Protein AF-0000000076586371 (afdb_homodimer)

Sequence (906 aa):
MACPTFKAGCEPLILGTGEAYPENTYSQQEFLQALLERYPMDEASAAFARRIFPATGITAGSSALPRDQLFKRMTRSEFVNYIRETTEDMSRRAAQQALAAWGGDLSSITHIVFGTMSAVIDAPTTDSRLINSMGLRTDIRRLSVQQMGCLTGFRCLSTAAELAAANPAARILVIVADVRSGLQNQLPHWEGNDSSAGPSRACIISCALFRDAASAVVIGAGARAGEVPLAKVLRSASAFLPGTLDYVHITDGDDATISWFNSKDLPNAVSAAAPDMVAHLLKGVKGASISHTAFAMHPGGPKILQLTAKALGLTDDAFATSWEFLQQHGNTSGSSNLALLHRELMREGSAASPRTRDIMCVGIGPGLALEGLLLRRVTPSLKQQLLHFEHGFELVARQLANVQQAWHRSRGSSSSGSSRRAGLRRSRSSSRSSSWVVARLALDTVDSNRNSSMACPTFKAGCEPLILGTGEAYPENTYSQQEFLQALLERYPMDEASAAFARRIFPATGITAGSSALPRDQLFKRMTRSEFVNYIRETTEDMSRRAAQQALAAWGGDLSSITHIVFGTMSAVIDAPTTDSRLINSMGLRTDIRRLSVQQMGCLTGFRCLSTAAELAAANPAARILVIVADVRSGLQNQLPHWEGNDSSAGPSRACIISCALFRDAASAVVIGAGARAGEVPLAKVLRSASAFLPGTLDYVHITDGDDATISWFNSKDLPNAVSAAAPDMVAHLLKGVKGASISHTAFAMHPGGPKILQLTAKALGLTDDAFATSWEFLQQHGNTSGSSNLALLHRELMREGSAASPRTRDIMCVGIGPGLALEGLLLRRVTPSLKQQLLHFEHGFELVARQLANVQQAWHRSRGSSSSGSSRRAGLRRSRSSSRSSSWVVARLALDTVDSNRNSS

Nearest PDB structures (foldseek):
  3wd8-assembly2_D  TM=8.842E-01  e=2.940E-33  Citrus x microcarpa
  8b35-assembly1_B  TM=8.667E-01  e=4.488E-33  Hordeum vulgare
  8v8m-assembly1_B  TM=8.524E-01  e=9.325E-34  Panicum virgatum
  3wd7-assembly1_B  TM=8.691E-01  e=1.503E-32  Citrus x microcarpa
  7cbf-assembly1_B  TM=8.728E-01  e=1.104E-31  Garcinia mangostana

Radius of gyration: 30.11 Å; Cα contacts (8 Å, |Δi|>4): 1996; chains: 2; bounding box: 72×105×86 Å

Structure (mmCIF, N/CA/C/O backbone):
data_AF-0000000076586371-model_v1
#
loop_
_entity.id
_entity.type
_entity.pdbx_description
1 polymer 'Chalcone/stilbene synthase N-terminal domain-containing protein'
#
loop_
_atom_site.group_PDB
_atom_site.id
_atom_site.type_symbol
_atom_site.label_atom_id
_atom_site.label_alt_id
_atom_site.label_comp_id
_atom_site.label_asym_id
_atom_site.label_entity_id
_atom_site.label_seq_id
_atom_site.pdbx_PDB_ins_code
_atom_site.Cartn_x
_atom_site.Cartn_y
_atom_site.Cartn_z
_atom_site.occupancy
_atom_site.B_iso_or_equiv
_atom_site.auth_seq_id
_atom_site.auth_comp_id
_atom_site.auth_asym_id
_atom_site.auth_atom_id
_atom_site.pdbx_PDB_model_num
ATOM 1 N N . MET A 1 1 ? 18.062 2.951 17.094 1 37.12 1 MET A N 1
ATOM 2 C CA . MET A 1 1 ? 17.359 3.129 15.828 1 37.12 1 MET A CA 1
ATOM 3 C C . MET A 1 1 ? 18.359 3.307 14.688 1 37.12 1 MET A C 1
ATOM 5 O O . MET A 1 1 ? 19.312 4.078 14.805 1 37.12 1 MET A O 1
ATOM 9 N N . ALA A 1 2 ? 18.5 2.369 13.852 1 39.66 2 ALA A N 1
ATOM 10 C CA . ALA A 1 2 ? 19.422 2.482 12.719 1 39.66 2 ALA A CA 1
ATOM 11 C C . ALA A 1 2 ? 19.031 3.652 11.82 1 39.66 2 ALA A C 1
ATOM 13 O O . ALA A 1 2 ? 17.859 3.824 11.477 1 39.66 2 ALA A O 1
ATOM 14 N N . CYS A 1 3 ? 19.828 4.855 11.82 1 41.19 3 CYS A N 1
ATOM 15 C CA . CYS A 1 3 ? 19.594 5.992 10.938 1 41.19 3 CYS A CA 1
ATOM 16 C C . CYS A 1 3 ? 20.594 5.996 9.781 1 41.19 3 CYS A C 1
ATOM 18 O O . CYS A 1 3 ? 21.766 6.34 9.969 1 41.19 3 CYS A O 1
ATOM 20 N N . PRO A 1 4 ? 20.172 5.387 8.664 1 49.88 4 PRO A N 1
ATOM 21 C CA . PRO A 1 4 ? 21.156 5.484 7.598 1 49.88 4 PRO A CA 1
ATOM 22 C C . PRO A 1 4 ? 21.484 6.926 7.215 1 49.88 4 PRO A C 1
ATOM 24 O O . PRO A 1 4 ? 20.578 7.77 7.164 1 49.88 4 PRO A O 1
ATOM 27 N N . THR A 1 5 ? 22.703 7.34 7.492 1 55.75 5 THR A N 1
ATOM 28 C CA . THR A 1 5 ? 23.188 8.594 6.93 1 55.75 5 THR A CA 1
ATOM 29 C C . THR A 1 5 ? 23.547 8.414 5.453 1 55.75 5 THR A C 1
ATOM 31 O O . THR A 1 5 ? 24.094 7.387 5.062 1 55.75 5 THR A O 1
ATOM 34 N N . PHE A 1 6 ? 22.922 9.242 4.715 1 70.12 6 PHE A N 1
ATOM 35 C CA . PHE A 1 6 ? 23.266 9.203 3.295 1 70.12 6 PHE A CA 1
ATOM 36 C C . PHE A 1 6 ? 24.703 9.648 3.062 1 70.12 6 PHE A C 1
ATOM 38 O O . PHE A 1 6 ? 25.203 10.523 3.768 1 70.12 6 PHE A O 1
ATOM 45 N N . LYS A 1 7 ? 25.422 8.953 2.123 1 65.06 7 LYS A N 1
ATOM 46 C CA . LYS A 1 7 ? 26.797 9.32 1.778 1 65.06 7 LYS A CA 1
ATOM 47 C C . LYS A 1 7 ? 26.859 10.734 1.222 1 65.06 7 LYS A C 1
ATOM 49 O O . LYS A 1 7 ? 26.016 11.141 0.424 1 65.06 7 LYS A O 1
ATOM 54 N N . ALA A 1 8 ? 27.891 11.391 1.739 1 60.41 8 ALA A N 1
ATOM 55 C CA . ALA A 1 8 ? 28.109 12.758 1.268 1 60.41 8 ALA A CA 1
ATOM 56 C C . ALA A 1 8 ? 28.125 12.812 -0.257 1 60.41 8 ALA A C 1
ATOM 58 O O . ALA A 1 8 ? 28.781 11.992 -0.907 1 60.41 8 ALA A O 1
ATOM 59 N N . GLY A 1 9 ? 27.281 13.688 -0.799 1 67.31 9 GLY A N 1
ATOM 60 C CA . GLY A 1 9 ? 27.188 13.828 -2.242 1 67.31 9 GLY A CA 1
ATOM 61 C C . GLY A 1 9 ? 26.062 13.016 -2.848 1 67.31 9 GLY A C 1
ATOM 62 O O . GLY A 1 9 ? 25.672 13.234 -4 1 67.31 9 GLY A O 1
ATOM 63 N N . CYS A 1 10 ? 25.516 12.109 -2.055 1 79.31 10 CYS A N 1
ATOM 64 C CA . CYS A 1 10 ? 24.438 11.266 -2.551 1 79.31 10 CYS A CA 1
ATOM 65 C C . CYS A 1 10 ? 23.156 11.5 -1.759 1 79.31 10 CYS A C 1
ATOM 67 O O . CYS A 1 10 ? 22.266 10.656 -1.757 1 79.31 10 CYS A O 1
ATOM 69 N N . GLU A 1 11 ? 23.172 12.703 -1.143 1 87.44 11 GLU A N 1
ATOM 70 C CA . GLU A 1 11 ? 21.984 13.008 -0.351 1 87.44 11 GLU A CA 1
ATOM 71 C C . GLU A 1 11 ? 20.766 13.227 -1.244 1 87.44 11 GLU A C 1
ATOM 73 O O . GLU A 1 11 ? 20.875 13.844 -2.305 1 87.44 11 GLU A O 1
ATOM 78 N N . PRO A 1 12 ? 19.672 12.656 -0.78 1 95.88 12 PRO A N 1
ATOM 79 C CA . PRO A 1 12 ? 18.438 12.93 -1.524 1 95.88 12 PRO A CA 1
ATOM 80 C C . PRO A 1 12 ? 18.016 14.391 -1.456 1 95.88 12 PRO A C 1
ATOM 82 O O . PRO A 1 12 ? 18.141 15.031 -0.405 1 95.88 12 PRO A O 1
ATOM 85 N N . LEU A 1 13 ? 17.609 14.906 -2.574 1 96.81 13 LEU A N 1
ATOM 86 C CA . LEU A 1 13 ? 17.234 16.312 -2.715 1 96.81 13 LEU A CA 1
ATOM 87 C C . LEU A 1 13 ? 15.75 16.438 -3.035 1 96.81 13 LEU A C 1
ATOM 89 O O . LEU A 1 13 ? 15.227 15.719 -3.891 1 96.81 13 LEU A O 1
ATOM 93 N N . ILE A 1 14 ? 15.125 17.281 -2.277 1 98.06 14 ILE A N 1
ATOM 94 C CA . ILE A 1 14 ? 13.781 17.703 -2.66 1 98.06 14 ILE A CA 1
ATOM 95 C C . ILE A 1 14 ? 13.852 18.688 -3.824 1 98.06 14 ILE A C 1
ATOM 97 O O . ILE A 1 14 ? 14.422 19.781 -3.691 1 98.06 14 ILE A O 1
ATOM 101 N N . LEU A 1 15 ? 13.188 18.328 -4.934 1 97.75 15 LEU A N 1
ATOM 102 C CA . LEU A 1 15 ? 13.391 19.078 -6.16 1 97.75 15 LEU A CA 1
ATOM 103 C C . LEU A 1 15 ? 12.125 19.844 -6.547 1 97.75 15 LEU A C 1
ATOM 105 O O . LEU A 1 15 ? 12.195 20.828 -7.289 1 97.75 15 LEU A O 1
ATOM 109 N N . GLY A 1 16 ? 11.023 19.406 -6.086 1 98.06 16 GLY A N 1
ATOM 110 C CA . GLY A 1 16 ? 9.727 20.031 -6.309 1 98.06 16 GLY A CA 1
ATOM 111 C C . GLY A 1 16 ? 8.648 19.516 -5.363 1 98.06 16 GLY A C 1
ATOM 112 O O . GLY A 1 16 ? 8.656 18.344 -4.98 1 98.06 16 GLY A O 1
ATOM 113 N N . THR A 1 17 ? 7.781 20.453 -4.988 1 98.62 17 THR A N 1
ATOM 114 C CA . THR A 1 17 ? 6.688 20.094 -4.09 1 98.62 17 THR A CA 1
ATOM 115 C C . THR A 1 17 ? 5.367 20.672 -4.586 1 98.62 17 THR A C 1
ATOM 117 O O . THR A 1 17 ? 5.359 21.594 -5.398 1 98.62 17 THR A O 1
ATOM 120 N N . GLY A 1 18 ? 4.262 20 -4.18 1 98.75 18 GLY A N 1
ATOM 121 C CA . GLY A 1 18 ? 2.928 20.469 -4.531 1 98.75 18 GLY A CA 1
ATOM 122 C C . GLY A 1 18 ? 1.856 19.984 -3.572 1 98.75 18 GLY A C 1
ATOM 123 O O . GLY A 1 18 ? 2.084 19.047 -2.797 1 98.75 18 GLY A O 1
ATOM 124 N N . GLU A 1 19 ? 0.766 20.672 -3.543 1 98.75 19 GLU A N 1
ATOM 125 C CA . GLU A 1 19 ? -0.429 20.297 -2.789 1 98.75 19 GLU A CA 1
ATOM 126 C C . GLU A 1 19 ? -1.697 20.656 -3.561 1 98.75 19 GLU A C 1
ATOM 128 O O . GLU A 1 19 ? -1.672 21.5 -4.449 1 98.75 19 GLU A O 1
ATOM 133 N N . ALA A 1 20 ? -2.75 19.953 -3.285 1 98.81 20 ALA A N 1
ATOM 134 C CA . ALA A 1 20 ? -4.047 20.188 -3.918 1 98.81 20 ALA A CA 1
ATOM 135 C C . ALA A 1 20 ? -5.191 19.875 -2.961 1 98.81 20 ALA A C 1
ATOM 137 O O . ALA A 1 20 ? -5.059 19 -2.092 1 98.81 20 ALA A O 1
ATOM 138 N N . TYR A 1 21 ? -6.273 20.578 -3.174 1 98.56 21 TYR A N 1
ATOM 139 C CA . TYR A 1 21 ? -7.484 20.438 -2.371 1 98.56 21 TYR A CA 1
ATOM 140 C C . TYR A 1 21 ? -8.719 20.344 -3.262 1 98.56 21 TYR A C 1
ATOM 142 O O . TYR A 1 21 ? -8.688 20.766 -4.418 1 98.56 21 TYR A O 1
ATOM 150 N N . PRO A 1 22 ? -9.797 19.75 -2.65 1 97.56 22 PRO A N 1
ATOM 151 C CA . PRO A 1 22 ? -11.039 19.75 -3.428 1 97.56 22 PRO A CA 1
ATOM 152 C C . PRO A 1 22 ? -11.547 21.156 -3.721 1 97.56 22 PRO A C 1
ATOM 154 O O . PRO A 1 22 ? -11.062 22.125 -3.123 1 97.56 22 PRO A O 1
ATOM 157 N N . GLU A 1 23 ? -12.516 21.188 -4.555 1 94.88 23 GLU A N 1
ATOM 158 C CA . GLU A 1 23 ? -12.93 22.453 -5.148 1 94.88 23 GLU A CA 1
ATOM 159 C C . GLU A 1 23 ? -13.734 23.297 -4.16 1 94.88 23 GLU A C 1
ATOM 161 O O . GLU A 1 23 ? -13.656 24.516 -4.164 1 94.88 23 GLU A O 1
ATOM 166 N N . ASN A 1 24 ? -14.508 22.656 -3.271 1 97 24 ASN A N 1
ATOM 167 C CA . ASN A 1 24 ? -15.359 23.406 -2.354 1 97 24 ASN A CA 1
ATOM 168 C C . ASN A 1 24 ? -14.656 23.656 -1.021 1 97 24 ASN A C 1
ATOM 170 O O . ASN A 1 24 ? -13.977 22.766 -0.494 1 97 24 ASN A O 1
ATOM 174 N N . THR A 1 25 ? -14.859 24.828 -0.57 1 97 25 THR A N 1
ATOM 175 C CA . THR A 1 25 ? -14.375 25.188 0.76 1 97 25 THR A CA 1
ATOM 176 C C . THR A 1 25 ? -15.523 25.688 1.634 1 97 25 THR A C 1
ATOM 178 O O . THR A 1 25 ? -16.344 26.5 1.187 1 97 25 THR A O 1
ATOM 181 N N . TYR A 1 26 ? -15.555 25.203 2.834 1 97.94 26 TYR A N 1
ATOM 182 C CA . TYR A 1 26 ? -16.578 25.609 3.793 1 97.94 26 TYR A CA 1
ATOM 183 C C . TYR A 1 26 ? -15.945 26.016 5.121 1 97.94 26 TYR A C 1
ATOM 185 O O . TYR A 1 26 ? -14.891 25.5 5.492 1 97.94 26 TYR A O 1
ATOM 193 N N . SER A 1 27 ? -16.609 26.922 5.801 1 98.06 27 SER A N 1
ATOM 194 C CA . SER A 1 27 ? -16.188 27.234 7.16 1 98.06 27 SER A CA 1
ATOM 195 C C . SER A 1 27 ? -16.516 26.109 8.125 1 98.06 27 SER A C 1
ATOM 197 O O . SER A 1 27 ? -17.359 25.25 7.828 1 98.06 27 SER A O 1
ATOM 199 N N . GLN A 1 28 ? -15.82 26.125 9.227 1 98.31 28 GLN A N 1
ATOM 200 C CA . GLN A 1 28 ? -16.109 25.141 10.258 1 98.31 28 GLN A CA 1
ATOM 201 C C . GLN A 1 28 ? -17.562 25.219 10.711 1 98.31 28 GLN A C 1
ATOM 203 O O . GLN A 1 28 ? -18.188 24.203 11.016 1 98.31 28 GLN A O 1
ATOM 208 N N . GLN A 1 29 ? -18.062 26.422 10.742 1 97.88 29 GLN A N 1
ATOM 209 C CA . GLN A 1 29 ? -19.453 26.625 11.141 1 97.88 29 GLN A CA 1
ATOM 210 C C . GLN A 1 29 ? -20.406 26.031 10.109 1 97.88 29 GLN A C 1
ATOM 212 O O . GLN A 1 29 ? -21.453 25.469 10.477 1 97.88 29 GLN A O 1
ATOM 217 N N . GLU A 1 30 ? -20.109 26.156 8.891 1 98.06 30 GLU A N 1
ATOM 218 C CA . GLU A 1 30 ? -20.938 25.562 7.844 1 98.06 30 GLU A CA 1
ATOM 219 C C . GLU A 1 30 ? -20.953 24.047 7.953 1 98.06 30 GLU A C 1
ATOM 221 O O . GLU A 1 30 ? -21.984 23.406 7.742 1 98.06 30 GLU A O 1
ATOM 226 N N . PHE A 1 31 ? -19.844 23.453 8.242 1 97.88 31 PHE A N 1
ATOM 227 C CA . PHE A 1 31 ? -19.781 22 8.445 1 97.88 31 PHE A CA 1
ATOM 228 C C . PHE A 1 31 ? -20.656 21.594 9.625 1 97.88 31 PHE A C 1
ATOM 230 O O . PHE A 1 31 ? -21.391 20.609 9.547 1 97.88 31 PHE A O 1
ATOM 237 N N . LEU A 1 32 ? -20.531 22.359 10.734 1 97.75 32 LEU A N 1
ATOM 238 C CA . LEU A 1 32 ? -21.344 22.062 11.906 1 97.75 32 LEU A CA 1
ATOM 239 C C . LEU A 1 32 ? -22.828 22.125 11.578 1 97.75 32 LEU A C 1
ATOM 241 O O . LEU A 1 32 ? -23.578 21.219 11.938 1 97.75 32 LEU A O 1
ATOM 245 N N . GLN A 1 33 ? -23.219 23.172 10.875 1 97.5 33 GLN A N 1
ATOM 246 C CA . GLN A 1 33 ? -24.609 23.328 10.516 1 97.5 33 GLN A CA 1
ATOM 247 C C . GLN A 1 33 ? -25.094 22.203 9.609 1 97.5 33 GLN A C 1
ATOM 249 O O . GLN A 1 33 ? -26.188 21.672 9.789 1 97.5 33 GLN A O 1
ATOM 254 N N . ALA A 1 34 ? -24.281 21.844 8.68 1 96.44 34 ALA A N 1
ATOM 255 C CA . ALA A 1 34 ? -24.641 20.75 7.777 1 96.44 34 ALA A CA 1
ATOM 256 C C . ALA A 1 34 ? -24.828 19.453 8.547 1 96.44 34 ALA A C 1
ATOM 258 O O . ALA A 1 34 ? -25.734 18.672 8.25 1 96.44 34 ALA A O 1
ATOM 259 N N . LEU A 1 35 ? -23.938 19.203 9.508 1 95.44 35 LEU A N 1
ATOM 260 C CA . LEU A 1 35 ? -24.031 17.984 10.32 1 95.44 35 LEU A CA 1
ATOM 261 C C . LEU A 1 35 ? -25.344 17.969 11.102 1 95.44 35 LEU A C 1
ATOM 263 O O . LEU A 1 35 ? -26.047 16.953 11.102 1 95.44 35 LEU A O 1
ATOM 267 N N . LEU A 1 36 ? -25.688 19.078 11.711 1 94.19 36 LEU A N 1
ATOM 268 C CA . LEU A 1 36 ? -26.875 19.172 12.539 1 94.19 36 LEU A CA 1
ATOM 269 C C . LEU A 1 36 ? -28.141 19.047 11.695 1 94.19 36 LEU A C 1
ATOM 271 O O . LEU A 1 36 ? -29.156 18.5 12.148 1 94.19 36 LEU A O 1
ATOM 275 N N . GLU A 1 37 ? -28.062 19.531 10.5 1 93.62 37 GLU A N 1
ATOM 276 C CA . GLU A 1 37 ? -29.203 19.422 9.586 1 93.62 37 GLU A CA 1
ATOM 277 C C . GLU A 1 37 ? -29.391 18 9.094 1 93.62 37 GLU A C 1
ATOM 279 O O . GLU A 1 37 ? -30.531 17.531 8.938 1 93.62 37 GLU A O 1
ATOM 284 N N . ARG A 1 38 ? -28.297 17.328 8.859 1 90.31 38 ARG A N 1
ATOM 285 C CA . ARG A 1 38 ? -28.312 15.984 8.281 1 90.31 38 ARG A CA 1
ATOM 286 C C . ARG A 1 38 ? -28.719 14.938 9.312 1 90.31 38 ARG A C 1
ATOM 288 O O . ARG A 1 38 ? -29.422 13.977 8.992 1 90.31 38 ARG A O 1
ATOM 295 N N . TYR A 1 39 ? -28.219 15.141 10.492 1 87.31 39 TYR A N 1
ATOM 296 C CA . TYR A 1 39 ? -28.453 14.164 11.547 1 87.31 39 TYR A CA 1
ATOM 297 C C . TYR A 1 39 ? -29.109 14.82 12.758 1 87.31 39 TYR A C 1
ATOM 299 O O . TYR A 1 39 ? -28.422 15.281 13.672 1 87.31 39 TYR A O 1
ATOM 307 N N . PRO A 1 40 ? -30.422 14.688 12.781 1 83.31 40 PRO A N 1
ATOM 308 C CA . PRO A 1 40 ? -31.047 15.141 14.023 1 83.31 40 PRO A CA 1
ATOM 309 C C . PRO A 1 40 ? -30.594 14.336 15.234 1 83.31 40 PRO A C 1
ATOM 311 O O . PRO A 1 40 ? -30.5 13.109 15.172 1 83.31 40 PRO A O 1
ATOM 314 N N . MET A 1 41 ? -30.094 15.047 16.188 1 84.56 41 MET A N 1
ATOM 315 C CA . MET A 1 41 ? -29.531 14.391 17.359 1 84.56 41 MET A CA 1
ATOM 316 C C . MET A 1 41 ? -30.109 14.984 18.641 1 84.56 41 MET A C 1
ATOM 318 O O . MET A 1 41 ? -30.766 16.031 18.609 1 84.56 41 MET A O 1
ATOM 322 N N . ASP A 1 42 ? -29.984 14.164 19.703 1 87.31 42 ASP A N 1
ATOM 323 C CA . ASP A 1 42 ? -30.438 14.648 21 1 87.31 42 ASP A CA 1
ATOM 324 C C . ASP A 1 42 ? -29.641 15.867 21.438 1 87.31 42 ASP A C 1
ATOM 326 O O . ASP A 1 42 ? -28.578 16.156 20.891 1 87.31 42 ASP A O 1
ATOM 330 N N . GLU A 1 43 ? -30.109 16.5 22.422 1 90.94 43 GLU A N 1
ATOM 331 C CA . GLU A 1 43 ? -29.516 17.766 22.844 1 90.94 43 GLU A CA 1
ATOM 332 C C . GLU A 1 43 ? -28.094 17.578 23.344 1 90.94 43 GLU A C 1
ATOM 334 O O . GLU A 1 43 ? -27.234 18.438 23.125 1 90.94 43 GLU A O 1
ATOM 339 N N . ALA A 1 44 ? -27.875 16.5 24.016 1 90.75 44 ALA A N 1
ATOM 340 C CA . ALA A 1 44 ? -26.531 16.25 24.531 1 90.75 44 ALA A CA 1
ATOM 341 C C . ALA A 1 44 ? -25.516 16.125 23.406 1 90.75 44 ALA A C 1
ATOM 343 O O . ALA A 1 44 ? -24.438 16.688 23.469 1 90.75 44 ALA A O 1
ATOM 344 N N . SER A 1 45 ? -25.891 15.383 22.375 1 90.88 45 SER A N 1
ATOM 345 C CA . SER A 1 45 ? -25.031 15.195 21.219 1 90.88 45 SER A CA 1
ATOM 346 C C . SER A 1 45 ? -24.859 16.5 20.438 1 90.88 45 SER A C 1
ATOM 348 O O . SER A 1 45 ? -23.766 16.812 19.984 1 90.88 45 SER A O 1
ATOM 350 N N . ALA A 1 46 ? -25.906 17.188 20.328 1 93.81 46 ALA A N 1
ATOM 351 C CA . ALA A 1 46 ? -25.844 18.469 19.625 1 93.81 46 ALA A CA 1
ATOM 352 C C . ALA A 1 46 ? -24.953 19.469 20.375 1 93.81 46 ALA A C 1
ATOM 354 O O . ALA A 1 46 ? -24.172 20.188 19.75 1 93.81 46 ALA A O 1
ATOM 355 N N . ALA A 1 47 ? -25.125 19.516 21.641 1 95.75 47 ALA A N 1
ATOM 356 C CA . ALA A 1 47 ? -24.297 20.391 22.469 1 95.75 47 ALA A CA 1
ATOM 357 C C . ALA A 1 47 ? -22.828 20 22.359 1 95.75 47 ALA A C 1
ATOM 359 O O . ALA A 1 47 ? -21.953 20.875 22.328 1 95.75 47 ALA A O 1
ATOM 360 N N . PHE A 1 48 ? -22.625 18.734 22.328 1 95.31 48 PHE A N 1
ATOM 361 C CA . PHE A 1 48 ? -21.266 18.25 22.172 1 95.31 48 PHE A CA 1
ATOM 362 C C . PHE A 1 48 ? -20.688 18.688 20.828 1 95.31 48 PHE A C 1
ATOM 364 O O . PHE A 1 48 ? -19.547 19.172 20.766 1 95.31 48 PHE A O 1
ATOM 371 N N . ALA A 1 49 ? -21.438 18.531 19.797 1 96.31 49 ALA A N 1
ATOM 372 C CA . ALA A 1 49 ? -21 18.969 18.469 1 96.31 49 ALA A CA 1
ATOM 373 C C . ALA A 1 49 ? -20.672 20.453 18.453 1 96.31 49 ALA A C 1
ATOM 375 O O . ALA A 1 49 ? -19.641 20.859 17.938 1 96.31 49 ALA A O 1
ATOM 376 N N . ARG A 1 50 ? -21.484 21.281 19.062 1 97.62 50 ARG A N 1
ATOM 377 C CA . ARG A 1 50 ? -21.312 22.734 19.094 1 97.62 50 ARG A CA 1
ATOM 378 C C . ARG A 1 50 ? -20.047 23.125 19.875 1 97.62 50 ARG A C 1
ATOM 380 O O . ARG A 1 50 ? -19.438 24.156 19.594 1 97.62 50 ARG A O 1
ATOM 387 N N . ARG A 1 51 ? -19.672 22.25 20.75 1 97.75 51 ARG A N 1
ATOM 388 C CA . ARG A 1 51 ? -18.469 22.516 21.531 1 97.75 51 ARG A CA 1
ATOM 389 C C . ARG A 1 51 ? -17.219 22.047 20.812 1 97.75 51 ARG A C 1
ATOM 391 O O . ARG A 1 51 ? -16.203 22.75 20.797 1 97.75 51 ARG A O 1
ATOM 398 N N . ILE A 1 52 ? -17.297 20.891 20.188 1 97.06 52 ILE A N 1
ATOM 399 C CA . ILE A 1 52 ? -16.094 20.234 19.672 1 97.06 52 ILE A CA 1
ATOM 400 C C . ILE A 1 52 ? -15.688 20.891 18.359 1 97.06 52 ILE A C 1
ATOM 402 O O . ILE A 1 52 ? -14.492 21 18.047 1 97.06 52 ILE A O 1
ATOM 406 N N . PHE A 1 53 ? -16.578 21.266 17.5 1 97.81 53 PHE A N 1
ATOM 407 C CA . PHE A 1 53 ? -16.25 21.828 16.203 1 97.81 53 PHE A CA 1
ATOM 408 C C . PHE A 1 53 ? -15.328 23.031 16.359 1 97.81 53 PHE A C 1
ATOM 410 O O . PHE A 1 53 ? -14.219 23.047 15.812 1 97.81 53 PHE A O 1
ATOM 417 N N . PRO A 1 54 ? -15.68 24.016 17.188 1 97.19 54 PRO A N 1
ATOM 418 C CA . PRO A 1 54 ? -14.75 25.141 17.344 1 97.19 54 PRO A CA 1
ATOM 419 C C . PRO A 1 54 ? -13.5 24.75 18.125 1 97.19 54 PRO A C 1
ATOM 421 O O . PRO A 1 54 ? -12.43 25.328 17.906 1 97.19 54 PRO A O 1
ATOM 424 N N . ALA A 1 55 ? -13.547 23.766 18.969 1 97.31 55 ALA A N 1
ATOM 425 C CA . ALA A 1 55 ? -12.43 23.375 19.828 1 97.31 55 ALA A CA 1
ATOM 426 C C . ALA A 1 55 ? -11.297 22.781 19 1 97.31 55 ALA A C 1
ATOM 428 O O . ALA A 1 55 ? -10.156 22.688 19.453 1 97.31 55 ALA A O 1
ATOM 429 N N . THR A 1 56 ? -11.586 22.359 17.781 1 97.44 56 THR A N 1
ATOM 430 C CA . THR A 1 56 ? -10.562 21.797 16.906 1 97.44 56 THR A CA 1
ATOM 431 C C . THR A 1 56 ? -9.578 22.891 16.453 1 97.44 56 THR A C 1
ATOM 433 O O . THR A 1 56 ? -8.477 22.578 16 1 97.44 56 THR A O 1
ATOM 436 N N . GLY A 1 57 ? -10.016 24.094 16.469 1 97.25 57 GLY A N 1
ATOM 437 C CA . GLY A 1 57 ? -9.203 25.188 15.961 1 97.25 57 GLY A CA 1
ATOM 438 C C . GLY A 1 57 ? -9.281 25.328 14.453 1 97.25 57 GLY A C 1
ATOM 439 O O . GLY A 1 57 ? -8.68 26.234 13.875 1 97.25 57 GLY A O 1
ATOM 440 N N . ILE A 1 58 ? -10.039 24.469 13.812 1 98.31 58 ILE A N 1
ATOM 441 C CA . ILE A 1 58 ? -10.203 24.516 12.359 1 98.31 58 ILE A CA 1
ATOM 442 C C . ILE A 1 58 ? -11.164 25.641 11.984 1 98.31 58 ILE A C 1
ATOM 444 O O . ILE A 1 58 ? -12.211 25.812 12.609 1 98.31 58 ILE A O 1
ATOM 448 N N . THR A 1 59 ? -10.773 26.453 11 1 98.06 59 THR A N 1
ATOM 449 C CA . THR A 1 59 ? -11.609 27.562 10.578 1 98.06 59 THR A CA 1
ATOM 450 C C . THR A 1 59 ? -12.305 27.25 9.25 1 98.06 59 THR A C 1
ATOM 452 O O . THR A 1 59 ? -13.383 27.766 8.977 1 98.06 59 THR A O 1
ATOM 455 N N . ALA A 1 60 ? -11.586 26.453 8.477 1 96.12 60 ALA A N 1
ATOM 456 C CA . ALA A 1 60 ? -12.141 26.078 7.176 1 96.12 60 ALA A CA 1
ATOM 457 C C . ALA A 1 60 ? -11.602 24.734 6.719 1 96.12 60 ALA A C 1
ATOM 459 O O . ALA A 1 60 ? -10.633 24.219 7.285 1 96.12 60 ALA A O 1
ATOM 460 N N . GLY A 1 61 ? -12.289 24.172 5.75 1 95.06 61 GLY A N 1
ATOM 461 C CA . GLY A 1 61 ? -11.844 22.938 5.117 1 95.06 61 GLY A CA 1
ATOM 462 C C . GLY A 1 61 ? -12.453 22.719 3.744 1 95.06 61 GLY A C 1
ATOM 463 O O . GLY A 1 61 ? -13.438 23.375 3.385 1 95.06 61 GLY A O 1
ATOM 464 N N . SER A 1 62 ? -11.781 21.797 3.064 1 95.94 62 SER A N 1
ATOM 465 C CA . SER A 1 62 ? -12.219 21.531 1.697 1 95.94 62 SER A CA 1
ATOM 466 C C . SER A 1 62 ? -12.891 20.172 1.585 1 95.94 62 SER A C 1
ATOM 468 O O . SER A 1 62 ? -12.602 19.266 2.361 1 95.94 62 SER A O 1
ATOM 470 N N . SER A 1 63 ? -13.844 20.094 0.654 1 96.12 63 SER A N 1
ATOM 471 C CA . SER A 1 63 ? -14.523 18.859 0.287 1 96.12 63 SER A CA 1
ATOM 472 C C . SER A 1 63 ? -14.906 18.859 -1.188 1 96.12 63 SER A C 1
ATOM 474 O O . SER A 1 63 ? -15.148 19.922 -1.774 1 96.12 63 SER A O 1
ATOM 476 N N . ALA A 1 64 ? -14.914 17.703 -1.753 1 96.69 64 ALA A N 1
ATOM 477 C CA . ALA A 1 64 ? -15.344 17.594 -3.146 1 96.69 64 ALA A CA 1
ATOM 478 C C . ALA A 1 64 ? -16.859 17.609 -3.258 1 96.69 64 ALA A C 1
ATOM 480 O O . ALA A 1 64 ? -17.406 17.75 -4.352 1 96.69 64 ALA A O 1
ATOM 481 N N . LEU A 1 65 ? -17.516 17.5 -2.139 1 97.62 65 LEU A N 1
ATOM 482 C CA . LEU A 1 65 ? -18.984 17.438 -2.131 1 97.62 65 LEU A CA 1
ATOM 483 C C . LEU A 1 65 ? -19.578 18.828 -1.982 1 97.62 65 LEU A C 1
ATOM 485 O O . LEU A 1 65 ? -19.078 19.656 -1.206 1 97.62 65 LEU A O 1
ATOM 489 N N . PRO A 1 66 ? -20.672 19.078 -2.738 1 97.25 66 PRO A N 1
ATOM 490 C CA . PRO A 1 66 ? -21.422 20.297 -2.436 1 97.25 66 PRO A CA 1
ATOM 491 C C . PRO A 1 66 ? -22.062 20.266 -1.049 1 97.25 66 PRO A C 1
ATOM 493 O O . PRO A 1 66 ? -22.219 19.203 -0.463 1 97.25 66 PRO A O 1
ATOM 496 N N . ARG A 1 67 ? -22.438 21.359 -0.627 1 96.25 67 ARG A N 1
ATOM 497 C CA . ARG A 1 67 ? -22.875 21.547 0.754 1 96.25 67 ARG A CA 1
ATOM 498 C C . ARG A 1 67 ? -24.016 20.594 1.096 1 96.25 67 ARG A C 1
ATOM 500 O O . ARG A 1 67 ? -24.031 20 2.178 1 96.25 67 ARG A O 1
ATOM 507 N N . ASP A 1 68 ? -24.922 20.406 0.173 1 95.75 68 ASP A N 1
ATOM 508 C CA . ASP A 1 68 ? -26.125 19.625 0.451 1 95.75 68 ASP A CA 1
ATOM 509 C C . ASP A 1 68 ? -25.812 18.125 0.458 1 95.75 68 ASP A C 1
ATOM 511 O O . ASP A 1 68 ? -26.656 17.328 0.869 1 95.75 68 ASP A O 1
ATOM 515 N N . GLN A 1 69 ? -24.594 17.781 0.057 1 96.44 69 GLN A N 1
ATOM 516 C CA . GLN A 1 69 ? -24.203 16.375 0.029 1 96.44 69 GLN A CA 1
ATOM 517 C C . GLN A 1 69 ? -23.266 16.047 1.185 1 96.44 69 GLN A C 1
ATOM 519 O O . GLN A 1 69 ? -22.922 14.875 1.396 1 96.44 69 GLN A O 1
ATOM 524 N N . LEU A 1 70 ? -22.922 17.047 1.923 1 96.56 70 LEU A N 1
ATOM 525 C CA . LEU A 1 70 ? -22.078 16.781 3.086 1 96.56 70 LEU A CA 1
ATOM 526 C C . LEU A 1 70 ? -22.766 15.844 4.062 1 96.56 70 LEU A C 1
ATOM 528 O O . LEU A 1 70 ? -23.969 15.984 4.332 1 96.56 70 LEU A O 1
ATOM 532 N N . PHE A 1 71 ? -22.047 14.805 4.523 1 94.31 71 PHE A N 1
ATOM 533 C CA . PHE A 1 71 ? -22.438 13.867 5.566 1 94.31 71 PHE A CA 1
ATOM 534 C C . PHE A 1 71 ? -23.562 12.961 5.078 1 94.31 71 PHE A C 1
ATOM 536 O O . PHE A 1 71 ? -24.094 12.156 5.844 1 94.31 71 PHE A O 1
ATOM 543 N N . LYS A 1 72 ? -24 13.086 3.807 1 95 72 LYS A N 1
ATOM 544 C CA . LYS A 1 72 ? -25.047 12.219 3.275 1 95 72 LYS A CA 1
ATOM 545 C C . LYS A 1 72 ? -24.531 10.789 3.119 1 95 72 LYS A C 1
ATOM 547 O O . LYS A 1 72 ? -23.469 10.555 2.537 1 95 72 LYS A O 1
ATOM 552 N N . ARG A 1 73 ? -25.312 9.891 3.574 1 94 73 ARG A N 1
ATOM 553 C CA . ARG A 1 73 ? -24.938 8.484 3.459 1 94 73 ARG A CA 1
ATOM 554 C C . ARG A 1 73 ? -24.828 8.07 1.997 1 94 73 ARG A C 1
ATOM 556 O O . ARG A 1 73 ? -25.672 8.43 1.175 1 94 73 ARG A O 1
ATOM 563 N N . MET A 1 74 ? -23.766 7.328 1.756 1 96.12 74 MET A N 1
ATOM 564 C CA . MET A 1 74 ? -23.531 6.762 0.428 1 96.12 74 MET A CA 1
ATOM 565 C C . MET A 1 74 ? -23.656 5.246 0.456 1 96.12 74 MET A C 1
ATOM 567 O O . MET A 1 74 ? -23.281 4.602 1.435 1 96.12 74 MET A O 1
ATOM 571 N N . THR A 1 75 ? -24.234 4.727 -0.684 1 96.62 75 THR A N 1
ATOM 572 C CA . THR A 1 75 ? -24.031 3.303 -0.903 1 96.62 75 THR A CA 1
ATOM 573 C C . THR A 1 75 ? -22.547 3.004 -1.109 1 96.62 75 THR A C 1
ATOM 575 O O . THR A 1 75 ? -21.75 3.916 -1.352 1 96.62 75 THR A O 1
ATOM 578 N N . ARG A 1 76 ? -22.188 1.784 -0.945 1 97 76 ARG A N 1
ATOM 579 C CA . ARG A 1 76 ? -20.781 1.45 -1.089 1 97 76 ARG A CA 1
ATOM 580 C C . ARG A 1 76 ? -20.297 1.726 -2.508 1 97 76 ARG A C 1
ATOM 582 O O . ARG A 1 76 ? -19.188 2.229 -2.705 1 97 76 ARG A O 1
ATOM 589 N N . SER A 1 77 ? -21.094 1.406 -3.48 1 97.06 77 SER A N 1
ATOM 590 C CA . SER A 1 77 ? -20.703 1.683 -4.859 1 97.06 77 SER A CA 1
ATOM 591 C C . SER A 1 77 ? -20.516 3.178 -5.09 1 97.06 77 SER A C 1
ATOM 593 O O . SER A 1 77 ? -19.562 3.592 -5.754 1 97.06 77 SER A O 1
ATOM 595 N N . GLU A 1 78 ? -21.406 3.994 -4.531 1 97.81 78 GLU A N 1
ATOM 596 C CA . GLU A 1 78 ? -21.266 5.445 -4.609 1 97.81 78 GLU A CA 1
ATOM 597 C C . GLU A 1 78 ? -19.984 5.914 -3.932 1 97.81 78 GLU A C 1
ATOM 599 O O . GLU A 1 78 ? -19.281 6.777 -4.453 1 97.81 78 GLU A O 1
ATOM 604 N N . PHE A 1 79 ? -19.797 5.355 -2.805 1 98.12 79 PHE A N 1
ATOM 605 C CA . PHE A 1 79 ? -18.625 5.715 -1.998 1 98.12 79 PHE A CA 1
ATOM 606 C C . PHE A 1 79 ? -17.328 5.395 -2.738 1 98.12 79 PHE A C 1
ATOM 608 O O . PHE A 1 79 ? -16.422 6.227 -2.801 1 98.12 79 PHE A O 1
ATOM 615 N N . VAL A 1 80 ? -17.234 4.207 -3.336 1 98.06 80 VAL A N 1
ATOM 616 C CA . VAL A 1 80 ? -16.047 3.773 -4.07 1 98.06 80 VAL A CA 1
ATOM 617 C C . VAL A 1 80 ? -15.789 4.723 -5.234 1 98.06 80 VAL A C 1
ATOM 619 O O . VAL A 1 80 ? -14.648 5.156 -5.449 1 98.06 80 VAL A O 1
ATOM 622 N N . ASN A 1 81 ? -16.797 5.066 -5.945 1 97.94 81 ASN A N 1
ATOM 623 C CA . ASN A 1 81 ? -16.656 5.992 -7.066 1 97.94 81 ASN A CA 1
ATOM 624 C C . ASN A 1 81 ? -16.203 7.371 -6.598 1 97.94 81 ASN A C 1
ATOM 626 O O . ASN A 1 81 ? -15.352 7.996 -7.227 1 97.94 81 ASN A O 1
ATOM 630 N N . TYR A 1 82 ? -16.828 7.844 -5.535 1 98.25 82 TYR A N 1
ATOM 631 C CA . TYR A 1 82 ? -16.484 9.148 -4.977 1 98.25 82 TYR A CA 1
ATOM 632 C C . TYR A 1 82 ? -15.016 9.203 -4.57 1 98.25 82 TYR A C 1
ATOM 634 O O . TYR A 1 82 ? -14.305 10.148 -4.926 1 98.25 82 TYR A O 1
ATOM 642 N N . ILE A 1 83 ? -14.547 8.188 -3.855 1 98.5 83 ILE A N 1
ATOM 643 C CA . ILE A 1 83 ? -13.164 8.133 -3.391 1 98.5 83 ILE A CA 1
ATOM 644 C C . ILE A 1 83 ? -12.219 8.062 -4.59 1 98.5 83 ILE A C 1
ATOM 646 O O . ILE A 1 83 ? -11.234 8.805 -4.652 1 98.5 83 ILE A O 1
ATOM 650 N N . ARG A 1 84 ? -12.484 7.227 -5.527 1 97.69 84 ARG A N 1
ATOM 651 C CA . ARG A 1 84 ? -11.648 7.035 -6.707 1 97.69 84 ARG A CA 1
ATOM 652 C C . ARG A 1 84 ? -11.461 8.344 -7.469 1 97.69 84 ARG A C 1
ATOM 654 O O . ARG A 1 84 ? -10.336 8.773 -7.711 1 97.69 84 ARG A O 1
ATOM 661 N N . GLU A 1 85 ? -12.531 8.984 -7.777 1 97.81 85 GLU A N 1
ATOM 662 C CA . GLU A 1 85 ? -12.5 10.18 -8.625 1 97.81 85 GLU A CA 1
ATOM 663 C C . GLU A 1 85 ? -11.828 11.344 -7.902 1 97.81 85 GLU A C 1
ATOM 665 O O . GLU A 1 85 ? -11 12.047 -8.484 1 97.81 85 GLU A O 1
ATOM 670 N N . THR A 1 86 ? -12.188 11.531 -6.684 1 98.56 86 THR A N 1
ATOM 671 C CA . THR A 1 86 ? -11.641 12.641 -5.906 1 98.56 86 THR A CA 1
ATOM 672 C C . THR A 1 86 ? -10.148 12.453 -5.668 1 98.56 86 THR A C 1
ATOM 674 O O . THR A 1 86 ? -9.367 13.398 -5.805 1 98.56 86 THR A O 1
ATOM 677 N N . THR A 1 87 ? -9.773 11.219 -5.328 1 98.75 87 THR A N 1
ATOM 678 C CA . THR A 1 87 ? -8.367 10.906 -5.09 1 98.75 87 THR A CA 1
ATOM 679 C C . THR A 1 87 ? -7.543 11.133 -6.352 1 98.75 87 THR A C 1
ATOM 681 O O . THR A 1 87 ? -6.48 11.758 -6.301 1 98.75 87 THR A O 1
ATOM 684 N N . GLU A 1 88 ? -8.016 10.641 -7.449 1 98.31 88 GLU A N 1
ATOM 685 C CA . GLU A 1 88 ? -7.281 10.781 -8.703 1 98.31 88 GLU A CA 1
ATOM 686 C C . GLU A 1 88 ? -7.125 12.25 -9.094 1 98.31 88 GLU A C 1
ATOM 688 O O . GLU A 1 88 ? -6.035 12.68 -9.477 1 98.31 88 GLU A O 1
ATOM 693 N N . ASP A 1 89 ? -8.164 13.008 -8.953 1 98.5 89 ASP A N 1
ATOM 694 C CA . ASP A 1 89 ? -8.141 14.422 -9.336 1 98.5 89 ASP A CA 1
ATOM 695 C C . ASP A 1 89 ? -7.148 15.203 -8.484 1 98.5 89 ASP A C 1
ATOM 697 O O . ASP A 1 89 ? -6.289 15.906 -9.016 1 98.5 89 ASP A O 1
ATOM 701 N N . MET A 1 90 ? -7.254 15.078 -7.18 1 98.75 90 MET A N 1
ATOM 702 C CA . MET A 1 90 ? -6.359 15.82 -6.289 1 98.75 90 MET A CA 1
ATOM 703 C C . MET A 1 90 ? -4.91 15.391 -6.5 1 98.75 90 MET A C 1
ATOM 705 O O . MET A 1 90 ? -4.008 16.234 -6.496 1 98.75 90 MET A O 1
ATOM 709 N N . SER A 1 91 ? -4.746 14.062 -6.711 1 98.88 91 SER A N 1
ATOM 710 C CA . SER A 1 91 ? -3.396 13.547 -6.93 1 98.88 91 SER A CA 1
ATOM 711 C C . SER A 1 91 ? -2.768 14.148 -8.18 1 98.88 91 SER A C 1
ATOM 713 O O . SER A 1 91 ? -1.605 14.562 -8.164 1 98.88 91 SER A O 1
ATOM 715 N N . ARG A 1 92 ? -3.531 14.188 -9.227 1 98.75 92 ARG A N 1
ATOM 716 C CA . ARG A 1 92 ? -3.039 14.734 -10.484 1 98.75 92 ARG A CA 1
ATOM 717 C C . ARG A 1 92 ? -2.621 16.188 -10.328 1 98.75 92 ARG A C 1
ATOM 719 O O . ARG A 1 92 ? -1.542 16.594 -10.773 1 98.75 92 ARG A O 1
ATOM 726 N N . ARG A 1 93 ? -3.393 16.984 -9.641 1 98.75 93 ARG A N 1
ATOM 727 C CA . ARG A 1 93 ? -3.123 18.406 -9.484 1 98.75 93 ARG A CA 1
ATOM 728 C C . ARG A 1 93 ? -1.914 18.641 -8.586 1 98.75 93 ARG A C 1
ATOM 730 O O . ARG A 1 93 ? -1.068 19.484 -8.875 1 98.75 93 ARG A O 1
ATOM 737 N N . ALA A 1 94 ? -1.848 17.906 -7.492 1 98.88 94 ALA A N 1
ATOM 738 C CA . ALA A 1 94 ? -0.677 18.031 -6.625 1 98.88 94 ALA A CA 1
ATOM 739 C C . ALA A 1 94 ? 0.597 17.641 -7.367 1 98.88 94 ALA A C 1
ATOM 741 O O . ALA A 1 94 ? 1.623 18.312 -7.254 1 98.88 94 ALA A O 1
ATOM 742 N N . ALA A 1 95 ? 0.515 16.531 -8.125 1 98.88 95 ALA A N 1
ATOM 743 C CA . ALA A 1 95 ? 1.655 16.062 -8.898 1 98.88 95 ALA A CA 1
ATOM 744 C C . ALA A 1 95 ? 2.08 17.094 -9.938 1 98.88 95 ALA A C 1
ATOM 746 O O . ALA A 1 95 ? 3.273 17.359 -10.109 1 98.88 95 ALA A O 1
ATOM 747 N N . GLN A 1 96 ? 1.123 17.656 -10.586 1 98.5 96 GLN A N 1
ATOM 748 C CA . GLN A 1 96 ? 1.418 18.641 -11.617 1 98.5 96 GLN A CA 1
ATOM 749 C C . GLN A 1 96 ? 2.141 19.844 -11.031 1 98.5 96 GLN A C 1
ATOM 751 O O . GLN A 1 96 ? 3.078 20.375 -11.633 1 98.5 96 GLN A O 1
ATOM 756 N N . GLN A 1 97 ? 1.715 20.281 -9.875 1 98.5 97 GLN A N 1
ATOM 757 C CA . GLN A 1 97 ? 2.381 21.406 -9.219 1 98.5 97 GLN A CA 1
ATOM 758 C C . GLN A 1 97 ? 3.824 21.047 -8.859 1 98.5 97 GLN A C 1
ATOM 760 O O . GLN A 1 97 ? 4.734 21.844 -9.086 1 98.5 97 GLN A O 1
ATOM 765 N N . ALA A 1 98 ? 4.051 19.906 -8.336 1 98.69 98 ALA A N 1
ATOM 766 C CA . ALA A 1 98 ? 5.395 19.469 -7.965 1 98.69 98 ALA A CA 1
ATOM 767 C C . ALA A 1 98 ? 6.289 19.344 -9.195 1 98.69 98 ALA A C 1
ATOM 769 O O . ALA A 1 98 ? 7.453 19.75 -9.164 1 98.69 98 ALA A O 1
ATOM 770 N N . LEU A 1 99 ? 5.738 18.75 -10.227 1 98.38 99 LEU A N 1
ATOM 771 C CA . LEU A 1 99 ? 6.484 18.547 -11.461 1 98.38 99 LEU A CA 1
ATOM 772 C C . LEU A 1 99 ? 6.832 19.891 -12.109 1 98.38 99 LEU A C 1
ATOM 774 O O . LEU A 1 99 ? 7.934 20.047 -12.641 1 98.38 99 LEU A O 1
ATOM 778 N N . ALA A 1 100 ? 5.887 20.797 -12.055 1 97.06 100 ALA A N 1
ATOM 779 C CA . ALA A 1 100 ? 6.148 22.125 -12.586 1 97.06 100 ALA A CA 1
ATOM 780 C C . ALA A 1 100 ? 7.277 22.812 -11.82 1 97.06 100 ALA A C 1
ATOM 782 O O . ALA A 1 100 ? 8.141 23.469 -12.414 1 97.06 100 ALA A O 1
ATOM 783 N N . ALA A 1 101 ? 7.234 22.688 -10.547 1 95.88 101 ALA A N 1
ATOM 784 C CA . ALA A 1 101 ? 8.281 23.266 -9.711 1 95.88 101 ALA A CA 1
ATOM 785 C C . ALA A 1 101 ? 9.633 22.625 -10 1 95.88 101 ALA A C 1
ATOM 787 O O . ALA A 1 101 ? 10.664 23.297 -9.992 1 95.88 101 ALA A O 1
ATOM 788 N N . TRP A 1 102 ? 9.625 21.328 -10.188 1 96.81 102 TRP A N 1
ATOM 789 C CA . TRP A 1 102 ? 10.836 20.594 -10.531 1 96.81 102 TRP A CA 1
ATOM 790 C C . TRP A 1 102 ? 11.391 21.047 -11.875 1 96.81 102 TRP A C 1
ATOM 792 O O . TRP A 1 102 ? 12.602 21.203 -12.039 1 96.81 102 TRP A O 1
ATOM 802 N N . GLY A 1 103 ? 10.555 21.094 -12.875 1 95.44 103 GLY A N 1
ATOM 803 C CA . GLY A 1 103 ? 10.898 21.641 -14.18 1 95.44 103 GLY A CA 1
ATOM 804 C C . GLY A 1 103 ? 11.617 20.656 -15.07 1 95.44 103 GLY A C 1
ATOM 805 O O . GLY A 1 103 ? 12.117 21.016 -16.141 1 95.44 103 GLY A O 1
ATOM 806 N N . GLY A 1 104 ? 11.773 19.438 -14.68 1 94.5 104 GLY A N 1
ATOM 807 C CA . GLY A 1 104 ? 12.453 18.438 -15.492 1 94.5 104 GLY A CA 1
ATOM 808 C C . GLY A 1 104 ? 11.539 17.781 -16.516 1 94.5 104 GLY A C 1
ATOM 809 O O . GLY A 1 104 ? 10.352 18.109 -16.594 1 94.5 104 GLY A O 1
ATOM 810 N N . ASP A 1 105 ? 12.125 16.875 -17.25 1 94.81 105 ASP A N 1
ATOM 811 C CA . ASP A 1 105 ? 11.398 16.109 -18.266 1 94.81 105 ASP A CA 1
ATOM 812 C C . ASP A 1 105 ? 10.602 14.977 -17.625 1 94.81 105 ASP A C 1
ATOM 814 O O . ASP A 1 105 ? 11.148 14.141 -16.906 1 94.81 105 ASP A O 1
ATOM 818 N N . LEU A 1 106 ? 9.438 14.992 -17.922 1 96.06 106 LEU A N 1
ATOM 819 C CA . LEU A 1 106 ? 8.523 14 -17.359 1 96.06 106 LEU A CA 1
ATOM 820 C C . LEU A 1 106 ? 9.039 12.586 -17.609 1 96.06 106 LEU A C 1
ATOM 822 O O . LEU A 1 106 ? 8.836 11.688 -16.781 1 96.06 106 LEU A O 1
ATOM 826 N N . SER A 1 107 ? 9.703 12.359 -18.703 1 95.62 107 SER A N 1
ATOM 827 C CA . SER A 1 107 ? 10.219 11.039 -19.062 1 95.62 107 SER A CA 1
ATOM 828 C C . SER A 1 107 ? 11.375 10.633 -18.156 1 95.62 107 SER A C 1
ATOM 830 O O . SER A 1 107 ? 11.789 9.469 -18.156 1 95.62 107 SER A O 1
ATOM 832 N N . SER A 1 108 ? 11.836 11.562 -17.375 1 96.19 108 SER A N 1
ATOM 833 C CA . SER A 1 108 ? 12.953 11.273 -16.469 1 96.19 108 SER A CA 1
ATOM 834 C C . SER A 1 108 ? 12.453 10.703 -15.148 1 96.19 108 SER A C 1
ATOM 836 O O . SER A 1 108 ? 13.242 10.188 -14.352 1 96.19 108 SER A O 1
ATOM 838 N N . ILE A 1 109 ? 11.156 10.758 -14.938 1 98.31 109 ILE A N 1
ATOM 839 C CA . ILE A 1 109 ? 10.617 10.18 -13.711 1 98.31 109 ILE A CA 1
ATOM 840 C C . ILE A 1 109 ? 10.719 8.656 -13.773 1 98.31 109 ILE A C 1
ATOM 842 O O . ILE A 1 109 ? 10.141 8.023 -14.664 1 98.31 109 ILE A O 1
ATOM 846 N N . THR A 1 110 ? 11.398 8.109 -12.812 1 97.81 110 THR A N 1
ATOM 847 C CA . THR A 1 110 ? 11.711 6.684 -12.859 1 97.81 110 THR A CA 1
ATOM 848 C C . THR A 1 110 ? 10.773 5.898 -11.945 1 97.81 110 THR A C 1
ATOM 850 O O . THR A 1 110 ? 10.609 4.688 -12.109 1 97.81 110 THR A O 1
ATOM 853 N N . HIS A 1 111 ? 10.289 6.586 -10.922 1 98.31 111 HIS A N 1
ATOM 854 C CA . HIS A 1 111 ? 9.43 5.949 -9.93 1 98.31 111 HIS A CA 1
ATOM 855 C C . HIS A 1 111 ? 8.211 6.812 -9.617 1 98.31 111 HIS A C 1
ATOM 857 O O . HIS A 1 111 ? 8.305 8.047 -9.625 1 98.31 111 HIS A O 1
ATOM 863 N N . ILE A 1 112 ? 7.129 6.188 -9.328 1 98.62 112 ILE A N 1
ATOM 864 C CA . ILE A 1 112 ? 5.992 6.816 -8.664 1 98.62 112 ILE A CA 1
ATOM 865 C C . ILE A 1 112 ? 5.656 6.047 -7.387 1 98.62 112 ILE A C 1
ATOM 867 O O . ILE A 1 112 ? 5.473 4.828 -7.414 1 98.62 112 ILE A O 1
ATOM 871 N N . VAL A 1 113 ? 5.688 6.688 -6.27 1 98.88 113 VAL A N 1
ATOM 872 C CA . VAL A 1 113 ? 5.254 6.156 -4.98 1 98.88 113 VAL A CA 1
ATOM 873 C C . VAL A 1 113 ? 3.971 6.855 -4.535 1 98.88 113 VAL A C 1
ATOM 875 O O . VAL A 1 113 ? 3.986 8.039 -4.199 1 98.88 113 VAL A O 1
ATOM 878 N N . PHE A 1 114 ? 2.93 6.109 -4.555 1 98.88 114 PHE A N 1
ATOM 879 C CA . PHE A 1 114 ? 1.625 6.645 -4.18 1 98.88 114 PHE A CA 1
ATOM 880 C C . PHE A 1 114 ? 1.201 6.137 -2.809 1 98.88 114 PHE A C 1
ATOM 882 O O . PHE A 1 114 ? 1.334 4.945 -2.514 1 98.88 114 PHE A O 1
ATOM 889 N N . GLY A 1 115 ? 0.687 7.062 -1.934 1 98.88 115 GLY A N 1
ATOM 890 C CA . GLY A 1 115 ? 0.197 6.703 -0.612 1 98.88 115 GLY A CA 1
ATOM 891 C C . GLY A 1 115 ? -1.215 7.191 -0.347 1 98.88 115 GLY A C 1
ATOM 892 O O . GLY A 1 115 ? -1.605 8.266 -0.816 1 98.88 115 GLY A O 1
ATOM 893 N N . THR A 1 116 ? -1.964 6.391 0.464 1 98.69 116 THR A N 1
ATOM 894 C CA . THR A 1 116 ? -3.281 6.848 0.891 1 98.69 116 THR A CA 1
ATOM 895 C C . THR A 1 116 ? -3.758 6.062 2.111 1 98.69 116 THR A C 1
ATOM 897 O O . THR A 1 116 ? -3.412 4.891 2.277 1 98.69 116 THR A O 1
ATOM 900 N N . MET A 1 117 ? -4.504 6.723 2.891 1 96.94 117 MET A N 1
ATOM 901 C CA . MET A 1 117 ? -5.203 6.059 3.988 1 96.94 117 MET A CA 1
ATOM 902 C C . MET A 1 117 ? -6.676 5.859 3.652 1 96.94 117 MET A C 1
ATOM 904 O O . MET A 1 117 ? -7.398 5.188 4.391 1 96.94 117 MET A O 1
ATOM 908 N N . SER A 1 118 ? -7.109 6.367 2.525 1 97.25 118 SER A N 1
ATOM 909 C CA . SER A 1 118 ? -8.523 6.328 2.186 1 97.25 118 SER A CA 1
ATOM 910 C C . SER A 1 118 ? -8.812 5.277 1.114 1 97.25 118 SER A C 1
ATOM 912 O O . SER A 1 118 ? -9.797 5.379 0.384 1 97.25 118 SER A O 1
ATOM 914 N N . ALA A 1 119 ? -7.918 4.305 1.056 1 96.5 119 ALA A N 1
ATOM 915 C CA . ALA A 1 119 ? -8.07 3.271 0.035 1 96.5 119 ALA A CA 1
ATOM 916 C C . ALA A 1 119 ? -9.383 2.512 0.215 1 96.5 119 ALA A C 1
ATOM 918 O O . ALA A 1 119 ? -9.797 2.242 1.344 1 96.5 119 ALA A O 1
ATOM 919 N N . VAL A 1 120 ? -10.031 2.221 -0.911 1 97.12 120 VAL A N 1
ATOM 920 C CA . VAL A 1 120 ? -11.172 1.321 -1.002 1 97.12 120 VAL A CA 1
ATOM 921 C C . VAL A 1 120 ? -10.797 0.089 -1.822 1 97.12 120 VAL A C 1
ATOM 923 O O . VAL A 1 120 ? -9.711 0.026 -2.398 1 97.12 120 VAL A O 1
ATOM 926 N N . ILE A 1 121 ? -11.641 -0.961 -1.736 1 97 121 ILE A N 1
ATOM 927 C CA . ILE A 1 121 ? -11.422 -2.109 -2.611 1 97 121 ILE A CA 1
ATOM 928 C C . ILE A 1 121 ? -11.742 -1.723 -4.055 1 97 121 ILE A C 1
ATOM 930 O O . ILE A 1 121 ? -12.906 -1.624 -4.438 1 97 121 ILE A O 1
ATOM 934 N N . ASP A 1 122 ? -10.688 -1.467 -4.719 1 96.12 122 ASP A N 1
ATOM 935 C CA . ASP A 1 122 ? -10.789 -0.957 -6.082 1 96.12 122 ASP A CA 1
ATOM 936 C C . ASP A 1 122 ? -9.477 -1.156 -6.844 1 96.12 122 ASP A C 1
ATOM 938 O O . ASP A 1 122 ? -8.406 -0.813 -6.344 1 96.12 122 ASP A O 1
ATOM 942 N N . ALA A 1 123 ? -9.508 -1.769 -7.988 1 95.5 123 ALA A N 1
ATOM 943 C CA . ALA A 1 123 ? -8.375 -1.939 -8.891 1 95.5 123 ALA A CA 1
ATOM 944 C C . ALA A 1 123 ? -8.758 -1.595 -10.328 1 95.5 123 ALA A C 1
ATOM 946 O O . ALA A 1 123 ? -9.875 -1.894 -10.766 1 95.5 123 ALA A O 1
ATOM 947 N N . PRO A 1 124 ? -7.895 -0.971 -11.133 1 96.38 124 PRO A N 1
ATOM 948 C CA . PRO A 1 124 ? -6.508 -0.625 -10.82 1 96.38 124 PRO A CA 1
ATOM 949 C C . PRO A 1 124 ? -6.398 0.504 -9.797 1 96.38 124 PRO A C 1
ATOM 951 O O . PRO A 1 124 ? -7.352 1.267 -9.609 1 96.38 124 PRO A O 1
ATOM 954 N N . THR A 1 125 ? -5.227 0.599 -9.141 1 96.5 125 THR A N 1
ATOM 955 C CA . THR A 1 125 ? -4.965 1.608 -8.125 1 96.5 125 THR A CA 1
ATOM 956 C C . THR A 1 125 ? -4.762 2.98 -8.758 1 96.5 125 THR A C 1
ATOM 958 O O . THR A 1 125 ? -4.602 3.088 -9.977 1 96.5 125 THR A O 1
ATOM 961 N N . THR A 1 126 ? -4.766 3.996 -7.91 1 97.69 126 THR A N 1
ATOM 962 C CA . THR A 1 126 ? -4.668 5.383 -8.352 1 97.69 126 THR A CA 1
ATOM 963 C C . THR A 1 126 ? -3.35 5.625 -9.086 1 97.69 126 THR A C 1
ATOM 965 O O . THR A 1 126 ? -3.314 6.34 -10.086 1 97.69 126 THR A O 1
ATOM 968 N N . ASP A 1 127 ? -2.207 5.078 -8.602 1 96.94 127 ASP A N 1
ATOM 969 C CA . ASP A 1 127 ? -0.928 5.242 -9.281 1 96.94 127 ASP A CA 1
ATOM 970 C C . ASP A 1 127 ? -1.009 4.762 -10.727 1 96.94 127 ASP A C 1
ATOM 972 O O . ASP A 1 127 ? -0.501 5.418 -11.633 1 96.94 127 ASP A O 1
ATOM 976 N N . SER A 1 128 ? -1.639 3.611 -10.914 1 96 128 SER A N 1
ATOM 977 C CA . SER A 1 128 ? -1.808 3.072 -12.266 1 96 128 SER A CA 1
ATOM 978 C C . SER A 1 128 ? -2.611 4.023 -13.141 1 96 128 SER A C 1
ATOM 980 O O . SER A 1 128 ? -2.26 4.254 -14.305 1 96 128 SER A O 1
ATOM 982 N N . ARG A 1 129 ? -3.633 4.57 -12.594 1 96.25 129 ARG A N 1
ATOM 983 C CA . ARG A 1 129 ? -4.473 5.504 -13.336 1 96.25 129 ARG A CA 1
ATOM 984 C C . ARG A 1 129 ? -3.711 6.781 -13.672 1 96.25 129 ARG A C 1
ATOM 986 O O . ARG A 1 129 ? -3.857 7.332 -14.766 1 96.25 129 ARG A O 1
ATOM 993 N N . LEU A 1 130 ? -2.924 7.227 -12.734 1 97 130 LEU A N 1
ATOM 994 C CA . LEU A 1 130 ? -2.15 8.445 -12.938 1 97 130 LEU A CA 1
ATOM 995 C C . LEU A 1 130 ? -1.083 8.242 -14.008 1 97 130 LEU A C 1
ATOM 997 O O . LEU A 1 130 ? -0.796 9.164 -14.781 1 97 130 LEU A O 1
ATOM 1001 N N . ILE A 1 131 ? -0.41 7.043 -14.023 1 95.94 131 ILE A N 1
ATOM 1002 C CA . ILE A 1 131 ? 0.593 6.746 -15.039 1 95.94 131 ILE A CA 1
ATOM 1003 C C . ILE A 1 131 ? -0.007 6.938 -16.438 1 95.94 131 ILE A C 1
ATOM 1005 O O . ILE A 1 131 ? 0.605 7.57 -17.297 1 95.94 131 ILE A O 1
ATOM 1009 N N . ASN A 1 132 ? -1.19 6.496 -16.516 1 90.19 132 ASN A N 1
ATOM 1010 C CA . ASN A 1 132 ? -1.894 6.613 -17.797 1 90.19 132 ASN A CA 1
ATOM 1011 C C . ASN A 1 132 ? -2.295 8.055 -18.078 1 90.19 132 ASN A C 1
ATOM 1013 O O . ASN A 1 132 ? -2 8.586 -19.156 1 90.19 132 ASN A O 1
ATOM 1017 N N . SER A 1 133 ? -2.902 8.75 -17.172 1 92.31 133 SER A N 1
ATOM 1018 C CA . SER A 1 133 ? -3.516 10.055 -17.406 1 92.31 133 SER A CA 1
ATOM 1019 C C . SER A 1 133 ? -2.459 11.148 -17.516 1 92.31 133 SER A C 1
ATOM 1021 O O . SER A 1 133 ? -2.67 12.156 -18.188 1 92.31 133 SER A O 1
ATOM 1023 N N . MET A 1 134 ? -1.301 10.938 -16.875 1 95.5 134 MET A N 1
ATOM 1024 C CA . MET A 1 134 ? -0.277 11.977 -16.859 1 95.5 134 MET A CA 1
ATOM 1025 C C . MET A 1 134 ? 0.773 11.719 -17.938 1 95.5 134 MET A C 1
ATOM 1027 O O . MET A 1 134 ? 1.653 12.547 -18.156 1 95.5 134 MET A O 1
ATOM 1031 N N . GLY A 1 135 ? 0.706 10.562 -18.578 1 94.38 135 GLY A N 1
ATOM 1032 C CA . GLY A 1 135 ? 1.655 10.25 -19.625 1 94.38 135 GLY A CA 1
ATOM 1033 C C . GLY A 1 135 ? 3.045 9.938 -19.109 1 94.38 135 GLY A C 1
ATOM 1034 O O . GLY A 1 135 ? 4.043 10.352 -19.703 1 94.38 135 GLY A O 1
ATOM 1035 N N . LEU A 1 136 ? 3.145 9.32 -18 1 96.31 136 LEU A N 1
ATOM 1036 C CA . LEU A 1 136 ? 4.438 8.898 -17.469 1 96.31 136 LEU A CA 1
ATOM 1037 C C . LEU A 1 136 ? 5 7.738 -18.281 1 96.31 136 LEU A C 1
ATOM 1039 O O . LEU A 1 136 ? 4.273 7.102 -19.047 1 96.31 136 LEU A O 1
ATOM 1043 N N . ARG A 1 137 ? 6.258 7.523 -18.203 1 96.44 137 ARG A N 1
ATOM 1044 C CA . ARG A 1 137 ? 6.898 6.484 -19.016 1 96.44 137 ARG A CA 1
ATOM 1045 C C . ARG A 1 137 ? 6.348 5.105 -18.656 1 96.44 137 ARG A C 1
ATOM 1047 O O . ARG A 1 137 ? 5.984 4.848 -17.516 1 96.44 137 ARG A O 1
ATOM 1054 N N . THR A 1 138 ? 6.398 4.207 -19.531 1 95.69 138 THR A N 1
ATOM 1055 C CA . THR A 1 138 ? 5.738 2.914 -19.406 1 95.69 138 THR A CA 1
ATOM 1056 C C . THR A 1 138 ? 6.594 1.949 -18.594 1 95.69 138 THR A C 1
ATOM 1058 O O . THR A 1 138 ? 6.109 0.91 -18.141 1 95.69 138 THR A O 1
ATOM 1061 N N . ASP A 1 139 ? 7.867 2.205 -18.422 1 96.94 139 ASP A N 1
ATOM 1062 C CA . ASP A 1 139 ? 8.727 1.336 -17.625 1 96.94 139 ASP A CA 1
ATOM 1063 C C . ASP A 1 139 ? 8.906 1.889 -16.219 1 96.94 139 ASP A C 1
ATOM 1065 O O . ASP A 1 139 ? 9.852 1.522 -15.516 1 96.94 139 ASP A O 1
ATOM 1069 N N . ILE A 1 140 ? 8.008 2.842 -15.82 1 97.12 140 ILE A N 1
ATOM 1070 C CA . ILE A 1 140 ? 8.078 3.455 -14.5 1 97.12 140 ILE A CA 1
ATOM 1071 C C . ILE A 1 140 ? 7.883 2.391 -13.43 1 97.12 140 ILE A C 1
ATOM 1073 O O . ILE A 1 140 ? 7.059 1.483 -13.586 1 97.12 140 ILE A O 1
ATOM 1077 N N . ARG A 1 141 ? 8.648 2.449 -12.398 1 97.06 141 ARG A N 1
ATOM 1078 C CA . ARG A 1 141 ? 8.492 1.581 -11.234 1 97.06 141 ARG A CA 1
ATOM 1079 C C . ARG A 1 141 ? 7.504 2.172 -10.242 1 97.06 141 ARG A C 1
ATOM 1081 O O . ARG A 1 141 ? 7.684 3.295 -9.773 1 97.06 141 ARG A O 1
ATOM 1088 N N . ARG A 1 142 ? 6.477 1.45 -9.93 1 96.88 142 ARG A N 1
ATOM 1089 C CA . ARG A 1 142 ? 5.41 2.035 -9.125 1 96.88 142 ARG A CA 1
ATOM 1090 C C . ARG A 1 142 ? 5.266 1.299 -7.793 1 96.88 142 ARG A C 1
ATOM 1092 O O . ARG A 1 142 ? 5.566 0.107 -7.703 1 96.88 142 ARG A O 1
ATOM 1099 N N . LEU A 1 143 ? 4.836 1.969 -6.758 1 98.19 143 LEU A N 1
ATOM 1100 C CA . LEU A 1 143 ? 4.438 1.451 -5.453 1 98.19 143 LEU A CA 1
ATOM 1101 C C . LEU A 1 143 ? 3.125 2.08 -4.996 1 98.19 143 LEU A C 1
ATOM 1103 O O . LEU A 1 143 ? 2.971 3.303 -5.039 1 98.19 143 LEU A O 1
ATOM 1107 N N . SER A 1 144 ? 2.205 1.237 -4.648 1 98.5 144 SER A N 1
ATOM 1108 C CA . SER A 1 144 ? 0.964 1.688 -4.027 1 98.5 144 SER A CA 1
ATOM 1109 C C . SER A 1 144 ? 0.948 1.37 -2.535 1 98.5 144 SER A C 1
ATOM 1111 O O . SER A 1 144 ? 0.654 0.24 -2.139 1 98.5 144 SER A O 1
ATOM 1113 N N . VAL A 1 145 ? 1.184 2.393 -1.655 1 98.75 145 VAL A N 1
ATOM 1114 C CA . VAL A 1 145 ? 1.278 2.26 -0.205 1 98.75 145 VAL A CA 1
ATOM 1115 C C . VAL A 1 145 ? -0.041 2.676 0.44 1 98.75 145 VAL A C 1
ATOM 1117 O O . VAL A 1 145 ? -0.458 3.832 0.325 1 98.75 145 VAL A O 1
ATOM 1120 N N . GLN A 1 146 ? -0.616 1.713 1.17 1 98.19 146 GLN A N 1
ATOM 1121 C CA . GLN A 1 146 ? -1.972 2.037 1.603 1 98.19 146 GLN A CA 1
ATOM 1122 C C . GLN A 1 146 ? -2.184 1.668 3.068 1 98.19 146 GLN A C 1
ATOM 1124 O O . GLN A 1 146 ? -1.533 0.758 3.586 1 98.19 146 GLN A O 1
ATOM 1129 N N . GLN A 1 147 ? -2.996 2.488 3.77 1 96.81 147 GLN A N 1
ATOM 1130 C CA . GLN A 1 147 ? -3.627 2.219 5.059 1 96.81 147 GLN A CA 1
ATOM 1131 C C . GLN A 1 147 ? -2.609 2.279 6.191 1 96.81 147 GLN A C 1
ATOM 1133 O O . GLN A 1 147 ? -2.752 1.581 7.199 1 96.81 147 GLN A O 1
ATOM 1138 N N . MET A 1 148 ? -1.573 3.053 5.977 1 96.75 148 MET A N 1
ATOM 1139 C CA . MET A 1 148 ? -0.576 3.182 7.039 1 96.75 148 MET A CA 1
ATOM 1140 C C . MET A 1 148 ? -0.896 4.363 7.945 1 96.75 148 MET A C 1
ATOM 1142 O O . MET A 1 148 ? -0.171 4.629 8.906 1 96.75 148 MET A O 1
ATOM 1146 N N . GLY A 1 149 ? -1.946 5.137 7.613 1 96.19 149 GLY A N 1
ATOM 1147 C CA . GLY A 1 149 ? -2.391 6.219 8.477 1 96.19 149 GLY A CA 1
ATOM 1148 C C . GLY A 1 149 ? -1.723 7.543 8.164 1 96.19 149 GLY A C 1
ATOM 1149 O O . GLY A 1 149 ? -1.366 7.809 7.012 1 96.19 149 GLY A O 1
ATOM 1150 N N . CYS A 1 150 ? -1.64 8.398 9.156 1 97.88 150 CYS A N 1
ATOM 1151 C CA . CYS A 1 150 ? -1.293 9.805 8.984 1 97.88 150 CYS A CA 1
ATOM 1152 C C . CYS A 1 150 ? 0.216 9.984 8.859 1 97.88 150 CYS A C 1
ATOM 1154 O O . CYS A 1 150 ? 0.704 11.109 8.734 1 97.88 150 CYS A O 1
ATOM 1156 N N . LEU A 1 151 ? 0.953 8.891 8.867 1 98.5 151 LEU A N 1
ATOM 1157 C CA . LEU A 1 151 ? 2.389 8.984 8.633 1 98.5 151 LEU A CA 1
ATOM 1158 C C . LEU A 1 151 ? 2.734 8.594 7.199 1 98.5 151 LEU A C 1
ATOM 1160 O O . LEU A 1 151 ? 3.908 8.578 6.82 1 98.5 151 LEU A O 1
ATOM 1164 N N . THR A 1 152 ? 1.773 8.266 6.406 1 98.62 152 THR A N 1
ATOM 1165 C CA . THR A 1 152 ? 1.979 7.664 5.094 1 98.62 152 THR A CA 1
ATOM 1166 C C . THR A 1 152 ? 2.879 8.547 4.23 1 98.62 152 THR A C 1
ATOM 1168 O O . THR A 1 152 ? 3.797 8.047 3.574 1 98.62 152 THR A O 1
ATOM 1171 N N . GLY A 1 153 ? 2.641 9.836 4.246 1 98.88 153 GLY A N 1
ATOM 1172 C CA . GLY A 1 153 ? 3.422 10.742 3.42 1 98.88 153 GLY A CA 1
ATOM 1173 C C . GLY A 1 153 ? 4.902 10.727 3.758 1 98.88 153 GLY A C 1
ATOM 1174 O O . GLY A 1 153 ? 5.746 10.633 2.865 1 98.88 153 GLY A O 1
ATOM 1175 N N . PHE A 1 154 ? 5.227 10.82 5.016 1 98.88 154 PHE A N 1
ATOM 1176 C CA . PHE A 1 154 ? 6.625 10.852 5.434 1 98.88 154 PHE A CA 1
ATOM 1177 C C . PHE A 1 154 ? 7.277 9.492 5.246 1 98.88 154 PHE A C 1
ATOM 1179 O O . PHE A 1 154 ? 8.469 9.406 4.934 1 98.88 154 PHE A O 1
ATOM 1186 N N . ARG A 1 155 ? 6.504 8.406 5.371 1 98.5 155 ARG A N 1
ATOM 1187 C CA . ARG A 1 155 ? 7.066 7.086 5.109 1 98.5 155 ARG A CA 1
ATOM 1188 C C . ARG A 1 155 ? 7.379 6.906 3.627 1 98.5 155 ARG A C 1
ATOM 1190 O O . ARG A 1 155 ? 8.422 6.367 3.268 1 98.5 155 ARG A O 1
ATOM 1197 N N . CYS A 1 156 ? 6.434 7.344 2.799 1 98.88 156 CYS A N 1
ATOM 1198 C CA . CYS A 1 156 ? 6.676 7.301 1.361 1 98.88 156 CYS A CA 1
ATOM 1199 C C . CYS A 1 156 ? 7.898 8.133 0.99 1 98.88 156 CYS A C 1
ATOM 1201 O O . CYS A 1 156 ? 8.734 7.699 0.191 1 98.88 156 CYS A O 1
ATOM 1203 N N . LEU A 1 157 ? 8.016 9.273 1.599 1 98.81 157 LEU A N 1
ATOM 1204 C CA . LEU A 1 157 ? 9.148 10.148 1.318 1 98.81 157 LEU A CA 1
ATOM 1205 C C . LEU A 1 157 ? 10.453 9.508 1.782 1 98.81 157 LEU A C 1
ATOM 1207 O O . LEU A 1 157 ? 11.469 9.562 1.076 1 98.81 157 LEU A O 1
ATOM 1211 N N . SER A 1 158 ? 10.438 8.922 2.951 1 97.69 158 SER A N 1
ATOM 1212 C CA . SER A 1 158 ? 11.617 8.234 3.477 1 97.69 158 SER A CA 1
ATOM 1213 C C . SER A 1 158 ? 12.055 7.105 2.555 1 97.69 158 SER A C 1
ATOM 1215 O O . SER A 1 158 ? 13.242 6.941 2.287 1 97.69 158 SER A O 1
ATOM 1217 N N . THR A 1 159 ? 11.094 6.359 2.092 1 97.75 159 THR A N 1
ATOM 1218 C CA . THR A 1 159 ? 11.391 5.273 1.165 1 97.75 159 THR A CA 1
ATOM 1219 C C . THR A 1 159 ? 11.984 5.816 -0.133 1 97.75 159 THR A C 1
ATOM 1221 O O . THR A 1 159 ? 12.992 5.301 -0.627 1 97.75 159 THR A O 1
ATOM 1224 N N . ALA A 1 160 ? 11.383 6.859 -0.637 1 98.25 160 ALA A N 1
ATOM 1225 C CA . ALA A 1 160 ? 11.875 7.484 -1.863 1 98.25 160 ALA A CA 1
ATOM 1226 C C . ALA A 1 160 ? 13.289 8.023 -1.674 1 98.25 160 ALA A C 1
ATOM 1228 O O . ALA A 1 160 ? 14.109 7.953 -2.588 1 98.25 160 ALA A O 1
ATOM 1229 N N . ALA A 1 161 ? 13.555 8.562 -0.504 1 96.81 161 ALA A N 1
ATOM 1230 C CA . ALA A 1 161 ? 14.891 9.078 -0.202 1 96.81 161 ALA A CA 1
ATOM 1231 C C . ALA A 1 161 ? 15.93 7.961 -0.249 1 96.81 161 ALA A C 1
ATOM 1233 O O . ALA A 1 161 ? 17.016 8.141 -0.812 1 96.81 161 ALA A O 1
ATOM 1234 N N . GLU A 1 162 ? 15.57 6.844 0.313 1 94.19 162 GLU A N 1
ATOM 1235 C CA . GLU A 1 162 ? 16.469 5.703 0.288 1 94.19 162 GLU A CA 1
ATOM 1236 C C . GLU A 1 162 ? 16.734 5.227 -1.142 1 94.19 162 GLU A C 1
ATOM 1238 O O . GLU A 1 162 ? 17.859 4.914 -1.506 1 94.19 162 GLU A O 1
ATOM 1243 N N . LEU A 1 163 ? 15.688 5.172 -1.928 1 94.56 163 LEU A N 1
ATOM 1244 C CA . LEU A 1 163 ? 15.797 4.734 -3.314 1 94.56 163 LEU A CA 1
ATOM 1245 C C . LEU A 1 163 ? 16.641 5.719 -4.129 1 94.56 163 LEU A C 1
ATOM 1247 O O . LEU A 1 163 ? 17.453 5.305 -4.949 1 94.56 163 LEU A O 1
ATOM 1251 N N . ALA A 1 164 ? 16.391 6.992 -3.881 1 94.19 164 ALA A N 1
ATOM 1252 C CA . ALA A 1 164 ? 17.125 8.039 -4.602 1 94.19 164 ALA A CA 1
ATOM 1253 C C . ALA A 1 164 ? 18.609 7.992 -4.273 1 94.19 164 ALA A C 1
ATOM 1255 O O . ALA A 1 164 ? 19.453 8.133 -5.164 1 94.19 164 ALA A O 1
ATOM 1256 N N . ALA A 1 165 ? 18.891 7.836 -3.043 1 89.69 165 ALA A N 1
ATOM 1257 C CA . ALA A 1 165 ? 20.281 7.809 -2.6 1 89.69 165 ALA A CA 1
ATOM 1258 C C . ALA A 1 165 ? 21.047 6.648 -3.24 1 89.69 165 ALA A C 1
ATOM 1260 O O . ALA A 1 165 ? 22.25 6.738 -3.482 1 89.69 165 ALA A O 1
ATOM 1261 N N . ALA A 1 166 ? 20.328 5.648 -3.592 1 82.25 166 ALA A N 1
ATOM 1262 C CA . ALA A 1 166 ? 20.922 4.426 -4.121 1 82.25 166 ALA A CA 1
ATOM 1263 C C . ALA A 1 166 ? 21.203 4.551 -5.617 1 82.25 166 ALA A C 1
ATOM 1265 O O . ALA A 1 166 ? 22.047 3.834 -6.16 1 82.25 166 ALA A O 1
ATOM 1266 N N . ASN A 1 167 ? 20.484 5.375 -6.23 1 87.81 167 ASN A N 1
ATOM 1267 C CA . ASN A 1 167 ? 20.547 5.5 -7.684 1 87.81 167 ASN A CA 1
ATOM 1268 C C . ASN A 1 167 ? 20.438 6.957 -8.125 1 87.81 167 ASN A C 1
ATOM 1270 O O . ASN A 1 167 ? 19.344 7.465 -8.328 1 87.81 167 ASN A O 1
ATOM 1274 N N . PRO A 1 168 ? 21.578 7.539 -8.445 1 85.75 168 PRO A N 1
ATOM 1275 C CA . PRO A 1 168 ? 21.547 8.953 -8.812 1 85.75 168 PRO A CA 1
ATOM 1276 C C . PRO A 1 168 ? 20.703 9.227 -10.055 1 85.75 168 PRO A C 1
ATOM 1278 O O . PRO A 1 168 ? 20.344 10.375 -10.312 1 85.75 168 PRO A O 1
ATOM 1281 N N . ALA A 1 169 ? 20.406 8.203 -10.805 1 89.81 169 ALA A N 1
ATOM 1282 C CA . ALA A 1 169 ? 19.578 8.391 -12 1 89.81 169 ALA A CA 1
ATOM 1283 C C . ALA A 1 169 ? 18.094 8.453 -11.633 1 89.81 169 ALA A C 1
ATOM 1285 O O . ALA A 1 169 ? 17.281 8.875 -12.445 1 89.81 169 ALA A O 1
ATOM 1286 N N . ALA A 1 170 ? 17.828 8.141 -10.461 1 94.75 170 ALA A N 1
ATOM 1287 C CA . ALA A 1 170 ? 16.422 8.062 -10.055 1 94.75 170 ALA A CA 1
ATOM 1288 C C . ALA A 1 170 ? 15.836 9.461 -9.867 1 94.75 170 ALA A C 1
ATOM 1290 O O . ALA A 1 170 ? 16.5 10.352 -9.328 1 94.75 170 ALA A O 1
ATOM 1291 N N . ARG A 1 171 ? 14.727 9.711 -10.414 1 98.06 171 ARG A N 1
ATOM 1292 C CA . ARG A 1 171 ? 13.789 10.781 -10.102 1 98.06 171 ARG A CA 1
ATOM 1293 C C . ARG A 1 171 ? 12.422 10.219 -9.727 1 98.06 171 ARG A C 1
ATOM 1295 O O . ARG A 1 171 ? 11.75 9.602 -10.547 1 98.06 171 ARG A O 1
ATOM 1302 N N . ILE A 1 172 ? 12.055 10.5 -8.516 1 98.75 172 ILE A N 1
ATOM 1303 C CA . ILE A 1 172 ? 10.914 9.797 -7.938 1 98.75 172 ILE A CA 1
ATOM 1304 C C . ILE A 1 172 ? 9.797 10.789 -7.633 1 98.75 172 ILE A C 1
ATOM 1306 O O . ILE A 1 172 ? 10.016 11.789 -6.953 1 98.75 172 ILE A O 1
ATOM 1310 N N . LEU A 1 173 ? 8.641 10.523 -8.164 1 98.94 173 LEU A N 1
ATOM 1311 C CA . LEU A 1 173 ? 7.426 11.273 -7.852 1 98.94 173 LEU A CA 1
ATOM 1312 C C . LEU A 1 173 ? 6.656 10.609 -6.711 1 98.94 173 LEU A C 1
ATOM 1314 O O . LEU A 1 173 ? 6.156 9.492 -6.859 1 98.94 173 LEU A O 1
ATOM 1318 N N . VAL A 1 174 ? 6.605 11.305 -5.559 1 98.94 174 VAL A N 1
ATOM 1319 C CA . VAL A 1 174 ? 5.844 10.836 -4.406 1 98.94 174 VAL A CA 1
ATOM 1320 C C . VAL A 1 174 ? 4.52 11.594 -4.32 1 98.94 174 VAL A C 1
ATOM 1322 O O . VAL A 1 174 ? 4.5 12.82 -4.344 1 98.94 174 VAL A O 1
ATOM 1325 N N . ILE A 1 175 ? 3.426 10.859 -4.266 1 98.94 175 ILE A N 1
ATOM 1326 C CA . ILE A 1 175 ? 2.1 11.453 -4.148 1 98.94 175 ILE A CA 1
ATOM 1327 C C . ILE A 1 175 ? 1.347 10.812 -2.986 1 98.94 175 ILE A C 1
ATOM 1329 O O . ILE A 1 175 ? 1.35 9.586 -2.836 1 98.94 175 ILE A O 1
ATOM 1333 N N . VAL A 1 176 ? 0.727 11.617 -2.146 1 98.94 176 VAL A N 1
ATOM 1334 C CA . VAL A 1 176 ? -0.172 11.133 -1.104 1 98.94 176 VAL A CA 1
ATOM 1335 C C . VAL A 1 176 ? -1.514 11.852 -1.202 1 98.94 176 VAL A C 1
ATOM 1337 O O . VAL A 1 176 ? -1.56 13.078 -1.305 1 98.94 176 VAL A O 1
ATOM 1340 N N . ALA A 1 177 ? -2.582 11.109 -1.203 1 98.94 177 ALA A N 1
ATOM 1341 C CA . ALA A 1 177 ? -3.922 11.688 -1.278 1 98.94 177 ALA A CA 1
ATOM 1342 C C . ALA A 1 177 ? -4.875 10.992 -0.314 1 98.94 177 ALA A C 1
ATOM 1344 O O . ALA A 1 177 ? -4.887 9.758 -0.227 1 98.94 177 ALA A O 1
ATOM 1345 N N . ASP A 1 178 ? -5.633 11.812 0.383 1 98.69 178 ASP A N 1
ATOM 1346 C CA . ASP A 1 178 ? -6.582 11.289 1.356 1 98.69 178 ASP A CA 1
ATOM 1347 C C . ASP A 1 178 ? -7.926 12.008 1.261 1 98.69 178 ASP A C 1
ATOM 1349 O O . ASP A 1 178 ? -7.98 13.234 1.359 1 98.69 178 ASP A O 1
ATOM 1353 N N . VAL A 1 179 ? -8.93 11.242 1.048 1 98.5 179 VAL A N 1
ATOM 1354 C CA . VAL A 1 179 ? -10.305 11.734 1.139 1 98.5 179 VAL A CA 1
ATOM 1355 C C . VAL A 1 179 ? -10.906 11.328 2.48 1 98.5 179 VAL A C 1
ATOM 1357 O O . VAL A 1 179 ? -11.812 10.492 2.533 1 98.5 179 VAL A O 1
ATOM 1360 N N . ARG A 1 180 ? -10.492 11.969 3.471 1 96.19 180 ARG A N 1
ATOM 1361 C CA . ARG A 1 180 ? -10.836 11.539 4.82 1 96.19 180 ARG A CA 1
ATOM 1362 C C . ARG A 1 180 ? -12.25 11.953 5.188 1 96.19 180 ARG A C 1
ATOM 1364 O O . ARG A 1 180 ? -12.906 11.297 6.004 1 96.19 180 ARG A O 1
ATOM 1371 N N . SER A 1 181 ? -12.711 13.016 4.602 1 94.38 181 SER A N 1
ATOM 1372 C CA . SER A 1 181 ? -14.102 13.406 4.828 1 94.38 181 SER A CA 1
ATOM 1373 C C . SER A 1 181 ? -15.062 12.328 4.348 1 94.38 181 SER A C 1
ATOM 1375 O O . SER A 1 181 ? -16.219 12.297 4.766 1 94.38 181 SER A O 1
ATOM 1377 N N . GLY A 1 182 ? -14.531 11.445 3.477 1 93.5 182 GLY A N 1
ATOM 1378 C CA . GLY A 1 182 ? -15.359 10.352 3 1 93.5 182 GLY A CA 1
ATOM 1379 C C . GLY A 1 182 ? -15.891 9.477 4.121 1 93.5 182 GLY A C 1
ATOM 1380 O O . GLY A 1 182 ? -16.969 8.875 3.988 1 93.5 182 GLY A O 1
ATOM 1381 N N . LEU A 1 183 ? -15.172 9.383 5.199 1 93.19 183 LEU A N 1
ATOM 1382 C CA . LEU A 1 183 ? -15.617 8.609 6.355 1 93.19 183 LEU A CA 1
ATOM 1383 C C . LEU A 1 183 ? -16.984 9.086 6.832 1 93.19 183 LEU A C 1
ATOM 1385 O O . LEU A 1 183 ? -17.766 8.297 7.363 1 93.19 183 LEU A O 1
ATOM 1389 N N . GLN A 1 184 ? -17.219 10.297 6.633 1 93.81 184 GLN A N 1
ATOM 1390 C CA . GLN A 1 184 ? -18.422 10.938 7.145 1 93.81 184 GLN A CA 1
ATOM 1391 C C . GLN A 1 184 ? -19.656 10.531 6.336 1 93.81 184 GLN A C 1
ATOM 1393 O O . GLN A 1 184 ? -20.797 10.766 6.754 1 93.81 184 GLN A O 1
ATOM 1398 N N . ASN A 1 185 ? -19.422 9.945 5.176 1 95.12 185 ASN A N 1
ATOM 1399 C CA . ASN A 1 185 ? -20.5 9.43 4.344 1 95.12 185 ASN A CA 1
ATOM 1400 C C . ASN A 1 185 ? -20.719 7.938 4.562 1 95.12 185 ASN A C 1
ATOM 1402 O O . ASN A 1 185 ? -21.547 7.32 3.889 1 95.12 185 ASN A O 1
ATOM 1406 N N . GLN A 1 186 ? -19.953 7.379 5.465 1 95 186 GLN A N 1
ATOM 1407 C CA . GLN A 1 186 ? -20.078 5.969 5.82 1 95 186 GLN A CA 1
ATOM 1408 C C . GLN A 1 186 ? -20.125 5.781 7.332 1 95 186 GLN A C 1
ATOM 1410 O O . GLN A 1 186 ? -19.578 4.812 7.859 1 95 186 GLN A O 1
ATOM 1415 N N . LEU A 1 187 ? -20.719 6.609 8.047 1 91.19 187 LEU A N 1
ATOM 1416 C CA . LEU A 1 187 ? -20.766 6.559 9.5 1 91.19 187 LEU A CA 1
ATOM 1417 C C . LEU A 1 187 ? -21.672 5.426 9.977 1 91.19 187 LEU A C 1
ATOM 1419 O O . LEU A 1 187 ? -22.719 5.168 9.375 1 91.19 187 LEU A O 1
ATOM 1423 N N . PRO A 1 188 ? -21.141 4.633 11.016 1 84.69 188 PRO A N 1
ATOM 1424 C CA . PRO A 1 188 ? -22.031 3.615 11.602 1 84.69 188 PRO A CA 1
ATOM 1425 C C . PRO A 1 188 ? -23.328 4.203 12.141 1 84.69 188 PRO A C 1
ATOM 1427 O O . PRO A 1 188 ? -23.359 5.367 12.547 1 84.69 188 PRO A O 1
ATOM 1430 N N . HIS A 1 189 ? -24.281 3.219 11.836 1 66.94 189 HIS A N 1
ATOM 1431 C CA . HIS A 1 189 ? -25.562 3.637 12.383 1 66.94 189 HIS A CA 1
ATOM 1432 C C . HIS A 1 189 ? -25.453 3.979 13.867 1 66.94 189 HIS A C 1
ATOM 1434 O O . HIS A 1 189 ? -24.625 3.4 14.578 1 66.94 189 HIS A O 1
ATOM 1440 N N . TRP A 1 190 ? -25.828 5.117 14.094 1 54.59 190 TRP A N 1
ATOM 1441 C CA . TRP A 1 190 ? -25.766 5.695 15.438 1 54.59 190 TRP A CA 1
ATOM 1442 C C . TRP A 1 190 ? -26.062 4.641 16.5 1 54.59 190 TRP A C 1
ATOM 1444 O O . TRP A 1 190 ? -26.906 3.766 16.297 1 54.59 190 TRP A O 1
ATOM 1454 N N . GLU A 1 191 ? -24.953 4.254 16.984 1 45.34 191 GLU A N 1
ATOM 1455 C CA . GLU A 1 191 ? -24.953 3.332 18.125 1 45.34 191 GLU A CA 1
ATOM 1456 C C . GLU A 1 191 ? -26.359 3.135 18.672 1 45.34 191 GLU A C 1
ATOM 1458 O O . GLU A 1 191 ? -27.219 4.02 18.547 1 45.34 191 GLU A O 1
ATOM 1463 N N . GLY A 1 192 ? -27.156 2.41 19.344 1 40.25 192 GLY A N 1
ATOM 1464 C CA . GLY A 1 192 ? -28.312 1.797 20 1 40.25 192 GLY A CA 1
ATOM 1465 C C . GLY A 1 192 ? -29.562 1.792 19.141 1 40.25 192 GLY A C 1
ATOM 1466 O O . GLY A 1 192 ? -29.641 2.523 18.156 1 40.25 192 GLY A O 1
ATOM 1467 N N . ASN A 1 193 ? -30.234 0.526 19.062 1 39.03 193 ASN A N 1
ATOM 1468 C CA . ASN A 1 193 ? -31.625 0.388 18.609 1 39.03 193 ASN A CA 1
ATOM 1469 C C . ASN A 1 193 ? -32.375 1.714 18.703 1 39.03 193 ASN A C 1
ATOM 1471 O O . ASN A 1 193 ? -33.562 1.775 18.406 1 39.03 193 ASN A O 1
ATOM 1475 N N . ASP A 1 194 ? -31.844 2.521 19.594 1 41.12 194 ASP A N 1
ATOM 1476 C CA . ASP A 1 194 ? -32.594 3.754 19.859 1 41.12 194 ASP A CA 1
ATOM 1477 C C . ASP A 1 194 ? -32.156 4.859 18.891 1 41.12 194 ASP A C 1
ATOM 1479 O O . ASP A 1 194 ? -31.172 5.559 19.141 1 41.12 194 ASP A O 1
ATOM 1483 N N . SER A 1 195 ? -32.406 4.672 17.641 1 49.19 195 SER A N 1
ATOM 1484 C CA . SER A 1 195 ? -32.312 5.711 16.625 1 49.19 195 SER A CA 1
ATOM 1485 C C . SER A 1 195 ? -32.312 7.102 17.25 1 49.19 195 SER A C 1
ATOM 1487 O O . SER A 1 195 ? -32.094 8.102 16.547 1 49.19 195 SER A O 1
ATOM 1489 N N . SER A 1 196 ? -32.656 7.16 18.531 1 48.38 196 SER A N 1
ATOM 1490 C CA . SER A 1 196 ? -32.812 8.469 19.156 1 48.38 196 SER A CA 1
ATOM 1491 C C . SER A 1 196 ? -31.484 9.016 19.625 1 48.38 196 SER A C 1
ATOM 1493 O O . SER A 1 196 ? -31.359 10.203 19.922 1 48.38 196 SER A O 1
ATOM 1495 N N . ALA A 1 197 ? -30.469 8.062 19.906 1 52.62 197 ALA A N 1
ATOM 1496 C CA . ALA A 1 197 ? -29.312 8.555 20.625 1 52.62 197 ALA A CA 1
ATOM 1497 C C . ALA A 1 197 ? -28.344 9.289 19.703 1 52.62 197 ALA A C 1
ATOM 1499 O O . ALA A 1 197 ? -27.531 10.094 20.156 1 52.62 197 ALA A O 1
ATOM 1500 N N . GLY A 1 198 ? -28.516 9.547 18.5 1 62.16 198 GLY A N 1
ATOM 1501 C CA . GLY A 1 198 ? -27.688 10.312 17.594 1 62.16 198 GLY A CA 1
ATOM 1502 C C . GLY A 1 198 ? -26.328 9.688 17.359 1 62.16 198 GLY A C 1
ATOM 1503 O O . GLY A 1 198 ? -26.062 8.57 17.812 1 62.16 198 GLY A O 1
ATOM 1504 N N . PRO A 1 199 ? -25.328 10.289 16.703 1 75.25 199 PRO A N 1
ATOM 1505 C CA . PRO A 1 199 ? -23.984 9.781 16.406 1 75.25 199 PRO A CA 1
ATOM 1506 C C . PRO A 1 199 ? -23.125 9.68 17.656 1 75.25 199 PRO A C 1
ATOM 1508 O O . PRO A 1 199 ? -23.312 10.422 18.625 1 75.25 199 PRO A O 1
ATOM 1511 N N . SER A 1 200 ? -22.219 8.695 17.672 1 83.88 200 SER A N 1
ATOM 1512 C CA . SER A 1 200 ? -21.25 8.586 18.766 1 83.88 200 SER A CA 1
ATOM 1513 C C . SER A 1 200 ? -20.344 9.805 18.812 1 83.88 200 SER A C 1
ATOM 1515 O O . SER A 1 200 ? -20.219 10.539 17.828 1 83.88 200 SER A O 1
ATOM 1517 N N . ARG A 1 201 ? -19.75 10.07 19.969 1 88.12 201 ARG A N 1
ATOM 1518 C CA . ARG A 1 201 ? -18.797 11.172 20.125 1 88.12 201 ARG A CA 1
ATOM 1519 C C . ARG A 1 201 ? -17.641 11.039 19.141 1 88.12 201 ARG A C 1
ATOM 1521 O O . ARG A 1 201 ? -17.172 12.039 18.594 1 88.12 201 ARG A O 1
ATOM 1528 N N . ALA A 1 202 ? -17.25 9.812 18.906 1 87.56 202 ALA A N 1
ATOM 1529 C CA . ALA A 1 202 ? -16.172 9.562 17.953 1 87.56 202 ALA A CA 1
ATOM 1530 C C . ALA A 1 202 ? -16.562 10.008 16.547 1 87.56 202 ALA A C 1
ATOM 1532 O O . ALA A 1 202 ? -15.742 10.562 15.812 1 87.56 202 ALA A O 1
ATOM 1533 N N . CYS A 1 203 ? -17.766 9.742 16.203 1 90.69 203 CYS A N 1
ATOM 1534 C CA . CYS A 1 203 ? -18.25 10.148 14.891 1 90.69 203 CYS A CA 1
ATOM 1535 C C . CYS A 1 203 ? -18.297 11.664 14.758 1 90.69 203 CYS A C 1
ATOM 1537 O O . CYS A 1 203 ? -17.891 12.211 13.727 1 90.69 203 CYS A O 1
ATOM 1539 N N . ILE A 1 204 ? -18.75 12.312 15.836 1 93 204 ILE A N 1
ATOM 1540 C CA . ILE A 1 204 ? -18.844 13.766 15.828 1 93 204 ILE A CA 1
ATOM 1541 C C . ILE A 1 204 ? -17.438 14.367 15.711 1 93 204 ILE A C 1
ATOM 1543 O O . ILE A 1 204 ? -17.219 15.305 14.945 1 93 204 ILE A O 1
ATOM 1547 N N . ILE A 1 205 ? -16.5 13.797 16.422 1 93.31 205 ILE A N 1
ATOM 1548 C CA . ILE A 1 205 ? -15.117 14.266 16.375 1 93.31 205 ILE A CA 1
ATOM 1549 C C . ILE A 1 205 ? -14.57 14.086 14.961 1 93.31 205 ILE A C 1
ATOM 1551 O O . ILE A 1 205 ? -13.898 14.969 14.422 1 93.31 205 ILE A O 1
ATOM 1555 N N . SER A 1 206 ? -14.812 12.922 14.383 1 92.31 206 SER A N 1
ATOM 1556 C CA . SER A 1 206 ? -14.391 12.656 13.016 1 92.31 206 SER A CA 1
ATOM 1557 C C . SER A 1 206 ? -14.938 13.711 12.055 1 92.31 206 SER A C 1
ATOM 1559 O O . SER A 1 206 ? -14.211 14.188 11.18 1 92.31 206 SER A O 1
ATOM 1561 N N . CYS A 1 207 ? -16.172 14.047 12.227 1 95.12 207 CYS A N 1
ATOM 1562 C CA . CYS A 1 207 ? -16.828 15.031 11.367 1 95.12 207 CYS A CA 1
ATOM 1563 C C . CYS A 1 207 ? -16.219 16.406 11.547 1 95.12 207 CYS A C 1
ATOM 1565 O O . CYS A 1 207 ? -16.141 17.203 10.602 1 95.12 207 CYS A O 1
ATOM 1567 N N . ALA A 1 208 ? -15.789 16.688 12.75 1 96.81 208 ALA A N 1
ATOM 1568 C CA . ALA A 1 208 ? -15.227 18 13.07 1 96.81 208 ALA A CA 1
ATOM 1569 C C . ALA A 1 208 ? -13.789 18.125 12.555 1 96.81 208 ALA A C 1
ATOM 1571 O O . ALA A 1 208 ? -13.336 19.219 12.211 1 96.81 208 ALA A O 1
ATOM 1572 N N . LEU A 1 209 ? -13.07 17 12.391 1 97.06 209 LEU A N 1
ATOM 1573 C CA . LEU A 1 209 ? -11.617 17.031 12.266 1 97.06 209 LEU A CA 1
ATOM 1574 C C . LEU A 1 209 ? -11.195 16.781 10.82 1 97.06 209 LEU A C 1
ATOM 1576 O O . LEU A 1 209 ? -10.305 17.469 10.305 1 97.06 209 LEU A O 1
ATOM 1580 N N . PHE A 1 210 ? -11.789 15.797 10.133 1 97.25 210 PHE A N 1
ATOM 1581 C CA . PHE A 1 210 ? -11.211 15.211 8.93 1 97.25 210 PHE A CA 1
ATOM 1582 C C . PHE A 1 210 ? -11.648 15.992 7.691 1 97.25 210 PHE A C 1
ATOM 1584 O O . PHE A 1 210 ? -12.797 16.406 7.594 1 97.25 210 PHE A O 1
ATOM 1591 N N . ARG A 1 211 ? -10.672 16.203 6.848 1 98.19 211 ARG A N 1
ATOM 1592 C CA . ARG A 1 211 ? -10.852 16.875 5.562 1 98.19 211 ARG A CA 1
ATOM 1593 C C . ARG A 1 211 ? -10.039 16.203 4.469 1 98.19 211 ARG A C 1
ATOM 1595 O O . ARG A 1 211 ? -9.477 15.117 4.68 1 98.19 211 ARG A O 1
ATOM 1602 N N . ASP A 1 212 ? -10.016 16.797 3.244 1 98.31 212 ASP A N 1
ATOM 1603 C CA . ASP A 1 212 ? -9.43 16.141 2.082 1 98.31 212 ASP A CA 1
ATOM 1604 C C . ASP A 1 212 ? -8.266 16.953 1.521 1 98.31 212 ASP A C 1
ATOM 1606 O O . ASP A 1 212 ? -8.305 18.188 1.538 1 98.31 212 ASP A O 1
ATOM 1610 N N . ALA A 1 213 ? -7.227 16.219 1.062 1 98.81 213 ALA A N 1
ATOM 1611 C CA . ALA A 1 213 ? -6.117 16.875 0.374 1 98.81 213 ALA A CA 1
ATOM 1612 C C . ALA A 1 213 ? -5.254 15.852 -0.367 1 98.81 213 ALA A C 1
ATOM 1614 O O . ALA A 1 213 ? -5.418 14.648 -0.192 1 98.81 213 ALA A O 1
ATOM 1615 N N . ALA A 1 214 ? -4.445 16.344 -1.248 1 98.88 214 ALA A N 1
ATOM 1616 C CA . ALA A 1 214 ? -3.312 15.609 -1.818 1 98.88 214 ALA A CA 1
ATOM 1617 C C . ALA A 1 214 ? -2.041 16.453 -1.771 1 98.88 214 ALA A C 1
ATOM 1619 O O . ALA A 1 214 ? -2.104 17.688 -1.719 1 98.88 214 ALA A O 1
ATOM 1620 N N . SER A 1 215 ? -0.936 15.844 -1.712 1 98.94 215 SER A N 1
ATOM 1621 C CA . SER A 1 215 ? 0.374 16.484 -1.754 1 98.94 215 SER A CA 1
ATOM 1622 C C . SER A 1 215 ? 1.388 15.633 -2.504 1 98.94 215 SER A C 1
ATOM 1624 O O . SER A 1 215 ? 1.182 14.43 -2.678 1 98.94 215 SER A O 1
ATOM 1626 N N . ALA A 1 216 ? 2.438 16.25 -3.037 1 98.94 216 ALA A N 1
ATOM 1627 C CA . ALA A 1 216 ? 3.395 15.531 -3.875 1 98.94 216 ALA A CA 1
ATOM 1628 C C . ALA A 1 216 ? 4.793 16.125 -3.736 1 98.94 216 ALA A C 1
ATOM 1630 O O . ALA A 1 216 ? 4.949 17.297 -3.369 1 98.94 216 ALA A O 1
ATOM 1631 N N . VAL A 1 217 ? 5.805 15.328 -4.02 1 98.94 217 VAL A N 1
ATOM 1632 C CA . VAL A 1 217 ? 7.211 15.711 -4.012 1 98.94 217 VAL A CA 1
ATOM 1633 C C . VAL A 1 217 ? 7.945 15.008 -5.148 1 98.94 217 VAL A C 1
ATOM 1635 O O . VAL A 1 217 ? 7.688 13.836 -5.43 1 98.94 217 VAL A O 1
ATOM 1638 N N . VAL A 1 218 ? 8.758 15.719 -5.875 1 98.81 218 VAL A N 1
ATOM 1639 C CA . VAL A 1 218 ? 9.781 15.109 -6.715 1 98.81 218 VAL A CA 1
ATOM 1640 C C . VAL A 1 218 ? 11.109 15.078 -5.965 1 98.81 218 VAL A C 1
ATOM 1642 O O . VAL A 1 218 ? 11.586 16.109 -5.496 1 98.81 218 VAL A O 1
ATOM 1645 N N . ILE A 1 219 ? 11.688 13.914 -5.844 1 98.5 219 ILE A N 1
ATOM 1646 C CA . ILE A 1 219 ? 12.914 13.75 -5.078 1 98.5 219 ILE A CA 1
ATOM 1647 C C . ILE A 1 219 ? 13.945 12.984 -5.91 1 98.5 219 ILE A C 1
ATOM 1649 O O . ILE A 1 219 ? 13.578 12.141 -6.73 1 98.5 219 ILE A O 1
ATOM 1653 N N . GLY A 1 220 ? 15.141 13.219 -5.797 1 96.62 220 GLY A N 1
ATOM 1654 C CA . GLY A 1 220 ? 16.281 12.578 -6.43 1 96.62 220 GLY A CA 1
ATOM 1655 C C . GLY A 1 220 ? 17.594 12.891 -5.75 1 96.62 220 GLY A C 1
ATOM 1656 O O . GLY A 1 220 ? 17.625 13.539 -4.703 1 96.62 220 GLY A O 1
ATOM 1657 N N . ALA A 1 221 ? 18.641 12.305 -6.227 1 93.44 221 ALA A N 1
ATOM 1658 C CA . ALA A 1 221 ? 19.984 12.617 -5.754 1 93.44 221 ALA A CA 1
ATOM 1659 C C . ALA A 1 221 ? 20.859 13.164 -6.883 1 93.44 221 ALA A C 1
ATOM 1661 O O . ALA A 1 221 ? 20.578 12.914 -8.062 1 93.44 221 ALA A O 1
ATOM 1662 N N . GLY A 1 222 ? 21.875 13.898 -6.527 1 88.5 222 GLY A N 1
ATOM 1663 C CA . GLY A 1 222 ? 22.734 14.469 -7.555 1 88.5 222 GLY A CA 1
ATOM 1664 C C . GLY A 1 222 ? 22 15.398 -8.5 1 88.5 222 GLY A C 1
ATOM 1665 O O . GLY A 1 222 ? 21.625 14.992 -9.602 1 88.5 222 GLY A O 1
ATOM 1666 N N . ALA A 1 223 ? 21.891 16.594 -8.125 1 88.44 223 ALA A N 1
ATOM 1667 C CA . ALA A 1 223 ? 21.141 17.562 -8.906 1 88.44 223 ALA A CA 1
ATOM 1668 C C . ALA A 1 223 ? 21.688 17.672 -10.328 1 88.44 223 ALA A C 1
ATOM 1670 O O . ALA A 1 223 ? 22.891 17.734 -10.531 1 88.44 223 ALA A O 1
ATOM 1671 N N . ARG A 1 224 ? 20.766 17.562 -11.211 1 89.5 224 ARG A N 1
ATOM 1672 C CA . ARG A 1 224 ? 21.109 17.734 -12.617 1 89.5 224 ARG A CA 1
ATOM 1673 C C . ARG A 1 224 ? 21.062 19.219 -13.016 1 89.5 224 ARG A C 1
ATOM 1675 O O . ARG A 1 224 ? 20.594 20.047 -12.25 1 89.5 224 ARG A O 1
ATOM 1682 N N . ALA A 1 225 ? 21.578 19.391 -14.234 1 87.12 225 ALA A N 1
ATOM 1683 C CA . ALA A 1 225 ? 21.516 20.766 -14.758 1 87.12 225 ALA A CA 1
ATOM 1684 C C . ALA A 1 225 ? 20.078 21.25 -14.844 1 87.12 225 ALA A C 1
ATOM 1686 O O . ALA A 1 225 ? 19.203 20.547 -15.344 1 87.12 225 ALA A O 1
ATOM 1687 N N . GLY A 1 226 ? 19.844 22.391 -14.266 1 88.06 226 GLY A N 1
ATOM 1688 C CA . GLY A 1 226 ? 18.516 22.969 -14.336 1 88.06 226 GLY A CA 1
ATOM 1689 C C . GLY A 1 226 ? 17.672 22.688 -13.109 1 88.06 226 GLY A C 1
ATOM 1690 O O . GLY A 1 226 ? 16.656 23.344 -12.883 1 88.06 226 GLY A O 1
ATOM 1691 N N . GLU A 1 227 ? 18.125 21.719 -12.367 1 91.56 227 GLU A N 1
ATOM 1692 C CA . GLU A 1 227 ? 17.391 21.422 -11.133 1 91.56 227 GLU A CA 1
ATOM 1693 C C . GLU A 1 227 ? 17.859 22.312 -9.984 1 91.56 227 GLU A C 1
ATOM 1695 O O . GLU A 1 227 ? 19.062 22.547 -9.828 1 91.56 227 GLU A O 1
ATOM 1700 N N . VAL A 1 228 ? 16.922 22.828 -9.227 1 91.56 228 VAL A N 1
ATOM 1701 C CA . VAL A 1 228 ? 17.203 23.688 -8.078 1 91.56 228 VAL A CA 1
ATOM 1702 C C . VAL A 1 228 ? 16.688 23.016 -6.801 1 91.56 228 VAL A C 1
ATOM 1704 O O . VAL A 1 228 ? 15.516 23.156 -6.449 1 91.56 228 VAL A O 1
ATOM 1707 N N . PRO A 1 229 ? 17.562 22.406 -6.133 1 94.44 229 PRO A N 1
ATOM 1708 C CA . PRO A 1 229 ? 17.125 21.734 -4.91 1 94.44 229 PRO A CA 1
ATOM 1709 C C . PRO A 1 229 ? 16.562 22.688 -3.869 1 94.44 229 PRO A C 1
ATOM 1711 O O . PRO A 1 229 ? 17.078 23.797 -3.695 1 94.44 229 PRO A O 1
ATOM 1714 N N . LEU A 1 230 ? 15.492 22.25 -3.232 1 94.44 230 LEU A N 1
ATOM 1715 C CA . LEU A 1 230 ? 14.859 23.031 -2.176 1 94.44 230 LEU A CA 1
ATOM 1716 C C . LEU A 1 230 ? 15.43 22.672 -0.81 1 94.44 230 LEU A C 1
ATOM 1718 O O . LEU A 1 230 ? 15.617 23.531 0.047 1 94.44 230 LEU A O 1
ATOM 1722 N N . ALA A 1 231 ? 15.703 21.422 -0.621 1 95.56 231 ALA A N 1
ATOM 1723 C CA . ALA A 1 231 ? 16.219 20.875 0.634 1 95.56 231 ALA A CA 1
ATOM 1724 C C . ALA A 1 231 ? 16.906 19.531 0.41 1 95.56 231 ALA A C 1
ATOM 1726 O O . ALA A 1 231 ? 16.688 18.891 -0.619 1 95.56 231 ALA A O 1
ATOM 1727 N N . LYS A 1 232 ? 17.766 19.219 1.237 1 95.19 232 LYS A N 1
ATOM 1728 C CA . LYS A 1 232 ? 18.344 17.875 1.249 1 95.19 232 LYS A CA 1
ATOM 1729 C C . LYS A 1 232 ? 17.828 17.062 2.445 1 95.19 232 LYS A C 1
ATOM 1731 O O . LYS A 1 232 ? 17.656 17.625 3.535 1 95.19 232 LYS A O 1
ATOM 1736 N N . VAL A 1 233 ? 17.531 15.852 2.256 1 96.31 233 VAL A N 1
ATOM 1737 C CA . VAL A 1 233 ? 17.172 14.945 3.344 1 96.31 233 VAL A CA 1
ATOM 1738 C C . VAL A 1 233 ? 18.438 14.477 4.062 1 96.31 233 VAL A C 1
ATOM 1740 O O . VAL A 1 233 ? 19.312 13.867 3.451 1 96.31 233 VAL A O 1
ATOM 1743 N N . LEU A 1 234 ? 18.484 14.734 5.328 1 94.31 234 LEU A N 1
ATOM 1744 C CA . LEU A 1 234 ? 19.688 14.398 6.086 1 94.31 234 LEU A CA 1
ATOM 1745 C C . LEU A 1 234 ? 19.547 13.031 6.742 1 94.31 234 LEU A C 1
ATOM 1747 O O . LEU A 1 234 ? 20.484 12.227 6.719 1 94.31 234 LEU A O 1
ATOM 1751 N N . ARG A 1 235 ? 18.375 12.828 7.332 1 94.62 235 ARG A N 1
ATOM 1752 C CA . ARG A 1 235 ? 18.125 11.602 8.078 1 94.62 235 ARG A CA 1
ATOM 1753 C C . ARG A 1 235 ? 16.641 11.25 8.078 1 94.62 235 ARG A C 1
ATOM 1755 O O . ARG A 1 235 ? 15.797 12.125 7.883 1 94.62 235 ARG A O 1
ATOM 1762 N N . SER A 1 236 ? 16.375 10.008 8.219 1 95.5 236 SER A N 1
ATOM 1763 C CA . SER A 1 236 ? 15.031 9.508 8.477 1 95.5 236 SER A CA 1
ATOM 1764 C C . SER A 1 236 ? 15.039 8.43 9.562 1 95.5 236 SER A C 1
ATOM 1766 O O . SER A 1 236 ? 16.062 7.793 9.805 1 95.5 236 SER A O 1
ATOM 1768 N N . ALA A 1 237 ? 13.883 8.297 10.242 1 96.12 237 ALA A N 1
ATOM 1769 C CA . ALA A 1 237 ? 13.758 7.312 11.312 1 96.12 237 ALA A CA 1
ATOM 1770 C C . ALA A 1 237 ? 12.312 6.836 11.453 1 96.12 237 ALA A C 1
ATOM 1772 O O . ALA A 1 237 ? 11.375 7.59 11.172 1 96.12 237 ALA A O 1
ATOM 1773 N N . SER A 1 238 ? 12.195 5.578 11.828 1 97.31 238 SER A N 1
ATOM 1774 C CA . SER A 1 238 ? 10.906 4.98 12.156 1 97.31 238 SER A CA 1
ATOM 1775 C C . SER A 1 238 ? 10.875 4.508 13.609 1 97.31 238 SER A C 1
ATOM 1777 O O . SER A 1 238 ? 11.906 4.109 14.164 1 97.31 238 SER A O 1
ATOM 1779 N N . ALA A 1 239 ? 9.695 4.625 14.211 1 97.06 239 ALA A N 1
ATOM 1780 C CA . ALA A 1 239 ? 9.508 4.125 15.57 1 97.06 239 ALA A CA 1
ATOM 1781 C C . ALA A 1 239 ? 8.117 3.516 15.742 1 97.06 239 ALA A C 1
ATOM 1783 O O . ALA A 1 239 ? 7.109 4.16 15.445 1 97.06 239 ALA A O 1
ATOM 1784 N N . PHE A 1 240 ? 8.148 2.316 16.125 1 95.12 240 PHE A N 1
ATOM 1785 C CA . PHE A 1 240 ? 6.922 1.63 16.516 1 95.12 240 PHE A CA 1
ATOM 1786 C C . PHE A 1 240 ? 6.766 1.629 18.031 1 95.12 240 PHE A C 1
ATOM 1788 O O . PHE A 1 240 ? 7.73 1.384 18.766 1 95.12 240 PHE A O 1
ATOM 1795 N N . LEU A 1 241 ? 5.539 1.994 18.516 1 95 241 LEU A N 1
ATOM 1796 C CA . LEU A 1 241 ? 5.27 2.033 19.953 1 95 241 LEU A CA 1
ATOM 1797 C C . LEU A 1 241 ? 4.574 0.757 20.406 1 95 241 LEU A C 1
ATOM 1799 O O . LEU A 1 241 ? 3.361 0.612 20.234 1 95 241 LEU A O 1
ATOM 1803 N N . PRO A 1 242 ? 5.309 -0.134 21.047 1 89.94 242 PRO A N 1
ATOM 1804 C CA . PRO A 1 242 ? 4.707 -1.397 21.484 1 89.94 242 PRO A CA 1
ATOM 1805 C C . PRO A 1 242 ? 3.523 -1.192 22.422 1 89.94 242 PRO A C 1
ATOM 1807 O O . PRO A 1 242 ? 3.492 -0.219 23.188 1 89.94 242 PRO A O 1
ATOM 1810 N N . GLY A 1 243 ? 2.551 -2.084 22.344 1 88.94 243 GLY A N 1
ATOM 1811 C CA . GLY A 1 243 ? 1.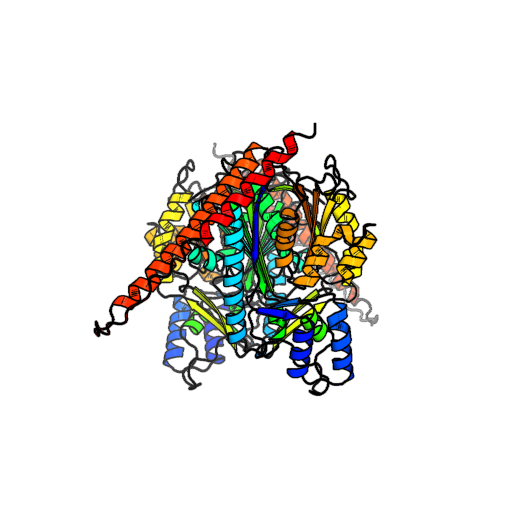424 -2.062 23.266 1 88.94 243 GLY A CA 1
ATOM 1812 C C . GLY A 1 243 ? 0.341 -1.082 22.859 1 88.94 243 GLY A C 1
ATOM 1813 O O . GLY A 1 243 ? -0.586 -0.817 23.625 1 88.94 243 GLY A O 1
ATOM 1814 N N . THR A 1 244 ? 0.444 -0.495 21.688 1 92.94 244 THR A N 1
ATOM 1815 C CA . THR A 1 244 ? -0.5 0.542 21.281 1 92.94 244 THR A CA 1
ATOM 1816 C C . THR A 1 244 ? -1.279 0.115 20.047 1 92.94 244 THR A C 1
ATOM 1818 O O . THR A 1 244 ? -1.797 0.958 19.312 1 92.94 244 THR A O 1
ATOM 1821 N N . LEU A 1 245 ? -1.394 -1.158 19.766 1 90.81 245 LEU A N 1
ATOM 1822 C CA . LEU A 1 245 ? -2.039 -1.656 18.562 1 90.81 245 LEU A CA 1
ATOM 1823 C C . LEU A 1 245 ? -3.5 -1.222 18.5 1 90.81 245 LEU A C 1
ATOM 1825 O O . LEU A 1 245 ? -4.047 -1.014 17.422 1 90.81 245 LEU A O 1
ATOM 1829 N N . ASP A 1 246 ? -4.074 -0.961 19.672 1 90.44 246 ASP A N 1
ATOM 1830 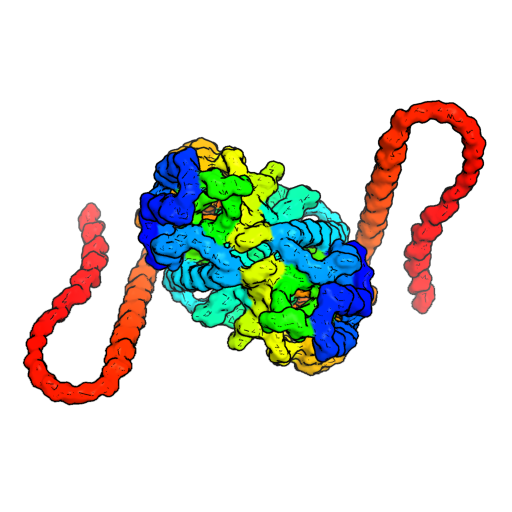C CA . ASP A 1 246 ? -5.508 -0.688 19.734 1 90.44 246 ASP A CA 1
ATOM 1831 C C . ASP A 1 246 ? -5.777 0.81 19.859 1 90.44 246 ASP A C 1
ATOM 1833 O O . ASP A 1 246 ? -6.918 1.227 20.062 1 90.44 246 ASP A O 1
ATOM 1837 N N . TYR A 1 247 ? -4.801 1.622 19.656 1 93.88 247 TYR A N 1
ATOM 1838 C CA . TYR A 1 247 ? -4.973 3.053 19.875 1 93.88 247 TYR A CA 1
ATOM 1839 C C . TYR A 1 247 ? -5.699 3.701 18.703 1 93.88 247 TYR A C 1
ATOM 1841 O O . TYR A 1 247 ? -6.367 4.727 18.875 1 93.88 247 TYR A O 1
ATOM 1849 N N . VAL A 1 248 ? -5.484 3.195 17.594 1 92.69 248 VAL A N 1
ATOM 1850 C CA . VAL A 1 248 ? -6.152 3.693 16.391 1 92.69 248 VAL A CA 1
ATOM 1851 C C . VAL A 1 248 ? -6.715 2.521 15.586 1 92.69 248 VAL A C 1
ATOM 1853 O O . VAL A 1 248 ? -5.973 1.61 15.203 1 92.69 248 VAL A O 1
ATOM 1856 N N . HIS A 1 249 ? -8.016 2.617 15.305 1 93.12 249 HIS A N 1
ATOM 1857 C CA . HIS A 1 249 ? -8.656 1.548 14.547 1 93.12 249 HIS A CA 1
ATOM 1858 C C . HIS A 1 249 ? -9.578 2.111 13.477 1 93.12 249 HIS A C 1
ATOM 1860 O O . HIS A 1 249 ? -10.266 3.107 13.703 1 93.12 249 HIS A O 1
ATOM 1866 N N . ILE A 1 250 ? -9.516 1.562 12.375 1 95 250 ILE A N 1
ATOM 1867 C CA . ILE A 1 250 ? -10.484 1.742 11.297 1 95 250 ILE A CA 1
ATOM 1868 C C . ILE A 1 250 ? -10.977 0.381 10.812 1 95 250 ILE A C 1
ATOM 1870 O O . ILE A 1 250 ? -10.188 -0.553 10.656 1 95 250 ILE A O 1
ATOM 1874 N N . THR A 1 251 ? -12.266 0.22 10.625 1 95.06 251 THR A N 1
ATOM 1875 C CA . THR A 1 251 ? -12.766 -1.074 10.172 1 95.06 251 THR A CA 1
ATOM 1876 C C . THR A 1 251 ? -14.031 -0.904 9.344 1 95.06 251 THR A C 1
ATOM 1878 O O . THR A 1 251 ? -14.883 -0.067 9.656 1 95.06 251 THR A O 1
ATOM 1881 N N . ASP A 1 252 ? -13.984 -1.642 8.281 1 96.44 252 ASP A N 1
ATOM 1882 C CA . ASP A 1 252 ? -15.195 -1.757 7.469 1 96.44 252 ASP A CA 1
ATOM 1883 C C . ASP A 1 252 ? -16.281 -2.541 8.203 1 96.44 252 ASP A C 1
ATOM 1885 O O . ASP A 1 252 ? -15.977 -3.496 8.93 1 96.44 252 ASP A O 1
ATOM 1889 N N . GLY A 1 253 ? -17.469 -2.049 8.117 1 94.19 253 GLY A N 1
ATOM 1890 C CA . GLY A 1 253 ? -18.578 -2.699 8.797 1 94.19 253 GLY A CA 1
ATOM 1891 C C . GLY A 1 253 ? -19.719 -3.043 7.867 1 94.19 253 GLY A C 1
ATOM 1892 O O . GLY A 1 253 ? -19.578 -2.965 6.645 1 94.19 253 GLY A O 1
ATOM 1893 N N . ASP A 1 254 ? -20.766 -3.586 8.508 1 94.25 254 ASP A N 1
ATOM 1894 C CA . ASP A 1 254 ? -21.953 -3.965 7.746 1 94.25 254 ASP A CA 1
ATOM 1895 C C . ASP A 1 254 ? -22.734 -2.732 7.281 1 94.25 254 ASP A C 1
ATOM 1897 O O . ASP A 1 254 ? -22.547 -1.64 7.824 1 94.25 254 ASP A O 1
ATOM 1901 N N . ASP A 1 255 ? -23.516 -2.805 6.238 1 91.12 255 ASP A N 1
ATOM 1902 C CA . ASP A 1 255 ? -24.406 -1.774 5.723 1 91.12 255 ASP A CA 1
ATOM 1903 C C . ASP A 1 255 ? -23.625 -0.537 5.285 1 91.12 255 ASP A C 1
ATOM 1905 O O . ASP A 1 255 ? -24.016 0.591 5.594 1 91.12 255 ASP A O 1
ATOM 1909 N N . ALA A 1 256 ? -22.5 -0.765 4.75 1 92.81 256 ALA A N 1
ATOM 1910 C CA . ALA A 1 256 ? -21.656 0.276 4.148 1 92.81 256 ALA A CA 1
ATOM 1911 C C . ALA A 1 256 ? -21.188 1.275 5.203 1 92.81 256 ALA A C 1
ATOM 1913 O O . ALA A 1 256 ? -21.25 2.488 4.984 1 92.81 256 ALA A O 1
ATOM 1914 N N . THR A 1 257 ? -20.844 0.801 6.355 1 94.19 257 THR A N 1
ATOM 1915 C CA . THR A 1 257 ? -20.328 1.662 7.41 1 94.19 257 THR A CA 1
ATOM 1916 C C . THR A 1 257 ? -18.828 1.479 7.562 1 94.19 257 THR A C 1
ATOM 1918 O O . THR A 1 257 ? -18.281 0.406 7.266 1 94.19 257 THR A O 1
ATOM 1921 N N . ILE A 1 258 ? -18.141 2.496 7.91 1 95.38 258 ILE A N 1
ATOM 1922 C CA . ILE A 1 258 ? -16.75 2.459 8.32 1 95.38 258 ILE A CA 1
ATOM 1923 C C . ILE A 1 258 ? -16.594 3.102 9.695 1 95.38 258 ILE A C 1
ATOM 1925 O O . ILE A 1 258 ? -16.984 4.25 9.898 1 95.38 258 ILE A O 1
ATOM 1929 N N . SER A 1 259 ? -16.031 2.352 10.594 1 92.5 259 SER A N 1
ATOM 1930 C CA . SER A 1 259 ? -15.82 2.857 11.945 1 92.5 259 SER A CA 1
ATOM 1931 C C . SER A 1 259 ? -14.375 3.314 12.148 1 92.5 259 SER A C 1
ATOM 1933 O O . SER A 1 259 ? -13.445 2.686 11.641 1 92.5 259 SER A O 1
ATOM 1935 N N . TRP A 1 260 ? -14.258 4.387 12.781 1 91.44 260 TRP A N 1
ATOM 1936 C CA . TRP A 1 260 ? -12.969 4.941 13.18 1 91.44 260 TRP A CA 1
ATOM 1937 C C . TRP A 1 260 ? -12.938 5.207 14.68 1 91.44 260 TRP A C 1
ATOM 1939 O O . TRP A 1 260 ? -13.93 5.645 15.266 1 91.44 260 TRP A O 1
ATOM 1949 N N . PHE A 1 261 ? -11.781 4.879 15.281 1 88.31 261 PHE A N 1
ATOM 1950 C CA . PHE A 1 261 ? -11.602 5.105 16.703 1 88.31 261 PHE A CA 1
ATOM 1951 C C . PHE A 1 261 ? -10.164 5.523 17.016 1 88.31 261 PHE A C 1
ATOM 1953 O O . PHE A 1 261 ? -9.219 4.988 16.422 1 88.31 261 PHE A O 1
ATOM 1960 N N . ASN A 1 262 ? -10.062 6.531 17.906 1 91.38 262 ASN A N 1
ATOM 1961 C CA . ASN A 1 262 ? -8.797 6.926 18.5 1 91.38 262 ASN A CA 1
ATOM 1962 C C . ASN A 1 262 ? -8.844 6.824 20.016 1 91.38 262 ASN A C 1
ATOM 1964 O O . ASN A 1 262 ? -9.781 7.305 20.656 1 91.38 262 ASN A O 1
ATOM 1968 N N . SER A 1 263 ? -7.809 6.23 20.5 1 93.31 263 SER A N 1
ATOM 1969 C CA . SER A 1 263 ? -7.676 6.234 21.953 1 93.31 263 SER A CA 1
ATOM 1970 C C . SER A 1 263 ? -7.473 7.648 22.484 1 93.31 263 SER A C 1
ATOM 1972 O O . SER A 1 263 ? -6.758 8.445 21.875 1 93.31 263 SER A O 1
ATOM 1974 N N . LYS A 1 264 ? -8.078 7.926 23.672 1 91.38 264 LYS A N 1
ATOM 1975 C CA . LYS A 1 264 ? -7.895 9.211 24.328 1 91.38 264 LYS A CA 1
ATOM 1976 C C . LYS A 1 264 ? -6.441 9.398 24.766 1 91.38 264 LYS A C 1
ATOM 1978 O O . LYS A 1 264 ? -6.008 10.531 25.016 1 91.38 264 LYS A O 1
ATOM 1983 N N . ASP A 1 265 ? -5.734 8.273 24.766 1 95.12 265 ASP A N 1
ATOM 1984 C CA . ASP A 1 265 ? -4.355 8.312 25.234 1 95.12 265 ASP A CA 1
ATOM 1985 C C . ASP A 1 265 ? -3.381 8.531 24.078 1 95.12 265 ASP A C 1
ATOM 1987 O O . ASP A 1 265 ? -2.174 8.648 24.297 1 95.12 265 ASP A O 1
ATOM 1991 N N . LEU A 1 266 ? -3.914 8.594 22.938 1 95.75 266 LEU A N 1
ATOM 1992 C CA . LEU A 1 266 ? -3.082 8.695 21.75 1 95.75 266 LEU A CA 1
ATOM 1993 C C . LEU A 1 266 ? -2.193 9.938 21.812 1 95.75 266 LEU A C 1
ATOM 1995 O O . LEU A 1 266 ? -0.979 9.844 21.609 1 95.75 266 LEU A O 1
ATOM 1999 N N . PRO A 1 267 ? -2.682 11.133 22.188 1 96.12 267 PRO A N 1
ATOM 2000 C CA . PRO A 1 267 ? -1.813 12.312 22.234 1 96.12 267 PRO A CA 1
ATOM 2001 C C . PRO A 1 267 ? -0.695 12.18 23.266 1 96.12 267 PRO A C 1
ATOM 2003 O O . PRO A 1 267 ? 0.436 12.602 23.016 1 96.12 267 PRO A O 1
ATOM 2006 N N . ASN A 1 268 ? -1.005 11.547 24.344 1 97.12 268 ASN A N 1
ATOM 2007 C CA . ASN A 1 268 ? 0.005 11.344 25.375 1 97.12 268 ASN A CA 1
ATOM 2008 C C . ASN A 1 268 ? 1.101 10.391 24.922 1 97.12 268 ASN A C 1
ATOM 2010 O O . ASN A 1 268 ? 2.281 10.617 25.172 1 97.12 268 ASN A O 1
ATOM 2014 N N . ALA A 1 269 ? 0.676 9.375 24.25 1 97.31 269 ALA A N 1
ATOM 2015 C CA . ALA A 1 269 ? 1.646 8.406 23.734 1 97.31 269 ALA A CA 1
ATOM 2016 C C . ALA A 1 269 ? 2.574 9.055 22.719 1 97.31 269 ALA A C 1
ATOM 2018 O O . ALA A 1 269 ? 3.789 8.836 22.75 1 97.31 269 ALA A O 1
ATOM 2019 N N . VAL A 1 270 ? 2.045 9.836 21.859 1 97.44 270 VAL A N 1
ATOM 2020 C CA . VAL A 1 270 ? 2.812 10.508 20.812 1 97.44 270 VAL A CA 1
ATOM 2021 C C . VAL A 1 270 ? 3.779 11.508 21.453 1 97.44 270 VAL A C 1
ATOM 2023 O O . VAL A 1 270 ? 4.957 11.555 21.094 1 97.44 270 VAL A O 1
ATOM 2026 N N . SER A 1 271 ? 3.285 12.336 22.406 1 97.69 271 SER A N 1
ATOM 2027 C CA . SER A 1 271 ? 4.113 13.359 23.031 1 97.69 271 SER A CA 1
ATOM 2028 C C . SER A 1 271 ? 5.25 12.734 23.844 1 97.69 271 SER A C 1
ATOM 2030 O O . SER A 1 271 ? 6.328 13.312 23.953 1 97.69 271 SER A O 1
ATOM 2032 N N . ALA A 1 272 ? 5.004 11.562 24.328 1 97.44 272 ALA A N 1
ATOM 2033 C CA . ALA A 1 272 ? 6.027 10.859 25.094 1 97.44 272 ALA A CA 1
ATOM 2034 C C . ALA A 1 272 ? 7.117 10.312 24.188 1 97.44 272 ALA A C 1
ATOM 2036 O O . ALA A 1 272 ? 8.289 10.25 24.562 1 97.44 272 ALA A O 1
ATOM 2037 N N . ALA A 1 273 ? 6.77 9.938 22.984 1 97.69 273 ALA A N 1
ATOM 2038 C CA . ALA A 1 273 ? 7.691 9.258 22.078 1 97.69 273 ALA A CA 1
ATOM 2039 C C . ALA A 1 273 ? 8.438 10.266 21.203 1 97.69 273 ALA A C 1
ATOM 2041 O O . ALA A 1 273 ? 9.578 10.016 20.797 1 97.69 273 ALA A O 1
ATOM 2042 N N . ALA A 1 274 ? 7.91 11.406 20.922 1 97.81 274 ALA A N 1
ATOM 2043 C CA . ALA A 1 274 ? 8.398 12.359 19.938 1 97.81 274 ALA A CA 1
ATOM 2044 C C . ALA A 1 274 ? 9.781 12.891 20.312 1 97.81 274 ALA A C 1
ATOM 2046 O O . ALA A 1 274 ? 10.664 12.992 19.469 1 97.81 274 ALA A O 1
ATOM 2047 N N . PRO A 1 275 ? 10.07 13.227 21.625 1 97.75 275 PRO A N 1
ATOM 2048 C CA . PRO A 1 275 ? 11.383 13.773 21.984 1 97.75 275 PRO A CA 1
ATOM 2049 C C . PRO A 1 275 ? 12.523 12.82 21.641 1 97.75 275 PRO A C 1
ATOM 2051 O O . PRO A 1 275 ? 13.57 13.25 21.156 1 97.75 275 PRO A O 1
ATOM 2054 N N . ASP A 1 276 ? 12.305 11.531 21.859 1 96.94 276 ASP A N 1
ATOM 2055 C CA . ASP A 1 276 ? 13.352 10.555 21.547 1 96.94 276 ASP A CA 1
ATOM 2056 C C . ASP A 1 276 ? 13.633 10.508 20.047 1 96.94 276 ASP A C 1
ATOM 2058 O O . ASP A 1 276 ? 14.789 10.414 19.641 1 96.94 276 ASP A O 1
ATOM 2062 N N . MET A 1 277 ? 12.625 10.523 19.281 1 96.44 277 MET A N 1
ATOM 2063 C CA . MET A 1 277 ? 12.789 10.508 17.828 1 96.44 277 MET A CA 1
ATOM 2064 C C . MET A 1 277 ? 13.523 11.758 17.359 1 96.44 277 MET A C 1
ATOM 2066 O O . MET A 1 277 ? 14.453 11.68 16.547 1 96.44 277 MET A O 1
ATOM 2070 N N . VAL A 1 278 ? 13.094 12.898 17.859 1 97.25 278 VAL A N 1
ATOM 2071 C CA . VAL A 1 278 ? 13.688 14.172 17.453 1 97.25 278 VAL A CA 1
ATOM 2072 C C . VAL A 1 278 ? 15.164 14.195 17.859 1 97.25 278 VAL A C 1
ATOM 2074 O O . VAL A 1 278 ? 16.031 14.562 17.047 1 97.25 278 VAL A O 1
ATOM 2077 N N . ALA A 1 279 ? 15.438 13.766 19.047 1 96.69 279 ALA A N 1
ATOM 2078 C CA . ALA A 1 279 ? 16.828 13.711 19.516 1 96.69 279 ALA A CA 1
ATOM 2079 C C . ALA A 1 279 ? 17.672 12.797 18.641 1 96.69 279 ALA A C 1
ATOM 2081 O O . ALA A 1 279 ? 18.812 13.125 18.312 1 96.69 279 ALA A O 1
ATOM 2082 N N . HIS A 1 280 ? 17.062 11.719 18.281 1 95.69 280 HIS A N 1
ATOM 2083 C CA . HIS A 1 280 ? 17.766 10.75 17.453 1 95.69 280 HIS A CA 1
ATOM 2084 C C . HIS A 1 280 ? 18.094 11.344 16.078 1 95.69 280 HIS A C 1
ATOM 2086 O O . HIS A 1 280 ? 19.188 11.141 15.555 1 95.69 280 HIS A O 1
ATOM 2092 N N . LEU A 1 281 ? 17.203 12.047 15.5 1 96 281 LEU A N 1
ATOM 2093 C CA . LEU A 1 281 ? 17.359 12.609 14.156 1 96 281 LEU A CA 1
ATOM 2094 C C . LEU A 1 281 ? 18.359 13.758 14.164 1 96 281 LEU A C 1
ATOM 2096 O O . LEU A 1 281 ? 19.031 14 13.164 1 96 281 LEU A O 1
ATOM 2100 N N . LEU A 1 282 ? 18.516 14.406 15.297 1 94.5 282 LEU A N 1
ATOM 2101 C CA . LEU A 1 282 ? 19.438 15.539 15.391 1 94.5 282 LEU A CA 1
ATOM 2102 C C . LEU A 1 282 ? 20.844 15.07 15.742 1 94.5 282 LEU A C 1
ATOM 2104 O O . LEU A 1 282 ? 21.828 15.75 15.438 1 94.5 282 LEU A O 1
ATOM 2108 N N . LYS A 1 283 ? 20.875 13.945 16.344 1 92.56 283 LYS A N 1
ATOM 2109 C CA . LYS A 1 283 ? 22.156 13.461 16.859 1 92.56 283 LYS A CA 1
ATOM 2110 C C . LYS A 1 283 ? 23.156 13.258 15.734 1 92.56 283 LYS A C 1
ATOM 2112 O O . LYS A 1 283 ? 22.875 12.609 14.734 1 92.56 283 LYS A O 1
ATOM 2117 N N . GLY A 1 284 ? 24.297 13.875 15.852 1 84.81 284 GLY A N 1
ATOM 2118 C CA . GLY A 1 284 ? 25.406 13.68 14.938 1 84.81 284 GLY A CA 1
ATOM 2119 C C . GLY A 1 284 ? 25.312 14.531 13.688 1 84.81 284 GLY A C 1
ATOM 2120 O O . GLY A 1 284 ? 26.172 14.438 12.797 1 84.81 284 GLY A O 1
ATOM 2121 N N . VAL A 1 285 ? 24.312 15.273 13.578 1 89.44 285 VAL A N 1
ATOM 2122 C CA . VAL A 1 285 ? 24.172 16.156 12.422 1 89.44 285 VAL A CA 1
ATOM 2123 C C . VAL A 1 285 ? 24.812 17.516 12.734 1 89.44 285 VAL A C 1
ATOM 2125 O O . VAL A 1 285 ? 24.375 18.203 13.656 1 89.44 285 VAL A O 1
ATOM 2128 N N . LYS A 1 286 ? 25.75 17.812 11.992 1 87.44 286 LYS A N 1
ATOM 2129 C CA . LYS A 1 286 ? 26.516 19.031 12.227 1 87.44 286 LYS A CA 1
ATOM 2130 C C . LYS A 1 286 ? 25.609 20.266 12.133 1 87.44 286 LYS A C 1
ATOM 2132 O O . LYS A 1 286 ? 24.891 20.438 11.141 1 87.44 286 LYS A O 1
ATOM 2137 N N . GLY A 1 287 ? 25.578 21.078 13.211 1 86.44 287 GLY A N 1
ATOM 2138 C CA . GLY A 1 287 ? 24.875 22.344 13.227 1 86.44 287 GLY A CA 1
ATOM 2139 C C . GLY A 1 287 ? 23.391 22.203 13.477 1 86.44 287 GLY A C 1
ATOM 2140 O O . GLY A 1 287 ? 22.656 23.188 13.469 1 86.44 287 GLY A O 1
ATOM 2141 N N . ALA A 1 288 ? 23.078 21.016 13.68 1 86.75 288 ALA A N 1
ATOM 2142 C CA . ALA A 1 288 ? 21.641 20.812 13.922 1 86.75 288 ALA A CA 1
ATOM 2143 C C . ALA A 1 288 ? 21.297 21.062 15.383 1 86.75 288 ALA A C 1
ATOM 2145 O O . ALA A 1 288 ? 22.062 20.703 16.281 1 86.75 288 ALA A O 1
ATOM 2146 N N . SER A 1 289 ? 20.234 21.844 15.562 1 90.25 289 SER A N 1
ATOM 2147 C CA . SER A 1 289 ? 19.688 22.125 16.875 1 90.25 289 SER A CA 1
ATOM 2148 C C . SER A 1 289 ? 18.172 22.281 16.828 1 90.25 289 SER A C 1
ATOM 2150 O O . SER A 1 289 ? 17.609 22.75 15.828 1 90.25 289 SER A O 1
ATOM 2152 N N . ILE A 1 290 ? 17.609 21.859 17.875 1 91.75 290 ILE A N 1
ATOM 2153 C CA . ILE A 1 290 ? 16.156 21.922 17.953 1 91.75 290 ILE A CA 1
ATOM 2154 C C . ILE A 1 290 ? 15.711 23.391 17.859 1 91.75 290 ILE A C 1
ATOM 2156 O O . ILE A 1 290 ? 14.641 23.672 17.312 1 91.75 290 ILE A O 1
ATOM 2160 N N . SER A 1 291 ? 16.562 24.328 18.312 1 86.06 291 SER A N 1
ATOM 2161 C CA . SER A 1 291 ? 16.234 25.75 18.359 1 86.06 291 SER A CA 1
ATOM 2162 C C . SER A 1 291 ? 16.234 26.375 16.969 1 86.06 291 SER A C 1
ATOM 2164 O O . SER A 1 291 ? 15.641 27.422 16.75 1 86.06 291 SER A O 1
ATOM 2166 N N . HIS A 1 292 ? 16.844 25.734 16 1 84.81 292 HIS A N 1
ATOM 2167 C CA . HIS A 1 292 ? 16.938 26.234 14.633 1 84.81 292 HIS A CA 1
ATOM 2168 C C . HIS A 1 292 ? 16.156 25.328 13.672 1 84.81 292 HIS A C 1
ATOM 2170 O O . HIS A 1 292 ? 16.516 25.234 12.5 1 84.81 292 HIS A O 1
ATOM 2176 N N . THR A 1 293 ? 15.242 24.688 14.25 1 92.12 293 THR A N 1
ATOM 2177 C CA . THR A 1 293 ? 14.508 23.719 13.43 1 92.12 293 THR A CA 1
ATOM 2178 C C . THR A 1 293 ? 13.031 24.094 13.352 1 92.12 293 THR A C 1
ATOM 2180 O O . THR A 1 293 ? 12.398 24.344 14.383 1 92.12 293 THR A O 1
ATOM 2183 N N . ALA A 1 294 ? 12.562 24.25 12.125 1 93.56 294 ALA A N 1
ATOM 2184 C CA . ALA A 1 294 ? 11.117 24.328 11.922 1 93.56 294 ALA A CA 1
ATOM 2185 C C . ALA A 1 294 ? 10.492 22.938 11.938 1 93.56 294 ALA A C 1
ATOM 2187 O O . ALA A 1 294 ? 11.07 21.984 11.422 1 93.56 294 ALA A O 1
ATOM 2188 N N . PHE A 1 295 ? 9.281 22.859 12.508 1 96.44 295 PHE A N 1
ATOM 2189 C CA . PHE A 1 295 ? 8.648 21.547 12.641 1 96.44 295 PHE A CA 1
ATOM 2190 C C . PHE A 1 295 ? 7.461 21.422 11.695 1 96.44 295 PHE A C 1
ATOM 2192 O O . PHE A 1 295 ? 6.59 22.297 11.664 1 96.44 295 PHE A O 1
ATOM 2199 N N . ALA A 1 296 ? 7.492 20.406 10.906 1 97.69 296 ALA A N 1
ATOM 2200 C CA . ALA A 1 296 ? 6.336 19.906 10.172 1 97.69 296 ALA A CA 1
ATOM 2201 C C . ALA A 1 296 ? 5.742 18.688 10.859 1 97.69 296 ALA A C 1
ATOM 2203 O O . ALA A 1 296 ? 5.965 17.547 10.43 1 97.69 296 ALA A O 1
ATOM 2204 N N . MET A 1 297 ? 4.969 18.922 11.859 1 98.31 297 MET A N 1
ATOM 2205 C CA . MET A 1 297 ? 4.297 17.906 12.656 1 98.31 297 MET A CA 1
ATOM 2206 C C . MET A 1 297 ? 2.912 17.594 12.094 1 98.31 297 MET A C 1
ATOM 2208 O O . MET A 1 297 ? 2.166 18.516 11.742 1 98.31 297 MET A O 1
ATOM 2212 N N . HIS A 1 298 ? 2.613 16.297 11.969 1 98.44 298 HIS A N 1
ATOM 2213 C CA . HIS A 1 298 ? 1.274 15.93 11.516 1 98.44 298 HIS A CA 1
ATOM 2214 C C . HIS A 1 298 ? 0.205 16.656 12.328 1 98.44 298 HIS A C 1
ATOM 2216 O O . HIS A 1 298 ? 0.173 16.547 13.555 1 98.44 298 HIS A O 1
ATOM 2222 N N . PRO A 1 299 ? -0.672 17.297 11.672 1 98.19 299 PRO A N 1
ATOM 2223 C CA . PRO A 1 299 ? -1.719 18.062 12.359 1 98.19 299 PRO A CA 1
ATOM 2224 C C . PRO A 1 299 ? -2.949 17.219 12.68 1 98.19 299 PRO A C 1
ATOM 2226 O O . PRO A 1 299 ? -4.043 17.5 12.188 1 98.19 299 PRO A O 1
ATOM 2229 N N . GLY A 1 300 ? -2.768 16.281 13.586 1 97.06 300 GLY A N 1
ATOM 2230 C CA . GLY A 1 300 ? -3.832 15.352 13.938 1 97.06 300 GLY A CA 1
ATOM 2231 C C . GLY A 1 300 ? -4.93 15.992 14.766 1 97.06 300 GLY A C 1
ATOM 2232 O O . GLY A 1 300 ? -6.008 15.422 14.93 1 97.06 300 GLY A O 1
ATOM 2233 N N . GLY A 1 301 ? -4.773 17.094 15.352 1 96.94 301 GLY A N 1
ATOM 2234 C CA . GLY A 1 301 ? -5.621 17.859 16.25 1 96.94 301 GLY A CA 1
ATOM 2235 C C . GLY A 1 301 ? -4.836 18.75 17.188 1 96.94 301 GLY A C 1
ATOM 2236 O O . GLY A 1 301 ? -3.613 18.625 17.297 1 96.94 301 GLY A O 1
ATOM 2237 N N . PRO A 1 302 ? -5.523 19.641 17.828 1 96.94 302 PRO A N 1
ATOM 2238 C CA . PRO A 1 302 ? -4.82 20.609 18.672 1 96.94 302 PRO A CA 1
ATOM 2239 C C . PRO A 1 302 ? -4.02 19.938 19.781 1 96.94 302 PRO A C 1
ATOM 2241 O O . PRO A 1 302 ? -2.898 20.344 20.078 1 96.94 302 PRO A O 1
ATOM 2244 N N . LYS A 1 303 ? -4.559 18.891 20.359 1 96.31 303 LYS A N 1
ATOM 2245 C CA . LYS A 1 303 ? -3.885 18.25 21.484 1 96.31 303 LYS A CA 1
ATOM 2246 C C . LYS A 1 303 ? -2.574 17.609 21.031 1 96.31 303 LYS A C 1
ATOM 2248 O O . LYS A 1 303 ? -1.59 17.609 21.781 1 96.31 303 LYS A O 1
ATOM 2253 N N . ILE A 1 304 ? -2.574 17.016 19.844 1 97.06 304 ILE A N 1
ATOM 2254 C CA . ILE A 1 304 ? -1.361 16.422 19.297 1 97.06 304 ILE A CA 1
ATOM 2255 C C . ILE A 1 304 ? -0.269 17.484 19.188 1 97.06 304 ILE A C 1
ATOM 2257 O O . ILE A 1 304 ? 0.869 17.25 19.609 1 97.06 304 ILE A O 1
ATOM 2261 N N . LEU A 1 305 ? -0.598 18.641 18.656 1 98.12 305 LEU A N 1
ATOM 2262 C CA . LEU A 1 305 ? 0.371 19.703 18.422 1 98.12 305 LEU A CA 1
ATOM 2263 C C . LEU A 1 305 ? 0.822 20.312 19.75 1 98.12 305 LEU A C 1
ATOM 2265 O O . LEU A 1 305 ? 2.021 20.469 19.984 1 98.12 305 LEU A O 1
ATOM 2269 N N . GLN A 1 306 ? -0.082 20.578 20.672 1 97.25 306 GLN A N 1
ATOM 2270 C CA . GLN A 1 306 ? 0.211 21.234 21.938 1 97.25 306 GLN A CA 1
ATOM 2271 C C . GLN A 1 306 ? 1.084 20.359 22.828 1 97.25 306 GLN A C 1
ATOM 2273 O O . GLN A 1 306 ? 2.117 20.812 23.328 1 97.25 306 GLN A O 1
ATOM 2278 N N . LEU A 1 307 ? 0.656 19.125 23 1 97.56 307 LEU A N 1
ATOM 2279 C CA . LEU A 1 307 ? 1.36 18.234 23.906 1 97.56 307 LEU A CA 1
ATOM 2280 C C . LEU A 1 307 ? 2.738 17.875 23.359 1 97.56 307 LEU A C 1
ATOM 2282 O O . LEU A 1 307 ? 3.697 17.734 24.125 1 97.56 307 LEU A O 1
ATOM 2286 N N . THR A 1 308 ? 2.844 17.672 22.078 1 97.88 308 THR A N 1
ATOM 2287 C CA . THR A 1 308 ? 4.137 17.344 21.484 1 97.88 308 THR A CA 1
ATOM 2288 C C . THR A 1 308 ? 5.102 18.531 21.609 1 97.88 308 THR A C 1
ATOM 2290 O O . THR A 1 308 ? 6.266 18.344 21.969 1 97.88 308 THR A O 1
ATOM 2293 N N . ALA A 1 309 ? 4.629 19.75 21.312 1 97.19 309 ALA A N 1
ATOM 2294 C CA . ALA A 1 309 ? 5.465 20.938 21.469 1 97.19 309 ALA A CA 1
ATOM 2295 C C . ALA A 1 309 ? 5.941 21.078 22.906 1 97.19 309 ALA A C 1
ATOM 2297 O O . ALA A 1 309 ? 7.129 21.328 23.156 1 97.19 309 ALA A O 1
ATOM 2298 N N . LYS A 1 310 ? 5.023 20.922 23.797 1 97.31 310 LYS A N 1
ATOM 2299 C CA . LYS A 1 310 ? 5.355 21.016 25.203 1 97.31 310 LYS A CA 1
ATOM 2300 C C . LYS A 1 310 ? 6.406 19.984 25.609 1 97.31 310 LYS A C 1
ATOM 2302 O O . LYS A 1 310 ? 7.363 20.312 26.312 1 97.31 310 LYS A O 1
ATOM 2307 N N . ALA A 1 311 ? 6.219 18.781 25.156 1 98 311 ALA A N 1
ATOM 2308 C CA . ALA A 1 311 ? 7.145 17.703 25.5 1 98 311 ALA A CA 1
ATOM 2309 C C . ALA A 1 311 ? 8.539 17.984 24.938 1 98 311 ALA A C 1
ATOM 2311 O O . ALA A 1 311 ? 9.539 17.531 25.5 1 98 311 ALA A O 1
ATOM 2312 N N . LE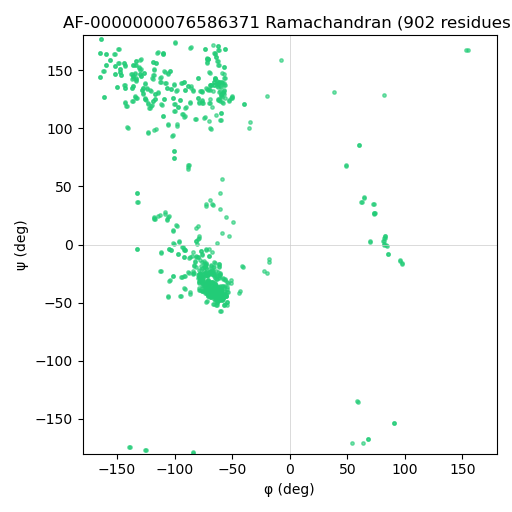U A 1 312 ? 8.586 18.734 23.891 1 97.5 312 LEU A N 1
ATOM 2313 C CA . LEU A 1 312 ? 9.852 19.047 23.25 1 97.5 312 LEU A CA 1
ATOM 2314 C C . LEU A 1 312 ? 10.438 20.344 23.812 1 97.5 312 LEU A C 1
ATOM 2316 O O . LEU A 1 312 ? 11.523 20.766 23.406 1 97.5 312 LEU A O 1
ATOM 2320 N N . GLY A 1 313 ? 9.719 21 24.672 1 96.44 313 GLY A N 1
ATOM 2321 C CA . GLY A 1 313 ? 10.148 22.266 25.219 1 96.44 313 GLY A CA 1
ATOM 2322 C C . GLY A 1 313 ? 10.047 23.406 24.234 1 96.44 313 GLY A C 1
ATOM 2323 O O . GLY A 1 313 ? 10.844 24.359 24.281 1 96.44 313 GLY A O 1
ATOM 2324 N N . LEU A 1 314 ? 9.172 23.234 23.344 1 95.31 314 LEU A N 1
ATOM 2325 C CA . LEU A 1 314 ? 9.008 24.25 22.297 1 95.31 314 LEU A CA 1
ATOM 2326 C C . LEU A 1 314 ? 7.688 25 22.469 1 95.31 314 LEU A C 1
ATOM 2328 O O . LEU A 1 314 ? 6.84 24.594 23.266 1 95.31 314 LEU A O 1
ATOM 2332 N N . THR A 1 315 ? 7.617 26.125 21.766 1 90.81 315 THR A N 1
ATOM 2333 C CA . THR A 1 315 ? 6.375 26.891 21.719 1 90.81 315 THR A CA 1
ATOM 2334 C C . THR A 1 315 ? 5.613 26.594 20.422 1 90.81 315 THR A C 1
ATOM 2336 O O . THR A 1 315 ? 6.129 25.922 19.531 1 90.81 315 THR A O 1
ATOM 2339 N N . ASP A 1 316 ? 4.469 27.109 20.344 1 88.5 316 ASP A N 1
ATOM 2340 C CA . ASP A 1 316 ? 3.611 26.938 19.172 1 88.5 316 ASP A CA 1
ATOM 2341 C C . ASP A 1 316 ? 4.25 27.531 17.922 1 88.5 316 ASP A C 1
ATOM 2343 O O . ASP A 1 316 ? 3.979 27.094 16.812 1 88.5 316 ASP A O 1
ATOM 2347 N N . ASP A 1 317 ? 5.105 28.422 18.109 1 88.88 317 ASP A N 1
ATOM 2348 C CA . ASP A 1 317 ? 5.762 29.078 16.984 1 88.88 317 ASP A CA 1
ATOM 2349 C C . ASP A 1 317 ? 6.613 28.094 16.188 1 88.88 317 ASP A C 1
ATOM 2351 O O . ASP A 1 317 ? 6.734 28.203 14.969 1 88.88 317 ASP A O 1
ATOM 2355 N N . ALA A 1 318 ? 7.152 27.172 16.938 1 90.94 318 ALA A N 1
ATOM 2356 C CA . ALA A 1 318 ? 7.961 26.156 16.281 1 90.94 318 ALA A CA 1
ATOM 2357 C C . ALA A 1 318 ? 7.098 25.25 15.398 1 90.94 318 ALA A C 1
ATOM 2359 O O . ALA A 1 318 ? 7.598 24.656 14.445 1 90.94 318 ALA A O 1
ATOM 2360 N N . PHE A 1 319 ? 5.812 25.219 15.711 1 95.69 319 PHE A N 1
ATOM 2361 C CA . PHE A 1 319 ? 4.859 24.406 14.977 1 95.69 319 PHE A CA 1
ATOM 2362 C C . PHE A 1 319 ? 3.938 25.266 14.133 1 95.69 319 PHE A C 1
ATOM 2364 O O . PHE A 1 319 ? 2.807 24.875 13.836 1 95.69 319 PHE A O 1
ATOM 2371 N N . ALA A 1 320 ? 4.379 26.422 13.734 1 94.75 320 ALA A N 1
ATOM 2372 C CA . ALA A 1 320 ? 3.52 27.406 13.07 1 94.75 320 ALA A CA 1
ATOM 2373 C C . ALA A 1 320 ? 2.918 26.844 11.789 1 94.75 320 ALA A C 1
ATOM 2375 O O . ALA A 1 320 ? 1.723 27 11.539 1 94.75 320 ALA A O 1
ATOM 2376 N N . THR A 1 321 ? 3.717 26.156 11.008 1 96.12 321 THR A N 1
ATOM 2377 C CA . THR A 1 321 ? 3.244 25.594 9.75 1 96.12 321 THR A CA 1
ATOM 2378 C C . THR A 1 321 ? 2.152 24.562 9.992 1 96.12 321 THR A C 1
ATOM 2380 O O . THR A 1 321 ? 1.151 24.516 9.273 1 96.12 321 THR A O 1
ATOM 2383 N N . SER A 1 322 ? 2.307 23.75 10.984 1 98.19 322 SER A N 1
ATOM 2384 C CA . SER A 1 322 ? 1.33 22.719 11.328 1 98.19 322 SER A CA 1
ATOM 2385 C C . SER A 1 322 ? 0.031 23.344 11.836 1 98.19 322 SER A C 1
ATOM 2387 O O . SER A 1 322 ? -1.059 22.891 11.469 1 98.19 322 SER A O 1
ATOM 2389 N N . TRP A 1 323 ? 0.164 24.328 12.68 1 97.88 323 TRP A N 1
ATOM 2390 C CA . TRP A 1 323 ? -1.017 25.016 13.203 1 97.88 323 TRP A CA 1
ATOM 2391 C C . TRP A 1 323 ? -1.796 25.688 12.078 1 97.88 323 TRP A C 1
ATOM 2393 O O . TRP A 1 323 ? -3.021 25.562 12.008 1 97.88 323 TRP A O 1
ATOM 2403 N N . GLU A 1 324 ? -1.075 26.375 11.258 1 97.56 324 GLU A N 1
ATOM 2404 C CA . GLU A 1 324 ? -1.718 27.047 10.133 1 97.56 324 GLU A CA 1
ATOM 2405 C C . GLU A 1 324 ? -2.439 26.062 9.227 1 97.56 324 GLU A C 1
ATOM 2407 O O . GLU A 1 324 ? -3.561 26.312 8.781 1 97.56 324 GLU A O 1
ATOM 2412 N N . PHE A 1 325 ? -1.808 24.969 8.969 1 98.38 325 PHE A N 1
ATOM 2413 C CA . PHE A 1 325 ? -2.416 23.953 8.125 1 98.38 325 PHE A CA 1
ATOM 2414 C C . PHE A 1 325 ? -3.688 23.406 8.766 1 98.38 325 PHE A C 1
ATOM 2416 O O . PHE A 1 325 ? -4.727 23.312 8.109 1 98.38 325 PHE A O 1
ATOM 2423 N N . LEU A 1 326 ? -3.607 23.062 10.047 1 98.56 326 LEU A N 1
ATOM 2424 C CA . LEU A 1 326 ? -4.773 22.547 10.75 1 98.56 326 LEU A CA 1
ATOM 2425 C C . LEU A 1 326 ? -5.938 23.531 10.68 1 98.56 326 LEU A C 1
ATOM 2427 O O . LEU A 1 326 ? -7.07 23.141 10.391 1 98.56 326 LEU A O 1
ATOM 2431 N N . GLN A 1 327 ? -5.641 24.75 10.883 1 98.31 327 GLN A N 1
ATOM 2432 C CA . GLN A 1 327 ? -6.66 25.797 10.898 1 98.31 327 GLN A CA 1
ATOM 2433 C C . GLN A 1 327 ? -7.332 25.938 9.531 1 98.31 327 GLN A C 1
ATOM 2435 O O . GLN A 1 327 ? -8.555 26.078 9.445 1 98.31 327 GLN A O 1
ATOM 2440 N N . GLN A 1 328 ? -6.555 25.766 8.516 1 97.75 328 GLN A N 1
ATOM 2441 C CA . GLN A 1 328 ? -7.047 26.094 7.18 1 97.75 328 GLN A CA 1
ATOM 2442 C C . GLN A 1 328 ? -7.617 24.844 6.492 1 97.75 328 GLN A C 1
ATOM 2444 O O . GLN A 1 328 ? -8.516 24.953 5.652 1 97.75 328 GLN A O 1
ATOM 2449 N N . HIS A 1 329 ? -7.09 23.609 6.867 1 98.06 329 HIS A N 1
ATOM 2450 C CA . HIS A 1 329 ? -7.402 22.453 6.039 1 98.06 329 HIS A CA 1
ATOM 2451 C C . HIS A 1 329 ? -7.84 21.266 6.891 1 98.06 329 HIS A C 1
ATOM 2453 O O . HIS A 1 329 ? -8.234 20.234 6.359 1 98.06 329 HIS A O 1
ATOM 2459 N N . GLY A 1 330 ? -7.789 21.422 8.227 1 98 330 GLY A N 1
ATOM 2460 C CA . GLY A 1 330 ? -8.148 20.312 9.086 1 98 330 GLY A CA 1
ATOM 2461 C C . GLY A 1 330 ? -7.152 19.172 9.016 1 98 330 GLY A C 1
ATOM 2462 O O . GLY A 1 330 ? -6.012 19.344 8.586 1 98 330 GLY A O 1
ATOM 2463 N N . ASN A 1 331 ? -7.566 18.031 9.578 1 97.94 331 ASN A N 1
ATOM 2464 C CA . ASN A 1 331 ? -6.773 16.797 9.508 1 97.94 331 ASN A CA 1
ATOM 2465 C C . ASN A 1 331 ? -6.984 16.078 8.18 1 97.94 331 ASN A C 1
ATOM 2467 O O . ASN A 1 331 ? -8.039 15.469 7.961 1 97.94 331 ASN A O 1
ATOM 2471 N N . THR A 1 332 ? -5.992 16.125 7.371 1 98.44 332 THR A N 1
ATOM 2472 C CA . THR A 1 332 ? -6.082 15.477 6.07 1 98.44 332 THR A CA 1
ATOM 2473 C C . THR A 1 332 ? -5.234 14.203 6.043 1 98.44 332 THR A C 1
ATOM 2475 O O . THR A 1 332 ? -4.773 13.789 4.98 1 98.44 332 THR A O 1
ATOM 2478 N N . SER A 1 333 ? -4.957 13.688 7.191 1 97.81 333 SER A N 1
ATOM 2479 C CA . SER A 1 333 ? -4.234 12.438 7.379 1 97.81 333 SER A CA 1
ATOM 2480 C C . SER A 1 333 ? -2.85 12.492 6.742 1 97.81 333 SER A C 1
ATOM 2482 O O . SER A 1 333 ? -2.092 13.438 6.977 1 97.81 333 SER A O 1
ATOM 2484 N N . GLY A 1 334 ? -2.434 11.508 6.039 1 98.44 334 GLY A N 1
ATOM 2485 C CA . GLY A 1 334 ? -1.087 11.414 5.5 1 98.44 334 GLY A CA 1
ATOM 2486 C C . GLY A 1 334 ? -0.785 12.469 4.457 1 98.44 334 GLY A C 1
ATOM 2487 O O . GLY A 1 334 ? 0.376 12.82 4.234 1 98.44 334 GLY A O 1
ATOM 2488 N N . SER A 1 335 ? -1.791 12.953 3.77 1 98.62 335 SER A N 1
ATOM 2489 C CA . SER A 1 335 ? -1.585 13.953 2.723 1 98.62 335 SER A CA 1
ATOM 2490 C C . SER A 1 335 ? -1.082 15.266 3.305 1 98.62 335 SER A C 1
ATOM 2492 O O . SER A 1 335 ? -0.505 16.094 2.588 1 98.62 335 SER A O 1
ATOM 2494 N N . SER A 1 336 ? -1.279 15.461 4.578 1 98.75 336 SER A N 1
ATOM 2495 C CA . SER A 1 336 ? -0.773 16.672 5.223 1 98.75 336 SER A CA 1
ATOM 2496 C C . SER A 1 336 ? 0.752 16.688 5.254 1 98.75 336 SER A C 1
ATOM 2498 O O . SER A 1 336 ? 1.367 17.75 5.336 1 98.75 336 SER A O 1
ATOM 2500 N N . ASN A 1 337 ? 1.376 15.5 5.219 1 98.88 337 ASN A N 1
ATOM 2501 C CA . ASN A 1 337 ? 2.814 15.375 5.426 1 98.88 337 ASN A CA 1
ATOM 2502 C C . ASN A 1 337 ? 3.6 16.156 4.379 1 98.88 337 ASN A C 1
ATOM 2504 O O . ASN A 1 337 ? 4.285 17.125 4.711 1 98.88 337 ASN A O 1
ATOM 2508 N N . LEU A 1 338 ? 3.373 15.844 3.158 1 98.94 338 LEU A N 1
ATOM 2509 C CA . LEU A 1 338 ? 4.129 16.516 2.102 1 98.94 338 LEU A CA 1
ATOM 2510 C C . LEU A 1 338 ? 3.617 17.938 1.882 1 98.94 338 LEU A C 1
ATOM 2512 O O . LEU A 1 338 ? 4.359 18.797 1.408 1 98.94 338 LEU A O 1
ATOM 2516 N N . ALA A 1 339 ? 2.342 18.172 2.23 1 98.81 339 ALA A N 1
ATOM 2517 C CA . ALA A 1 339 ? 1.811 19.531 2.158 1 98.81 339 ALA A CA 1
ATOM 2518 C C . ALA A 1 339 ? 2.514 20.438 3.154 1 98.81 339 ALA A C 1
ATOM 2520 O O . ALA A 1 339 ? 2.824 21.594 2.836 1 98.81 339 ALA A O 1
ATOM 2521 N N . LEU A 1 340 ? 2.717 19.953 4.359 1 98.56 340 LEU A N 1
ATOM 2522 C CA . LEU A 1 340 ? 3.443 20.719 5.367 1 98.56 340 LEU A CA 1
ATOM 2523 C C . LEU A 1 340 ? 4.852 21.062 4.883 1 98.56 340 LEU A C 1
ATOM 2525 O O . LEU A 1 340 ? 5.332 22.172 5.078 1 98.56 340 LEU A O 1
ATOM 2529 N N . LEU A 1 341 ? 5.457 20.031 4.297 1 98 341 LEU A N 1
ATOM 2530 C CA . LEU A 1 341 ? 6.789 20.266 3.75 1 98 341 LEU A CA 1
ATOM 2531 C C . LEU A 1 341 ? 6.758 21.328 2.666 1 98 341 LEU A C 1
ATOM 2533 O O . LEU A 1 341 ? 7.605 22.234 2.643 1 98 341 LEU A O 1
ATOM 2537 N N . HIS A 1 342 ? 5.793 21.234 1.777 1 97.75 342 HIS A N 1
ATOM 2538 C CA . HIS A 1 342 ? 5.598 22.219 0.73 1 97.75 342 HIS A CA 1
ATOM 2539 C C . HIS A 1 342 ? 5.465 23.625 1.319 1 97.75 342 HIS A C 1
ATOM 2541 O O . HIS A 1 342 ? 6.168 24.547 0.898 1 97.75 342 HIS A O 1
ATOM 2547 N N . ARG A 1 343 ? 4.668 23.797 2.266 1 96 343 ARG A N 1
ATOM 2548 C CA . ARG A 1 343 ? 4.383 25.094 2.865 1 96 343 ARG A CA 1
ATOM 2549 C C . ARG A 1 343 ? 5.605 25.641 3.588 1 96 343 ARG A C 1
ATOM 2551 O O . ARG A 1 343 ? 5.898 26.844 3.504 1 96 343 ARG A O 1
ATOM 2558 N N . GLU A 1 344 ? 6.211 24.734 4.293 1 94.31 344 GLU A N 1
ATOM 2559 C CA . GLU A 1 344 ? 7.402 25.172 5.016 1 94.31 344 GLU A CA 1
ATOM 2560 C C . GLU A 1 344 ? 8.5 25.625 4.059 1 94.31 344 GLU A C 1
ATOM 2562 O O . GLU A 1 344 ? 9.188 26.609 4.316 1 94.31 344 GLU A O 1
ATOM 2567 N N . LEU A 1 345 ? 8.672 24.922 2.971 1 93.19 345 LEU A N 1
ATOM 2568 C CA . LEU A 1 345 ? 9.727 25.234 2.008 1 93.19 345 LEU A CA 1
ATOM 2569 C C . LEU A 1 345 ? 9.391 26.484 1.22 1 93.19 345 LEU A C 1
ATOM 2571 O O . LEU A 1 345 ? 10.297 27.203 0.762 1 93.19 345 LEU A O 1
ATOM 2575 N N . MET A 1 346 ? 8.117 26.781 1.087 1 89.56 346 MET A N 1
ATOM 2576 C CA . MET A 1 346 ? 7.691 27.922 0.295 1 89.56 346 MET A CA 1
ATOM 2577 C C . MET A 1 346 ? 7.551 29.172 1.171 1 89.56 346 MET A C 1
ATOM 2579 O O . MET A 1 346 ? 7.324 30.266 0.664 1 89.56 346 MET A O 1
ATOM 2583 N N . ARG A 1 347 ? 7.617 28.938 2.385 1 83.31 347 ARG A N 1
ATOM 2584 C CA . ARG A 1 347 ? 7.422 30.062 3.295 1 83.31 347 ARG A CA 1
ATOM 2585 C C . ARG A 1 347 ? 8.469 31.141 3.057 1 83.31 347 ARG A C 1
ATOM 2587 O O . ARG A 1 347 ? 9.648 30.844 2.893 1 83.31 347 ARG A O 1
ATOM 2594 N N . GLU A 1 348 ? 7.953 32.375 2.904 1 62.78 348 GLU A N 1
ATOM 2595 C CA . GLU A 1 348 ? 8.781 33.531 2.652 1 62.78 348 GLU A CA 1
ATOM 2596 C C . GLU A 1 348 ? 9.836 33.719 3.744 1 62.78 348 GLU A C 1
ATOM 2598 O O . GLU A 1 348 ? 9.562 33.469 4.922 1 62.78 348 GLU A O 1
ATOM 2603 N N . GLY A 1 349 ? 10.953 34 3.479 1 55.22 349 GLY A N 1
ATOM 2604 C CA . GLY A 1 349 ? 12.016 34.281 4.426 1 55.22 349 GLY A CA 1
ATOM 2605 C C . GLY A 1 349 ? 12.719 33.031 4.926 1 55.22 349 GLY A C 1
ATOM 2606 O O . GLY A 1 349 ? 13.633 33.125 5.75 1 55.22 349 GLY A O 1
ATOM 2607 N N . SER A 1 350 ? 12.148 31.891 4.555 1 52.5 350 SER A N 1
ATOM 2608 C CA . SER A 1 350 ? 12.664 30.609 5.027 1 52.5 350 SER A CA 1
ATOM 2609 C C . SER A 1 350 ? 14.062 30.344 4.484 1 52.5 350 SER A C 1
ATOM 2611 O O . SER A 1 350 ? 14.883 29.719 5.16 1 52.5 350 SER A O 1
ATOM 2613 N N . ALA A 1 351 ? 14.266 30.625 3.166 1 48.91 351 ALA A N 1
ATOM 2614 C CA . ALA A 1 351 ? 15.57 30.297 2.602 1 48.91 351 ALA A CA 1
ATOM 2615 C C . ALA A 1 351 ? 16.703 30.859 3.461 1 48.91 351 ALA A C 1
ATOM 2617 O O . ALA A 1 351 ? 17.812 30.328 3.455 1 48.91 351 ALA A O 1
ATOM 2618 N N . ALA A 1 352 ? 16.328 32.031 4.043 1 46.47 352 ALA A N 1
ATOM 2619 C CA . ALA A 1 352 ? 17.469 32.844 4.488 1 46.47 352 ALA A CA 1
ATOM 2620 C C . ALA A 1 352 ? 17.516 32.906 6.012 1 46.47 352 ALA A C 1
ATOM 2622 O O . ALA A 1 352 ? 18.469 33.469 6.582 1 46.47 352 ALA A O 1
ATOM 2623 N N . SER A 1 353 ? 16.469 32.375 6.684 1 55.47 353 SER A N 1
ATOM 2624 C CA . SER A 1 353 ? 16.672 32.656 8.109 1 55.47 353 SER A CA 1
ATOM 2625 C C . SER A 1 353 ? 17.438 31.516 8.781 1 55.47 353 SER A C 1
ATOM 2627 O O . SER A 1 353 ? 17.016 30.359 8.719 1 55.47 353 SER A O 1
ATOM 2629 N N . PRO A 1 354 ? 18.656 31.875 9.133 1 55.34 354 PRO A N 1
ATOM 2630 C CA . PRO A 1 354 ? 19.453 30.906 9.875 1 55.34 354 PRO A CA 1
ATOM 2631 C C . PRO A 1 354 ? 18.641 30.156 10.93 1 55.34 354 PRO A C 1
ATOM 2633 O O . PRO A 1 354 ? 19 29.031 11.312 1 55.34 354 PRO A O 1
ATOM 2636 N N . ARG A 1 355 ? 17.484 30.734 11.305 1 58.88 355 ARG A N 1
ATOM 2637 C CA . ARG A 1 355 ? 16.734 30.172 12.422 1 58.88 355 ARG A CA 1
ATOM 2638 C C . ARG A 1 355 ? 15.875 28.984 11.969 1 58.88 355 ARG A C 1
ATOM 2640 O O . ARG A 1 355 ? 15.445 28.172 12.789 1 58.88 355 ARG A O 1
ATOM 2647 N N . THR A 1 356 ? 15.703 28.844 10.688 1 71.31 356 THR A N 1
ATOM 2648 C CA . THR A 1 356 ? 14.875 27.75 10.203 1 71.31 356 THR A CA 1
ATOM 2649 C C . THR A 1 356 ? 15.578 27 9.07 1 71.31 356 THR A C 1
ATOM 2651 O O . THR A 1 356 ? 14.945 26.641 8.078 1 71.31 356 THR A O 1
ATOM 2654 N N . ARG A 1 357 ? 16.797 26.797 9.344 1 82.75 357 ARG A N 1
ATOM 2655 C CA . ARG A 1 357 ? 17.625 26.109 8.359 1 82.75 357 ARG A CA 1
ATOM 2656 C C . ARG A 1 357 ? 17.188 24.656 8.188 1 82.75 357 ARG A C 1
ATOM 2658 O O . ARG A 1 357 ? 17.094 24.156 7.062 1 82.75 357 ARG A O 1
ATOM 2665 N N . ASP A 1 358 ? 16.859 24.047 9.344 1 93.19 358 ASP A N 1
ATOM 2666 C CA . ASP A 1 358 ? 16.469 22.641 9.312 1 93.19 358 ASP A CA 1
ATOM 2667 C C . ASP A 1 358 ? 14.961 22.484 9.453 1 93.19 358 ASP A C 1
ATOM 2669 O O . ASP A 1 358 ? 14.289 23.344 10.016 1 93.19 358 ASP A O 1
ATOM 2673 N N . ILE A 1 359 ? 14.445 21.484 8.867 1 96.19 359 ILE A N 1
ATOM 2674 C CA . ILE A 1 359 ? 13.031 21.125 8.969 1 96.19 359 ILE A CA 1
ATOM 2675 C C . ILE A 1 359 ? 12.891 19.734 9.547 1 96.19 359 ILE A C 1
ATOM 2677 O O . ILE A 1 359 ? 13.453 18.766 9.008 1 96.19 359 ILE A O 1
ATOM 2681 N N . MET A 1 360 ? 12.219 19.625 10.695 1 97.5 360 MET A N 1
ATOM 2682 C CA . MET A 1 360 ? 11.906 18.359 11.328 1 97.5 360 MET A CA 1
ATOM 2683 C C . MET A 1 360 ? 10.492 17.906 10.977 1 97.5 360 MET A C 1
ATOM 2685 O O . MET A 1 360 ? 9.523 18.594 11.289 1 97.5 360 MET A O 1
ATOM 2689 N N . CYS A 1 361 ? 10.406 16.75 10.32 1 98.44 361 CYS A N 1
ATOM 2690 C CA . CYS A 1 361 ? 9.125 16.156 9.953 1 98.44 361 CYS A CA 1
ATOM 2691 C C . CYS A 1 361 ? 8.766 15.008 10.883 1 98.44 361 CYS A C 1
ATOM 2693 O O . CYS A 1 361 ? 9.594 14.141 11.148 1 98.44 361 CYS A O 1
ATOM 2695 N N . VAL A 1 362 ? 7.504 14.992 11.359 1 98.62 362 VAL A N 1
ATOM 2696 C CA . VAL A 1 362 ? 7.066 13.891 12.219 1 98.62 362 VAL A CA 1
ATOM 2697 C C . VAL A 1 362 ? 5.625 13.523 11.883 1 98.62 362 VAL A C 1
ATOM 2699 O O . VAL A 1 362 ? 4.73 14.367 11.93 1 98.62 362 VAL A O 1
ATOM 2702 N N . GLY A 1 363 ? 5.406 12.297 11.461 1 98.44 363 GLY A N 1
ATOM 2703 C CA . GLY A 1 363 ? 4.086 11.734 11.227 1 98.44 363 GLY A CA 1
ATOM 2704 C C . GLY A 1 363 ? 3.707 10.664 12.234 1 98.44 363 GLY A C 1
ATOM 2705 O O . GLY A 1 363 ? 4.562 10.164 12.969 1 98.44 363 GLY A O 1
ATOM 2706 N N . ILE A 1 364 ? 2.352 10.367 12.258 1 97.75 364 ILE A N 1
ATOM 2707 C CA . ILE A 1 364 ? 1.809 9.406 13.211 1 97.75 364 ILE A CA 1
ATOM 2708 C C . ILE A 1 364 ? 0.861 8.453 12.492 1 97.75 364 ILE A C 1
ATOM 2710 O O . ILE A 1 364 ? 0.118 8.859 11.602 1 97.75 364 ILE A O 1
ATOM 2714 N N . GLY A 1 365 ? 0.909 7.156 12.891 1 94.88 365 GLY A N 1
ATOM 2715 C CA . GLY A 1 365 ? -0.001 6.211 12.266 1 94.88 365 GLY A CA 1
ATOM 2716 C C . GLY A 1 365 ? -0.42 5.082 13.195 1 94.88 365 GLY A C 1
ATOM 2717 O O . GLY A 1 365 ? 0.133 4.93 14.281 1 94.88 365 GLY A O 1
ATOM 2718 N N . PRO A 1 366 ? -1.498 4.297 12.727 1 93.81 366 PRO A N 1
ATOM 2719 C CA . PRO A 1 366 ? -1.969 3.156 13.516 1 93.81 366 PRO A CA 1
ATOM 2720 C C . PRO A 1 366 ? -0.862 2.145 13.805 1 93.81 366 PRO A C 1
ATOM 2722 O O . PRO A 1 366 ? 0.135 2.09 13.086 1 93.81 366 PRO A O 1
ATOM 2725 N N . GLY A 1 367 ? -1.379 1.152 14.891 1 91.06 367 GLY A N 1
ATOM 2726 C CA . GLY A 1 367 ? -0.127 0.593 15.375 1 91.06 367 GLY A CA 1
ATOM 2727 C C . GLY A 1 367 ? 0.911 1.649 15.703 1 91.06 367 GLY A C 1
ATOM 2728 O O . GLY A 1 367 ? 1.938 1.747 15.031 1 91.06 367 GLY A O 1
ATOM 2729 N N . LEU A 1 368 ? 0.462 2.338 16.812 1 94.81 368 LEU A N 1
ATOM 2730 C CA . LEU A 1 368 ? 1.053 3.672 16.875 1 94.81 368 LEU A CA 1
ATOM 2731 C C . LEU A 1 368 ? 2.523 3.633 16.469 1 94.81 368 LEU A C 1
ATOM 2733 O O . LEU A 1 368 ? 3.297 2.84 17.016 1 94.81 368 LEU A O 1
ATOM 2737 N N . ALA A 1 369 ? 2.736 4.367 15.492 1 97 369 ALA A N 1
ATOM 2738 C CA . ALA A 1 369 ? 4.078 4.508 14.93 1 97 369 ALA A CA 1
ATOM 2739 C C . ALA A 1 369 ? 4.375 5.961 14.578 1 97 369 ALA A C 1
ATOM 2741 O O . ALA A 1 369 ? 3.463 6.738 14.289 1 97 369 ALA A O 1
ATOM 2742 N N . LEU A 1 370 ? 5.617 6.305 14.727 1 98.25 370 LEU A N 1
ATOM 2743 C CA . LEU A 1 370 ? 6.094 7.609 14.289 1 98.25 370 LEU A CA 1
ATOM 2744 C C . LEU A 1 370 ? 7.051 7.477 13.109 1 98.25 370 LEU A C 1
ATOM 2746 O O . LEU A 1 370 ? 7.828 6.52 13.047 1 98.25 370 LEU A O 1
ATOM 2750 N N . GLU A 1 371 ? 6.949 8.32 12.18 1 98.44 371 GLU A N 1
ATOM 2751 C CA . GLU A 1 371 ? 7.91 8.5 11.102 1 98.44 371 GLU A CA 1
ATOM 2752 C C . GLU A 1 371 ? 8.539 9.891 11.133 1 98.44 371 GLU A C 1
ATOM 2754 O O . GLU A 1 371 ? 7.828 10.891 11.234 1 98.44 371 GLU A O 1
ATOM 2759 N N . GLY A 1 372 ? 9.875 9.938 11.086 1 98.06 372 GLY A N 1
ATOM 2760 C CA . GLY A 1 372 ? 10.57 11.211 11.172 1 98.06 372 GLY A CA 1
ATOM 2761 C C . GLY A 1 372 ? 11.586 11.406 10.055 1 98.06 372 GLY A C 1
ATOM 2762 O O . GLY A 1 372 ? 12.18 10.445 9.57 1 98.06 372 GLY A O 1
ATOM 2763 N N . LEU A 1 373 ? 11.711 12.633 9.625 1 97.75 373 LEU A N 1
ATOM 2764 C CA . LEU A 1 373 ? 12.773 13.062 8.719 1 97.75 373 LEU A CA 1
ATOM 2765 C C . LEU A 1 373 ? 13.359 14.391 9.164 1 97.75 373 LEU A C 1
ATOM 2767 O O . LEU A 1 373 ? 12.641 15.258 9.672 1 97.75 373 LEU A O 1
ATOM 2771 N N . LEU A 1 374 ? 14.648 14.547 9.008 1 96.75 374 LEU A N 1
ATOM 2772 C CA . LEU A 1 374 ? 15.336 15.828 9.156 1 96.75 374 LEU A CA 1
ATOM 2773 C C . LEU A 1 374 ? 15.859 16.312 7.809 1 96.75 374 LEU A C 1
ATOM 2775 O O . LEU A 1 374 ? 16.609 15.602 7.137 1 96.75 374 LEU A O 1
ATOM 2779 N N . LEU A 1 375 ? 15.398 17.484 7.418 1 96.25 375 LEU A N 1
ATOM 2780 C CA . LEU A 1 375 ? 15.836 18.094 6.168 1 96.25 375 LEU A CA 1
ATOM 2781 C C . LEU A 1 375 ? 16.578 19.406 6.434 1 96.25 375 LEU A C 1
ATOM 2783 O O . LEU A 1 375 ? 16.422 20.016 7.492 1 96.25 375 LEU A O 1
ATOM 2787 N N . ARG A 1 376 ? 17.453 19.797 5.461 1 94.12 376 ARG A N 1
ATOM 2788 C CA . ARG A 1 376 ? 18.141 21.078 5.484 1 94.12 376 ARG A CA 1
ATOM 2789 C C . ARG A 1 376 ? 17.906 21.859 4.191 1 94.12 376 ARG A C 1
ATOM 2791 O O . ARG A 1 376 ? 18.125 21.328 3.098 1 94.12 376 ARG A O 1
ATOM 2798 N N . ARG A 1 377 ? 17.453 23.047 4.379 1 92.75 377 ARG A N 1
ATOM 2799 C CA . ARG A 1 377 ? 17.219 23.906 3.221 1 92.75 377 ARG A CA 1
ATOM 2800 C C . ARG A 1 377 ? 18.516 24.125 2.439 1 92.75 377 ARG A C 1
ATOM 2802 O O . ARG A 1 377 ? 19.578 24.25 3.031 1 92.75 377 ARG A O 1
ATOM 2809 N N . VAL A 1 378 ? 18.25 24.078 1.141 1 88.69 378 VAL A N 1
ATOM 2810 C CA . VAL A 1 378 ? 19.375 24.406 0.27 1 88.69 378 VAL A CA 1
ATOM 2811 C C . VAL A 1 378 ? 19.266 25.844 -0.219 1 88.69 378 VAL A C 1
ATOM 2813 O O . VAL A 1 378 ? 18.203 26.266 -0.703 1 88.69 378 VAL A O 1
ATOM 2816 N N . THR A 1 379 ? 20.156 26.656 0.157 1 72.12 379 THR A N 1
ATOM 2817 C CA . THR A 1 379 ? 20.172 28.031 -0.326 1 72.12 379 THR A CA 1
ATOM 2818 C C . THR A 1 379 ? 20.656 28.094 -1.775 1 72.12 379 THR A C 1
ATOM 2820 O O . THR A 1 379 ? 21.75 27.641 -2.092 1 72.12 379 THR A O 1
ATOM 2823 N N . PRO A 1 380 ? 19.625 28.406 -2.592 1 62.66 380 PRO A N 1
ATOM 2824 C CA . PRO A 1 380 ? 20.078 28.438 -3.984 1 62.66 380 PRO A CA 1
ATOM 2825 C C . PRO A 1 380 ? 21.219 29.422 -4.207 1 62.66 380 PRO A C 1
ATOM 2827 O O . PRO A 1 380 ? 21.297 30.453 -3.537 1 62.66 380 PRO A O 1
ATOM 2830 N N . SER A 1 381 ? 22.188 28.906 -4.867 1 57.31 381 SER A N 1
ATOM 2831 C CA . SER A 1 381 ? 23.219 29.859 -5.297 1 57.31 381 SER A CA 1
ATOM 2832 C C . SER A 1 381 ? 22.609 30.969 -6.148 1 57.31 381 SER A C 1
ATOM 2834 O O . SER A 1 381 ? 21.5 30.844 -6.652 1 57.31 381 SER A O 1
ATOM 2836 N N . LEU A 1 382 ? 23.219 32.188 -6.164 1 50.5 382 LEU A N 1
ATOM 2837 C CA . LEU A 1 382 ? 22.766 33.312 -6.969 1 50.5 382 LEU A CA 1
ATOM 2838 C C . LEU A 1 382 ? 22.391 32.875 -8.375 1 50.5 382 LEU A C 1
ATOM 2840 O O . LEU A 1 382 ? 21.406 33.344 -8.945 1 50.5 382 LEU A O 1
ATOM 2844 N N . LYS A 1 383 ? 23.109 32.062 -8.852 1 46.41 383 LYS A N 1
ATOM 2845 C CA . LYS A 1 383 ? 22.875 31.562 -10.203 1 46.41 383 LYS A CA 1
ATOM 2846 C C . LYS A 1 383 ? 21.594 30.734 -10.258 1 46.41 383 LYS A C 1
ATOM 2848 O O . LYS A 1 383 ? 20.812 30.844 -11.211 1 46.41 383 LYS A O 1
ATOM 2853 N N . GLN A 1 384 ? 21.359 30 -9.312 1 53.78 384 GLN A N 1
ATOM 2854 C CA . GLN A 1 384 ? 20.172 29.156 -9.258 1 53.78 384 GLN A CA 1
ATOM 2855 C C . GLN A 1 384 ? 18.906 30.016 -9.07 1 53.78 384 GLN A C 1
ATOM 2857 O O . GLN A 1 384 ? 17.844 29.688 -9.609 1 53.78 384 GLN A O 1
ATOM 2862 N N . GLN A 1 385 ? 19.125 31.078 -8.344 1 51.72 385 GLN A N 1
ATOM 2863 C CA . GLN A 1 385 ? 18.031 32 -8.117 1 51.72 385 GLN A CA 1
ATOM 2864 C C . GLN A 1 385 ? 17.609 32.688 -9.422 1 51.72 385 GLN A C 1
ATOM 2866 O O . GLN A 1 385 ? 16.406 32.875 -9.664 1 51.72 385 GLN A O 1
ATOM 2871 N N . LEU A 1 386 ? 18.562 32.906 -10.172 1 51.25 386 LEU A N 1
ATOM 2872 C CA . LEU A 1 386 ? 18.312 33.562 -11.453 1 51.25 386 LEU A CA 1
ATOM 2873 C C . LEU A 1 386 ? 17.609 32.625 -12.414 1 51.25 386 LEU A C 1
ATOM 2875 O O . LEU A 1 386 ? 16.719 33.031 -13.172 1 51.25 386 LEU A O 1
ATOM 2879 N N . LEU A 1 387 ? 17.922 31.453 -12.281 1 49.62 387 LEU A N 1
ATOM 2880 C CA . LEU A 1 387 ? 17.312 30.453 -13.141 1 49.62 387 LEU A CA 1
ATOM 2881 C C . LEU A 1 387 ? 15.844 30.234 -12.758 1 49.62 387 LEU A C 1
ATOM 2883 O O . LEU A 1 387 ? 14.992 30.031 -13.633 1 49.62 387 LEU A O 1
ATOM 2887 N N . HIS A 1 388 ? 15.594 30.172 -11.516 1 51.44 388 HIS A N 1
ATOM 2888 C CA . HIS A 1 388 ? 14.234 30 -11.023 1 51.44 388 HIS A CA 1
ATOM 2889 C C . HIS A 1 388 ? 13.344 31.156 -11.477 1 51.44 388 HIS A C 1
ATOM 2891 O O . HIS A 1 388 ? 12.172 30.953 -11.805 1 51.44 388 HIS A O 1
ATOM 2897 N N . PHE A 1 389 ? 13.945 32.312 -11.453 1 47.78 389 PHE A N 1
ATOM 2898 C CA . PHE A 1 389 ? 13.227 33.5 -11.922 1 47.78 389 PHE A CA 1
ATOM 2899 C C . PHE A 1 389 ? 12.922 33.406 -13.406 1 47.78 389 PHE A C 1
ATOM 2901 O O . PHE A 1 389 ? 11.82 33.75 -13.852 1 47.78 389 PHE A O 1
ATOM 2908 N N . GLU A 1 390 ? 13.781 32.875 -14.039 1 48.47 390 GLU A N 1
ATOM 2909 C CA . GLU A 1 390 ? 13.602 32.75 -15.484 1 48.47 390 GLU A CA 1
ATOM 2910 C C . GLU A 1 390 ? 12.609 31.641 -15.828 1 48.47 390 GLU A C 1
ATOM 2912 O O . GLU A 1 390 ? 11.758 31.812 -16.703 1 48.47 390 GLU A O 1
ATOM 2917 N N . HIS A 1 391 ? 12.711 30.578 -15.102 1 49 391 HIS A N 1
ATOM 2918 C CA . HIS A 1 391 ? 11.828 29.438 -15.344 1 49 391 HIS A CA 1
ATOM 2919 C C . HIS A 1 391 ? 10.414 29.734 -14.852 1 49 391 HIS A C 1
ATOM 2921 O O . HIS A 1 391 ? 9.438 29.328 -15.484 1 49 391 HIS A O 1
ATOM 2927 N N . GLY A 1 392 ? 10.312 30.328 -13.734 1 45.56 392 GLY A N 1
ATOM 2928 C CA . GLY A 1 392 ? 9.023 30.812 -13.273 1 45.56 392 GLY A CA 1
ATOM 2929 C C . GLY A 1 392 ? 8.336 31.734 -14.273 1 45.56 392 GLY A C 1
ATOM 2930 O O . GLY A 1 392 ? 7.133 31.609 -14.5 1 45.56 392 GLY A O 1
ATOM 2931 N N . PHE A 1 393 ? 9.133 32.531 -14.93 1 46.22 393 PHE A N 1
ATOM 2932 C CA . PHE A 1 393 ? 8.602 33.406 -15.977 1 46.22 393 PHE A CA 1
ATOM 2933 C C . PHE A 1 393 ? 8.188 32.594 -17.188 1 46.22 393 PHE A C 1
ATOM 2935 O O . PHE A 1 393 ? 7.152 32.875 -17.797 1 46.22 393 PHE A O 1
ATOM 2942 N N . GLU A 1 394 ? 8.93 31.609 -17.469 1 48.38 394 GLU A N 1
ATOM 2943 C CA . GLU A 1 394 ? 8.602 30.797 -18.641 1 48.38 394 GLU A CA 1
ATOM 2944 C C . GLU A 1 394 ? 7.387 29.906 -18.375 1 48.38 394 GLU A C 1
ATOM 2946 O O . GLU A 1 394 ? 6.555 29.719 -19.266 1 48.38 394 GLU A O 1
ATOM 2951 N N . LEU A 1 395 ? 7.207 29.406 -17.25 1 42.97 395 LEU A N 1
ATOM 2952 C CA . LEU A 1 395 ? 6.051 28.594 -16.859 1 42.97 395 LEU A CA 1
ATOM 2953 C C . LEU A 1 395 ? 4.789 29.453 -16.797 1 42.97 395 LEU A C 1
ATOM 2955 O O . LEU A 1 395 ? 3.73 29.031 -17.266 1 42.97 395 LEU A O 1
ATOM 2959 N N . VAL A 1 396 ? 4.852 30.641 -16.203 1 44.53 396 VAL A N 1
ATOM 2960 C CA . VAL A 1 396 ? 3.758 31.609 -16.234 1 44.53 396 VAL A CA 1
ATOM 2961 C C . VAL A 1 396 ? 3.447 31.969 -17.688 1 44.53 396 VAL A C 1
ATOM 2963 O O . VAL A 1 396 ? 2.281 32.031 -18.078 1 44.53 396 VAL A O 1
ATOM 2966 N N . ALA A 1 397 ? 4.48 32.062 -18.453 1 44.78 397 ALA A N 1
ATOM 2967 C CA . ALA A 1 397 ? 4.289 32.375 -19.875 1 44.78 397 ALA A CA 1
ATOM 2968 C C . ALA A 1 397 ? 3.662 31.203 -20.609 1 44.78 397 ALA A C 1
ATOM 2970 O O . ALA A 1 397 ? 2.752 31.391 -21.422 1 44.78 397 ALA A O 1
ATOM 2971 N N . ARG A 1 398 ? 4.059 30 -20.297 1 48.06 398 ARG A N 1
ATOM 2972 C CA . ARG A 1 398 ? 3.523 28.812 -20.953 1 48.0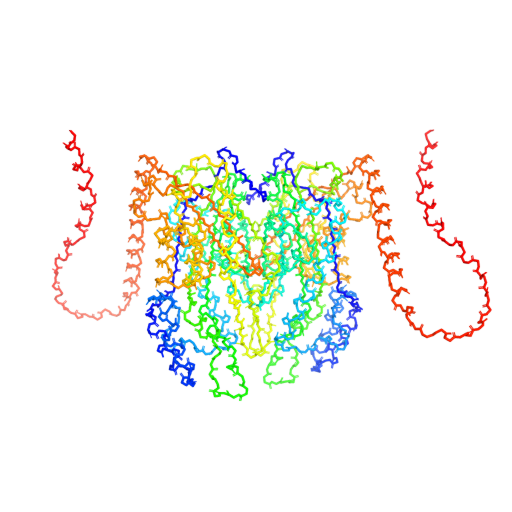6 398 ARG A CA 1
ATOM 2973 C C . ARG A 1 398 ? 2.102 28.531 -20.484 1 48.06 398 ARG A C 1
ATOM 2975 O O . ARG A 1 398 ? 1.242 28.156 -21.281 1 48.06 398 ARG A O 1
ATOM 2982 N N . GLN A 1 399 ? 1.786 28.688 -19.25 1 43.06 399 GLN A N 1
ATOM 2983 C CA . GLN A 1 399 ? 0.428 28.578 -18.719 1 43.06 399 GLN A CA 1
ATOM 2984 C C . GLN A 1 399 ? -0.47 29.672 -19.312 1 43.06 399 GLN A C 1
ATOM 2986 O O . GLN A 1 399 ? -1.618 29.406 -19.672 1 43.06 399 GLN A O 1
ATOM 2991 N N . LEU A 1 400 ? 0.05 30.766 -19.438 1 46.91 400 LEU A N 1
ATOM 2992 C CA . LEU A 1 400 ? -0.659 31.859 -20.094 1 46.91 400 LEU A CA 1
ATOM 2993 C C . LEU A 1 400 ? -0.897 31.547 -21.562 1 46.91 400 LEU A C 1
ATOM 2995 O O . LEU A 1 400 ? -1.979 31.812 -22.094 1 46.91 400 LEU A O 1
ATOM 2999 N N . ALA A 1 401 ? 0.059 30.891 -22.141 1 48.47 401 ALA A N 1
ATOM 3000 C CA . ALA A 1 401 ? -0.089 30.5 -23.531 1 48.47 401 ALA A CA 1
ATOM 3001 C C . ALA A 1 401 ? -1.114 29.375 -23.688 1 48.47 401 ALA A C 1
ATOM 3003 O O . ALA A 1 401 ? -1.921 29.391 -24.609 1 48.47 401 ALA A O 1
ATOM 3004 N N . ASN A 1 402 ? -1.146 28.422 -22.828 1 46.06 402 ASN A N 1
ATOM 3005 C CA . ASN A 1 402 ? -2.127 27.344 -22.844 1 46.06 402 ASN A CA 1
ATOM 3006 C C . ASN A 1 402 ? -3.535 27.859 -22.562 1 46.06 402 ASN A C 1
ATOM 3008 O O . ASN A 1 402 ? -4.5 27.422 -23.188 1 46.06 402 ASN A O 1
ATOM 3012 N N . VAL A 1 403 ? -3.705 28.812 -21.688 1 46.25 403 VAL A N 1
ATOM 3013 C CA . VAL A 1 403 ? -4.977 29.484 -21.422 1 46.25 403 VAL A CA 1
ATOM 3014 C C . VAL A 1 403 ? -5.398 30.281 -22.656 1 46.25 403 VAL A C 1
ATOM 3016 O O . VAL A 1 403 ? -6.566 30.266 -23.062 1 46.25 403 VAL A O 1
ATOM 3019 N N . GLN A 1 404 ? -4.457 30.906 -23.312 1 46.38 404 GLN A N 1
ATOM 3020 C CA . GLN A 1 404 ? -4.75 31.656 -24.531 1 46.38 404 GLN A CA 1
ATOM 3021 C C . GLN A 1 404 ? -5.141 30.719 -25.656 1 46.38 404 GLN A C 1
ATOM 3023 O O . GLN A 1 404 ? -6.082 31 -26.406 1 46.38 404 GLN A O 1
ATOM 3028 N N . GLN A 1 405 ? -4.531 29.609 -25.75 1 49.12 405 GLN A N 1
ATOM 3029 C CA . GLN A 1 405 ? -4.867 28.625 -26.766 1 49.12 405 GLN A CA 1
ATOM 3030 C C . GLN A 1 405 ? -6.215 27.969 -26.484 1 49.12 405 GLN A C 1
ATOM 3032 O O . GLN A 1 405 ? -7.008 27.734 -27.391 1 49.12 405 GLN A O 1
ATOM 3037 N N . ALA A 1 406 ? -6.461 27.734 -25.297 1 46.69 406 ALA A N 1
ATOM 3038 C CA . ALA A 1 406 ? -7.762 27.219 -24.891 1 46.69 406 ALA A CA 1
ATOM 3039 C C . ALA A 1 406 ? -8.867 28.25 -25.141 1 46.69 406 ALA A C 1
ATOM 3041 O O . ALA A 1 406 ? -9.961 27.891 -25.578 1 46.69 406 ALA A O 1
ATOM 3042 N N . TRP A 1 407 ? -8.609 29.5 -24.844 1 44.25 407 TRP A N 1
ATOM 3043 C CA . TRP A 1 407 ? -9.508 30.609 -25.125 1 44.25 407 TRP A CA 1
ATOM 3044 C C . TRP A 1 407 ? -9.766 30.734 -26.625 1 44.25 407 TRP A C 1
ATOM 3046 O O . TRP A 1 407 ? -10.906 30.922 -27.047 1 44.25 407 TRP A O 1
ATOM 3056 N N . HIS A 1 408 ? -8.859 30.484 -27.438 1 48.62 408 HIS A N 1
ATOM 3057 C CA . HIS A 1 408 ? -9.023 30.562 -28.891 1 48.62 408 HIS A CA 1
ATOM 3058 C C . HIS A 1 408 ? -9.797 29.359 -29.422 1 48.62 408 HIS A C 1
ATOM 3060 O O . HIS A 1 408 ? -10.594 29.5 -30.359 1 48.62 408 HIS A O 1
ATOM 3066 N N . ARG A 1 409 ? -9.57 28.188 -28.812 1 48.28 409 ARG A N 1
ATOM 3067 C CA . ARG A 1 409 ? -10.266 26.984 -29.266 1 48.28 409 ARG A CA 1
ATOM 3068 C C . ARG A 1 409 ? -11.742 27.031 -28.875 1 48.28 409 ARG A C 1
ATOM 3070 O O . ARG A 1 409 ? -12.594 26.516 -29.609 1 48.28 409 ARG A O 1
ATOM 3077 N N . SER A 1 410 ? -12.078 27.547 -27.734 1 39.78 410 SER A N 1
ATOM 3078 C CA . SER A 1 410 ? -13.469 27.688 -27.297 1 39.78 410 SER A CA 1
ATOM 3079 C C . SER A 1 410 ? -14.219 28.703 -28.156 1 39.78 410 SER A C 1
ATOM 3081 O O . SER A 1 410 ? -15.438 28.625 -28.297 1 39.78 410 SER A O 1
ATOM 3083 N N . ARG A 1 411 ? -13.555 29.734 -28.656 1 45.88 411 ARG A N 1
ATOM 3084 C CA . ARG A 1 411 ? -14.234 30.688 -29.516 1 45.88 411 ARG A CA 1
ATOM 3085 C C . ARG A 1 411 ? -14.445 30.109 -30.922 1 45.88 411 ARG A C 1
ATOM 3087 O O . ARG A 1 411 ? -15.25 30.641 -31.688 1 45.88 411 ARG A O 1
ATOM 3094 N N . GLY A 1 412 ? -13.594 29.031 -31.219 1 42.84 412 GLY A N 1
ATOM 3095 C CA . GLY A 1 412 ? -13.727 28.594 -32.594 1 42.84 412 GLY A CA 1
ATOM 3096 C C . GLY A 1 412 ? -14.961 27.734 -32.844 1 42.84 412 GLY A C 1
ATOM 3097 O O . GLY A 1 412 ? -15.32 27.453 -33.969 1 42.84 412 GLY A O 1
ATOM 3098 N N . SER A 1 413 ? -15.312 27.047 -31.766 1 39.81 413 SER A N 1
ATOM 3099 C CA . SER A 1 413 ? -16.359 26.094 -32.156 1 39.81 413 SER A CA 1
ATOM 3100 C C . SER A 1 413 ? -17.703 26.781 -32.312 1 39.81 413 SER A C 1
ATOM 3102 O O . SER A 1 413 ? -18.703 26.125 -32.656 1 39.81 413 SER A O 1
ATOM 3104 N N . SER A 1 414 ? -17.812 28 -31.719 1 35.91 414 SER A N 1
ATOM 3105 C CA . SER A 1 414 ? -19.203 28.469 -31.766 1 35.91 414 SER A CA 1
ATOM 3106 C C . SER A 1 414 ? -19.562 28.984 -33.156 1 35.91 414 SER A C 1
ATOM 3108 O O . SER A 1 414 ? -20.656 29.531 -33.344 1 35.91 414 SER A O 1
ATOM 3110 N N . SER A 1 415 ? -18.562 29.031 -34.031 1 33.66 415 SER A N 1
ATOM 3111 C CA . SER A 1 415 ? -18.922 29.906 -35.156 1 33.66 415 SER A CA 1
ATOM 3112 C C . SER A 1 415 ? -19.953 29.234 -36.062 1 33.66 415 SER A C 1
ATOM 3114 O O . SER A 1 415 ? -20.25 29.75 -37.156 1 33.66 415 SER A O 1
ATOM 3116 N N . SER A 1 416 ? -20.297 28.016 -35.781 1 30.84 416 SER A N 1
ATOM 3117 C CA . SER A 1 416 ? -21.031 27.641 -36.969 1 30.84 416 SER A CA 1
ATOM 3118 C C . SER A 1 416 ? -22.391 28.328 -37.031 1 30.84 416 SER A C 1
ATOM 3120 O O . SER A 1 416 ? -23.234 27.953 -37.844 1 30.84 416 SER A O 1
ATOM 3122 N N . GLY A 1 417 ? -22.703 29.094 -35.906 1 27.3 417 GLY A N 1
ATOM 3123 C CA . GLY A 1 417 ? -24.094 29.5 -36.094 1 27.3 417 GLY A CA 1
ATOM 3124 C C . GLY A 1 417 ? -24.312 30.422 -37.25 1 27.3 417 GLY A C 1
ATOM 3125 O O . GLY A 1 417 ? -23.359 30.969 -37.812 1 27.3 417 GLY A O 1
ATOM 3126 N N . SER A 1 418 ? -25.703 30.594 -37.719 1 27.66 418 SER A N 1
ATOM 3127 C CA . SER A 1 418 ? -26.438 31.281 -38.781 1 27.66 418 SER A CA 1
ATOM 3128 C C . SER A 1 418 ? -26.156 32.781 -38.781 1 27.66 418 SER A C 1
ATOM 3130 O O . SER A 1 418 ? -25.922 33.375 -37.719 1 27.66 418 SER A O 1
ATOM 3132 N N . SER A 1 419 ? -25.734 33.344 -39.906 1 24.12 419 SER A N 1
ATOM 3133 C CA . SER A 1 419 ? -25.297 34.625 -40.406 1 24.12 419 SER A CA 1
ATOM 3134 C C . SER A 1 419 ? -26.344 35.719 -40.156 1 24.12 419 SER A C 1
ATOM 3136 O O . SER A 1 419 ? -26.5 36.656 -40.938 1 24.12 419 SER A O 1
ATOM 3138 N N . ARG A 1 420 ? -27.266 35.5 -39.094 1 22.58 420 ARG A N 1
ATOM 3139 C CA . ARG A 1 420 ? -28.172 36.656 -39.219 1 22.58 420 ARG A CA 1
ATOM 3140 C C . ARG A 1 420 ? -27.406 37.969 -39.125 1 22.58 420 ARG A C 1
ATOM 3142 O O . ARG A 1 420 ? -26.375 38.062 -38.469 1 22.58 420 ARG A O 1
ATOM 3149 N N . ARG A 1 421 ? -27.719 39.031 -39.969 1 21.25 421 ARG A N 1
ATOM 3150 C CA . ARG A 1 421 ? -27.219 40.25 -40.562 1 21.25 421 ARG A CA 1
ATOM 3151 C C . ARG A 1 421 ? -27 41.312 -39.5 1 21.25 421 ARG A C 1
ATOM 3153 O O . ARG A 1 421 ? -26.609 42.438 -39.812 1 21.25 421 ARG A O 1
ATOM 3160 N N . ALA A 1 422 ? -27.406 41.094 -38.156 1 22.48 422 ALA A N 1
ATOM 3161 C CA . ALA A 1 422 ? -27.719 42.438 -37.625 1 22.48 422 ALA A CA 1
ATOM 3162 C C . ALA A 1 422 ? -26.469 43.312 -37.531 1 22.48 422 ALA A C 1
ATOM 3164 O O . ALA A 1 422 ? -25.359 42.781 -37.375 1 22.48 422 ALA A O 1
ATOM 3165 N N . GLY A 1 423 ? -26.438 44.562 -38 1 20.75 423 GLY A N 1
ATOM 3166 C CA . GLY A 1 423 ? -25.625 45.719 -38.312 1 20.75 423 GLY A CA 1
ATOM 3167 C C . GLY A 1 423 ? -24.875 46.25 -37.094 1 20.75 423 GLY A C 1
ATOM 3168 O O . GLY A 1 423 ? -24.281 47.344 -37.156 1 20.75 423 GLY A O 1
ATOM 3169 N N . LEU A 1 424 ? -24.859 45.5 -35.906 1 20.44 424 LEU A N 1
ATOM 3170 C CA . LEU A 1 424 ? -24.594 46.438 -34.812 1 20.44 424 LEU A CA 1
ATOM 3171 C C . LEU A 1 424 ? -23.203 47.031 -34.969 1 20.44 424 LEU A C 1
ATOM 3173 O O . LEU A 1 424 ? -22.281 46.406 -35.5 1 20.44 424 LEU A O 1
ATOM 3177 N N . ARG A 1 425 ? -23.125 48.312 -34.625 1 19.47 425 ARG A N 1
ATOM 3178 C CA . ARG A 1 425 ? -22.219 49.438 -34.594 1 19.47 425 ARG A CA 1
ATOM 3179 C C . ARG A 1 425 ? -20.969 49.125 -33.75 1 19.47 425 ARG A C 1
ATOM 3181 O O . ARG A 1 425 ? -21.031 48.312 -32.844 1 19.47 425 ARG A O 1
ATOM 3188 N N . ARG A 1 426 ? -19.781 49.562 -34.25 1 20.92 426 ARG A N 1
ATOM 3189 C CA . ARG A 1 426 ? -18.328 49.438 -34.156 1 20.92 426 ARG A CA 1
ATOM 3190 C C . ARG A 1 426 ? -17.812 49.969 -32.812 1 20.92 426 ARG A C 1
ATOM 3192 O O . ARG A 1 426 ? -16.656 50.344 -32.719 1 20.92 426 ARG A O 1
ATOM 3199 N N . SER A 1 427 ? -18.516 49.875 -31.594 1 18.78 427 SER A N 1
ATOM 3200 C CA . SER A 1 427 ? -17.781 50.781 -30.688 1 18.78 427 SER A CA 1
ATOM 3201 C C . SER A 1 427 ? -16.422 50.219 -30.328 1 18.78 427 SER A C 1
ATOM 3203 O O . SER A 1 427 ? -16.312 49.031 -29.969 1 18.78 427 SER A O 1
ATOM 3205 N N . ARG A 1 428 ? -15.281 50.75 -30.875 1 21.89 428 ARG A N 1
ATOM 3206 C CA . ARG A 1 428 ? -13.828 50.562 -30.859 1 21.89 428 ARG A CA 1
ATOM 3207 C C . ARG A 1 428 ? -13.266 50.75 -29.469 1 21.89 428 ARG A C 1
ATOM 3209 O O . ARG A 1 428 ? -12.75 51.812 -29.141 1 21.89 428 ARG A O 1
ATOM 3216 N N . SER A 1 429 ? -14.031 50.438 -28.328 1 19.11 429 SER A N 1
ATOM 3217 C CA . SER A 1 429 ? -13.344 50.969 -27.156 1 19.11 429 SER A CA 1
ATOM 3218 C C . SER A 1 429 ? -12 50.281 -26.938 1 19.11 429 SER A C 1
ATOM 3220 O O . SER A 1 429 ? -11.805 49.156 -27.359 1 19.11 429 SER A O 1
ATOM 3222 N N . SER A 1 430 ? -10.922 51.062 -26.484 1 22.34 430 SER A N 1
ATOM 3223 C CA . SER A 1 430 ? -9.484 51.188 -26.25 1 22.34 430 SER A CA 1
ATOM 3224 C C . SER A 1 430 ? -9 50.25 -25.156 1 22.34 430 SER A C 1
ATOM 3226 O O . SER A 1 430 ? -7.906 50.438 -24.625 1 22.34 430 SER A O 1
ATOM 3228 N N . SER A 1 431 ? -9.492 49.031 -24.938 1 21.91 431 SER A N 1
ATOM 3229 C CA . SER A 1 431 ? -9.117 48.406 -23.672 1 21.91 431 SER A CA 1
ATOM 3230 C C . SER A 1 431 ? -7.656 47.969 -23.688 1 21.91 431 SER A C 1
ATOM 3232 O O . SER A 1 431 ? -7.32 46.906 -23.156 1 21.91 431 SER A O 1
ATOM 3234 N N . ARG A 1 432 ? -6.695 48.719 -24.359 1 25.27 432 ARG A N 1
ATOM 3235 C CA . ARG A 1 432 ? -5.32 48.25 -24.484 1 25.27 432 ARG A CA 1
ATOM 3236 C C . ARG A 1 432 ? -4.648 48.125 -23.125 1 25.27 432 ARG A C 1
ATOM 3238 O O . ARG A 1 432 ? -3.547 47.594 -23.016 1 25.27 432 ARG A O 1
ATOM 3245 N N . SER A 1 433 ? -5 48.906 -22.109 1 23.58 433 SER A N 1
ATOM 3246 C CA . SER A 1 433 ? -3.898 49.406 -21.281 1 23.58 433 SER A CA 1
ATOM 3247 C C . SER A 1 433 ? -3.42 48.312 -20.312 1 23.58 433 SER A C 1
ATOM 3249 O O . SER A 1 433 ? -2.332 48.438 -19.75 1 23.58 433 SER A O 1
ATOM 3251 N N . SER A 1 434 ? -4.211 47.406 -19.781 1 25.19 434 SER A N 1
ATOM 3252 C CA . SER A 1 434 ? -3.879 47.031 -18.406 1 25.19 434 SER A CA 1
ATOM 3253 C C . SER A 1 434 ? -2.797 45.969 -18.375 1 25.19 434 SER A C 1
ATOM 3255 O O . SER A 1 434 ? -2.389 45.531 -17.297 1 25.19 434 SER A O 1
ATOM 3257 N N . SER A 1 435 ? -2.402 45.438 -19.469 1 28.11 435 SER A N 1
ATOM 3258 C CA . SER A 1 435 ? -1.629 44.219 -19.25 1 28.11 435 SER A CA 1
ATOM 3259 C C . SER A 1 435 ? -0.206 44.531 -18.797 1 28.11 435 SER A C 1
ATOM 3261 O O . SER A 1 435 ? 0.556 43.625 -18.438 1 28.11 435 SER A O 1
ATOM 3263 N N . TRP A 1 436 ? 0.31 45.781 -19.172 1 26.64 436 TRP A N 1
ATOM 3264 C CA . TRP A 1 436 ? 1.745 46.031 -19.047 1 26.64 436 TRP A CA 1
ATOM 3265 C C . TRP A 1 436 ? 2.152 46.188 -17.594 1 26.64 436 TRP A C 1
ATOM 3267 O O . TRP A 1 436 ? 3.34 46.312 -17.281 1 26.64 436 TRP A O 1
ATOM 3277 N N . VAL A 1 437 ? 1.239 46.5 -16.656 1 28.94 437 VAL A N 1
ATOM 3278 C CA . VAL A 1 437 ? 1.679 47 -15.359 1 28.94 437 VAL A CA 1
ATOM 3279 C C . VAL A 1 437 ? 2.293 45.844 -14.555 1 28.94 437 VAL A C 1
ATOM 3281 O O . VAL A 1 437 ? 3.143 46.062 -13.688 1 28.94 437 VAL A O 1
ATOM 3284 N N . VAL A 1 438 ? 1.959 44.625 -14.836 1 27.47 438 VAL A N 1
ATOM 3285 C CA . VAL A 1 438 ? 2.363 43.656 -13.828 1 27.47 438 VAL A CA 1
ATOM 3286 C C . VAL A 1 438 ? 3.848 43.344 -13.992 1 27.47 438 VAL A C 1
ATOM 3288 O O . VAL A 1 438 ? 4.523 43 -13.016 1 27.47 438 VAL A O 1
ATOM 3291 N N . ALA A 1 439 ? 4.461 43.5 -15.18 1 28.81 439 ALA A N 1
ATOM 3292 C CA . ALA A 1 439 ? 5.84 43.062 -15.336 1 28.81 439 ALA A CA 1
ATOM 3293 C C . ALA A 1 439 ? 6.82 44.062 -14.719 1 28.81 439 ALA A C 1
ATOM 3295 O O . ALA A 1 439 ? 7.934 43.688 -14.344 1 28.81 439 ALA A O 1
ATOM 3296 N N . ARG A 1 440 ? 6.484 45.344 -14.664 1 30.05 440 ARG A N 1
ATOM 3297 C CA . ARG A 1 440 ? 7.469 46.344 -14.266 1 30.05 440 ARG A CA 1
ATOM 3298 C C . ARG A 1 440 ? 7.77 46.25 -12.773 1 30.05 440 ARG A C 1
ATOM 3300 O O . ARG A 1 440 ? 8.844 46.656 -12.328 1 30.05 440 ARG A O 1
ATOM 3307 N N . LEU A 1 441 ? 6.891 45.875 -11.984 1 29.36 441 LEU A N 1
ATOM 3308 C CA . LEU A 1 441 ? 7.145 46 -10.555 1 29.36 441 LEU A CA 1
ATOM 3309 C C . LEU A 1 441 ? 8.242 45.031 -10.102 1 29.36 441 LEU A C 1
ATOM 3311 O O . LEU A 1 441 ? 8.953 45.312 -9.133 1 29.36 441 LEU A O 1
ATOM 3315 N N . ALA A 1 442 ? 8.469 43.969 -10.789 1 29.44 442 ALA A N 1
ATOM 3316 C CA . ALA A 1 442 ? 9.438 43.031 -10.219 1 29.44 442 ALA A CA 1
ATOM 3317 C C . ALA A 1 442 ? 10.867 43.5 -10.477 1 29.44 442 ALA A C 1
ATOM 3319 O O . ALA A 1 442 ? 11.773 43.188 -9.711 1 29.44 442 ALA A O 1
ATOM 3320 N N . LEU A 1 443 ? 11.133 44.281 -11.547 1 30.97 443 LEU A N 1
ATOM 3321 C CA . LEU A 1 443 ? 12.516 44.625 -11.852 1 30.97 443 LEU A CA 1
ATOM 3322 C C . LEU A 1 443 ? 13.016 45.719 -10.914 1 30.97 443 LEU A C 1
ATOM 3324 O O . LEU A 1 443 ? 14.219 45.875 -10.734 1 30.97 443 LEU A O 1
ATOM 3328 N N . ASP A 1 444 ? 12.195 46.625 -10.438 1 31.33 444 ASP A N 1
ATOM 3329 C CA . ASP A 1 444 ? 12.711 47.812 -9.75 1 31.33 444 ASP A CA 1
ATOM 3330 C C . ASP A 1 444 ? 13.305 47.438 -8.398 1 31.33 444 ASP A C 1
ATOM 3332 O O . ASP A 1 444 ? 14.016 48.25 -7.785 1 31.33 444 ASP A O 1
ATOM 3336 N N . THR A 1 445 ? 12.961 46.375 -7.773 1 31.05 445 THR A N 1
ATOM 3337 C CA . THR A 1 445 ? 13.406 46.25 -6.391 1 31.05 445 THR A CA 1
ATOM 3338 C C . THR A 1 445 ? 14.875 45.844 -6.332 1 31.05 445 THR A C 1
ATOM 3340 O O . THR A 1 445 ? 15.5 45.906 -5.27 1 31.05 445 THR A O 1
ATOM 3343 N N . VAL A 1 446 ? 15.531 45.406 -7.379 1 32.47 446 VAL A N 1
ATOM 3344 C CA . VAL A 1 446 ? 16.906 44.938 -7.18 1 32.47 446 VAL A CA 1
ATOM 3345 C C . VAL A 1 446 ? 17.844 46.156 -7.148 1 32.47 446 VAL A C 1
ATOM 3347 O O . VAL A 1 446 ? 19 46.031 -6.738 1 32.47 446 VAL A O 1
ATOM 3350 N N . ASP A 1 447 ? 17.438 47.312 -7.656 1 29.8 447 ASP A N 1
ATOM 3351 C CA . ASP A 1 447 ? 18.469 48.344 -7.859 1 29.8 447 ASP A CA 1
ATOM 3352 C C . ASP A 1 447 ? 18.859 49 -6.539 1 29.8 447 ASP A C 1
ATOM 3354 O O . ASP A 1 447 ? 19.812 49.781 -6.484 1 29.8 447 ASP A O 1
ATOM 3358 N N . SER A 1 448 ? 18.031 49.125 -5.578 1 30.11 448 SER A N 1
ATOM 3359 C CA . SER A 1 448 ? 18.328 50.156 -4.582 1 30.11 448 SER A CA 1
ATOM 3360 C C . SER A 1 448 ? 19.484 49.719 -3.678 1 30.11 448 SER A C 1
ATOM 3362 O O . SER A 1 448 ? 19.953 50.531 -2.857 1 30.11 448 SER A O 1
ATOM 3364 N N . ASN A 1 449 ? 19.797 48.5 -3.469 1 27.42 449 ASN A N 1
ATOM 3365 C CA . ASN A 1 449 ? 20.688 48.312 -2.328 1 27.42 449 ASN A CA 1
ATOM 3366 C C . ASN A 1 449 ? 22.141 48.656 -2.691 1 27.42 449 ASN A C 1
ATOM 3368 O O . ASN A 1 449 ? 23.062 48.25 -2.008 1 27.42 449 ASN A O 1
ATOM 3372 N N . ARG A 1 450 ? 22.391 49.219 -3.932 1 29.12 450 ARG A N 1
ATOM 3373 C CA . ARG A 1 450 ? 23.797 49.438 -4.211 1 29.12 450 ARG A CA 1
ATOM 3374 C C . ARG A 1 450 ? 24.344 50.625 -3.406 1 29.12 450 ARG A C 1
ATOM 3376 O O . ARG A 1 450 ? 25.547 50.812 -3.314 1 29.12 450 ARG A O 1
ATOM 3383 N N . ASN A 1 451 ? 23.516 51.562 -3.229 1 25.33 451 ASN A N 1
ATOM 3384 C CA . ASN A 1 451 ? 24.188 52.844 -2.951 1 25.33 451 ASN A CA 1
ATOM 3385 C C . ASN A 1 451 ? 24.781 52.844 -1.549 1 25.33 451 ASN A C 1
ATOM 3387 O O . ASN A 1 451 ? 25.375 53.844 -1.136 1 25.33 451 ASN A O 1
ATOM 3391 N N . SER A 1 452 ? 24.188 52.188 -0.511 1 26.36 452 SER A N 1
ATOM 3392 C CA . SER A 1 452 ? 24.609 52.719 0.781 1 26.36 452 SER A CA 1
ATOM 3393 C C . SER A 1 452 ? 25.984 52.156 1.173 1 26.36 452 SER A C 1
ATOM 3395 O O . SER A 1 452 ? 26.453 52.406 2.287 1 26.36 452 SER A O 1
ATOM 3397 N N . SER A 1 453 ? 26.828 51.531 0.234 1 22.61 453 SER A N 1
ATOM 3398 C CA . SER A 1 453 ? 28.203 51.562 0.732 1 22.61 453 SER A CA 1
ATOM 3399 C C . SER A 1 453 ? 28.859 52.906 0.433 1 22.61 453 SER A C 1
ATOM 3401 O O . SER A 1 453 ? 28.734 53.438 -0.668 1 22.61 453 SER A O 1
ATOM 3403 N N . MET B 1 1 ? 13.742 0.849 -21.203 1 36.22 1 MET B N 1
ATOM 3404 C CA . MET B 1 1 ? 13.445 0.55 -19.797 1 36.22 1 MET B CA 1
ATOM 3405 C C . MET B 1 1 ? 14.695 0.662 -18.938 1 36.22 1 MET B C 1
ATOM 3407 O O . MET B 1 1 ? 15.758 0.143 -19.312 1 36.22 1 MET B O 1
ATOM 3411 N N . ALA B 1 2 ? 14.812 1.634 -18.156 1 39.28 2 ALA B N 1
ATOM 3412 C CA . ALA B 1 2 ? 15.977 1.783 -17.281 1 39.28 2 ALA B CA 1
ATOM 3413 C C . ALA B 1 2 ? 16.109 0.593 -16.344 1 39.28 2 ALA B C 1
ATOM 3415 O O . ALA B 1 2 ? 15.133 0.167 -15.727 1 39.28 2 ALA B O 1
ATOM 3416 N N . CYS B 1 3 ? 17.141 -0.375 -16.562 1 41.03 3 CYS B N 1
ATOM 3417 C CA . CYS B 1 3 ? 17.406 -1.495 -15.672 1 41.03 3 CYS B CA 1
ATOM 3418 C C . CYS B 1 3 ? 18.609 -1.206 -14.789 1 41.03 3 CYS B C 1
ATOM 3420 O O . CYS B 1 3 ? 19.75 -1.238 -15.25 1 41.03 3 CYS B O 1
ATOM 3422 N N . PRO B 1 4 ? 18.328 -0.685 -13.586 1 50.19 4 PRO B N 1
ATOM 3423 C CA . PRO B 1 4 ? 19.531 -0.485 -12.781 1 50.19 4 PRO B CA 1
ATOM 3424 C C . PRO B 1 4 ? 20.297 -1.784 -12.523 1 50.19 4 PRO B C 1
ATOM 3426 O O . PRO B 1 4 ? 19.672 -2.83 -12.305 1 50.19 4 PRO B O 1
ATOM 3429 N N . THR B 1 5 ? 21.469 -1.858 -13.094 1 56.44 5 THR B N 1
ATOM 3430 C CA . THR B 1 5 ? 22.391 -2.922 -12.703 1 56.44 5 THR B CA 1
ATOM 3431 C C . THR B 1 5 ? 23.031 -2.617 -11.352 1 56.44 5 THR B C 1
ATOM 3433 O O . THR B 1 5 ? 23.375 -1.468 -11.062 1 56.44 5 THR B O 1
ATOM 3436 N N . PHE B 1 6 ? 22.828 -3.561 -10.516 1 70.75 6 PHE B N 1
ATOM 3437 C CA . PHE B 1 6 ? 23.469 -3.396 -9.211 1 70.75 6 PHE B CA 1
ATOM 3438 C C . PHE B 1 6 ? 24.984 -3.447 -9.336 1 70.75 6 PHE B C 1
ATOM 3440 O O . PHE B 1 6 ? 25.516 -4.184 -10.164 1 70.75 6 PHE B O 1
ATOM 3447 N N . LYS B 1 7 ? 25.703 -2.557 -8.578 1 65.19 7 LYS B N 1
ATOM 3448 C CA . LYS B 1 7 ? 27.156 -2.535 -8.57 1 65.19 7 LYS B CA 1
ATOM 3449 C C . LYS B 1 7 ? 27.734 -3.867 -8.094 1 65.19 7 LYS B C 1
ATOM 3451 O O . LYS B 1 7 ? 27.219 -4.457 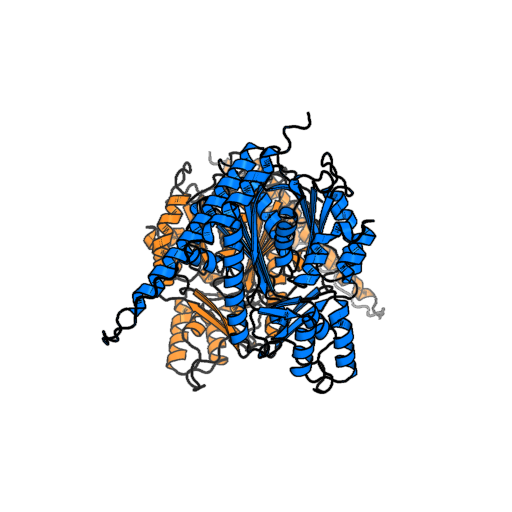-7.137 1 65.19 7 LYS B O 1
ATOM 3456 N N . ALA B 1 8 ? 28.719 -4.246 -8.844 1 60.75 8 ALA B N 1
ATOM 3457 C CA . ALA B 1 8 ? 29.391 -5.492 -8.477 1 60.75 8 ALA B CA 1
ATOM 3458 C C . ALA B 1 8 ? 29.781 -5.5 -7 1 60.75 8 ALA B C 1
ATOM 3460 O O . ALA B 1 8 ? 30.312 -4.516 -6.492 1 60.75 8 ALA B O 1
ATOM 3461 N N . GLY B 1 9 ? 29.359 -6.539 -6.301 1 67.56 9 GLY B N 1
ATOM 3462 C CA . GLY B 1 9 ? 29.641 -6.656 -4.875 1 67.56 9 GLY B CA 1
ATOM 3463 C C . GLY B 1 9 ? 28.5 -6.148 -4.004 1 67.56 9 GLY B C 1
ATOM 3464 O O . GLY B 1 9 ? 28.469 -6.418 -2.801 1 67.56 9 GLY B O 1
ATOM 3465 N N . CYS B 1 10 ? 27.578 -5.434 -4.625 1 79.56 10 CYS B N 1
ATOM 3466 C CA . CYS B 1 10 ? 26.469 -4.891 -3.867 1 79.56 10 CYS B CA 1
ATOM 3467 C C . CYS B 1 10 ? 25.141 -5.477 -4.352 1 79.56 10 CYS B C 1
ATOM 3469 O O . CYS B 1 10 ? 24.078 -4.891 -4.129 1 79.56 10 CYS B O 1
ATOM 3471 N N . GLU B 1 11 ? 25.344 -6.652 -4.992 1 87.56 11 GLU B N 1
ATOM 3472 C CA . GLU B 1 11 ? 24.125 -7.289 -5.496 1 87.56 11 GLU B CA 1
ATOM 3473 C C . GLU B 1 11 ? 23.25 -7.781 -4.352 1 87.56 11 GLU B C 1
ATOM 3475 O O . GLU B 1 11 ? 23.75 -8.32 -3.363 1 87.56 11 GLU B O 1
ATOM 3480 N N . PRO B 1 12 ? 21.953 -7.531 -4.516 1 95.94 12 PRO B N 1
ATOM 3481 C CA . PRO B 1 12 ? 21.047 -8.086 -3.512 1 95.94 12 PRO B CA 1
ATOM 3482 C C . PRO B 1 12 ? 21.016 -9.617 -3.525 1 95.94 12 PRO B C 1
ATOM 3484 O O . PRO B 1 12 ? 21.062 -10.227 -4.598 1 95.94 12 PRO B O 1
ATOM 3487 N N . LEU B 1 13 ? 21.031 -10.18 -2.369 1 96.81 13 LEU B N 1
ATOM 3488 C CA . LEU B 1 13 ? 21.078 -11.625 -2.188 1 96.81 13 LEU B CA 1
ATOM 3489 C C . LEU B 1 13 ? 19.781 -12.133 -1.533 1 96.81 13 LEU B C 1
ATOM 3491 O O . LEU B 1 13 ? 19.312 -11.547 -0.56 1 96.81 13 LEU B O 1
ATOM 3495 N N . ILE B 1 14 ? 19.25 -13.148 -2.148 1 98.12 14 ILE B N 1
ATOM 3496 C CA . ILE B 1 14 ? 18.188 -13.891 -1.477 1 98.12 14 ILE B CA 1
ATOM 3497 C C . ILE B 1 14 ? 18.797 -14.781 -0.394 1 98.12 14 ILE B C 1
ATOM 3499 O O . ILE B 1 14 ? 19.578 -15.688 -0.692 1 98.12 14 ILE B O 1
ATOM 3503 N N . LEU B 1 15 ? 18.328 -14.562 0.859 1 97.75 15 LEU B N 1
ATOM 3504 C CA . LEU B 1 15 ? 19.016 -15.203 1.979 1 97.75 15 LEU B CA 1
ATOM 3505 C C . LEU B 1 15 ? 18.125 -16.266 2.625 1 97.75 15 LEU B C 1
ATOM 3507 O O . LEU B 1 15 ? 18.609 -17.156 3.303 1 97.75 15 LEU B O 1
ATOM 3511 N N . GLY B 1 16 ? 16.859 -16.141 2.449 1 98.06 16 GLY B N 1
ATOM 3512 C CA . GLY B 1 16 ? 15.867 -17.078 2.945 1 98.06 16 GLY B CA 1
ATOM 3513 C C . GLY B 1 16 ? 14.508 -16.891 2.299 1 98.06 16 GLY B C 1
ATOM 3514 O O . GLY B 1 16 ? 14.109 -15.773 1.966 1 98.06 16 GLY B O 1
ATOM 3515 N N . THR B 1 17 ? 13.844 -18.031 2.107 1 98.62 17 THR B N 1
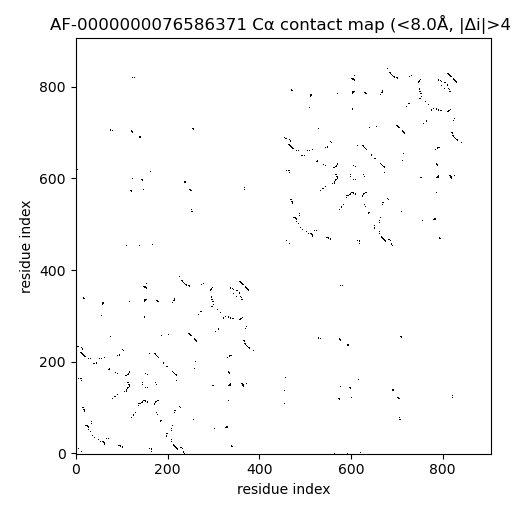ATOM 3516 C CA . THR B 1 17 ? 12.516 -18 1.502 1 98.62 17 THR B CA 1
ATOM 3517 C C . THR B 1 17 ? 11.547 -18.891 2.273 1 98.62 17 THR B C 1
ATOM 3519 O O . THR B 1 17 ? 11.977 -19.75 3.039 1 98.62 17 THR B O 1
ATOM 3522 N N . GLY B 1 18 ? 10.242 -18.531 2.16 1 98.75 18 GLY B N 1
ATOM 3523 C CA . GLY B 1 18 ? 9.203 -19.328 2.799 1 98.75 18 GLY B CA 1
ATOM 3524 C C . GLY B 1 18 ? 7.844 -19.172 2.135 1 98.75 18 GLY B C 1
ATOM 3525 O O . GLY B 1 18 ? 7.633 -18.234 1.356 1 98.75 18 GLY B O 1
ATOM 3526 N N . GLU B 1 19 ? 6.996 -20.109 2.342 1 98.75 19 GLU B N 1
ATOM 3527 C CA . GLU B 1 19 ? 5.605 -20.094 1.9 1 98.75 19 GLU B CA 1
ATOM 3528 C C . GLU B 1 19 ? 4.691 -20.75 2.936 1 98.75 19 GLU B C 1
ATOM 3530 O O . GLU B 1 19 ? 5.145 -21.531 3.77 1 98.75 19 GLU B O 1
ATOM 3535 N N . ALA B 1 20 ? 3.451 -20.359 2.938 1 98.81 20 ALA B N 1
ATOM 3536 C CA . ALA B 1 20 ? 2.449 -20.906 3.846 1 98.81 20 ALA B CA 1
ATOM 3537 C C . ALA B 1 20 ? 1.07 -20.938 3.193 1 98.81 20 ALA B C 1
ATOM 3539 O O . ALA B 1 20 ? 0.763 -20.094 2.348 1 98.81 20 ALA B O 1
ATOM 3540 N N . TYR B 1 21 ? 0.297 -21.891 3.631 1 98.56 21 TYR B N 1
ATOM 3541 C CA . TYR B 1 21 ? -1.062 -22.094 3.143 1 98.56 21 TYR B CA 1
ATOM 3542 C C . TYR B 1 21 ? -2.031 -22.312 4.301 1 98.56 21 TYR B C 1
ATOM 3544 O O . TYR B 1 21 ? -1.621 -22.672 5.406 1 98.56 21 TYR B O 1
ATOM 3552 N N . PRO B 1 22 ? -3.344 -22.031 3.988 1 97.56 22 PRO B N 1
ATOM 3553 C CA . PRO B 1 22 ? -4.32 -22.328 5.039 1 97.56 22 PRO B CA 1
ATOM 3554 C C . PRO B 1 22 ? -4.359 -23.812 5.395 1 97.56 22 PRO B C 1
ATOM 3556 O O . PRO B 1 22 ? -3.801 -24.641 4.672 1 97.56 22 PRO B O 1
ATOM 3559 N N . GLU B 1 23 ? -5.062 -24.062 6.43 1 94.81 23 GLU B N 1
ATOM 3560 C CA . GLU B 1 23 ? -4.977 -25.375 7.062 1 94.81 23 GLU B CA 1
ATOM 3561 C C . GLU B 1 23 ? -5.746 -26.422 6.262 1 94.81 23 GLU B C 1
ATOM 3563 O O . GLU B 1 23 ? -5.348 -27.578 6.211 1 94.81 23 GLU B O 1
ATOM 3568 N N . ASN B 1 24 ? -6.848 -26.031 5.594 1 97 24 ASN B N 1
ATOM 3569 C CA . ASN B 1 24 ? -7.66 -27.016 4.879 1 97 24 ASN B CA 1
ATOM 3570 C C . ASN B 1 24 ? -7.25 -27.109 3.412 1 97 24 ASN B C 1
ATOM 3572 O O . ASN B 1 24 ? -6.98 -26.094 2.766 1 97 24 ASN B O 1
ATOM 3576 N N . THR B 1 25 ? -7.227 -28.328 2.984 1 97 25 THR B N 1
ATOM 3577 C CA . THR B 1 25 ? -6.992 -28.578 1.567 1 97 25 THR B CA 1
ATOM 3578 C C . THR B 1 25 ? -8.133 -29.406 0.971 1 97 25 THR B C 1
ATOM 3580 O O . THR B 1 25 ? -8.578 -30.375 1.572 1 97 25 THR B O 1
ATOM 3583 N N . TYR B 1 26 ? -8.586 -28.969 -0.164 1 97.94 26 TYR B N 1
ATOM 3584 C CA . TYR B 1 26 ? -9.664 -29.656 -0.867 1 97.94 26 TYR B CA 1
ATOM 3585 C C . TYR B 1 26 ? -9.281 -29.922 -2.318 1 97.94 26 TYR B C 1
ATOM 3587 O O . TYR B 1 26 ? -8.508 -29.172 -2.912 1 97.94 26 TYR B O 1
ATOM 3595 N N . SER B 1 27 ? -9.836 -30.984 -2.857 1 98.06 27 SER B N 1
ATOM 3596 C CA . SER B 1 27 ? -9.672 -31.234 -4.289 1 98.06 27 SER B CA 1
ATOM 3597 C C . SER B 1 27 ? -10.492 -30.25 -5.113 1 98.06 27 SER B C 1
ATOM 3599 O O . SER B 1 27 ? -11.438 -29.641 -4.602 1 98.06 27 SER B O 1
ATOM 3601 N N . GLN B 1 28 ? -10.102 -30.141 -6.34 1 98.31 28 GLN B N 1
ATOM 3602 C CA . GLN B 1 28 ? -10.875 -29.297 -7.25 1 98.31 28 GLN B CA 1
ATOM 3603 C C . GLN B 1 28 ? -12.32 -29.781 -7.355 1 98.31 28 GLN B C 1
ATOM 3605 O O . GLN B 1 28 ? -13.242 -28.969 -7.473 1 98.31 28 GLN B O 1
ATOM 3610 N N . GLN B 1 29 ? -12.477 -31.062 -7.301 1 97.88 29 GLN B N 1
ATOM 3611 C CA . GLN B 1 29 ? -13.82 -31.641 -7.363 1 97.88 29 GLN B CA 1
ATOM 3612 C C . GLN B 1 29 ? -14.633 -31.281 -6.125 1 97.88 29 GLN B C 1
ATOM 3614 O O . GLN B 1 29 ? -15.836 -31.016 -6.219 1 97.88 29 GLN B O 1
ATOM 3619 N N . GLU B 1 30 ? -14.031 -31.281 -5.008 1 98.06 30 GLU B N 1
ATOM 3620 C CA . GLU B 1 30 ? -14.719 -30.891 -3.779 1 98.06 30 GLU B CA 1
ATOM 3621 C C . GLU B 1 30 ? -15.156 -29.422 -3.836 1 98.06 30 GLU B C 1
ATOM 3623 O O . GLU B 1 30 ? -16.25 -29.078 -3.371 1 98.06 30 GLU B O 1
ATOM 3628 N N . PHE B 1 31 ? -14.336 -28.578 -4.355 1 97.88 31 PHE B N 1
ATOM 3629 C CA . PHE B 1 31 ? -14.703 -27.172 -4.523 1 97.88 31 PHE B CA 1
ATOM 3630 C C . PHE B 1 31 ? -15.906 -27.031 -5.457 1 97.88 31 PHE B C 1
ATOM 3632 O O . PHE B 1 31 ? -16.828 -26.281 -5.176 1 97.88 31 PHE B O 1
ATOM 3639 N N . LEU B 1 32 ? -15.852 -27.781 -6.594 1 97.75 32 LEU B N 1
ATOM 3640 C CA . LEU B 1 32 ? -16.969 -27.75 -7.539 1 97.75 32 LEU B CA 1
ATOM 3641 C C . LEU B 1 32 ? -18.266 -28.188 -6.867 1 97.75 32 LEU B C 1
ATOM 3643 O O . LEU B 1 32 ? -19.297 -27.516 -7.008 1 97.75 32 LEU B O 1
ATOM 3647 N N . GLN B 1 33 ? -18.172 -29.266 -6.121 1 97.44 33 GLN B N 1
ATOM 3648 C CA . GLN B 1 33 ? -19.375 -29.781 -5.449 1 97.44 33 GLN B CA 1
ATOM 3649 C C . GLN B 1 33 ? -19.891 -28.781 -4.426 1 97.44 33 GLN B C 1
ATOM 3651 O O . GLN B 1 33 ? -21.109 -28.562 -4.324 1 97.44 33 GLN B O 1
ATOM 3656 N N . ALA B 1 34 ? -19.016 -28.203 -3.688 1 96.44 34 ALA B N 1
ATOM 3657 C CA . ALA B 1 34 ? -19.422 -27.203 -2.697 1 96.44 34 ALA B CA 1
ATOM 3658 C C . ALA B 1 34 ? -20.125 -26.031 -3.361 1 96.44 34 ALA B C 1
ATOM 3660 O O . ALA B 1 34 ? -21.109 -25.5 -2.834 1 96.44 34 ALA B O 1
ATOM 3661 N N . LEU B 1 35 ? -19.594 -25.578 -4.5 1 95.38 35 LEU B N 1
ATOM 3662 C CA . LEU B 1 35 ? -20.188 -24.469 -5.223 1 95.38 35 LEU B CA 1
ATOM 3663 C C . LEU B 1 35 ? -21.594 -24.812 -5.676 1 95.38 35 LEU B C 1
ATOM 3665 O O . LEU B 1 35 ? -22.531 -24.016 -5.477 1 95.38 35 LEU B O 1
ATOM 3669 N N . LEU B 1 36 ? -21.766 -26 -6.234 1 94.12 36 LEU B N 1
ATOM 3670 C CA . LEU B 1 36 ? -23.047 -26.422 -6.766 1 94.12 36 LEU B CA 1
ATOM 3671 C C . LEU B 1 36 ? -24.062 -26.609 -5.645 1 94.12 36 LEU B C 1
ATOM 3673 O O . LEU B 1 36 ? -25.266 -26.359 -5.832 1 94.12 36 LEU B O 1
ATOM 3677 N N . GLU B 1 37 ? -23.594 -27.016 -4.508 1 93.56 37 GLU B N 1
ATOM 3678 C CA . GLU B 1 37 ? -24.469 -27.188 -3.348 1 93.56 37 GLU B CA 1
ATOM 3679 C C . GLU B 1 37 ? -24.906 -25.844 -2.779 1 93.56 37 GLU B C 1
ATOM 3681 O O . GLU B 1 37 ? -26.047 -25.688 -2.348 1 93.56 37 GLU B O 1
ATOM 3686 N N . ARG B 1 38 ? -24 -24.906 -2.775 1 90.38 38 ARG B N 1
ATOM 3687 C CA . ARG B 1 38 ? -24.234 -23.594 -2.16 1 90.38 38 ARG B CA 1
ATOM 3688 C C . ARG B 1 38 ? -25.141 -22.734 -3.035 1 90.38 38 ARG B C 1
ATOM 3690 O O . ARG B 1 38 ? -25.969 -21.969 -2.525 1 90.38 38 ARG B O 1
ATOM 3697 N N . TYR B 1 39 ? -24.891 -22.828 -4.305 1 87.38 39 TYR B N 1
ATOM 3698 C CA . TYR B 1 39 ? -25.609 -21.984 -5.242 1 87.38 39 TYR B CA 1
ATOM 3699 C C . TYR B 1 39 ? -26.344 -22.812 -6.293 1 87.38 39 TYR B C 1
ATOM 3701 O O . TYR B 1 39 ? -25.781 -23.109 -7.352 1 87.38 39 TYR B O 1
ATOM 3709 N N . PRO B 1 40 ? -27.609 -23.047 -6.012 1 83.06 40 PRO B N 1
ATOM 3710 C CA . PRO B 1 40 ? -28.359 -23.688 -7.09 1 83.06 40 PRO B CA 1
ATOM 3711 C C . PRO B 1 40 ? -28.422 -22.828 -8.352 1 83.06 40 PRO B C 1
ATOM 3713 O O . PRO B 1 40 ? -28.625 -21.609 -8.273 1 83.06 40 PRO B O 1
ATOM 3716 N N . MET B 1 41 ? -28 -23.422 -9.422 1 84.5 41 MET B N 1
ATOM 3717 C CA . MET B 1 41 ? -27.922 -22.672 -10.672 1 84.5 41 MET B CA 1
ATOM 3718 C C . MET B 1 41 ? -28.609 -23.438 -11.805 1 84.5 41 MET B C 1
ATOM 3720 O O . MET B 1 41 ? -28.953 -24.609 -11.641 1 84.5 41 MET B O 1
ATOM 3724 N N . ASP B 1 42 ? -28.969 -22.641 -12.82 1 87.19 42 ASP B N 1
ATOM 3725 C CA . ASP B 1 42 ? -29.562 -23.266 -13.992 1 87.19 42 ASP B CA 1
ATOM 3726 C C . ASP B 1 42 ? -28.594 -24.25 -14.648 1 87.19 42 ASP B C 1
ATOM 3728 O O . ASP B 1 42 ? -27.406 -24.234 -14.359 1 87.19 42 ASP B O 1
ATOM 3732 N N . GLU B 1 43 ? -29.094 -25.016 -15.508 1 90.75 43 GLU B N 1
ATOM 3733 C CA . GLU B 1 43 ? -28.312 -26.094 -16.109 1 90.75 43 GLU B CA 1
ATOM 3734 C C . GLU B 1 43 ? -27.141 -25.562 -16.922 1 90.75 43 GLU B C 1
ATOM 3736 O O . GLU B 1 43 ? -26.062 -26.156 -16.938 1 90.75 43 GLU B O 1
ATOM 3741 N N . ALA B 1 44 ? -27.375 -24.5 -17.594 1 90.56 44 ALA B N 1
ATOM 3742 C CA . ALA B 1 44 ? -26.297 -23.922 -18.406 1 90.56 44 ALA B CA 1
ATOM 3743 C C . ALA B 1 44 ? -25.125 -23.5 -17.531 1 90.56 44 ALA B C 1
ATOM 3745 O O . ALA B 1 44 ? -23.969 -23.75 -17.875 1 90.56 44 ALA B O 1
ATOM 3746 N N . SER B 1 45 ? -25.438 -22.844 -16.422 1 90.75 45 SER B N 1
ATOM 3747 C CA . SER B 1 45 ? -24.406 -22.406 -15.492 1 90.75 45 SER B CA 1
ATOM 3748 C C . SER B 1 45 ? -23.719 -23.578 -14.812 1 90.75 45 SER B C 1
ATOM 3750 O O . SER B 1 45 ? -22.5 -23.594 -14.641 1 90.75 45 SER B O 1
ATOM 3752 N N . ALA B 1 46 ? -24.484 -24.516 -14.484 1 93.69 46 ALA B N 1
ATOM 3753 C CA . ALA B 1 46 ? -23.922 -25.719 -13.859 1 93.69 46 ALA B CA 1
ATOM 3754 C C . ALA B 1 46 ? -23 -26.453 -14.82 1 93.69 46 ALA B C 1
ATOM 3756 O O . ALA B 1 46 ? -21.922 -26.922 -14.422 1 93.69 46 ALA B O 1
ATOM 3757 N N . ALA B 1 47 ? -23.453 -26.594 -16.016 1 95.62 47 ALA B N 1
ATOM 3758 C CA . ALA B 1 47 ? -22.641 -27.25 -17.047 1 95.62 47 ALA B CA 1
ATOM 3759 C C . ALA B 1 47 ? -21.344 -26.484 -17.281 1 95.62 47 ALA B C 1
ATOM 3761 O O . ALA B 1 47 ? -20.281 -27.094 -17.484 1 95.62 47 ALA B O 1
ATOM 3762 N N . PHE B 1 48 ? -21.484 -25.203 -17.25 1 95.31 48 PHE B N 1
ATOM 3763 C CA . PHE B 1 48 ? -20.297 -24.359 -17.391 1 95.31 48 PHE B CA 1
ATOM 3764 C C . PHE B 1 48 ? -19.328 -24.594 -16.25 1 95.31 48 PHE B C 1
ATOM 3766 O O . PHE B 1 48 ? -18.125 -24.766 -16.469 1 95.31 48 PHE B O 1
ATOM 3773 N N . ALA B 1 49 ? -19.828 -24.625 -15.055 1 96.25 49 ALA B N 1
ATOM 3774 C CA . ALA B 1 49 ? -18.984 -24.875 -13.883 1 96.25 49 ALA B CA 1
ATOM 3775 C C . ALA B 1 49 ? -18.297 -26.234 -13.992 1 96.25 49 ALA B C 1
ATOM 3777 O O . ALA B 1 49 ? -17.094 -26.344 -13.75 1 96.25 49 ALA B O 1
ATOM 3778 N N . ARG B 1 50 ? -18.969 -27.266 -14.43 1 97.62 50 ARG B N 1
ATOM 3779 C CA . ARG B 1 50 ? -18.438 -28.609 -14.547 1 97.62 50 ARG B CA 1
ATOM 3780 C C . ARG B 1 50 ? -17.344 -28.672 -15.602 1 97.62 50 ARG B C 1
ATOM 3782 O O . ARG B 1 50 ? -16.438 -29.5 -15.508 1 97.62 50 ARG B O 1
ATOM 3789 N N . ARG B 1 51 ? -17.406 -27.766 -16.516 1 97.69 51 ARG B N 1
ATOM 3790 C CA . ARG B 1 51 ? -16.406 -27.734 -17.578 1 97.69 51 ARG B CA 1
ATOM 3791 C C . ARG B 1 51 ? -15.188 -26.938 -17.141 1 97.69 51 ARG B C 1
ATOM 3793 O O . ARG B 1 51 ? -14.047 -27.344 -17.391 1 97.69 51 ARG B O 1
ATOM 3800 N N . ILE B 1 52 ? -15.414 -25.812 -16.484 1 97 52 ILE B N 1
ATOM 3801 C CA . ILE B 1 52 ? -14.336 -24.859 -16.25 1 97 52 ILE B CA 1
ATOM 3802 C C . ILE B 1 52 ? -13.477 -25.344 -15.078 1 97 52 ILE B C 1
ATOM 3804 O O . ILE B 1 52 ? -12.266 -25.125 -15.07 1 97 52 ILE B O 1
ATOM 3808 N N . PHE B 1 53 ? -14.023 -25.922 -14.062 1 97.81 53 PHE B N 1
ATOM 3809 C CA . PHE B 1 53 ? -13.258 -26.328 -12.891 1 97.81 53 PHE B CA 1
ATOM 3810 C C . PHE B 1 53 ? -12.117 -27.266 -13.289 1 97.81 53 PHE B C 1
ATOM 3812 O O . PHE B 1 53 ? -10.945 -26.969 -13.023 1 97.81 53 PHE B O 1
ATOM 3819 N N . PRO B 1 54 ? -12.391 -28.328 -14.047 1 97.19 54 PRO B N 1
ATOM 3820 C CA . PRO B 1 54 ? -11.258 -29.156 -14.453 1 97.19 54 PRO B CA 1
ATOM 3821 C C . PRO B 1 54 ? -10.367 -28.484 -15.492 1 97.19 54 PRO B C 1
ATOM 3823 O O . PRO B 1 54 ? -9.164 -28.75 -15.547 1 97.19 54 PRO B O 1
ATOM 3826 N N . ALA B 1 55 ? -10.875 -27.578 -16.281 1 97.25 55 ALA B N 1
ATOM 3827 C CA . ALA B 1 55 ? -10.125 -26.938 -17.359 1 97.25 55 ALA B CA 1
ATOM 3828 C C . ALA B 1 55 ? -9.031 -26.031 -16.797 1 97.25 55 ALA B C 1
ATOM 3830 O O . ALA B 1 55 ? -8.102 -25.656 -17.516 1 97.25 55 ALA B O 1
ATOM 3831 N N . THR B 1 56 ? -9.133 -25.656 -15.523 1 97.38 56 THR B N 1
ATOM 3832 C CA . THR B 1 56 ? -8.109 -24.828 -14.906 1 97.38 56 THR B CA 1
ATOM 3833 C C . THR B 1 56 ? -6.805 -25.594 -14.734 1 97.38 56 THR B C 1
ATOM 3835 O O . THR B 1 56 ? -5.746 -25 -14.539 1 97.38 56 THR B O 1
ATOM 3838 N N . GLY B 1 57 ? -6.883 -26.875 -14.695 1 97.25 57 GLY B N 1
ATOM 3839 C CA . GLY B 1 57 ? -5.719 -27.703 -14.422 1 97.25 57 GLY B CA 1
ATOM 3840 C C . GLY B 1 57 ? -5.402 -27.812 -12.938 1 97.25 57 GLY B C 1
ATOM 3841 O O . GLY B 1 57 ? -4.461 -28.516 -12.555 1 97.25 57 GLY B O 1
ATOM 3842 N N . ILE B 1 58 ? -6.191 -27.188 -12.109 1 98.25 58 ILE B N 1
ATOM 3843 C CA . ILE B 1 58 ? -5.996 -27.219 -10.664 1 98.25 58 ILE B CA 1
ATOM 3844 C C . ILE B 1 58 ? -6.508 -28.547 -10.109 1 98.25 58 ILE B C 1
ATOM 3846 O O . ILE B 1 58 ? -7.59 -29 -10.484 1 98.25 58 ILE B O 1
ATOM 3850 N N . THR B 1 59 ? -5.703 -29.188 -9.281 1 98.06 59 THR B N 1
ATOM 3851 C CA . THR B 1 59 ? -6.105 -30.469 -8.711 1 98.06 59 THR B CA 1
ATOM 3852 C C . THR B 1 59 ? -6.516 -30.297 -7.246 1 98.06 59 THR B C 1
ATOM 3854 O O . THR B 1 59 ? -7.328 -31.062 -6.734 1 98.06 59 THR B O 1
ATOM 3857 N N . ALA B 1 60 ? -5.871 -29.328 -6.621 1 96.12 60 ALA B N 1
ATOM 3858 C CA . ALA B 1 60 ? -6.184 -29.062 -5.219 1 96.12 60 ALA B CA 1
ATOM 3859 C C . ALA B 1 60 ? -5.922 -27.609 -4.859 1 96.12 60 ALA B C 1
ATOM 3861 O O . ALA B 1 60 ? -5.281 -26.875 -5.621 1 96.12 60 ALA B O 1
ATOM 3862 N N . GLY B 1 61 ? -6.48 -27.219 -3.742 1 95.06 61 GLY B N 1
ATOM 3863 C CA . GLY B 1 61 ? -6.234 -25.891 -3.193 1 95.06 61 GLY B CA 1
ATOM 3864 C C . GLY B 1 61 ? -6.539 -25.797 -1.71 1 95.06 61 GLY B C 1
ATOM 3865 O O . GLY B 1 61 ? -7.203 -26.672 -1.149 1 95.06 61 GLY B O 1
ATOM 3866 N N . SER B 1 62 ? -5.988 -24.703 -1.173 1 95.94 62 SER B N 1
ATOM 3867 C CA . SER B 1 62 ? -6.145 -24.516 0.267 1 95.94 62 SER B CA 1
ATOM 3868 C C . SER B 1 62 ? -7.109 -23.375 0.579 1 95.94 62 SER B C 1
ATOM 3870 O O . SER B 1 62 ? -7.25 -22.438 -0.213 1 95.94 62 SER B O 1
ATOM 3872 N N . SER B 1 63 ? -7.793 -23.531 1.701 1 96.12 63 SER B N 1
ATOM 3873 C CA . SER B 1 63 ? -8.672 -22.516 2.258 1 96.12 63 SER B CA 1
ATOM 3874 C C . SER B 1 63 ? -8.688 -22.562 3.781 1 96.12 63 SER B C 1
ATOM 3876 O O . SER B 1 63 ? -8.492 -23.625 4.375 1 96.12 63 SER B O 1
ATOM 3878 N N . ALA B 1 64 ? -8.867 -21.422 4.359 1 96.62 64 ALA B N 1
ATOM 3879 C CA . ALA B 1 64 ? -8.969 -21.375 5.816 1 96.62 64 ALA B CA 1
ATOM 3880 C C . ALA B 1 64 ? -10.359 -21.781 6.285 1 96.62 64 ALA B C 1
ATOM 3882 O O . ALA B 1 64 ? -10.578 -22.031 7.473 1 96.62 64 ALA B O 1
ATOM 3883 N N . LEU B 1 65 ? -11.273 -21.891 5.359 1 97.62 65 LEU B N 1
ATOM 3884 C CA . LEU B 1 65 ? -12.648 -22.219 5.699 1 97.62 65 LEU B CA 1
ATOM 3885 C C . LEU B 1 65 ? -12.883 -23.719 5.648 1 97.62 65 LEU B C 1
ATOM 3887 O O . LEU B 1 65 ? -12.391 -24.406 4.75 1 97.62 65 LEU B O 1
ATOM 3891 N N . PRO B 1 66 ? -13.656 -24.219 6.629 1 97.25 66 PRO B N 1
ATOM 3892 C CA . PRO B 1 66 ? -14.117 -25.594 6.473 1 97.25 66 PRO B CA 1
ATOM 3893 C C . PRO B 1 66 ? -15.047 -25.781 5.281 1 97.25 66 PRO B C 1
ATOM 3895 O O . PRO B 1 66 ? -15.617 -24.797 4.785 1 97.25 66 PRO B O 1
ATOM 3898 N N . ARG B 1 67 ? -15.227 -26.938 4.922 1 96.25 67 ARG B N 1
ATOM 3899 C CA . ARG B 1 67 ? -15.914 -27.281 3.678 1 96.25 67 ARG B CA 1
ATOM 3900 C C . ARG B 1 67 ? -17.312 -26.672 3.648 1 96.25 67 ARG B C 1
ATOM 3902 O O . ARG B 1 67 ? -17.75 -26.141 2.621 1 96.25 67 ARG B O 1
ATOM 3909 N N . ASP B 1 68 ? -17.984 -26.703 4.766 1 95.75 68 ASP B N 1
ATOM 3910 C CA . ASP B 1 68 ? -19.375 -26.266 4.809 1 95.75 68 ASP B CA 1
ATOM 3911 C C . ASP B 1 68 ? -19.484 -24.75 4.773 1 95.75 68 ASP B C 1
ATOM 3913 O O . ASP B 1 68 ? -20.578 -24.203 4.602 1 95.75 68 ASP B O 1
ATOM 3917 N N . GLN B 1 69 ? -18.328 -24.078 4.891 1 96.44 69 GLN B N 1
ATOM 3918 C CA . GLN B 1 69 ? -18.328 -22.625 4.871 1 96.44 69 GLN B CA 1
ATOM 3919 C C . GLN B 1 69 ? -17.812 -22.094 3.535 1 96.44 69 GLN B C 1
ATOM 3921 O O . GLN B 1 69 ? -17.859 -20.875 3.285 1 96.44 69 GLN B O 1
ATOM 3926 N N . LEU B 1 70 ? -17.406 -22.984 2.703 1 96.56 70 LEU B N 1
ATOM 3927 C CA . LEU B 1 70 ? -16.953 -22.562 1.382 1 96.56 70 LEU B CA 1
ATOM 3928 C C . LEU B 1 70 ? -18.078 -21.875 0.622 1 96.56 70 LEU B C 1
ATOM 3930 O O . LEU B 1 70 ? -19.219 -22.328 0.638 1 96.56 70 LEU B O 1
ATOM 3934 N N . PHE B 1 71 ? -17.781 -20.688 0.034 1 94.31 71 PHE B N 1
ATOM 3935 C CA . PHE B 1 71 ? -18.641 -19.922 -0.855 1 94.31 71 PHE B CA 1
ATOM 3936 C C . PHE B 1 71 ? -19.828 -19.328 -0.09 1 94.31 71 PHE B C 1
ATOM 3938 O O . PHE B 1 71 ? -20.719 -18.719 -0.685 1 94.31 71 PHE B O 1
ATOM 3945 N N . LYS B 1 72 ? -19.891 -19.516 1.234 1 95 72 LYS B N 1
ATOM 3946 C CA . LYS B 1 72 ? -20.984 -18.938 2.023 1 95 72 LYS B CA 1
ATOM 3947 C C . LYS B 1 72 ? -20.844 -17.422 2.1 1 95 72 LYS B C 1
ATOM 3949 O O . LYS B 1 72 ? -19.781 -16.906 2.42 1 95 72 LYS B O 1
ATOM 3954 N N . ARG B 1 73 ? -21.922 -16.781 1.872 1 93.94 73 ARG B N 1
ATOM 3955 C CA . ARG B 1 73 ? -21.922 -15.328 1.942 1 93.94 73 ARG B CA 1
ATOM 3956 C C . ARG B 1 73 ? -21.578 -14.852 3.35 1 93.94 73 ARG B C 1
ATOM 3958 O O . ARG B 1 73 ? -22.078 -15.391 4.336 1 93.94 73 ARG B O 1
ATOM 3965 N N . MET B 1 74 ? -20.703 -13.844 3.361 1 96.06 74 MET B N 1
ATOM 3966 C CA . MET B 1 74 ? -20.328 -13.203 4.617 1 96.06 74 MET B CA 1
ATOM 3967 C C . MET B 1 74 ? -20.859 -11.766 4.668 1 96.06 74 MET B C 1
ATOM 3969 O O . MET B 1 74 ? -20.891 -11.078 3.646 1 96.06 74 MET B O 1
ATOM 3973 N N . THR B 1 75 ? -21.266 -11.375 5.93 1 96.69 75 THR B N 1
ATOM 3974 C CA . THR B 1 75 ? -21.391 -9.938 6.137 1 96.69 75 THR B CA 1
ATOM 3975 C C . THR B 1 75 ? -20.031 -9.258 5.996 1 96.69 75 THR B C 1
ATOM 3977 O O . THR B 1 75 ? -18.984 -9.922 6.016 1 96.69 75 THR B O 1
ATOM 3980 N N . ARG B 1 76 ? -20.047 -8 5.793 1 97.06 76 ARG B N 1
ATOM 3981 C CA . ARG B 1 76 ? -18.781 -7.301 5.609 1 97.06 76 ARG B CA 1
ATOM 3982 C C . ARG B 1 76 ? -17.922 -7.395 6.867 1 97.06 76 ARG B C 1
ATOM 3984 O O . ARG B 1 76 ? -16.703 -7.582 6.781 1 97.06 76 ARG B O 1
ATOM 3991 N N . SER B 1 77 ? -18.531 -7.266 8 1 97.12 77 SER B N 1
ATOM 3992 C CA . SER B 1 77 ? -17.766 -7.387 9.242 1 97.12 77 SER B CA 1
ATOM 3993 C C . SER B 1 77 ? -17.141 -8.766 9.375 1 97.12 77 SER B C 1
ATOM 3995 O O . SER B 1 77 ? -15.984 -8.898 9.789 1 97.12 77 SER B O 1
ATOM 3997 N N . GLU B 1 78 ? -17.891 -9.812 9.023 1 97.88 78 GLU B N 1
ATOM 3998 C CA . GLU B 1 78 ? -17.359 -11.172 9.031 1 97.88 78 GLU B CA 1
ATOM 3999 C C . GLU B 1 78 ? -16.203 -11.312 8.055 1 97.88 78 GLU B C 1
ATOM 4001 O O . GLU B 1 78 ? -15.195 -11.938 8.375 1 97.88 78 GLU B O 1
ATOM 4006 N N . PHE B 1 79 ? -16.422 -10.75 6.926 1 98.12 79 PHE B N 1
ATOM 4007 C CA . PHE B 1 79 ? -15.438 -10.82 5.859 1 98.12 79 PHE B CA 1
ATOM 4008 C C . PHE B 1 79 ? -14.133 -10.148 6.285 1 98.12 79 PHE B C 1
ATOM 4010 O O . PHE B 1 79 ? -13.055 -10.711 6.105 1 98.12 79 PHE B O 1
ATOM 4017 N N . VAL B 1 80 ? -14.203 -8.961 6.879 1 98.06 80 VAL B N 1
ATOM 4018 C CA . VAL B 1 80 ? -13.039 -8.211 7.324 1 98.06 80 VAL B CA 1
ATOM 4019 C C . VAL B 1 80 ? -12.273 -9.023 8.367 1 98.06 80 VAL B C 1
ATOM 4021 O O . VAL B 1 80 ? -11.047 -9.133 8.297 1 98.06 80 VAL B O 1
ATOM 4024 N N . ASN B 1 81 ? -12.969 -9.594 9.281 1 97.88 81 ASN B N 1
ATOM 4025 C CA . ASN B 1 81 ? -12.328 -10.414 10.312 1 97.88 81 ASN B CA 1
ATOM 4026 C C . ASN B 1 81 ? -11.656 -11.641 9.711 1 97.88 81 ASN B C 1
ATOM 4028 O O . ASN B 1 81 ? -10.547 -12 10.102 1 97.88 81 ASN B O 1
ATOM 4032 N N . TYR B 1 82 ? -12.359 -12.297 8.812 1 98.25 82 TYR B N 1
ATOM 4033 C CA . TYR B 1 82 ? -11.836 -13.484 8.148 1 98.25 82 TYR B CA 1
ATOM 4034 C C . TYR B 1 82 ? -10.539 -13.164 7.41 1 98.25 82 TYR B C 1
ATOM 4036 O O . TYR B 1 82 ? -9.547 -13.875 7.559 1 98.25 82 TYR B O 1
ATOM 4044 N N . ILE B 1 83 ? -10.523 -12.078 6.625 1 98.5 83 ILE B N 1
ATOM 4045 C CA . ILE B 1 83 ? -9.352 -11.68 5.855 1 98.5 83 ILE B CA 1
ATOM 4046 C C . ILE B 1 83 ? -8.211 -11.328 6.801 1 98.5 83 ILE B C 1
ATOM 4048 O O . ILE B 1 83 ? -7.078 -11.781 6.605 1 98.5 83 ILE B O 1
ATOM 4052 N N . ARG B 1 84 ? -8.453 -10.562 7.801 1 97.69 84 ARG B N 1
ATOM 4053 C CA . ARG B 1 84 ? -7.441 -10.125 8.758 1 97.69 84 ARG B CA 1
ATOM 4054 C C . ARG B 1 84 ? -6.75 -11.312 9.414 1 97.69 84 ARG B C 1
ATOM 4056 O O . ARG B 1 84 ? -5.523 -11.422 9.375 1 97.69 84 ARG B O 1
ATOM 4063 N N . GLU B 1 85 ? -7.52 -12.203 9.945 1 97.75 85 GLU B N 1
ATOM 4064 C CA . GLU B 1 85 ? -6.984 -13.312 10.719 1 97.75 85 GLU B CA 1
ATOM 4065 C C . GLU B 1 85 ? -6.219 -14.289 9.828 1 97.75 85 GLU B C 1
ATOM 4067 O O . GLU B 1 85 ? -5.121 -14.727 10.172 1 97.75 85 GLU B O 1
ATOM 4072 N N . THR B 1 86 ? -6.789 -14.602 8.719 1 98.56 86 THR B N 1
ATOM 4073 C CA . THR B 1 86 ? -6.172 -15.555 7.805 1 98.56 86 THR B CA 1
ATOM 4074 C C . THR B 1 86 ? -4.879 -14.992 7.227 1 98.56 86 THR B C 1
ATOM 4076 O O . THR B 1 86 ? -3.869 -15.695 7.148 1 98.56 86 THR B O 1
ATOM 4079 N N . THR B 1 87 ? -4.918 -13.711 6.848 1 98.75 87 THR B N 1
ATOM 4080 C CA . THR B 1 87 ? -3.74 -13.047 6.297 1 98.75 87 THR B CA 1
ATOM 4081 C C . THR B 1 87 ? -2.613 -13.016 7.324 1 98.75 87 THR B C 1
ATOM 4083 O O . THR B 1 87 ? -1.466 -13.336 7.004 1 98.75 87 THR B O 1
ATOM 4086 N N . GLU B 1 88 ? -2.928 -12.625 8.516 1 98.31 88 GLU B N 1
ATOM 4087 C CA . GLU B 1 88 ? -1.911 -12.531 9.562 1 98.31 88 GLU B CA 1
ATOM 4088 C C . GLU B 1 88 ? -1.29 -13.898 9.852 1 98.31 88 GLU B C 1
ATOM 4090 O O . GLU B 1 88 ? -0.068 -14.016 9.953 1 98.31 88 GLU B O 1
ATOM 4095 N N . ASP B 1 89 ? -2.096 -14.906 9.938 1 98.5 89 ASP B N 1
ATOM 4096 C CA . ASP B 1 89 ? -1.619 -16.25 10.258 1 98.5 89 ASP B CA 1
ATOM 4097 C C . ASP B 1 89 ? -0.681 -16.766 9.172 1 98.5 89 ASP B C 1
ATOM 4099 O O . ASP B 1 89 ? 0.432 -17.219 9.469 1 98.5 89 ASP B O 1
ATOM 4103 N N . MET B 1 90 ? -1.122 -16.719 7.938 1 98.75 90 MET B N 1
ATOM 4104 C CA . MET B 1 90 ? -0.303 -17.219 6.84 1 98.75 90 MET B CA 1
ATOM 4105 C C . MET B 1 90 ? 0.992 -16.422 6.715 1 98.75 90 MET B C 1
ATOM 4107 O O . MET B 1 90 ? 2.057 -17 6.469 1 98.75 90 MET B O 1
ATOM 4111 N N . SER B 1 91 ? 0.855 -15.086 6.926 1 98.88 91 SER B N 1
ATOM 4112 C CA . SER B 1 91 ? 2.033 -14.234 6.836 1 98.88 91 SER B CA 1
ATOM 4113 C C . SER B 1 91 ? 3.074 -14.609 7.883 1 98.88 91 SER B C 1
ATOM 4115 O O . SER B 1 91 ? 4.266 -14.703 7.578 1 98.88 91 SER B O 1
ATOM 4117 N N . ARG B 1 92 ? 2.613 -14.82 9.078 1 98.75 92 ARG B N 1
ATOM 4118 C CA . ARG B 1 92 ? 3.512 -15.18 10.164 1 98.75 92 ARG B CA 1
ATOM 4119 C C . ARG B 1 92 ? 4.246 -16.484 9.867 1 98.75 92 ARG B C 1
ATOM 4121 O O . ARG B 1 92 ? 5.465 -16.562 10.039 1 98.75 92 ARG B O 1
ATOM 4128 N N . ARG B 1 93 ? 3.562 -17.469 9.359 1 98.75 93 ARG B N 1
ATOM 4129 C CA . ARG B 1 93 ? 4.152 -18.781 9.102 1 98.75 93 ARG B CA 1
ATOM 4130 C C . ARG B 1 93 ? 5.133 -18.719 7.934 1 98.75 93 ARG B C 1
ATOM 4132 O O . ARG B 1 93 ? 6.215 -19.297 7.992 1 98.75 93 ARG B O 1
ATOM 4139 N N . ALA B 1 94 ? 4.75 -18.016 6.879 1 98.88 94 ALA B N 1
ATOM 4140 C CA . ALA B 1 94 ? 5.672 -17.859 5.758 1 98.88 94 ALA B CA 1
ATOM 4141 C C . ALA B 1 94 ? 6.938 -17.125 6.195 1 98.88 94 ALA B C 1
ATOM 4143 O O . ALA B 1 94 ? 8.047 -17.516 5.82 1 98.88 94 ALA B O 1
ATOM 4144 N N . ALA B 1 95 ? 6.762 -16.062 6.98 1 98.88 95 ALA B N 1
ATOM 4145 C CA . ALA B 1 95 ? 7.887 -15.273 7.484 1 98.88 95 ALA B CA 1
ATOM 4146 C C . ALA B 1 95 ? 8.797 -16.125 8.359 1 98.88 95 ALA B C 1
ATOM 4148 O O . ALA B 1 95 ? 10.023 -16.062 8.234 1 98.88 95 ALA B O 1
ATOM 4149 N N . GLN B 1 96 ? 8.188 -16.906 9.195 1 98.5 96 GLN B N 1
ATOM 4150 C CA . GLN B 1 96 ? 8.969 -17.75 10.094 1 98.5 96 GLN B CA 1
ATOM 4151 C C . GLN B 1 96 ? 9.82 -18.734 9.312 1 98.5 96 GLN B C 1
ATOM 4153 O O . GLN B 1 96 ? 10.977 -18.984 9.664 1 98.5 96 GLN B O 1
ATOM 4158 N N . GLN B 1 97 ? 9.266 -19.297 8.281 1 98.5 97 GLN B N 1
ATOM 4159 C CA . GLN B 1 97 ? 10.031 -20.234 7.449 1 98.5 97 GLN B CA 1
ATOM 4160 C C . GLN B 1 97 ? 11.203 -19.531 6.777 1 98.5 97 GLN B C 1
ATOM 4162 O O . GLN B 1 97 ? 12.32 -20.047 6.758 1 98.5 97 GLN B O 1
ATOM 4167 N N . ALA B 1 98 ? 11 -18.375 6.254 1 98.69 98 ALA B N 1
ATOM 4168 C CA . ALA B 1 98 ? 12.062 -17.609 5.594 1 98.69 98 ALA B CA 1
ATOM 4169 C C . ALA B 1 98 ? 13.148 -17.219 6.586 1 98.69 98 ALA B C 1
ATOM 4171 O O . ALA B 1 98 ? 14.344 -17.297 6.273 1 98.69 98 ALA B O 1
ATOM 4172 N N . LEU B 1 99 ? 12.719 -16.766 7.734 1 98.38 99 LEU B N 1
ATOM 4173 C CA . LEU B 1 99 ? 13.648 -16.328 8.766 1 98.38 99 LEU B CA 1
ATOM 4174 C C . LEU B 1 99 ? 14.484 -17.516 9.273 1 98.38 99 LEU B C 1
ATOM 4176 O O . LEU B 1 99 ? 15.68 -17.359 9.531 1 98.38 99 LEU B O 1
ATOM 4180 N N . ALA B 1 100 ? 13.82 -18.641 9.414 1 97 100 ALA B N 1
ATOM 4181 C CA . ALA B 1 100 ? 14.539 -19.844 9.828 1 97 100 ALA B CA 1
ATOM 4182 C C . ALA B 1 100 ? 15.594 -20.234 8.797 1 97 100 ALA B C 1
ATOM 4184 O O . ALA B 1 100 ? 16.703 -20.609 9.156 1 97 100 ALA B O 1
ATOM 4185 N N . ALA B 1 101 ? 15.219 -20.156 7.566 1 95.81 101 ALA B N 1
ATOM 4186 C CA . ALA B 1 101 ? 16.156 -20.469 6.492 1 95.81 101 ALA B CA 1
ATOM 4187 C C . ALA B 1 101 ? 17.312 -19.484 6.477 1 95.81 101 ALA B C 1
ATOM 4189 O O . ALA B 1 101 ? 18.453 -19.859 6.211 1 95.81 101 ALA B O 1
ATOM 4190 N N . TRP B 1 102 ? 17.016 -18.234 6.703 1 96.81 102 TRP B N 1
ATOM 4191 C CA . TRP B 1 102 ? 18.031 -17.188 6.773 1 96.81 102 TRP B CA 1
ATOM 4192 C C . TRP B 1 102 ? 18.984 -17.438 7.941 1 96.81 102 TRP B C 1
ATOM 4194 O O . TRP B 1 102 ? 20.203 -17.266 7.809 1 96.81 102 TRP B O 1
ATOM 4204 N N . GLY B 1 103 ? 18.453 -17.688 9.109 1 95.5 103 GLY B N 1
ATOM 4205 C CA . GLY B 1 103 ? 19.219 -18.094 10.273 1 95.5 103 GLY B CA 1
ATOM 4206 C C . GLY B 1 103 ? 19.859 -16.906 11 1 95.5 103 GLY B C 1
ATOM 4207 O O . GLY B 1 103 ? 20.672 -17.094 11.906 1 95.5 103 GLY B O 1
ATOM 4208 N N . GLY B 1 104 ? 19.594 -15.711 10.625 1 94.5 104 GLY B N 1
ATOM 4209 C CA . GLY B 1 104 ? 20.156 -14.547 11.289 1 94.5 104 GLY B CA 1
ATOM 4210 C C . GLY B 1 104 ? 19.359 -14.125 12.516 1 94.5 104 GLY B C 1
ATOM 4211 O O . GLY B 1 104 ? 18.344 -14.734 12.852 1 94.5 104 GLY B O 1
ATOM 4212 N N . ASP B 1 105 ? 19.844 -13.055 13.117 1 94.81 105 ASP B N 1
ATOM 4213 C CA . ASP B 1 105 ? 19.203 -12.477 14.289 1 94.81 105 ASP B CA 1
ATOM 4214 C C . ASP B 1 105 ? 18.016 -11.617 13.891 1 94.81 105 ASP B C 1
ATOM 4216 O O . ASP B 1 105 ? 18.141 -10.68 13.094 1 94.81 105 ASP B O 1
ATOM 4220 N N . LEU B 1 106 ? 17 -11.93 14.461 1 96.12 106 LEU B N 1
ATOM 4221 C CA . LEU B 1 106 ? 15.75 -11.227 14.156 1 96.12 106 LEU B CA 1
ATOM 4222 C C . LEU B 1 106 ? 15.922 -9.719 14.328 1 96.12 106 LEU B C 1
ATOM 4224 O O . LEU B 1 106 ? 15.312 -8.938 13.594 1 96.12 106 LEU B O 1
ATOM 4228 N N . SER B 1 107 ? 16.734 -9.289 15.234 1 95.62 107 SER B N 1
ATOM 4229 C CA . SER B 1 107 ? 16.969 -7.879 15.516 1 95.62 107 SER B CA 1
ATOM 4230 C C . SER B 1 107 ? 17.734 -7.207 14.375 1 95.62 107 SER B C 1
ATOM 4232 O O . SER B 1 107 ? 17.812 -5.98 14.312 1 95.62 107 SER B O 1
ATOM 4234 N N . SER B 1 108 ? 18.219 -8.008 13.469 1 96.25 108 SER B N 1
ATOM 4235 C CA . SER B 1 108 ? 18.969 -7.469 12.344 1 96.25 108 SER B CA 1
ATOM 4236 C C . SER B 1 108 ? 18.047 -7.082 11.195 1 96.25 108 SER B C 1
ATOM 4238 O O . SER B 1 108 ? 18.469 -6.406 10.25 1 96.25 108 SER B O 1
ATOM 4240 N N . ILE B 1 109 ? 16.812 -7.488 11.289 1 98.31 109 ILE B N 1
ATOM 4241 C CA . ILE B 1 109 ? 15.859 -7.105 10.25 1 98.31 109 ILE B CA 1
ATOM 4242 C C . ILE B 1 109 ? 15.57 -5.609 10.336 1 98.31 109 ILE B C 1
ATOM 4244 O O . ILE B 1 109 ? 15.078 -5.121 11.352 1 98.31 109 ILE B O 1
ATOM 4248 N N . THR B 1 110 ? 15.836 -4.922 9.258 1 97.88 110 THR B N 1
ATOM 4249 C CA . THR B 1 110 ? 15.766 -3.465 9.273 1 97.88 110 THR B CA 1
ATOM 4250 C C . THR B 1 110 ? 14.469 -2.98 8.633 1 97.88 110 THR B C 1
ATOM 4252 O O . THR B 1 110 ? 14.039 -1.849 8.867 1 97.88 110 THR B O 1
ATOM 4255 N N . HIS B 1 111 ? 13.961 -3.811 7.719 1 98.31 111 HIS B N 1
ATOM 4256 C CA . HIS B 1 111 ? 12.758 -3.451 6.977 1 98.31 111 HIS B CA 1
ATOM 4257 C C . HIS B 1 111 ? 11.773 -4.613 6.93 1 98.31 111 HIS B C 1
ATOM 4259 O O . HIS B 1 111 ? 12.18 -5.777 6.879 1 98.31 111 HIS B O 1
ATOM 4265 N N . ILE B 1 112 ? 10.523 -4.309 6.93 1 98.62 112 ILE B N 1
ATOM 4266 C CA . ILE B 1 112 ? 9.469 -5.23 6.527 1 98.62 112 ILE B CA 1
ATOM 4267 C C . ILE B 1 112 ? 8.648 -4.617 5.391 1 98.62 112 ILE B C 1
ATOM 4269 O O . ILE B 1 112 ? 8.172 -3.486 5.504 1 98.62 112 ILE B O 1
ATOM 4273 N N . VAL B 1 113 ? 8.578 -5.262 4.281 1 98.88 113 VAL B N 1
ATOM 4274 C CA . VAL B 1 113 ? 7.738 -4.902 3.146 1 98.88 113 VAL B CA 1
ATOM 4275 C C . VAL B 1 113 ? 6.613 -5.926 2.992 1 98.88 113 VAL B C 1
ATOM 4277 O O . VAL B 1 113 ? 6.859 -7.074 2.621 1 98.88 113 VAL B O 1
ATOM 4280 N N . PHE B 1 114 ? 5.445 -5.477 3.279 1 98.88 114 PHE B N 1
ATOM 4281 C CA . PHE B 1 114 ? 4.277 -6.348 3.207 1 98.88 114 PHE B CA 1
ATOM 4282 C C . PHE B 1 114 ? 3.428 -6.012 1.988 1 98.88 114 PHE B C 1
ATOM 4284 O O . PHE B 1 114 ? 3.176 -4.84 1.704 1 98.88 114 PHE B O 1
ATOM 4291 N N . GLY B 1 115 ? 2.98 -7.07 1.231 1 98.88 115 GLY B N 1
ATOM 4292 C CA . GLY B 1 115 ? 2.115 -6.895 0.076 1 98.88 115 GLY B CA 1
ATOM 4293 C C . GLY B 1 115 ? 0.859 -7.742 0.135 1 98.88 115 GLY B C 1
ATOM 4294 O O . GLY B 1 115 ? 0.884 -8.859 0.648 1 98.88 115 GLY B O 1
ATOM 4295 N N . THR B 1 116 ? -0.238 -7.188 -0.456 1 98.69 116 THR B N 1
ATOM 4296 C CA . THR B 1 116 ? -1.45 -7.988 -0.577 1 98.69 116 THR B CA 1
ATOM 4297 C C . THR B 1 116 ? -2.387 -7.398 -1.627 1 98.69 116 THR B C 1
ATOM 4299 O O . THR B 1 116 ? -2.412 -6.18 -1.831 1 98.69 116 THR B O 1
ATOM 4302 N N . MET B 1 117 ? -3.092 -8.258 -2.229 1 97 117 MET B N 1
ATOM 4303 C CA . MET B 1 117 ? -4.176 -7.84 -3.109 1 97 117 MET B CA 1
ATOM 4304 C C . MET B 1 117 ? -5.531 -8.016 -2.43 1 97 117 MET B C 1
ATOM 4306 O O . MET B 1 117 ? -6.555 -7.57 -2.949 1 97 117 MET B O 1
ATOM 4310 N N . SER B 1 118 ? -5.539 -8.586 -1.254 1 97.31 118 SER B N 1
ATOM 4311 C CA . SER B 1 118 ? -6.797 -8.906 -0.587 1 97.31 118 SER B CA 1
ATOM 4312 C C . SER B 1 118 ? -7.082 -7.934 0.553 1 97.31 118 SER B C 1
ATOM 4314 O O . SER B 1 118 ? -7.805 -8.266 1.492 1 97.31 118 SER B O 1
ATOM 4316 N N . ALA B 1 119 ? -6.488 -6.762 0.429 1 96.5 119 ALA B N 1
ATOM 4317 C CA . ALA B 1 119 ? -6.66 -5.77 1.487 1 96.5 119 ALA B CA 1
ATOM 4318 C C . ALA B 1 119 ? -8.125 -5.383 1.643 1 96.5 119 ALA B C 1
ATOM 4320 O O . ALA B 1 119 ? -8.859 -5.273 0.653 1 96.5 119 ALA B O 1
ATOM 4321 N N . VAL B 1 120 ? -8.539 -5.223 2.9 1 97.12 120 VAL B N 1
ATOM 4322 C CA . VAL B 1 120 ? -9.828 -4.652 3.283 1 97.12 120 VAL B CA 1
ATOM 4323 C C . VAL B 1 120 ? -9.617 -3.342 4.035 1 97.12 120 VAL B C 1
ATOM 4325 O O . VAL B 1 120 ? -8.477 -2.977 4.344 1 97.12 120 VAL B O 1
ATOM 4328 N N . ILE B 1 121 ? -10.695 -2.557 4.176 1 97.06 121 ILE B N 1
ATOM 4329 C CA . ILE B 1 121 ? -10.594 -1.368 5.02 1 97.06 121 ILE B CA 1
ATOM 4330 C C . ILE B 1 121 ? -10.445 -1.781 6.48 1 97.06 121 ILE B C 1
ATOM 4332 O O . ILE B 1 121 ? -11.43 -2.172 7.121 1 97.06 121 ILE B O 1
ATOM 4336 N N . ASP B 1 122 ? -9.234 -1.73 6.871 1 96.19 122 ASP B N 1
ATOM 4337 C CA . ASP B 1 122 ? -8.883 -2.207 8.203 1 96.19 122 ASP B CA 1
ATOM 4338 C C . ASP B 1 122 ? -7.531 -1.65 8.648 1 96.19 122 ASP B C 1
ATOM 4340 O O . ASP B 1 122 ? -6.551 -1.715 7.898 1 96.19 122 ASP B O 1
ATOM 4344 N N . ALA B 1 123 ? -7.445 -1.041 9.781 1 95.44 123 ALA B N 1
ATOM 4345 C CA . ALA B 1 123 ? -6.215 -0.553 10.398 1 95.44 123 ALA B CA 1
ATOM 4346 C C . ALA B 1 123 ? -6.152 -0.941 11.875 1 95.44 123 ALA B C 1
ATOM 4348 O O . ALA B 1 123 ? -7.168 -0.926 12.57 1 95.44 123 ALA B O 1
ATOM 4349 N N . PRO B 1 124 ? -4.988 -1.286 12.43 1 96.38 124 PRO B N 1
ATOM 4350 C CA . PRO B 1 124 ? -3.676 -1.265 11.781 1 96.38 124 PRO B CA 1
ATOM 4351 C C . PRO B 1 124 ? -3.52 -2.357 10.727 1 96.38 124 PRO B C 1
ATOM 4353 O O . PRO B 1 124 ? -4.254 -3.35 10.75 1 96.38 124 PRO B O 1
ATOM 4356 N N . THR B 1 125 ? -2.555 -2.158 9.812 1 96.5 125 THR B N 1
ATOM 4357 C CA . THR B 1 125 ? -2.281 -3.098 8.727 1 96.5 125 THR B CA 1
ATOM 4358 C C . THR B 1 125 ? -1.581 -4.344 9.258 1 96.5 125 THR B C 1
ATOM 4360 O O . THR B 1 125 ? -1.117 -4.367 10.398 1 96.5 125 THR B O 1
ATOM 4363 N N . THR B 1 126 ? -1.51 -5.352 8.406 1 97.69 126 THR B N 1
ATOM 4364 C CA . THR B 1 126 ? -0.95 -6.648 8.766 1 97.69 126 THR B CA 1
ATOM 4365 C C . THR B 1 126 ? 0.517 -6.512 9.164 1 97.69 126 THR B C 1
ATOM 4367 O O . THR B 1 126 ? 0.973 -7.164 10.109 1 97.69 126 THR B O 1
ATOM 4370 N N . ASP B 1 127 ? 1.332 -5.699 8.445 1 96.88 127 ASP B N 1
ATOM 4371 C CA . ASP B 1 127 ? 2.732 -5.504 8.805 1 96.88 127 ASP B CA 1
ATOM 4372 C C . ASP B 1 127 ? 2.867 -5.016 10.242 1 96.88 127 ASP B C 1
ATOM 4374 O O . ASP B 1 127 ? 3.729 -5.488 10.984 1 96.88 127 ASP B O 1
ATOM 4378 N N . SER B 1 128 ? 2.018 -4.066 10.617 1 96 128 SER B N 1
ATOM 4379 C CA . SER B 1 128 ? 2.033 -3.551 11.977 1 96 128 SER B CA 1
ATOM 4380 C C . SER B 1 128 ? 1.734 -4.652 12.992 1 96 128 SER B C 1
ATOM 4382 O O . SER B 1 128 ? 2.395 -4.746 14.023 1 96 128 SER B O 1
ATOM 4384 N N . ARG B 1 129 ? 0.795 -5.465 12.68 1 96.19 129 ARG B N 1
ATOM 4385 C CA . ARG B 1 129 ? 0.425 -6.562 13.57 1 96.19 129 ARG B CA 1
ATOM 4386 C C . ARG B 1 129 ? 1.552 -7.586 13.672 1 96.19 129 ARG B C 1
ATOM 4388 O O . ARG B 1 129 ? 1.812 -8.117 14.75 1 96.19 129 ARG B O 1
ATOM 4395 N N . LEU B 1 130 ? 2.18 -7.836 12.57 1 97 130 LEU B N 1
ATOM 4396 C CA . LEU B 1 130 ? 3.27 -8.805 12.539 1 97 130 LEU B CA 1
ATOM 4397 C C . LEU B 1 130 ? 4.465 -8.305 13.344 1 97 130 LEU B C 1
ATOM 4399 O O . LEU B 1 130 ? 5.152 -9.086 14 1 97 130 LEU B O 1
ATOM 4403 N N . ILE B 1 131 ? 4.797 -6.957 13.242 1 95.88 131 ILE B N 1
ATOM 4404 C CA . ILE B 1 131 ? 5.898 -6.379 14.008 1 95.88 131 ILE B CA 1
ATOM 4405 C C . ILE B 1 131 ? 5.711 -6.684 15.492 1 95.88 131 ILE B C 1
ATOM 4407 O O . ILE B 1 131 ? 6.648 -7.109 16.172 1 95.88 131 ILE B O 1
ATOM 4411 N N . ASN B 1 132 ? 4.492 -6.562 15.859 1 90.38 132 ASN B N 1
ATOM 4412 C CA . ASN B 1 132 ? 4.164 -6.824 17.266 1 90.38 132 ASN B CA 1
ATOM 4413 C C . ASN B 1 132 ? 4.234 -8.312 17.594 1 90.38 132 ASN B C 1
ATOM 4415 O O . ASN B 1 132 ? 4.898 -8.711 18.547 1 90.38 132 ASN B O 1
ATOM 4419 N N . SER B 1 133 ? 3.641 -9.164 16.828 1 92.31 133 SER B N 1
ATOM 4420 C CA . SER B 1 133 ? 3.465 -10.578 17.156 1 92.31 133 SER B CA 1
ATOM 4421 C C . SER B 1 133 ? 4.766 -11.352 16.984 1 92.31 133 SER B C 1
ATOM 4423 O O . SER B 1 133 ? 4.992 -12.359 17.656 1 92.31 133 SER B O 1
ATOM 4425 N N . MET B 1 134 ? 5.637 -10.867 16.078 1 95.44 134 MET B N 1
ATOM 4426 C CA . MET B 1 134 ? 6.867 -11.602 15.805 1 95.44 134 MET B CA 1
ATOM 4427 C C . MET B 1 134 ? 8.031 -11.039 16.609 1 95.44 134 MET B C 1
ATOM 4429 O O . MET B 1 134 ? 9.125 -11.609 16.609 1 95.44 134 MET B O 1
ATOM 4433 N N . GLY B 1 135 ? 7.82 -9.922 17.281 1 94.25 135 GLY B N 1
ATOM 4434 C CA . GLY B 1 135 ? 8.875 -9.328 18.094 1 94.25 135 GLY B CA 1
ATOM 4435 C C . GLY B 1 135 ? 9.969 -8.688 17.281 1 94.25 135 GLY B C 1
ATOM 4436 O O . GLY B 1 135 ? 11.148 -8.797 17.609 1 94.25 135 GLY B O 1
ATOM 4437 N N . LEU B 1 136 ? 9.641 -8.109 16.188 1 96.31 136 LEU B N 1
ATOM 4438 C CA . LEU B 1 136 ? 10.617 -7.375 15.391 1 96.31 136 LEU B CA 1
ATOM 4439 C C . LEU B 1 136 ? 11.031 -6.082 16.078 1 96.31 136 LEU B C 1
ATOM 4441 O O . LEU B 1 136 ? 10.359 -5.637 17.016 1 96.31 136 LEU B O 1
ATOM 4445 N N . ARG B 1 137 ? 12.133 -5.535 15.719 1 96.44 137 ARG B N 1
ATOM 4446 C CA . ARG B 1 137 ? 12.648 -4.34 16.375 1 96.44 137 ARG B CA 1
ATOM 4447 C C . ARG B 1 137 ? 11.68 -3.166 16.219 1 96.44 137 ARG B C 1
ATOM 4449 O O . ARG B 1 137 ? 11.008 -3.051 15.188 1 96.44 137 ARG B O 1
ATOM 4456 N N . THR B 1 138 ? 11.703 -2.271 17.078 1 95.69 138 THR B N 1
ATOM 4457 C CA . THR B 1 138 ? 10.719 -1.2 17.156 1 95.69 138 THR B CA 1
ATOM 4458 C C . THR B 1 138 ? 11.086 -0.068 16.188 1 95.69 138 THR B C 1
ATOM 4460 O O . THR B 1 138 ? 10.25 0.796 15.906 1 95.69 138 THR B O 1
ATOM 4463 N N . ASP B 1 139 ? 12.305 0.015 15.727 1 96.94 139 ASP B N 1
ATOM 4464 C CA . ASP B 1 139 ? 12.703 1.052 14.781 1 96.94 139 ASP B CA 1
ATOM 4465 C C . ASP B 1 139 ? 12.68 0.523 13.344 1 96.94 139 ASP B C 1
ATOM 4467 O O . ASP B 1 139 ? 13.312 1.103 12.453 1 96.94 139 ASP B O 1
ATOM 4471 N N . ILE B 1 140 ? 12 -0.641 13.148 1 97.12 140 ILE B N 1
ATOM 4472 C CA . ILE B 1 140 ? 11.922 -1.256 11.828 1 97.12 140 ILE B CA 1
ATOM 4473 C C . ILE B 1 140 ? 11.203 -0.312 10.859 1 97.12 140 ILE B C 1
ATOM 4475 O O . ILE B 1 140 ? 10.234 0.354 11.234 1 97.12 140 ILE B O 1
ATOM 4479 N N . ARG B 1 141 ? 11.695 -0.209 9.68 1 97.19 141 ARG B N 1
ATOM 4480 C CA . ARG B 1 141 ? 11.055 0.55 8.609 1 97.19 141 ARG B CA 1
ATOM 4481 C C . ARG B 1 141 ? 10.039 -0.309 7.859 1 97.19 141 ARG B C 1
ATOM 4483 O O . ARG B 1 141 ? 10.391 -1.365 7.328 1 97.19 141 ARG B O 1
ATOM 4490 N N . ARG B 1 142 ? 8.82 0.11 7.82 1 96.81 142 ARG B N 1
ATOM 4491 C CA . ARG B 1 142 ? 7.785 -0.758 7.266 1 96.81 142 ARG B CA 1
ATOM 4492 C C . ARG B 1 142 ? 7.145 -0.127 6.035 1 96.81 142 ARG B C 1
ATOM 4494 O O . ARG B 1 142 ? 7.094 1.099 5.914 1 96.81 142 ARG B O 1
ATOM 4501 N N . LEU B 1 143 ? 6.668 -0.914 5.105 1 98.19 143 LEU B N 1
ATOM 4502 C CA . LEU B 1 143 ? 5.855 -0.56 3.947 1 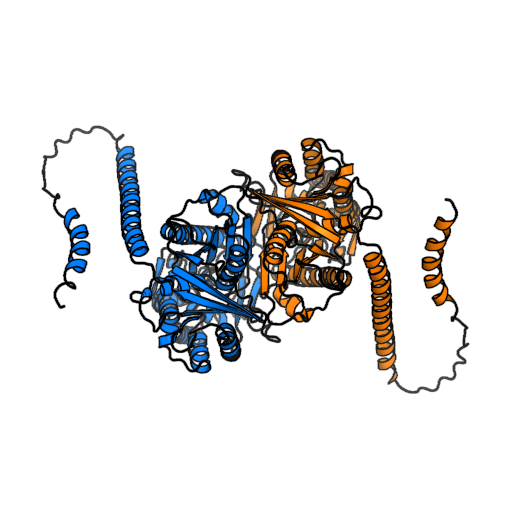98.19 143 LEU B CA 1
ATOM 4503 C C . LEU B 1 143 ? 4.684 -1.524 3.791 1 98.19 143 LEU B C 1
ATOM 4505 O O . LEU B 1 143 ? 4.871 -2.744 3.832 1 98.19 143 LEU B O 1
ATOM 4509 N N . SER B 1 144 ? 3.521 -0.971 3.697 1 98.5 144 SER B N 1
ATOM 4510 C CA . SER B 1 144 ? 2.332 -1.749 3.367 1 98.5 144 SER B CA 1
ATOM 4511 C C . SER B 1 144 ? 1.884 -1.488 1.934 1 98.5 144 SER B C 1
ATOM 4513 O O . SER B 1 144 ? 1.236 -0.477 1.653 1 98.5 144 SER B O 1
ATOM 4515 N N . VAL B 1 145 ? 2.154 -2.441 0.987 1 98.75 145 VAL B N 1
ATOM 4516 C CA . VAL B 1 145 ? 1.869 -2.33 -0.439 1 98.75 145 VAL B CA 1
ATOM 4517 C C . VAL B 1 145 ? 0.592 -3.1 -0.771 1 98.75 145 VAL B C 1
ATOM 4519 O O . VAL B 1 145 ? 0.534 -4.32 -0.605 1 98.75 145 VAL B O 1
ATOM 4522 N N . GLN B 1 146 ? -0.372 -2.342 -1.313 1 98.19 146 GLN B N 1
ATOM 4523 C CA . GLN B 1 146 ? -1.656 -3.023 -1.422 1 98.19 146 GLN B CA 1
ATOM 4524 C C . GLN B 1 146 ? -2.299 -2.771 -2.783 1 98.19 146 GLN B C 1
ATOM 4526 O O . GLN B 1 146 ? -2.049 -1.742 -3.412 1 98.19 146 GLN B O 1
ATOM 4531 N N . GLN B 1 147 ? -3.01 -3.803 -3.299 1 96.88 147 GLN B N 1
ATOM 4532 C CA . GLN B 1 147 ? -3.977 -3.752 -4.391 1 96.88 147 GLN B CA 1
ATOM 4533 C C . GLN B 1 147 ? -3.275 -3.58 -5.734 1 96.88 147 GLN B C 1
ATOM 4535 O O . GLN B 1 147 ? -3.836 -2.992 -6.664 1 96.88 147 GLN B O 1
ATOM 4540 N N . MET B 1 148 ? -2.049 -4.039 -5.797 1 96.81 148 MET B N 1
ATOM 4541 C CA . MET B 1 148 ? -1.331 -3.936 -7.062 1 96.81 148 MET B CA 1
ATOM 4542 C C . MET B 1 148 ? -1.535 -5.188 -7.91 1 96.81 148 MET B C 1
ATOM 4544 O O . MET B 1 148 ? -1.021 -5.281 -9.023 1 96.81 148 MET B O 1
ATOM 4548 N N . GLY B 1 149 ? -2.232 -6.203 -7.363 1 96.25 149 GLY B N 1
ATOM 4549 C CA . GLY B 1 149 ? -2.568 -7.395 -8.133 1 96.25 149 GLY B CA 1
ATOM 4550 C C . GLY B 1 149 ? -1.523 -8.492 -8.023 1 96.25 149 GLY B C 1
ATOM 4551 O O . GLY B 1 149 ? -0.854 -8.617 -6.996 1 96.25 149 GLY B O 1
ATOM 4552 N N . CYS B 1 150 ? -1.453 -9.328 -9.039 1 97.88 150 CYS B N 1
ATOM 4553 C CA . CYS B 1 150 ? -0.72 -10.586 -8.992 1 97.88 150 CYS B CA 1
ATOM 4554 C C . CYS B 1 150 ? 0.768 -10.359 -9.234 1 97.88 150 CYS B C 1
ATOM 4556 O O . CYS B 1 150 ? 1.551 -11.312 -9.25 1 97.88 150 CYS B O 1
ATOM 4558 N N . LEU B 1 151 ? 1.17 -9.109 -9.383 1 98.56 151 LEU B N 1
ATOM 4559 C CA . LEU B 1 151 ? 2.594 -8.812 -9.5 1 98.56 151 LEU B CA 1
ATOM 4560 C C . LEU B 1 151 ? 3.154 -8.305 -8.18 1 98.56 151 LEU B C 1
ATOM 4562 O O . LEU B 1 151 ? 4.336 -7.965 -8.086 1 98.56 151 LEU B O 1
ATOM 4566 N N . THR B 1 152 ? 2.354 -8.211 -7.168 1 98.62 152 THR B N 1
ATOM 4567 C CA . THR B 1 152 ? 2.697 -7.539 -5.922 1 98.62 152 THR B CA 1
ATOM 4568 C C . THR B 1 152 ? 3.973 -8.125 -5.324 1 98.62 152 THR B C 1
ATOM 4570 O O . THR B 1 152 ? 4.855 -7.383 -4.883 1 98.62 152 THR B O 1
ATOM 4573 N N . GLY B 1 153 ? 4.09 -9.422 -5.32 1 98.88 153 GLY B N 1
ATOM 4574 C CA . GLY B 1 153 ? 5.25 -10.07 -4.73 1 98.88 153 GLY B CA 1
ATOM 4575 C C . GLY B 1 153 ? 6.555 -9.68 -5.402 1 98.88 153 GLY B C 1
ATOM 4576 O O . GLY B 1 153 ? 7.531 -9.344 -4.73 1 98.88 153 GLY B O 1
ATOM 4577 N N . PHE B 1 154 ? 6.59 -9.727 -6.711 1 98.88 154 PHE B N 1
ATOM 4578 C CA . PHE B 1 154 ? 7.805 -9.406 -7.445 1 98.88 154 PHE B CA 1
ATOM 4579 C C . PHE B 1 154 ? 8.102 -7.914 -7.375 1 98.88 154 PHE B C 1
ATOM 4581 O O . PHE B 1 154 ? 9.266 -7.508 -7.348 1 98.88 154 PHE B O 1
ATOM 4588 N N . ARG B 1 155 ? 7.07 -7.07 -7.277 1 98.56 155 ARG B N 1
ATOM 4589 C CA . ARG B 1 155 ? 7.312 -5.641 -7.113 1 98.56 155 ARG B CA 1
ATOM 4590 C C . ARG B 1 155 ? 7.902 -5.34 -5.738 1 98.56 155 ARG B C 1
ATOM 4592 O O . ARG B 1 155 ? 8.828 -4.535 -5.617 1 98.56 155 ARG B O 1
ATOM 4599 N N . CYS B 1 156 ? 7.328 -5.984 -4.727 1 98.88 156 CYS B N 1
ATOM 4600 C CA . CYS B 1 156 ? 7.883 -5.836 -3.385 1 98.88 156 CYS B CA 1
ATOM 4601 C C . CYS B 1 156 ? 9.328 -6.309 -3.336 1 98.88 156 CYS B C 1
ATOM 4603 O O . CYS B 1 156 ? 10.18 -5.648 -2.74 1 98.88 156 CYS B O 1
ATOM 4605 N N . LEU B 1 157 ? 9.594 -7.395 -3.996 1 98.81 157 LEU B N 1
ATOM 4606 C CA . LEU B 1 157 ? 10.945 -7.93 -4.02 1 98.81 157 LEU B CA 1
ATOM 4607 C C . LEU B 1 157 ? 11.891 -6.988 -4.754 1 98.81 157 LEU B C 1
ATOM 4609 O O . LEU B 1 157 ? 13.016 -6.758 -4.309 1 98.81 157 LEU B O 1
ATOM 4613 N N . SER B 1 158 ? 11.461 -6.465 -5.863 1 97.69 158 SER B N 1
ATOM 4614 C CA . SER B 1 158 ? 12.258 -5.512 -6.629 1 97.69 158 SER B CA 1
ATOM 4615 C C . SER B 1 158 ? 12.586 -4.273 -5.801 1 97.69 158 SER B C 1
ATOM 4617 O O . SER B 1 158 ? 13.719 -3.795 -5.812 1 97.69 158 SER B O 1
ATOM 4619 N N . THR B 1 159 ? 11.602 -3.791 -5.105 1 97.75 159 THR B N 1
ATOM 4620 C CA . THR B 1 159 ? 11.812 -2.637 -4.238 1 97.75 159 THR B CA 1
ATOM 4621 C C . THR B 1 159 ? 12.812 -2.965 -3.133 1 97.75 159 THR B C 1
ATOM 4623 O O . THR B 1 159 ? 13.727 -2.189 -2.871 1 97.75 159 THR B O 1
ATOM 4626 N N . ALA B 1 160 ? 12.633 -4.113 -2.533 1 98.25 160 ALA B N 1
ATOM 4627 C CA . ALA B 1 160 ? 13.547 -4.547 -1.476 1 98.25 160 ALA B CA 1
ATOM 4628 C C . ALA B 1 160 ? 14.969 -4.707 -2.006 1 98.25 160 ALA B C 1
ATOM 4630 O O . ALA B 1 160 ? 15.938 -4.395 -1.31 1 98.25 160 ALA B O 1
ATOM 4631 N N . ALA B 1 161 ? 15.086 -5.195 -3.227 1 96.81 161 ALA B N 1
ATOM 4632 C CA . ALA B 1 161 ? 16.406 -5.352 -3.846 1 96.81 161 ALA B CA 1
ATOM 4633 C C . ALA B 1 161 ? 17.094 -4 -4.008 1 96.81 161 ALA B C 1
ATOM 4635 O O . ALA B 1 161 ? 18.281 -3.871 -3.721 1 96.81 161 ALA B O 1
ATOM 4636 N N . GLU B 1 162 ? 16.328 -3.033 -4.434 1 94.19 162 GLU B N 1
ATOM 4637 C CA . GLU B 1 162 ? 16.891 -1.691 -4.586 1 94.19 162 GLU B CA 1
ATOM 4638 C C . GLU B 1 162 ? 17.328 -1.124 -3.24 1 94.19 162 GLU B C 1
ATOM 4640 O O . GLU B 1 162 ? 18.406 -0.513 -3.141 1 94.19 162 GLU B O 1
ATOM 4645 N N . LEU B 1 163 ? 16.531 -1.318 -2.234 1 94.62 163 LEU B N 1
ATOM 4646 C CA . LEU B 1 163 ? 16.844 -0.822 -0.899 1 94.62 163 LEU B CA 1
ATOM 4647 C C . LEU B 1 163 ? 18.062 -1.525 -0.331 1 94.62 163 LEU B C 1
ATOM 4649 O O . LEU B 1 163 ? 18.922 -0.888 0.288 1 94.62 163 LEU B O 1
ATOM 4653 N N . ALA B 1 164 ? 18.125 -2.824 -0.56 1 94.25 164 ALA B N 1
ATOM 4654 C CA . ALA B 1 164 ? 19.25 -3.617 -0.061 1 94.25 164 ALA B CA 1
ATOM 4655 C C . ALA B 1 164 ? 20.547 -3.195 -0.725 1 94.25 164 ALA B C 1
ATOM 4657 O O . ALA B 1 164 ? 21.578 -3.084 -0.06 1 94.25 164 ALA B O 1
ATOM 4658 N N . ALA B 1 165 ? 20.484 -3.01 -1.985 1 89.62 165 ALA B N 1
ATOM 4659 C CA . ALA B 1 165 ? 21.672 -2.629 -2.738 1 89.62 165 ALA B CA 1
ATOM 4660 C C . ALA B 1 165 ? 22.234 -1.29 -2.254 1 89.62 165 ALA B C 1
ATOM 4662 O O . ALA B 1 165 ? 23.438 -1.056 -2.301 1 89.62 165 ALA B O 1
ATOM 4663 N N . ALA B 1 166 ? 21.375 -0.498 -1.719 1 82.38 166 ALA B N 1
ATOM 4664 C CA . ALA B 1 166 ? 21.75 0.854 -1.305 1 82.38 166 ALA B CA 1
ATOM 4665 C C . ALA B 1 166 ? 22.391 0.851 0.079 1 82.38 166 ALA B C 1
ATOM 4667 O O . ALA B 1 166 ? 23.125 1.777 0.434 1 82.38 166 ALA B O 1
ATOM 4668 N N . ASN B 1 167 ? 22.078 -0.109 0.821 1 87.94 167 ASN B N 1
ATOM 4669 C CA . ASN B 1 167 ? 22.5 -0.17 2.213 1 87.94 167 ASN B CA 1
ATOM 4670 C C . ASN B 1 167 ? 22.891 -1.591 2.619 1 87.94 167 ASN B C 1
ATOM 4672 O O . ASN B 1 167 ? 22.031 -2.367 3.051 1 87.94 167 ASN B O 1
ATOM 4676 N N . PRO B 1 168 ? 24.172 -1.844 2.645 1 85.81 168 PRO B N 1
ATOM 4677 C CA . PRO B 1 168 ? 24.609 -3.203 2.965 1 85.81 168 PRO B CA 1
ATOM 4678 C C . PRO B 1 168 ? 24.188 -3.648 4.359 1 85.81 168 PRO B C 1
ATOM 4680 O O . PRO B 1 168 ? 24.203 -4.844 4.664 1 85.81 168 PRO B O 1
ATOM 4683 N N . ALA B 1 169 ? 23.812 -2.717 5.195 1 89.94 169 ALA B N 1
ATOM 4684 C CA . ALA B 1 169 ? 23.375 -3.068 6.539 1 89.94 169 ALA B CA 1
ATOM 4685 C C . ALA B 1 169 ? 21.922 -3.533 6.531 1 89.94 169 ALA B C 1
ATOM 4687 O O . ALA B 1 169 ? 21.438 -4.137 7.5 1 89.94 169 ALA B O 1
ATOM 4688 N N . ALA B 1 170 ? 21.312 -3.344 5.473 1 94.88 170 ALA B N 1
ATOM 4689 C CA . ALA B 1 170 ? 19.875 -3.652 5.41 1 94.88 170 ALA B CA 1
ATOM 4690 C C . ALA B 1 170 ? 19.656 -5.156 5.316 1 94.88 170 ALA B C 1
ATOM 4692 O O . ALA B 1 170 ? 20.375 -5.863 4.609 1 94.88 170 ALA B O 1
ATOM 4693 N N . ARG B 1 171 ? 18.797 -5.676 6.098 1 98.12 171 ARG B N 1
ATOM 4694 C CA . ARG B 1 171 ? 18.141 -6.969 5.977 1 98.12 171 ARG B CA 1
ATOM 4695 C C . ARG B 1 171 ? 16.625 -6.797 5.945 1 98.12 171 ARG B C 1
ATOM 4697 O O . ARG B 1 171 ? 16.016 -6.348 6.926 1 98.12 171 ARG B O 1
ATOM 4704 N N . ILE B 1 172 ? 16.062 -7.203 4.844 1 98.75 172 ILE B N 1
ATOM 4705 C CA . ILE B 1 172 ? 14.68 -6.84 4.57 1 98.75 172 ILE B CA 1
ATOM 4706 C C . ILE B 1 172 ? 13.82 -8.102 4.508 1 98.75 172 ILE B C 1
ATOM 4708 O O . ILE B 1 172 ? 14.133 -9.031 3.768 1 98.75 172 ILE B O 1
ATOM 4712 N N . LEU B 1 173 ? 12.789 -8.125 5.301 1 98.94 173 LEU B N 1
ATOM 4713 C CA . LEU B 1 173 ? 11.781 -9.18 5.262 1 98.94 173 LEU B CA 1
ATOM 4714 C C . LEU B 1 173 ? 10.617 -8.781 4.355 1 98.94 173 LEU B C 1
ATOM 4716 O O . LEU B 1 173 ? 9.891 -7.828 4.652 1 98.94 173 LEU B O 1
ATOM 4720 N N . VAL B 1 174 ? 10.477 -9.492 3.227 1 98.94 174 VAL B N 1
ATOM 4721 C CA . VAL B 1 174 ? 9.367 -9.281 2.303 1 98.94 174 VAL B CA 1
ATOM 4722 C C . VAL B 1 174 ? 8.305 -10.359 2.506 1 98.94 174 VAL B C 1
ATOM 4724 O O . VAL B 1 174 ? 8.617 -11.547 2.494 1 98.94 174 VAL B O 1
ATOM 4727 N N . ILE B 1 175 ? 7.082 -9.938 2.732 1 98.94 175 ILE B N 1
ATOM 4728 C CA . ILE B 1 175 ? 5.969 -10.867 2.914 1 98.94 175 ILE B CA 1
ATOM 4729 C C . ILE B 1 175 ? 4.82 -10.484 1.981 1 98.94 175 ILE B C 1
ATOM 4731 O O . ILE B 1 175 ? 4.465 -9.305 1.875 1 98.94 175 ILE B O 1
ATOM 4735 N N . VAL B 1 176 ? 4.254 -11.438 1.287 1 98.94 176 VAL B N 1
ATOM 4736 C CA . VAL B 1 176 ? 3.043 -11.242 0.501 1 98.94 176 VAL B CA 1
ATOM 4737 C C . VAL B 1 176 ? 2 -12.289 0.883 1 98.94 176 VAL B C 1
ATOM 4739 O O . VAL B 1 176 ? 2.303 -13.484 0.946 1 98.94 176 VAL B O 1
ATOM 4742 N N . ALA B 1 177 ? 0.813 -11.859 1.163 1 98.94 177 ALA B N 1
ATOM 4743 C CA . ALA B 1 177 ? -0.273 -12.766 1.53 1 98.94 177 ALA B CA 1
ATOM 4744 C C . ALA B 1 177 ? -1.574 -12.367 0.838 1 98.94 177 ALA B C 1
ATOM 4746 O O . ALA B 1 177 ? -1.927 -11.188 0.792 1 98.94 177 ALA B O 1
ATOM 4747 N N . ASP B 1 178 ? -2.23 -13.383 0.312 1 98.69 178 ASP B N 1
ATOM 4748 C CA . ASP B 1 178 ? -3.488 -13.156 -0.395 1 98.69 178 ASP B CA 1
ATOM 4749 C C . ASP B 1 178 ? -4.531 -14.203 -0.009 1 98.69 178 ASP B C 1
ATOM 4751 O O . ASP B 1 178 ? -4.285 -15.406 -0.126 1 98.69 178 ASP B O 1
ATOM 4755 N N . VAL B 1 179 ? -5.621 -13.719 0.454 1 98.5 179 VAL B N 1
ATOM 4756 C CA . VAL B 1 179 ? -6.801 -14.547 0.672 1 98.5 179 VAL B CA 1
ATOM 4757 C C . VAL B 1 179 ? -7.789 -14.359 -0.476 1 98.5 179 VAL B C 1
ATOM 4759 O O . VAL B 1 179 ? -8.867 -13.789 -0.289 1 98.5 179 VAL B O 1
ATOM 4762 N N . ARG B 1 180 ? -7.473 -14.906 -1.559 1 96.25 180 ARG B N 1
ATOM 4763 C CA . ARG B 1 180 ? -8.219 -14.617 -2.777 1 96.25 180 ARG B CA 1
ATOM 4764 C C . ARG B 1 180 ? -9.531 -15.406 -2.816 1 96.25 180 ARG B C 1
ATOM 4766 O O . ARG B 1 180 ? -10.5 -14.969 -3.43 1 96.25 180 ARG B O 1
ATOM 4773 N N . SER B 1 181 ? -9.539 -16.531 -2.172 1 94.56 181 SER B N 1
ATOM 4774 C CA . SER B 1 181 ? -10.789 -17.281 -2.078 1 94.56 181 SER B CA 1
ATOM 4775 C C . SER B 1 181 ? -11.859 -16.469 -1.347 1 94.56 181 SER B C 1
ATOM 4777 O O . SER B 1 181 ? -13.047 -16.75 -1.48 1 94.56 181 SER B O 1
ATOM 4779 N N . GLY B 1 182 ? -11.391 -15.453 -0.594 1 93.81 182 GLY B N 1
ATOM 4780 C CA . GLY B 1 182 ? -12.336 -14.594 0.1 1 93.81 182 GLY B CA 1
ATOM 4781 C C . GLY B 1 182 ? -13.328 -13.922 -0.833 1 93.81 182 GLY B C 1
ATOM 4782 O O . GLY B 1 182 ? -14.453 -13.617 -0.435 1 93.81 182 GLY B O 1
ATOM 4783 N N . LEU B 1 183 ? -12.93 -13.68 -2.049 1 93.25 183 LEU B N 1
ATOM 4784 C CA . LEU B 1 183 ? -13.82 -13.086 -3.039 1 93.25 183 LEU B CA 1
ATOM 4785 C C . LEU B 1 183 ? -15.086 -13.922 -3.203 1 93.25 183 LEU B C 1
ATOM 4787 O O . LEU B 1 183 ? -16.156 -13.383 -3.506 1 93.25 183 LEU B O 1
ATOM 4791 N N . GLN B 1 184 ? -14.945 -15.133 -2.994 1 93.94 184 GLN B N 1
ATOM 4792 C CA . GLN B 1 184 ? -16.016 -16.094 -3.232 1 93.94 184 GLN B CA 1
ATOM 4793 C C . GLN B 1 184 ? -17.094 -15.992 -2.146 1 93.94 184 GLN B C 1
ATOM 4795 O O . GLN B 1 184 ? -18.188 -16.547 -2.299 1 93.94 184 GLN B O 1
ATOM 4800 N N . ASN B 1 185 ? -16.75 -15.344 -1.06 1 95.25 185 ASN B N 1
ATOM 4801 C CA . ASN B 1 185 ? -17.703 -15.109 0.019 1 95.25 185 ASN B CA 1
ATOM 4802 C C . ASN B 1 185 ? -18.344 -13.734 -0.091 1 95.25 185 ASN B C 1
ATOM 4804 O O . ASN B 1 185 ? -19.125 -13.336 0.781 1 95.25 185 ASN B O 1
ATOM 4808 N N . GLN B 1 186 ? -18 -13.023 -1.125 1 95.06 186 GLN B N 1
ATOM 4809 C CA . GLN B 1 186 ? -18.562 -11.711 -1.396 1 95.06 186 GLN B CA 1
ATOM 4810 C C . GLN B 1 186 ? -19 -11.586 -2.852 1 95.06 186 GLN B C 1
ATOM 4812 O O . GLN B 1 186 ? -18.859 -10.523 -3.463 1 95.06 186 GLN B O 1
ATOM 4817 N N . LEU B 1 187 ? -19.5 -12.57 -3.428 1 91.19 187 LEU B N 1
ATOM 4818 C CA . LEU B 1 187 ? -19.906 -12.578 -4.832 1 91.19 187 LEU B CA 1
ATOM 4819 C C . LEU B 1 187 ? -21.156 -11.734 -5.051 1 91.19 187 LEU B C 1
ATOM 4821 O O . LEU B 1 187 ? -22.062 -11.742 -4.215 1 91.19 187 LEU B O 1
ATOM 4825 N N . PRO B 1 188 ? -21.094 -10.867 -6.156 1 84.56 188 PRO B N 1
ATOM 4826 C CA . PRO B 1 188 ? -22.328 -10.141 -6.484 1 84.56 188 PRO B CA 1
ATOM 4827 C C . PRO B 1 188 ? -23.516 -11.062 -6.738 1 84.56 188 PRO B C 1
ATOM 4829 O O . PRO B 1 188 ? -23.328 -12.203 -7.172 1 84.56 188 PRO B O 1
ATOM 4832 N N . HIS B 1 189 ? -24.578 -10.391 -6.199 1 67.12 189 HIS B N 1
ATOM 4833 C CA . HIS B 1 189 ? -25.797 -11.156 -6.449 1 67.12 189 HIS B CA 1
ATOM 4834 C C . HIS B 1 189 ? -25.938 -11.492 -7.93 1 67.12 189 HIS B C 1
ATOM 4836 O O . HIS B 1 189 ? -25.5 -10.734 -8.789 1 67.12 189 HIS B O 1
ATOM 4842 N N . TRP B 1 190 ? -26.062 -12.727 -8.125 1 54.47 190 TRP B N 1
ATOM 4843 C CA . TRP B 1 190 ? -26.156 -13.344 -9.445 1 54.47 190 TRP B CA 1
ATOM 4844 C C . TRP B 1 190 ? -26.906 -12.438 -10.422 1 54.47 190 TRP B C 1
ATOM 4846 O O . TRP B 1 190 ? -27.875 -11.773 -10.039 1 54.47 190 TRP B O 1
ATOM 4856 N N . GLU B 1 191 ? -26.141 -11.898 -11.219 1 42.22 191 GLU B N 1
ATOM 4857 C CA . GLU B 1 191 ? -26.609 -11.109 -12.352 1 42.22 191 GLU B CA 1
ATOM 4858 C C . GLU B 1 191 ? -28.062 -11.438 -12.688 1 42.22 191 GLU B C 1
ATOM 4860 O O . GLU B 1 191 ? -28.484 -12.586 -12.594 1 42.22 191 GLU B O 1
ATOM 4865 N N . GLY B 1 192 ? -29.078 -10.391 -12.82 1 41.53 192 GLY B N 1
ATOM 4866 C CA . GLY B 1 192 ? -30.484 -10.203 -13.172 1 41.53 192 GLY B CA 1
ATOM 4867 C C . GLY B 1 192 ? -31.422 -10.5 -12.023 1 41.53 192 GLY B C 1
ATOM 4868 O O . GLY B 1 192 ? -31.047 -11.148 -11.047 1 41.53 192 GLY B O 1
ATOM 4869 N N . ASN B 1 193 ? -32.344 -9.5 -11.75 1 40.19 193 ASN B N 1
ATOM 4870 C CA . ASN B 1 193 ? -33.562 -9.672 -10.945 1 40.19 193 ASN B CA 1
ATOM 4871 C C . ASN B 1 193 ? -34 -11.133 -10.891 1 40.19 193 ASN B C 1
ATOM 4873 O O . ASN B 1 193 ? -35.031 -11.461 -10.305 1 40.19 193 ASN B O 1
ATOM 4877 N N . ASP B 1 194 ? -33.531 -11.82 -11.891 1 42 194 ASP B N 1
ATOM 4878 C CA . ASP B 1 194 ? -34 -13.195 -11.992 1 42 194 ASP B CA 1
ATOM 4879 C C . ASP B 1 194 ? -33.125 -14.148 -11.188 1 42 194 ASP B C 1
ATOM 4881 O O . ASP B 1 194 ? -32.094 -14.586 -11.672 1 42 194 ASP B O 1
ATOM 4885 N N . SER B 1 195 ? -33.156 -14.008 -9.922 1 49.38 195 SER B N 1
ATOM 4886 C CA . SER B 1 195 ? -32.594 -14.969 -8.977 1 49.38 195 SER B CA 1
ATOM 4887 C C . SER B 1 195 ? -32.375 -16.328 -9.625 1 49.38 195 SER B C 1
ATOM 4889 O O . SER B 1 195 ? -31.719 -17.203 -9.047 1 49.38 195 SER B O 1
ATOM 4891 N N . SER B 1 196 ? -33 -16.484 -10.781 1 49.41 196 SER B N 1
ATOM 4892 C CA . SER B 1 196 ? -32.938 -17.812 -11.406 1 49.41 196 SER B CA 1
ATOM 4893 C C . SER B 1 196 ? -31.672 -18 -12.203 1 49.41 196 SER B C 1
ATOM 4895 O O . SER B 1 196 ? -31.312 -19.125 -12.57 1 49.41 196 SER B O 1
ATOM 4897 N N . ALA B 1 197 ? -31.047 -16.797 -12.641 1 52.97 197 ALA B N 1
ATOM 4898 C CA . ALA B 1 197 ? -30 -16.969 -13.648 1 52.97 197 ALA B CA 1
ATOM 4899 C C . ALA B 1 197 ? -28.688 -17.359 -13 1 52.97 197 ALA B C 1
ATOM 4901 O O . ALA B 1 197 ? -27.781 -17.875 -13.672 1 52.97 197 ALA B O 1
ATOM 4902 N N . GLY B 1 198 ? -28.516 -17.766 -11.836 1 62.53 198 GLY B N 1
ATOM 4903 C CA . GLY B 1 198 ? -27.312 -18.25 -11.172 1 62.53 198 GLY B CA 1
ATOM 4904 C C . GLY B 1 198 ? -26.156 -17.281 -11.25 1 62.53 198 GLY B C 1
ATOM 4905 O O . GLY B 1 198 ? -26.312 -16.156 -11.711 1 62.53 198 GLY B O 1
ATOM 4906 N N . PRO B 1 199 ? -24.906 -17.578 -10.867 1 75.31 199 PRO B N 1
ATOM 4907 C CA . PRO B 1 199 ? -23.703 -16.734 -10.883 1 75.31 199 PRO B CA 1
ATOM 4908 C C . PRO B 1 199 ? -23.219 -16.438 -12.305 1 75.31 199 PRO B C 1
ATOM 4910 O O . PRO B 1 199 ? -23.438 -17.25 -13.211 1 75.31 199 PRO B O 1
ATOM 4913 N N . SER B 1 200 ? -22.641 -15.258 -12.5 1 83.81 200 SER B N 1
ATOM 4914 C CA . SER B 1 200 ? -22.031 -14.938 -13.789 1 83.81 200 SER B CA 1
ATOM 4915 C C . SER B 1 200 ? -20.859 -15.875 -14.094 1 83.81 200 SER B C 1
ATOM 4917 O O . SER B 1 200 ? -20.312 -16.516 -13.188 1 83.81 200 SER B O 1
ATOM 4919 N N . ARG B 1 201 ? -20.516 -16.016 -15.359 1 88.06 201 ARG B N 1
ATOM 4920 C CA . ARG B 1 201 ? -19.375 -16.828 -15.766 1 88.06 201 ARG B CA 1
ATOM 4921 C C . ARG B 1 201 ? -18.094 -16.375 -15.078 1 88.06 201 ARG B C 1
ATOM 4923 O O . ARG B 1 201 ? -17.25 -17.188 -14.695 1 88.06 201 ARG B O 1
ATOM 4930 N N . ALA B 1 202 ? -17.984 -15.078 -14.891 1 87.44 202 ALA B N 1
ATOM 4931 C CA . ALA B 1 202 ? -16.812 -14.523 -14.211 1 87.44 202 ALA B CA 1
ATOM 4932 C C . ALA B 1 202 ? -16.734 -15.016 -12.766 1 87.44 202 ALA B C 1
ATOM 4934 O O . ALA B 1 202 ? -15.648 -15.312 -12.266 1 87.44 202 ALA B O 1
ATOM 4935 N N . CYS B 1 203 ? -17.844 -15.062 -12.148 1 90.75 203 CYS B N 1
ATOM 4936 C CA . CYS B 1 203 ? -17.891 -15.539 -10.773 1 90.75 203 CYS B CA 1
ATOM 4937 C C . CYS B 1 203 ? -17.5 -17.016 -10.688 1 90.75 203 CYS B C 1
ATOM 4939 O O . CYS B 1 203 ? -16.734 -17.406 -9.797 1 90.75 203 CYS B O 1
ATOM 4941 N N . ILE B 1 204 ? -18.016 -17.781 -11.641 1 93 204 ILE B N 1
ATOM 4942 C CA . ILE B 1 204 ? -17.719 -19.219 -11.664 1 93 204 ILE B CA 1
ATOM 4943 C C . ILE B 1 204 ? -16.219 -19.422 -11.898 1 93 204 ILE B C 1
ATOM 4945 O O . ILE B 1 204 ? -15.594 -20.25 -11.234 1 93 204 ILE B O 1
ATOM 4949 N N . ILE B 1 205 ? -15.656 -18.656 -12.797 1 93.31 205 ILE B N 1
ATOM 4950 C CA . ILE B 1 205 ? -14.234 -18.75 -13.086 1 93.31 205 ILE B CA 1
ATOM 4951 C C . ILE B 1 205 ? -13.43 -18.375 -11.836 1 93.31 205 ILE B C 1
ATOM 4953 O O . ILE B 1 205 ? -12.445 -19.047 -11.5 1 93.31 205 ILE B O 1
ATOM 4957 N N . SER B 1 206 ? -13.828 -17.312 -11.18 1 92.38 206 SER B N 1
ATOM 4958 C CA . SER B 1 206 ? -13.18 -16.891 -9.938 1 92.38 206 SER B CA 1
ATOM 4959 C C . SER B 1 206 ? -13.188 -18.016 -8.906 1 92.38 206 SER B C 1
ATOM 4961 O O . SER B 1 206 ? -12.18 -18.266 -8.242 1 92.38 206 SER B O 1
ATOM 4963 N N . CYS B 1 207 ? -14.297 -18.688 -8.797 1 95.12 207 CYS B N 1
ATOM 4964 C CA . CYS B 1 207 ? -14.445 -19.766 -7.836 1 95.12 207 CYS B CA 1
ATOM 4965 C C . CYS B 1 207 ? -13.555 -20.953 -8.203 1 95.12 207 CYS B C 1
ATOM 4967 O O . CYS B 1 207 ? -13.062 -21.656 -7.32 1 95.12 207 CYS B O 1
ATOM 4969 N N . ALA B 1 208 ? -13.367 -21.141 -9.477 1 96.81 208 ALA B N 1
ATOM 4970 C CA . ALA B 1 208 ? -12.57 -22.266 -9.953 1 96.81 208 ALA B CA 1
ATOM 4971 C C . ALA B 1 208 ? -11.078 -22 -9.797 1 96.81 208 ALA B C 1
ATOM 4973 O O . ALA B 1 208 ? -10.281 -22.922 -9.602 1 96.81 208 ALA B O 1
ATOM 4974 N N . LEU B 1 209 ? -10.656 -20.734 -9.773 1 97.06 209 LEU B N 1
ATOM 4975 C CA . LEU B 1 209 ? -9.258 -20.375 -9.992 1 97.06 209 LEU B CA 1
ATOM 4976 C C . LEU B 1 209 ? -8.594 -19.969 -8.68 1 97.06 209 LEU B C 1
ATOM 4978 O O . LEU B 1 209 ? -7.465 -20.391 -8.398 1 97.06 209 LEU B O 1
ATOM 4982 N N . PHE B 1 210 ? -9.242 -19.141 -7.848 1 97.25 210 PHE B N 1
ATOM 4983 C CA . PHE B 1 210 ? -8.562 -18.406 -6.793 1 97.25 210 PHE B CA 1
ATOM 4984 C C . PHE B 1 210 ? -8.484 -19.219 -5.512 1 97.25 210 PHE B C 1
ATOM 4986 O O . PHE B 1 210 ? -9.43 -19.922 -5.156 1 97.25 210 PHE B O 1
ATOM 4993 N N . ARG B 1 211 ? -7.316 -19.156 -4.922 1 98.19 211 ARG B N 1
ATOM 4994 C CA . ARG B 1 211 ? -7.008 -19.812 -3.654 1 98.19 211 ARG B CA 1
ATOM 4995 C C . ARG B 1 211 ? -6.164 -18.906 -2.762 1 98.19 211 ARG B C 1
ATOM 4997 O O . ARG B 1 211 ? -5.965 -17.734 -3.07 1 98.19 211 ARG B O 1
ATOM 5004 N N . ASP B 1 212 ? -5.707 -19.438 -1.603 1 98.31 212 ASP B N 1
ATOM 5005 C CA . ASP B 1 212 ? -5.051 -18.609 -0.593 1 98.31 212 ASP B CA 1
ATOM 5006 C C . ASP B 1 212 ? -3.621 -19.078 -0.344 1 98.31 212 ASP B C 1
ATOM 5008 O O . ASP B 1 212 ? -3.338 -20.281 -0.388 1 98.31 212 ASP B O 1
ATOM 5012 N N . ALA B 1 213 ? -2.73 -18.078 -0.117 1 98.81 213 ALA B N 1
ATOM 5013 C CA . ALA B 1 213 ? -1.358 -18.391 0.268 1 98.81 213 ALA B CA 1
ATOM 5014 C C . ALA B 1 213 ? -0.643 -17.172 0.819 1 98.81 213 ALA B C 1
ATOM 5016 O O . ALA B 1 213 ? -1.159 -16.047 0.73 1 98.81 213 ALA B O 1
ATOM 5017 N N . ALA B 1 214 ? 0.448 -17.391 1.469 1 98.94 214 ALA B N 1
ATOM 5018 C CA . ALA B 1 214 ? 1.449 -16.375 1.782 1 98.94 214 ALA B CA 1
ATOM 5019 C C . ALA B 1 214 ? 2.85 -16.859 1.412 1 98.94 214 ALA B C 1
ATOM 5021 O O . ALA B 1 214 ? 3.104 -18.062 1.338 1 98.94 214 ALA B O 1
ATOM 5022 N N . SER B 1 215 ? 3.715 -15.977 1.111 1 98.94 215 SER B N 1
ATOM 5023 C CA . SER B 1 215 ? 5.117 -16.25 0.826 1 98.94 215 SER B CA 1
ATOM 5024 C C . SER B 1 215 ? 6.016 -15.133 1.344 1 98.94 215 SER B C 1
ATOM 5026 O O . SER B 1 215 ? 5.547 -14.023 1.599 1 98.94 215 SER B O 1
ATOM 5028 N N . ALA B 1 216 ? 7.289 -15.438 1.598 1 98.94 216 ALA B N 1
ATOM 5029 C CA . ALA B 1 216 ? 8.195 -14.469 2.211 1 98.94 216 ALA B CA 1
ATOM 5030 C C . ALA B 1 216 ? 9.625 -14.68 1.729 1 98.94 216 ALA B C 1
ATOM 5032 O O . ALA B 1 216 ? 9.992 -15.773 1.298 1 98.94 216 ALA B O 1
ATOM 5033 N N . VAL B 1 217 ? 10.43 -13.633 1.792 1 98.94 217 VAL B N 1
ATOM 5034 C CA . VAL B 1 217 ? 11.844 -13.641 1.441 1 98.94 217 VAL B CA 1
ATOM 5035 C C . VAL B 1 217 ? 12.609 -12.727 2.395 1 98.94 217 VAL B C 1
ATOM 5037 O O . VAL B 1 217 ? 12.133 -11.648 2.762 1 98.94 217 VAL B O 1
ATOM 5040 N N . VAL B 1 218 ? 13.727 -13.18 2.896 1 98.88 218 VAL B N 1
ATOM 5041 C CA . VAL B 1 218 ? 14.719 -12.297 3.492 1 98.88 218 VAL B CA 1
ATOM 5042 C C . VAL B 1 218 ? 15.781 -11.945 2.453 1 98.88 218 VAL B C 1
ATOM 5044 O O . VAL B 1 218 ? 16.391 -12.828 1.854 1 98.88 218 VAL B O 1
ATOM 5047 N N . ILE B 1 219 ? 15.992 -10.672 2.232 1 98.56 219 ILE B N 1
ATOM 5048 C CA . ILE B 1 219 ? 16.922 -10.211 1.205 1 98.56 219 ILE B CA 1
ATOM 5049 C C . ILE B 1 219 ? 17.875 -9.18 1.797 1 98.56 219 ILE B C 1
ATOM 5051 O O . ILE B 1 219 ? 17.516 -8.438 2.707 1 98.56 219 ILE B O 1
ATOM 5055 N N . GLY B 1 220 ? 19.031 -9.102 1.395 1 96.62 220 GLY B N 1
ATOM 5056 C CA . GLY B 1 220 ? 20.078 -8.164 1.765 1 96.62 220 GLY B CA 1
ATOM 5057 C C . GLY B 1 220 ? 21.234 -8.141 0.786 1 96.62 220 GLY B C 1
ATOM 5058 O O . GLY B 1 220 ? 21.188 -8.805 -0.253 1 96.62 220 GLY B O 1
ATOM 5059 N N . ALA B 1 221 ? 22.172 -7.285 1.022 1 93.5 221 ALA B N 1
ATOM 5060 C CA . ALA B 1 221 ? 23.406 -7.254 0.241 1 93.5 221 ALA B CA 1
ATOM 5061 C C . ALA B 1 221 ? 24.625 -7.52 1.124 1 93.5 221 ALA B C 1
ATOM 5063 O O . ALA B 1 221 ? 24.562 -7.324 2.34 1 93.5 221 ALA B O 1
ATOM 5064 N N . GLY B 1 222 ? 25.688 -7.965 0.51 1 88.62 222 GLY B N 1
ATOM 5065 C CA . GLY B 1 222 ? 26.875 -8.258 1.293 1 88.62 222 GLY B CA 1
ATOM 5066 C C . GLY B 1 222 ? 26.656 -9.312 2.355 1 88.62 222 GLY B C 1
ATOM 5067 O O . GLY B 1 222 ? 26.469 -8.992 3.531 1 88.62 222 GLY B O 1
ATOM 5068 N N . ALA B 1 223 ? 26.781 -10.516 1.971 1 88.56 223 ALA B N 1
ATOM 5069 C CA . ALA B 1 223 ? 26.5 -11.625 2.875 1 88.56 223 ALA B CA 1
ATOM 5070 C C . ALA B 1 223 ? 27.375 -11.539 4.125 1 88.56 223 ALA B C 1
ATOM 5072 O O . ALA B 1 223 ? 28.578 -11.273 4.035 1 88.56 223 ALA B O 1
ATOM 5073 N N . ARG B 1 224 ? 26.703 -11.656 5.203 1 89.62 224 ARG B N 1
ATOM 5074 C CA . ARG B 1 224 ? 27.391 -11.688 6.488 1 89.62 224 ARG B CA 1
ATOM 5075 C C . ARG B 1 224 ? 27.828 -13.109 6.84 1 89.62 224 ARG B C 1
ATOM 5077 O O . ARG B 1 224 ? 27.422 -14.07 6.188 1 89.62 224 ARG B O 1
ATOM 5084 N N . ALA B 1 225 ? 28.656 -13.117 7.895 1 87.25 225 ALA B N 1
ATOM 5085 C CA . ALA B 1 225 ? 29.078 -14.43 8.375 1 87.25 225 ALA B CA 1
ATOM 5086 C C . ALA B 1 225 ? 27.875 -15.273 8.781 1 87.25 225 ALA B C 1
ATOM 5088 O O . ALA B 1 225 ? 26.984 -14.805 9.492 1 87.25 225 ALA B O 1
ATOM 5089 N N . GLY B 1 226 ? 27.812 -16.453 8.234 1 88 226 GLY B N 1
ATOM 5090 C CA . GLY B 1 226 ? 26.734 -17.359 8.594 1 88 226 GLY B CA 1
ATOM 5091 C C . GLY B 1 226 ? 25.578 -17.344 7.613 1 88 226 GLY B C 1
ATOM 5092 O O . GLY B 1 226 ? 24.75 -18.25 7.605 1 88 226 GLY B O 1
ATOM 5093 N N . GLU B 1 227 ? 25.578 -16.328 6.812 1 91.5 227 GLU B N 1
ATOM 5094 C CA . GLU B 1 227 ? 24.531 -16.266 5.797 1 91.5 227 GLU B CA 1
ATOM 5095 C C . GLU B 1 227 ? 24.922 -17.031 4.547 1 91.5 227 GLU B C 1
ATOM 5097 O O . GLU B 1 227 ? 26.078 -16.969 4.105 1 91.5 227 GLU B O 1
ATOM 5102 N N . VAL B 1 228 ? 24.016 -17.812 4.016 1 91.5 228 VAL B N 1
ATOM 5103 C CA . VAL B 1 228 ? 24.234 -18.594 2.799 1 91.5 228 VAL B CA 1
ATOM 5104 C C . VAL B 1 228 ? 23.281 -18.109 1.705 1 91.5 228 VAL B C 1
ATOM 5106 O O . VAL B 1 228 ? 22.141 -18.562 1.632 1 91.5 228 VAL B O 1
ATOM 5109 N N . PRO B 1 229 ? 23.781 -17.328 0.865 1 94.44 229 PRO B N 1
ATOM 5110 C CA . PRO B 1 229 ? 22.922 -16.828 -0.199 1 94.44 229 PRO B CA 1
ATOM 5111 C C . PRO B 1 229 ? 22.391 -17.938 -1.109 1 94.44 229 PRO B C 1
ATOM 5113 O O . PRO B 1 229 ? 23.125 -18.875 -1.434 1 94.44 229 PRO B O 1
ATOM 5116 N N . LEU B 1 230 ? 21.125 -17.812 -1.464 1 94.38 230 LEU B N 1
ATOM 5117 C CA . LEU B 1 230 ? 20.484 -18.766 -2.367 1 94.38 230 LEU B CA 1
ATOM 5118 C C . LEU B 1 230 ? 20.594 -18.297 -3.814 1 94.38 230 LEU B C 1
ATOM 5120 O O . LEU B 1 230 ? 20.797 -19.109 -4.719 1 94.38 230 LEU B O 1
ATOM 5124 N N . ALA B 1 231 ? 20.484 -17.031 -4.023 1 95.5 231 ALA B N 1
ATOM 5125 C CA . ALA B 1 231 ? 20.531 -16.422 -5.348 1 95.5 231 ALA B CA 1
ATOM 5126 C C . ALA B 1 231 ? 20.875 -14.93 -5.246 1 95.5 231 ALA B C 1
ATOM 5128 O O . ALA B 1 231 ? 20.75 -14.336 -4.172 1 95.5 231 ALA B O 1
ATOM 5129 N N . LYS B 1 232 ? 21.406 -14.422 -6.242 1 95.12 232 LYS B N 1
ATOM 5130 C CA . LYS B 1 232 ? 21.578 -12.977 -6.34 1 95.12 232 LYS B CA 1
ATOM 5131 C C . LYS B 1 232 ? 20.625 -12.375 -7.359 1 95.12 232 LYS B C 1
ATOM 5133 O O . LYS B 1 232 ? 20.344 -12.977 -8.398 1 95.12 232 LYS B O 1
ATOM 5138 N N . VAL B 1 233 ? 20.062 -11.266 -7.07 1 96.25 233 VAL B N 1
ATOM 5139 C CA . VAL B 1 233 ? 19.234 -10.523 -8.016 1 96.25 233 VAL B CA 1
ATOM 5140 C C . VAL B 1 233 ? 20.141 -9.766 -8.992 1 96.25 233 VAL B C 1
ATOM 5142 O O . VAL B 1 233 ? 20.953 -8.93 -8.586 1 96.25 233 VAL B O 1
ATOM 5145 N N . LEU B 1 234 ? 19.953 -10.031 -10.242 1 94.19 234 LEU B N 1
ATOM 5146 C CA . LEU B 1 234 ? 20.812 -9.414 -11.25 1 94.19 234 LEU B CA 1
ATOM 5147 C C . LEU B 1 234 ? 20.172 -8.156 -11.812 1 94.19 234 LEU B C 1
ATOM 5149 O O . LEU B 1 234 ? 20.828 -7.133 -11.977 1 94.19 234 LEU B O 1
ATOM 5153 N N . ARG B 1 235 ? 18.875 -8.289 -12.102 1 94.56 235 ARG B N 1
ATOM 5154 C CA . ARG B 1 235 ? 18.141 -7.191 -12.734 1 94.56 235 ARG B CA 1
ATOM 5155 C C . ARG B 1 235 ? 16.656 -7.242 -12.367 1 94.56 235 ARG B C 1
ATOM 5157 O O . ARG B 1 235 ? 16.141 -8.297 -12 1 94.56 235 ARG B O 1
ATOM 5164 N N . SER B 1 236 ? 16.047 -6.121 -12.406 1 95.5 236 SER B N 1
ATOM 5165 C CA . SER B 1 236 ? 14.602 -5.996 -12.32 1 95.5 236 SER B CA 1
ATOM 5166 C C . SER B 1 236 ? 14.07 -4.992 -13.344 1 95.5 236 SER B C 1
ATOM 5168 O O . SER B 1 236 ? 14.812 -4.117 -13.805 1 95.5 236 SER B O 1
ATOM 5170 N N . ALA B 1 237 ? 12.797 -5.184 -13.727 1 96.06 237 ALA B N 1
ATOM 5171 C CA . ALA B 1 237 ? 12.164 -4.301 -14.703 1 96.06 237 ALA B CA 1
ATOM 5172 C C . ALA B 1 237 ? 10.656 -4.23 -14.492 1 96.06 237 ALA B C 1
ATOM 5174 O O . ALA B 1 237 ? 10.047 -5.191 -14.016 1 96.06 237 ALA B O 1
ATOM 5175 N N . SER B 1 238 ? 10.133 -3.057 -14.789 1 97.31 238 SER B N 1
ATOM 5176 C CA . SER B 1 238 ? 8.688 -2.83 -14.797 1 97.31 238 SER B CA 1
ATOM 5177 C C . SER B 1 238 ? 8.195 -2.432 -16.188 1 97.31 238 SER B C 1
ATOM 5179 O O . SER B 1 238 ? 8.93 -1.803 -16.953 1 97.31 238 SER B O 1
ATOM 5181 N N . ALA B 1 239 ? 6.98 -2.869 -16.5 1 97.06 239 ALA B N 1
ATOM 5182 C CA . ALA B 1 239 ? 6.355 -2.482 -17.766 1 97.06 239 ALA B CA 1
ATOM 5183 C C . ALA B 1 239 ? 4.855 -2.266 -17.594 1 97.06 239 ALA B C 1
ATOM 5185 O O . ALA B 1 239 ? 4.148 -3.148 -17.094 1 97.06 239 ALA B O 1
ATOM 5186 N N . PHE B 1 240 ? 4.484 -1.116 -17.922 1 95.12 240 PHE B N 1
ATOM 5187 C CA . PHE B 1 240 ? 3.064 -0.791 -18 1 95.12 240 PHE B CA 1
ATOM 5188 C C . PHE B 1 240 ? 2.566 -0.884 -19.438 1 95.12 240 PHE B C 1
ATOM 5190 O O . PHE B 1 240 ? 3.238 -0.425 -20.375 1 95.12 240 PHE B O 1
ATOM 5197 N N . LEU B 1 241 ? 1.398 -1.566 -19.641 1 95.06 241 LEU B N 1
ATOM 5198 C CA . LEU B 1 241 ? 0.825 -1.723 -20.969 1 95.06 241 LEU B CA 1
ATOM 5199 C C . LEU B 1 241 ? -0.268 -0.688 -21.219 1 95.06 241 LEU B C 1
ATOM 5201 O O . LEU B 1 241 ? -1.402 -0.859 -20.766 1 95.06 241 LEU B O 1
ATOM 5205 N N . PRO B 1 242 ? 0.052 0.343 -21.969 1 90.12 242 PRO B N 1
ATOM 5206 C CA . PRO B 1 242 ? -0.941 1.392 -22.219 1 90.12 242 PRO B CA 1
ATOM 5207 C C . PRO B 1 242 ? -2.219 0.857 -22.859 1 90.12 242 PRO B C 1
ATOM 5209 O O . PRO B 1 242 ? -2.17 -0.113 -23.625 1 90.12 242 PRO B O 1
ATOM 5212 N N . GLY B 1 243 ? -3.348 1.47 -22.531 1 89.19 243 GLY B N 1
ATOM 5213 C CA . GLY B 1 243 ? -4.613 1.128 -23.156 1 89.19 243 GLY B CA 1
ATOM 5214 C C . GLY B 1 243 ? -5.277 -0.086 -22.531 1 89.19 243 GLY B C 1
ATOM 5215 O O . GLY B 1 243 ? -6.266 -0.598 -23.062 1 89.19 243 GLY B O 1
ATOM 5216 N N . THR B 1 244 ? -4.746 -0.6 -21.438 1 93.06 244 THR B N 1
ATOM 5217 C CA . THR B 1 244 ? -5.27 -1.832 -20.859 1 93.06 244 THR B CA 1
ATOM 5218 C C . THR B 1 244 ? -5.816 -1.583 -19.453 1 93.06 244 THR B C 1
ATOM 5220 O O . THR B 1 244 ? -5.902 -2.506 -18.641 1 93.06 244 THR B O 1
ATOM 5223 N N . LEU B 1 245 ? -6.188 -0.377 -19.125 1 90.94 245 LEU B N 1
ATOM 5224 C CA . LEU B 1 245 ? -6.637 -0.026 -17.781 1 90.94 245 LEU B CA 1
ATOM 5225 C C . LEU B 1 245 ? -7.875 -0.826 -17.391 1 90.94 245 LEU B C 1
ATOM 5227 O O . LEU B 1 245 ? -8.078 -1.135 -16.219 1 90.94 245 LEU B O 1
ATOM 5231 N N . ASP B 1 246 ? -8.617 -1.27 -18.406 1 90.5 246 ASP B N 1
ATOM 5232 C CA . ASP B 1 246 ? -9.906 -1.906 -18.141 1 90.5 246 ASP B CA 1
ATOM 5233 C C . ASP B 1 246 ? -9.797 -3.426 -18.234 1 90.5 246 ASP B C 1
ATOM 5235 O O . ASP B 1 246 ? -10.805 -4.129 -18.188 1 90.5 246 ASP B O 1
ATOM 5239 N N . TYR B 1 247 ? -8.633 -3.947 -18.297 1 93.94 247 TYR B N 1
ATOM 5240 C CA . TYR B 1 247 ? -8.477 -5.379 -18.516 1 93.94 247 TYR B CA 1
ATOM 5241 C C . TYR B 1 247 ? -8.711 -6.16 -17.234 1 93.94 247 TYR B C 1
ATOM 5243 O O . TYR B 1 247 ? -9.109 -7.328 -17.266 1 93.94 247 TYR B O 1
ATOM 5251 N N . VAL B 1 248 ? -8.391 -5.586 -16.172 1 92.75 248 VAL B N 1
ATOM 5252 C CA . VAL B 1 248 ? -8.602 -6.203 -14.867 1 92.75 248 VAL B CA 1
ATOM 5253 C C . VAL B 1 248 ? -9.242 -5.195 -13.914 1 92.75 248 VAL B C 1
ATOM 5255 O O . VAL B 1 248 ? -8.703 -4.109 -13.688 1 92.75 248 VAL B O 1
ATOM 5258 N N . HIS B 1 249 ? -10.367 -5.617 -13.344 1 93.12 249 HIS B N 1
ATOM 5259 C CA . HIS B 1 249 ? -11.07 -4.73 -12.43 1 93.12 249 HIS B CA 1
ATOM 5260 C C . HIS B 1 249 ? -11.539 -5.484 -11.188 1 93.12 249 HIS B C 1
ATOM 5262 O O . HIS B 1 249 ? -11.969 -6.633 -11.281 1 93.12 249 HIS B O 1
ATOM 5268 N N . ILE B 1 250 ? -11.359 -4.895 -10.109 1 95.06 250 ILE B N 1
ATOM 5269 C CA . ILE B 1 250 ? -11.969 -5.289 -8.844 1 95.06 250 ILE B CA 1
ATOM 5270 C C . ILE B 1 250 ? -12.672 -4.09 -8.219 1 95.06 250 ILE B C 1
ATOM 5272 O O . ILE B 1 250 ? -12.141 -2.977 -8.211 1 95.06 250 ILE B O 1
ATOM 5276 N N . THR B 1 251 ? -13.875 -4.266 -7.73 1 95.12 251 THR B N 1
ATOM 5277 C CA . THR B 1 251 ? -14.578 -3.135 -7.137 1 95.12 251 THR B CA 1
ATOM 5278 C C . THR B 1 251 ? -15.531 -3.604 -6.035 1 95.12 251 THR B C 1
ATOM 5280 O O . THR B 1 251 ? -16.172 -4.645 -6.168 1 95.12 251 THR B O 1
ATOM 5283 N N . ASP B 1 252 ? -15.438 -2.844 -4.988 1 96.44 252 ASP B N 1
ATOM 5284 C CA . ASP B 1 252 ? -16.406 -3.023 -3.914 1 96.44 252 ASP B CA 1
ATOM 5285 C C . ASP B 1 252 ? -17.797 -2.574 -4.352 1 96.44 252 ASP B C 1
ATOM 5287 O O . ASP B 1 252 ? -17.938 -1.596 -5.086 1 96.44 252 ASP B O 1
ATOM 5291 N N . GLY B 1 253 ? -18.766 -3.35 -3.996 1 94.25 253 GLY B N 1
ATOM 5292 C CA . GLY B 1 253 ? -20.125 -3.037 -4.375 1 94.25 253 GLY B CA 1
ATOM 5293 C C . GLY B 1 253 ? -21.078 -2.977 -3.189 1 94.25 253 GLY B C 1
ATOM 5294 O O . GLY B 1 253 ? -20.641 -2.977 -2.037 1 94.25 253 GLY B O 1
ATOM 5295 N N . ASP B 1 254 ? -22.344 -2.748 -3.555 1 94.19 254 ASP B N 1
ATOM 5296 C CA . ASP B 1 254 ? -23.359 -2.668 -2.521 1 94.19 254 ASP B CA 1
ATOM 5297 C C . ASP B 1 254 ? -23.656 -4.043 -1.927 1 94.19 254 ASP B C 1
ATOM 5299 O O . ASP B 1 254 ? -23.328 -5.066 -2.527 1 94.19 254 ASP B O 1
ATOM 5303 N N . ASP B 1 255 ? -24.172 -4.148 -0.715 1 91.06 255 ASP B N 1
ATOM 5304 C CA . ASP B 1 255 ? -24.609 -5.359 -0.033 1 91.06 255 ASP B CA 1
ATOM 5305 C C . ASP B 1 255 ? -23.453 -6.332 0.169 1 91.06 255 ASP B C 1
ATOM 5307 O O . ASP B 1 255 ? -23.594 -7.535 -0.071 1 91.06 255 ASP B O 1
ATOM 5311 N N . ALA B 1 256 ? -22.328 -5.805 0.422 1 92.75 256 ALA B N 1
ATOM 5312 C CA . ALA B 1 256 ? -21.125 -6.57 0.774 1 92.75 256 ALA B CA 1
ATOM 5313 C C . ALA B 1 256 ? -20.688 -7.449 -0.391 1 92.75 256 ALA B C 1
ATOM 5315 O O . ALA B 1 256 ? -20.359 -8.625 -0.205 1 92.75 256 ALA B O 1
ATOM 5316 N N . THR B 1 257 ? -20.75 -6.938 -1.574 1 94.12 257 THR B N 1
ATOM 5317 C CA . THR B 1 257 ? -20.281 -7.668 -2.748 1 94.12 257 THR B CA 1
ATOM 5318 C C . THR B 1 257 ? -18.953 -7.102 -3.246 1 94.12 257 THR B C 1
ATOM 5320 O O . THR B 1 257 ? -18.672 -5.918 -3.049 1 94.12 257 THR B O 1
ATOM 5323 N N . ILE B 1 258 ? -18.141 -7.914 -3.779 1 95.44 258 ILE B N 1
ATOM 5324 C CA . ILE B 1 258 ? -16.938 -7.523 -4.508 1 95.44 258 ILE B CA 1
ATOM 5325 C C . ILE B 1 258 ? -16.953 -8.148 -5.902 1 95.44 258 ILE B C 1
ATOM 5327 O O . ILE B 1 258 ? -17.078 -9.367 -6.039 1 95.44 258 ILE B O 1
ATOM 5331 N N . SER B 1 259 ? -16.828 -7.301 -6.887 1 92.56 259 SER B N 1
ATOM 5332 C CA . SER B 1 259 ? -16.812 -7.777 -8.266 1 92.56 259 SER B CA 1
ATOM 5333 C C . SER B 1 259 ? -15.398 -7.848 -8.812 1 92.56 259 SER B C 1
ATOM 5335 O O . SER B 1 259 ? -14.57 -6.98 -8.516 1 92.56 259 SER B O 1
ATOM 5337 N N . TRP B 1 260 ? -15.156 -8.875 -9.484 1 91.56 260 TRP B N 1
ATOM 5338 C CA . TRP B 1 260 ? -13.898 -9.086 -10.195 1 91.56 260 TRP B CA 1
ATOM 5339 C C . TRP B 1 260 ? -14.148 -9.383 -11.672 1 91.56 260 TRP B C 1
ATOM 5341 O O . TRP B 1 260 ? -15.102 -10.086 -12.016 1 91.56 260 TRP B O 1
ATOM 5351 N N . PHE B 1 261 ? -13.312 -8.781 -12.508 1 88.25 261 PHE B N 1
ATOM 5352 C CA . PHE B 1 261 ? -13.414 -9 -13.945 1 88.25 261 PHE B CA 1
ATOM 5353 C C . PHE B 1 261 ? -12.031 -9.031 -14.586 1 88.25 261 PHE B C 1
ATOM 5355 O O . PHE B 1 261 ? -11.148 -8.25 -14.227 1 88.25 261 PHE B O 1
ATOM 5362 N N . ASN B 1 262 ? -11.875 -10.016 -15.5 1 91.44 262 ASN B N 1
ATOM 5363 C CA . ASN B 1 262 ? -10.727 -10.086 -16.406 1 91.44 262 ASN B CA 1
ATOM 5364 C C . ASN B 1 262 ? -11.156 -10.047 -17.859 1 91.44 262 ASN B C 1
ATOM 5366 O O . ASN B 1 262 ? -12.055 -10.781 -18.266 1 91.44 262 ASN B O 1
ATOM 5370 N N . SER B 1 263 ? -10.453 -9.195 -18.547 1 93.31 263 SER B N 1
ATOM 5371 C CA . SER B 1 263 ? -10.672 -9.211 -20 1 93.31 263 SER B CA 1
ATOM 5372 C C . SER B 1 263 ? -10.234 -10.539 -20.609 1 93.31 263 SER B C 1
ATOM 5374 O O . SER B 1 263 ? -9.219 -11.109 -20.203 1 93.31 263 SER B O 1
ATOM 5376 N N . LYS B 1 264 ? -11 -11.008 -21.625 1 91.38 264 LYS B N 1
ATOM 5377 C CA . LYS B 1 264 ? -10.648 -12.219 -22.359 1 91.38 264 LYS B CA 1
ATOM 5378 C C . LYS B 1 264 ? -9.344 -12.039 -23.125 1 91.38 264 LYS B C 1
ATOM 5380 O O . LYS B 1 264 ? -8.695 -13.023 -23.5 1 91.38 264 LYS B O 1
ATOM 5385 N N . ASP B 1 265 ? -8.969 -10.766 -23.25 1 95.06 265 ASP B N 1
ATOM 5386 C CA . ASP B 1 265 ? -7.773 -10.461 -24.031 1 95.06 265 ASP B CA 1
ATOM 5387 C C . ASP B 1 265 ? -6.535 -10.375 -23.156 1 95.06 265 ASP B C 1
ATOM 5389 O O . ASP B 1 265 ? -5.422 -10.188 -23.641 1 95.06 265 ASP B O 1
ATOM 5393 N N . LEU B 1 266 ? -6.762 -10.539 -21.922 1 95.69 266 LEU B N 1
ATOM 5394 C CA . LEU B 1 266 ? -5.676 -10.391 -20.953 1 95.69 266 LEU B CA 1
ATOM 5395 C C . LEU B 1 266 ? -4.531 -11.352 -21.266 1 95.69 266 LEU B C 1
ATOM 5397 O O . LEU B 1 266 ? -3.375 -10.938 -21.359 1 95.69 266 LEU B O 1
ATOM 5401 N N . PRO B 1 267 ? -4.77 -12.648 -21.562 1 96.06 267 PRO B N 1
ATOM 5402 C CA . PRO B 1 267 ? -3.66 -13.555 -21.844 1 96.06 267 PRO B CA 1
ATOM 5403 C C . PRO B 1 267 ? -2.889 -13.172 -23.109 1 96.06 267 PRO B C 1
ATOM 5405 O O . PRO B 1 267 ? -1.659 -13.273 -23.141 1 96.06 267 PRO B O 1
ATOM 5408 N N . ASN B 1 268 ? -3.594 -12.68 -24.062 1 97.12 268 ASN B N 1
ATOM 5409 C CA . ASN B 1 268 ? -2.943 -12.258 -25.297 1 97.12 268 ASN B CA 1
ATOM 5410 C C . ASN B 1 268 ? -2.061 -11.031 -25.078 1 97.12 268 ASN B C 1
ATOM 5412 O O . ASN B 1 268 ? -0.955 -10.953 -25.609 1 97.12 268 ASN B O 1
ATOM 5416 N N . ALA B 1 269 ? -2.562 -10.141 -24.297 1 97.31 269 ALA B N 1
ATOM 5417 C CA . ALA B 1 269 ? -1.79 -8.938 -24 1 97.31 269 ALA B CA 1
ATOM 5418 C C . ALA B 1 269 ? -0.511 -9.289 -23.234 1 97.31 269 ALA B C 1
ATOM 5420 O O . ALA B 1 269 ? 0.562 -8.758 -23.547 1 97.31 269 ALA B O 1
ATOM 5421 N N . VAL B 1 270 ? -0.606 -10.141 -22.297 1 97.44 270 VAL B N 1
ATOM 5422 C CA . VAL B 1 270 ? 0.532 -10.562 -21.484 1 97.44 270 VAL B CA 1
ATOM 5423 C C . VAL B 1 270 ? 1.552 -11.289 -22.359 1 97.44 270 VAL B C 1
ATOM 5425 O O . VAL B 1 270 ? 2.75 -11.008 -22.297 1 97.44 270 VAL B O 1
ATOM 5428 N N . SER B 1 271 ? 1.087 -12.25 -23.203 1 97.62 271 SER B N 1
ATOM 5429 C CA . SER B 1 271 ? 1.981 -13.039 -24.047 1 97.62 271 SER B CA 1
ATOM 5430 C C . SER B 1 271 ? 2.691 -12.164 -25.062 1 97.62 271 SER B C 1
ATOM 5432 O O . SER B 1 271 ? 3.828 -12.445 -25.453 1 97.62 271 SER B O 1
ATOM 5434 N N . ALA B 1 272 ? 2.037 -11.117 -25.453 1 97.5 272 ALA B N 1
ATOM 5435 C CA . ALA B 1 272 ? 2.635 -10.203 -26.422 1 97.5 272 ALA B CA 1
ATOM 5436 C C . ALA B 1 272 ? 3.725 -9.352 -25.766 1 97.5 272 ALA B C 1
ATOM 5438 O O . ALA B 1 272 ? 4.711 -9 -26.422 1 97.5 272 ALA B O 1
ATOM 5439 N N . ALA B 1 273 ? 3.586 -9.055 -24.5 1 97.69 273 ALA B N 1
ATOM 5440 C CA . ALA B 1 273 ? 4.484 -8.125 -23.812 1 97.69 273 ALA B CA 1
ATOM 5441 C C . ALA B 1 273 ? 5.648 -8.875 -23.172 1 97.69 273 ALA B C 1
ATOM 5443 O O . ALA B 1 273 ? 6.746 -8.32 -23.031 1 97.69 273 ALA B O 1
ATOM 5444 N N . ALA B 1 274 ? 5.516 -10.094 -22.812 1 97.81 274 ALA B N 1
ATOM 5445 C CA . ALA B 1 274 ? 6.457 -10.859 -22 1 97.81 274 ALA B CA 1
ATOM 5446 C C . ALA B 1 274 ? 7.797 -11.023 -22.703 1 97.81 274 ALA B C 1
ATOM 5448 O O . ALA B 1 274 ? 8.852 -10.867 -22.094 1 97.81 274 ALA B O 1
ATOM 5449 N N . PRO B 1 275 ? 7.848 -11.312 -24.062 1 97.75 275 PRO B N 1
ATOM 5450 C CA . PRO B 1 275 ? 9.133 -11.508 -24.734 1 97.75 275 PRO B CA 1
ATOM 5451 C C . PRO B 1 275 ? 10.039 -10.273 -24.641 1 97.75 275 PRO B C 1
ATOM 5453 O O . PRO B 1 275 ? 11.242 -10.406 -24.422 1 97.75 275 PRO B O 1
ATOM 5456 N N . ASP B 1 276 ? 9.445 -9.094 -24.75 1 96.88 276 ASP B N 1
ATOM 5457 C CA . ASP B 1 276 ? 10.234 -7.871 -24.672 1 96.88 276 ASP B CA 1
ATOM 5458 C C . ASP B 1 276 ? 10.836 -7.703 -23.281 1 96.88 276 ASP B C 1
ATOM 5460 O O . ASP B 1 276 ? 11.992 -7.297 -23.141 1 96.88 276 ASP B O 1
ATOM 5464 N N . MET B 1 277 ? 10.086 -7.957 -22.297 1 96.44 277 MET B N 1
ATOM 5465 C CA . MET B 1 277 ? 10.578 -7.855 -20.922 1 96.44 277 MET B CA 1
ATOM 5466 C C . MET B 1 277 ? 11.703 -8.859 -20.672 1 96.44 277 MET B C 1
ATOM 5468 O O . MET B 1 277 ? 12.734 -8.508 -20.109 1 96.44 277 MET B O 1
ATOM 5472 N N . VAL B 1 278 ? 11.477 -10.086 -21.094 1 97.25 278 VAL B N 1
ATOM 5473 C CA . VAL B 1 278 ? 12.461 -11.148 -20.875 1 97.25 278 VAL B CA 1
ATOM 5474 C C . VAL B 1 278 ? 13.758 -10.797 -21.609 1 97.25 278 VAL B C 1
ATOM 5476 O O . VAL B 1 278 ? 14.844 -10.898 -21.047 1 97.25 278 VAL B O 1
ATOM 5479 N N . ALA B 1 279 ? 13.625 -10.344 -22.828 1 96.69 279 ALA B N 1
ATOM 5480 C CA . ALA B 1 279 ? 14.797 -9.945 -23.609 1 96.69 279 ALA B CA 1
ATOM 5481 C C . ALA B 1 279 ? 15.555 -8.812 -22.922 1 96.69 279 ALA B C 1
ATOM 5483 O O . ALA B 1 279 ? 16.781 -8.828 -22.875 1 96.69 279 ALA B O 1
ATOM 5484 N N . HIS B 1 280 ? 14.789 -7.918 -22.406 1 95.69 280 HIS B N 1
ATOM 5485 C CA . HIS B 1 280 ? 15.383 -6.777 -21.719 1 95.69 280 HIS B CA 1
ATOM 5486 C C . HIS B 1 280 ? 16.156 -7.215 -20.484 1 95.69 280 HIS B C 1
ATOM 5488 O O . HIS B 1 280 ? 17.266 -6.723 -20.234 1 95.69 280 HIS B O 1
ATOM 5494 N N . LEU B 1 281 ? 15.656 -8.109 -19.734 1 95.94 281 LEU B N 1
ATOM 5495 C CA . LEU B 1 281 ? 16.266 -8.57 -18.484 1 95.94 281 LEU B CA 1
ATOM 5496 C C . LEU B 1 281 ? 17.5 -9.414 -18.766 1 95.94 281 LEU B C 1
ATOM 5498 O O . LEU B 1 281 ? 18.438 -9.445 -17.953 1 95.94 281 LEU B O 1
ATOM 5502 N N . LEU B 1 282 ? 17.547 -10.039 -19.922 1 94.44 282 LEU B N 1
ATOM 5503 C CA . LEU B 1 282 ? 18.688 -10.891 -20.266 1 94.44 282 LEU B CA 1
ATOM 5504 C C . LEU B 1 282 ? 19.797 -10.086 -20.922 1 94.44 282 LEU B C 1
ATOM 5506 O O . LEU B 1 282 ? 20.969 -10.477 -20.875 1 94.44 282 LEU B O 1
ATOM 5510 N N . LYS B 1 283 ? 19.391 -9.016 -21.484 1 92.5 283 LYS B N 1
ATOM 5511 C CA . LYS B 1 283 ? 20.344 -8.227 -22.266 1 92.5 283 LYS B CA 1
ATOM 5512 C C . LYS B 1 283 ? 21.5 -7.73 -21.406 1 92.5 283 LYS B C 1
ATOM 5514 O O . LYS B 1 283 ? 21.281 -7.145 -20.344 1 92.5 283 LYS B O 1
ATOM 5519 N N . GLY B 1 284 ? 22.703 -8.031 -21.797 1 84.69 284 GLY B N 1
ATOM 5520 C CA . GLY B 1 284 ? 23.906 -7.516 -21.156 1 84.69 284 GLY B CA 1
ATOM 5521 C C . GLY B 1 284 ? 24.328 -8.328 -19.953 1 84.69 284 GLY B C 1
ATOM 5522 O O . GLY B 1 284 ? 25.312 -7.988 -19.281 1 84.69 284 GLY B O 1
ATOM 5523 N N . VAL B 1 285 ? 23.609 -9.305 -19.641 1 89.25 285 VAL B N 1
ATOM 5524 C CA . VAL B 1 285 ? 23.984 -10.156 -18.516 1 89.25 285 VAL B CA 1
ATOM 5525 C C . VAL B 1 285 ? 24.859 -11.312 -19 1 89.25 285 VAL B C 1
ATOM 5527 O O . VAL B 1 285 ? 24.422 -12.117 -19.828 1 89.25 285 VAL B O 1
ATOM 5530 N N . LYS B 1 286 ? 25.984 -11.32 -18.531 1 87.25 286 LYS B N 1
ATOM 5531 C CA . LYS B 1 286 ? 26.969 -12.312 -18.969 1 87.25 286 LYS B CA 1
ATOM 5532 C C . LYS B 1 286 ? 26.469 -13.734 -18.703 1 87.25 286 LYS B C 1
ATOM 5534 O O . LYS B 1 286 ? 26.078 -14.062 -17.578 1 87.25 286 LYS B O 1
ATOM 5539 N N . GLY B 1 287 ? 26.391 -14.555 -19.781 1 86.38 287 GLY B N 1
ATOM 5540 C CA . GLY B 1 287 ? 26.062 -15.969 -19.672 1 86.38 287 GLY B CA 1
ATOM 5541 C C . GLY B 1 287 ? 24.578 -16.234 -19.562 1 86.38 287 GLY B C 1
ATOM 5542 O O . GLY B 1 287 ? 24.141 -17.375 -19.406 1 86.38 287 GLY B O 1
ATOM 5543 N N . ALA B 1 288 ? 23.922 -15.18 -19.641 1 86.88 288 ALA B N 1
ATOM 5544 C CA . ALA B 1 288 ? 22.484 -15.367 -19.531 1 86.88 288 ALA B CA 1
ATOM 5545 C C . ALA B 1 288 ? 21.875 -15.742 -20.875 1 86.88 288 ALA B C 1
ATOM 5547 O O . ALA B 1 288 ? 22.266 -15.219 -21.922 1 86.88 288 ALA B O 1
ATOM 5548 N N . SER B 1 289 ? 21.031 -16.766 -20.828 1 90.25 289 SER B N 1
ATOM 5549 C CA . SER B 1 289 ? 20.281 -17.234 -21.984 1 90.25 289 SER B CA 1
ATOM 5550 C C . SER B 1 289 ? 18.906 -17.766 -21.594 1 90.25 289 SER B C 1
ATOM 5552 O O . SER B 1 289 ? 18.75 -18.328 -20.5 1 90.25 289 SER B O 1
ATOM 5554 N N . ILE B 1 290 ? 18.031 -17.531 -22.469 1 91.62 290 ILE B N 1
ATOM 5555 C CA . ILE B 1 290 ? 16.672 -17.984 -22.188 1 91.62 290 ILE B CA 1
ATOM 5556 C C . ILE B 1 290 ? 16.656 -19.516 -22.047 1 91.62 290 ILE B C 1
ATOM 5558 O O . ILE B 1 290 ? 15.867 -20.062 -21.281 1 91.62 290 ILE B O 1
ATOM 5562 N N . SER B 1 291 ? 17.594 -20.219 -22.719 1 85.88 291 SER B N 1
ATOM 5563 C CA . SER B 1 291 ? 17.641 -21.672 -22.734 1 85.88 291 SER B CA 1
ATOM 5564 C C . SER B 1 291 ? 18.125 -22.219 -21.406 1 85.88 291 SER B C 1
ATOM 5566 O O . SER B 1 291 ? 17.906 -23.391 -21.094 1 85.88 291 SER B O 1
ATOM 5568 N N . HIS B 1 292 ? 18.781 -21.422 -20.594 1 84.56 292 HIS B N 1
ATOM 5569 C CA . HIS B 1 292 ? 19.312 -21.844 -19.297 1 84.56 292 HIS B CA 1
ATOM 5570 C C . HIS B 1 292 ? 18.578 -21.141 -18.156 1 84.56 292 HIS B C 1
ATOM 5572 O O . HIS B 1 292 ? 19.172 -20.906 -17.094 1 84.56 292 HIS B O 1
ATOM 5578 N N . THR B 1 293 ? 17.422 -20.781 -18.484 1 92.12 293 THR B N 1
ATOM 5579 C CA . THR B 1 293 ? 16.688 -20.016 -17.484 1 92.12 293 THR B CA 1
ATOM 5580 C C . THR B 1 293 ? 15.414 -20.75 -17.062 1 92.12 293 THR B C 1
ATOM 5582 O O . THR B 1 293 ? 14.641 -21.188 -17.922 1 92.12 293 THR B O 1
ATOM 5585 N N . ALA B 1 294 ? 15.305 -20.984 -15.758 1 93.5 294 ALA B N 1
ATOM 5586 C CA . ALA B 1 294 ? 14.023 -21.438 -15.227 1 93.5 294 ALA B CA 1
ATOM 5587 C C . ALA B 1 294 ? 13.062 -20.266 -15.047 1 93.5 294 ALA B C 1
ATOM 5589 O O . ALA B 1 294 ? 13.477 -19.172 -14.656 1 93.5 294 ALA B O 1
ATOM 5590 N N . PHE B 1 295 ? 11.773 -20.516 -15.312 1 96.38 295 PHE B N 1
ATOM 5591 C CA . PHE B 1 295 ? 10.812 -19.422 -15.258 1 96.38 295 PHE B CA 1
ATOM 5592 C C . PHE B 1 295 ? 9.891 -19.578 -14.055 1 96.38 295 PHE B C 1
ATOM 5594 O O . PHE B 1 295 ? 9.305 -20.656 -13.844 1 96.38 295 PHE B O 1
ATOM 5601 N N . ALA B 1 296 ? 9.836 -18.578 -13.266 1 97.62 296 ALA B N 1
ATOM 5602 C CA . ALA B 1 296 ? 8.789 -18.359 -12.266 1 97.62 296 ALA B CA 1
ATOM 5603 C C . ALA B 1 296 ? 7.75 -17.359 -12.758 1 97.62 296 ALA B C 1
ATOM 5605 O O . ALA B 1 296 ? 7.758 -16.203 -12.352 1 97.62 296 ALA B O 1
ATOM 5606 N N . MET B 1 297 ? 6.863 -17.828 -13.555 1 98.25 297 MET B N 1
ATOM 5607 C CA . MET B 1 297 ? 5.781 -17.047 -14.148 1 98.25 297 MET B CA 1
ATOM 5608 C C . MET B 1 297 ? 4.531 -17.094 -13.266 1 98.25 297 MET B C 1
ATOM 5610 O O . MET B 1 297 ? 4.152 -18.172 -12.781 1 98.25 297 MET B O 1
ATOM 5614 N N . HIS B 1 298 ? 3.941 -15.914 -13.031 1 98.38 298 HIS B N 1
ATOM 5615 C CA . HIS B 1 298 ? 2.699 -15.906 -12.266 1 98.38 298 HIS B CA 1
ATOM 5616 C C . HIS B 1 298 ? 1.697 -16.906 -12.828 1 98.38 298 HIS B C 1
ATOM 5618 O O . HIS B 1 298 ? 1.349 -16.859 -14.008 1 98.38 298 HIS B O 1
ATOM 5624 N N . PRO B 1 299 ? 1.205 -17.719 -12.016 1 98.12 299 PRO B N 1
ATOM 5625 C CA . PRO B 1 299 ? 0.265 -18.766 -12.453 1 98.12 299 PRO B CA 1
ATOM 5626 C C . PRO B 1 299 ? -1.185 -18.281 -12.445 1 98.12 299 PRO B C 1
ATOM 5628 O O . PRO B 1 299 ? -2.016 -18.828 -11.719 1 98.12 299 PRO B O 1
ATOM 5631 N N . GLY B 1 300 ? -1.48 -17.359 -13.352 1 97 300 GLY B N 1
ATOM 5632 C CA . GLY B 1 300 ? -2.805 -16.766 -13.414 1 97 300 GLY B CA 1
ATOM 5633 C C . GLY B 1 300 ? -3.857 -17.703 -13.969 1 97 300 GLY B C 1
ATOM 5634 O O . GLY B 1 300 ? -5.059 -17.438 -13.844 1 97 300 GLY B O 1
ATOM 5635 N N . GLY B 1 301 ? -3.568 -18.719 -14.617 1 96.88 301 GLY B N 1
ATOM 5636 C CA . GLY B 1 301 ? -4.367 -19.719 -15.305 1 96.88 301 GLY B CA 1
ATOM 5637 C C . GLY B 1 301 ? -3.621 -20.406 -16.438 1 96.88 301 GLY B C 1
ATOM 5638 O O . GLY B 1 301 ? -2.529 -19.969 -16.812 1 96.88 301 GLY B O 1
ATOM 5639 N N . PRO B 1 302 ? -4.176 -21.469 -16.922 1 96.88 302 PRO B N 1
ATOM 5640 C CA . PRO B 1 302 ? -3.463 -22.234 -17.938 1 96.88 302 PRO B CA 1
ATOM 5641 C C . PRO B 1 302 ? -3.152 -21.422 -19.188 1 96.88 302 PRO B C 1
ATOM 5643 O O . PRO B 1 302 ? -2.062 -21.531 -19.766 1 96.88 302 PRO B O 1
ATOM 5646 N N . LYS B 1 303 ? -4.07 -20.594 -19.594 1 96.25 303 LYS B N 1
ATOM 5647 C CA . LYS B 1 303 ? -3.873 -19.812 -20.812 1 96.25 303 LYS B CA 1
ATOM 5648 C C . LYS B 1 303 ? -2.709 -18.844 -20.672 1 96.25 303 LYS B C 1
ATOM 5650 O O . LYS B 1 303 ? -1.96 -18.609 -21.625 1 96.25 303 LYS B O 1
ATOM 5655 N N . ILE B 1 304 ? -2.586 -18.234 -19.5 1 97 304 ILE B N 1
ATOM 5656 C CA . ILE B 1 304 ? -1.479 -17.312 -19.234 1 97 304 ILE B CA 1
ATOM 5657 C C . ILE B 1 304 ? -0.151 -18.047 -19.406 1 97 304 ILE B C 1
ATOM 5659 O O . ILE B 1 304 ? 0.758 -17.547 -20.078 1 97 304 ILE B O 1
ATOM 5663 N N . LEU B 1 305 ? -0.031 -19.234 -18.859 1 98.12 305 LEU B N 1
ATOM 5664 C CA . LEU B 1 305 ? 1.208 -20 -18.891 1 98.12 305 LEU B CA 1
ATOM 5665 C C . LEU B 1 305 ? 1.482 -20.516 -20.297 1 98.12 305 LEU B C 1
ATOM 5667 O O . LEU B 1 305 ? 2.592 -20.359 -20.812 1 98.12 305 LEU B O 1
ATOM 5671 N N . GLN B 1 306 ? 0.497 -21.047 -20.984 1 97.25 306 GLN B N 1
ATOM 5672 C CA . GLN B 1 306 ? 0.648 -21.641 -22.312 1 97.25 306 GLN B CA 1
ATOM 5673 C C . GLN B 1 306 ? 1.027 -20.594 -23.344 1 97.25 306 GLN B C 1
ATOM 5675 O O . GLN B 1 306 ? 1.996 -20.766 -24.094 1 97.25 306 GLN B O 1
ATOM 5680 N N . LEU B 1 307 ? 0.26 -19.516 -23.375 1 97.56 307 LEU B N 1
ATOM 5681 C CA . LEU B 1 307 ? 0.473 -18.5 -24.406 1 97.56 307 LEU B CA 1
ATOM 5682 C C . LEU B 1 307 ? 1.797 -17.766 -24.188 1 97.56 307 LEU B C 1
ATOM 5684 O O . LEU B 1 307 ? 2.48 -17.422 -25.141 1 97.56 307 LEU B O 1
ATOM 5688 N N . THR B 1 308 ? 2.145 -17.516 -22.938 1 97.88 308 THR B N 1
ATOM 5689 C CA . THR B 1 308 ? 3.406 -16.844 -22.672 1 97.88 308 THR B CA 1
ATOM 5690 C C . THR B 1 308 ? 4.59 -17.734 -23.047 1 97.88 308 THR B C 1
ATOM 5692 O O . THR B 1 308 ? 5.551 -17.266 -23.656 1 97.88 308 THR B O 1
ATOM 5695 N N . ALA B 1 309 ? 4.543 -19.016 -22.688 1 97.12 309 ALA B N 1
ATOM 5696 C CA . ALA B 1 309 ? 5.602 -19.953 -23.078 1 97.12 309 ALA B CA 1
ATOM 5697 C C . ALA B 1 309 ? 5.75 -20.016 -24.594 1 97.12 309 ALA B C 1
ATOM 5699 O O . ALA B 1 309 ? 6.863 -19.938 -25.109 1 97.12 309 ALA B O 1
ATOM 5700 N N . LYS B 1 310 ? 4.637 -20.125 -25.234 1 97.25 310 LYS B N 1
ATOM 5701 C CA . LYS B 1 310 ? 4.641 -20.188 -26.688 1 97.25 310 LYS B CA 1
ATOM 5702 C C . LYS B 1 310 ? 5.262 -18.922 -27.281 1 97.25 310 LYS B C 1
ATOM 5704 O O . LYS B 1 310 ? 6.078 -19 -28.203 1 97.25 310 LYS B O 1
ATOM 5709 N N . ALA B 1 311 ? 4.879 -17.797 -26.766 1 97.94 311 ALA B N 1
ATOM 5710 C CA . ALA B 1 311 ? 5.387 -16.531 -27.281 1 97.94 311 ALA B CA 1
ATOM 5711 C C . ALA B 1 311 ? 6.895 -16.422 -27.078 1 97.94 311 ALA B C 1
ATOM 5713 O O . ALA B 1 311 ? 7.582 -15.734 -27.844 1 97.94 311 ALA B O 1
ATOM 5714 N N . LEU B 1 312 ? 7.383 -17.094 -26.078 1 97.5 312 LEU B N 1
ATOM 5715 C CA . LEU B 1 312 ? 8.805 -17.047 -25.766 1 97.5 312 LEU B CA 1
ATOM 5716 C C . LEU B 1 312 ? 9.555 -18.156 -26.5 1 97.5 312 LEU B C 1
ATOM 5718 O O . LEU B 1 312 ? 10.781 -18.281 -26.375 1 97.5 312 LEU B O 1
ATOM 5722 N N . GLY B 1 313 ? 8.852 -19 -27.188 1 96.44 313 GLY B N 1
ATOM 5723 C CA . GLY B 1 313 ? 9.453 -20.141 -27.875 1 96.44 313 GLY B CA 1
ATOM 5724 C C . GLY B 1 313 ? 9.891 -21.234 -26.922 1 96.44 313 GLY B C 1
ATOM 5725 O O . GLY B 1 313 ? 10.867 -21.938 -27.188 1 96.44 313 GLY B O 1
ATOM 5726 N N . LEU B 1 314 ? 9.227 -21.266 -25.844 1 95.25 314 LEU B N 1
ATOM 5727 C CA . LEU B 1 314 ? 9.578 -22.25 -24.812 1 95.25 314 LEU B CA 1
ATOM 5728 C C . LEU B 1 314 ? 8.508 -23.312 -24.703 1 95.25 314 LEU B C 1
ATOM 5730 O O . LEU B 1 314 ? 7.418 -23.188 -25.266 1 95.25 314 LEU B O 1
ATOM 5734 N N . THR B 1 315 ? 8.891 -24.406 -24.031 1 90.81 315 THR B N 1
ATOM 5735 C CA . THR B 1 315 ? 7.945 -25.469 -23.719 1 90.81 315 THR B CA 1
ATOM 5736 C C . THR B 1 315 ? 7.461 -25.344 -22.266 1 90.81 315 THR B C 1
ATOM 5738 O O . THR B 1 315 ? 7.969 -24.531 -21.5 1 90.81 315 THR B O 1
ATOM 5741 N N . ASP B 1 316 ? 6.551 -26.156 -21.938 1 88.38 316 ASP B N 1
ATOM 5742 C CA . ASP B 1 316 ? 5.977 -26.172 -20.594 1 88.38 316 ASP B CA 1
ATOM 5743 C C . ASP B 1 316 ? 7.027 -26.547 -19.547 1 88.38 316 ASP B C 1
ATOM 5745 O O . ASP B 1 316 ? 6.922 -26.141 -18.391 1 88.38 316 ASP B O 1
ATOM 5749 N N . ASP B 1 317 ? 8.031 -27.188 -19.953 1 88.62 317 ASP B N 1
ATOM 5750 C CA . ASP B 1 317 ? 9.078 -27.594 -19.031 1 88.62 317 ASP B CA 1
ATOM 5751 C C . ASP B 1 317 ? 9.805 -26.391 -18.438 1 88.62 317 ASP B C 1
ATOM 5753 O O . ASP B 1 317 ? 10.227 -26.422 -17.281 1 88.62 317 ASP B O 1
ATOM 5757 N N . ALA B 1 318 ? 9.883 -25.375 -19.266 1 90.81 318 ALA B N 1
ATOM 5758 C CA . ALA B 1 318 ? 10.523 -24.156 -18.781 1 90.81 318 ALA B CA 1
ATOM 5759 C C . ALA B 1 318 ? 9.68 -23.5 -17.688 1 90.81 318 ALA B C 1
ATOM 5761 O O . ALA B 1 318 ? 10.211 -22.75 -16.859 1 90.81 318 ALA B O 1
ATOM 5762 N N . PHE B 1 319 ? 8.398 -23.812 -17.703 1 95.56 319 PHE B N 1
ATOM 5763 C CA . PHE B 1 319 ? 7.465 -23.234 -16.734 1 95.56 319 PHE B CA 1
ATOM 5764 C C . PHE B 1 319 ? 7.023 -24.297 -15.727 1 95.56 319 PHE B C 1
ATOM 5766 O O . PHE B 1 319 ? 5.934 -24.188 -15.156 1 95.56 319 PHE B O 1
ATOM 5773 N N . ALA B 1 320 ? 7.832 -25.281 -15.477 1 94.69 320 ALA B N 1
ATOM 5774 C CA . ALA B 1 320 ? 7.441 -26.438 -14.664 1 94.69 320 ALA B CA 1
ATOM 5775 C C . ALA B 1 320 ? 7.027 -26 -13.258 1 94.69 320 ALA B C 1
ATOM 5777 O O . ALA B 1 320 ? 6.008 -26.453 -12.734 1 94.69 320 ALA B O 1
ATOM 5778 N N . THR B 1 321 ? 7.781 -25.109 -12.664 1 96.06 321 THR B N 1
ATOM 5779 C CA . THR B 1 321 ? 7.484 -24.656 -11.305 1 96.06 321 THR B CA 1
ATOM 5780 C C . THR B 1 321 ? 6.137 -23.938 -11.258 1 96.06 321 THR B C 1
ATOM 5782 O O . THR B 1 321 ? 5.355 -24.141 -10.328 1 96.06 321 THR B O 1
ATOM 5785 N N . SER B 1 322 ? 5.836 -23.156 -12.234 1 98.19 322 SER B N 1
ATOM 5786 C CA . SER B 1 322 ? 4.57 -22.422 -12.305 1 98.19 322 SER B CA 1
ATOM 5787 C C . SER B 1 322 ? 3.398 -23.375 -12.516 1 98.19 322 SER B C 1
ATOM 5789 O O . SER B 1 322 ? 2.348 -23.219 -11.891 1 98.19 322 SER B O 1
ATOM 5791 N N . TRP B 1 323 ? 3.584 -24.312 -13.398 1 97.88 323 TRP B N 1
ATOM 5792 C CA . TRP B 1 323 ? 2.533 -25.297 -13.656 1 97.88 323 TRP B CA 1
ATOM 5793 C C . TRP B 1 323 ? 2.244 -26.125 -12.398 1 97.88 323 TRP B C 1
ATOM 5795 O O . TRP B 1 323 ? 1.084 -26.328 -12.039 1 97.88 323 TRP B O 1
ATOM 5805 N N . GLU B 1 324 ? 3.289 -26.562 -11.789 1 97.56 324 GLU B N 1
ATOM 5806 C CA . GLU B 1 324 ? 3.129 -27.359 -10.578 1 97.56 324 GLU B CA 1
ATOM 5807 C C . GLU B 1 324 ? 2.406 -26.562 -9.492 1 97.56 324 GLU B C 1
ATOM 5809 O O . GLU B 1 324 ? 1.529 -27.094 -8.805 1 97.56 324 GLU B O 1
ATOM 5814 N N . PHE B 1 325 ? 2.773 -25.344 -9.352 1 98.38 325 PHE B N 1
ATOM 5815 C CA . PHE B 1 325 ? 2.135 -24.5 -8.359 1 98.38 325 PHE B CA 1
ATOM 5816 C C . PHE B 1 325 ? 0.652 -24.328 -8.672 1 98.38 325 PHE B C 1
ATOM 5818 O O . PHE B 1 325 ? -0.194 -24.484 -7.785 1 98.38 325 PHE B O 1
ATOM 5825 N N . LEU B 1 326 ? 0.339 -24 -9.914 1 98.5 326 LEU B N 1
ATOM 5826 C CA . LEU B 1 326 ? -1.054 -23.828 -10.312 1 98.5 326 LEU B CA 1
ATOM 5827 C C . LEU B 1 326 ? -1.867 -25.078 -10 1 98.5 326 LEU B C 1
ATOM 5829 O O . LEU B 1 326 ? -2.963 -25 -9.445 1 98.5 326 LEU B O 1
ATOM 5833 N N . GLN B 1 327 ? -1.311 -26.203 -10.305 1 98.31 327 GLN B N 1
ATOM 5834 C CA . GLN B 1 327 ? -1.996 -27.469 -10.109 1 98.31 327 GLN B CA 1
ATOM 5835 C C . GLN B 1 327 ? -2.271 -27.734 -8.633 1 98.31 327 GLN B C 1
ATOM 5837 O O . GLN B 1 327 ? -3.357 -28.188 -8.266 1 98.31 327 GLN B O 1
ATOM 5842 N N . GLN B 1 328 ? -1.351 -27.344 -7.82 1 97.75 328 GLN B N 1
ATOM 5843 C CA . GLN B 1 328 ? -1.414 -27.734 -6.418 1 97.75 328 GLN B CA 1
ATOM 5844 C C . GLN B 1 328 ? -2.109 -26.672 -5.574 1 97.75 328 GLN B C 1
ATOM 5846 O O . GLN B 1 328 ? -2.721 -26.984 -4.551 1 97.75 328 GLN B O 1
ATOM 5851 N N . HIS B 1 329 ? -2.021 -25.359 -6.027 1 98.06 329 HIS B N 1
ATOM 5852 C CA . HIS B 1 329 ? -2.422 -24.297 -5.109 1 98.06 329 HIS B CA 1
ATOM 5853 C C . HIS B 1 329 ? -3.34 -23.297 -5.797 1 98.06 329 HIS B C 1
ATOM 5855 O O . HIS B 1 329 ? -3.861 -22.375 -5.152 1 98.06 329 HIS B O 1
ATOM 5861 N N . GLY B 1 330 ? -3.57 -23.469 -7.113 1 98 330 GLY B N 1
ATOM 5862 C CA . GLY B 1 330 ? -4.398 -22.516 -7.832 1 98 330 GLY B CA 1
ATOM 5863 C C . GLY B 1 330 ? -3.756 -21.141 -7.965 1 98 330 GLY B C 1
ATOM 5864 O O . GLY B 1 330 ? -2.539 -21 -7.82 1 98 330 GLY B O 1
ATOM 5865 N N . ASN B 1 331 ? -4.574 -20.172 -8.375 1 97.94 331 ASN B N 1
ATOM 5866 C CA . ASN B 1 331 ? -4.137 -18.781 -8.453 1 97.94 331 ASN B CA 1
ATOM 5867 C C . ASN B 1 331 ? -4.215 -18.094 -7.094 1 97.94 331 ASN B C 1
ATOM 5869 O O . ASN B 1 331 ? -5.305 -17.766 -6.617 1 97.94 331 ASN B O 1
ATOM 5873 N N . THR B 1 332 ? -3.076 -17.859 -6.539 1 98.44 332 THR B N 1
ATOM 5874 C CA . THR B 1 332 ? -3.025 -17.203 -5.234 1 98.44 332 THR B CA 1
ATOM 5875 C C . THR B 1 332 ? -2.561 -15.766 -5.363 1 98.44 332 THR B C 1
ATOM 5877 O O . THR B 1 332 ? -1.987 -15.203 -4.426 1 98.44 332 THR B O 1
ATOM 5880 N N . SER B 1 333 ? -2.705 -15.219 -6.531 1 97.81 333 SER B N 1
ATOM 5881 C CA . SER B 1 333 ? -2.4 -13.828 -6.84 1 97.81 333 SER B CA 1
ATOM 5882 C C . SER B 1 333 ? -0.939 -13.508 -6.547 1 97.81 333 SER B C 1
ATOM 5884 O O . SER B 1 333 ? -0.039 -14.227 -6.977 1 97.81 333 SER B O 1
ATOM 5886 N N . GLY B 1 334 ? -0.639 -12.422 -5.93 1 98.44 334 GLY B N 1
ATOM 5887 C CA . GLY B 1 334 ? 0.724 -11.961 -5.719 1 98.44 334 GLY B CA 1
ATOM 5888 C C . GLY B 1 334 ? 1.525 -12.867 -4.805 1 98.44 334 GLY B C 1
ATOM 5889 O O . GLY B 1 334 ? 2.756 -12.898 -4.871 1 98.44 334 GLY B O 1
ATOM 5890 N N . SER B 1 335 ? 0.869 -13.578 -3.922 1 98.62 335 SER B N 1
ATOM 5891 C CA . SER B 1 335 ? 1.565 -14.453 -2.984 1 98.62 335 SER B CA 1
ATOM 5892 C C . SER B 1 335 ? 2.246 -15.609 -3.707 1 98.62 335 SER B C 1
ATOM 5894 O O . SER B 1 335 ? 3.17 -16.219 -3.172 1 98.62 335 SER B O 1
ATOM 5896 N N . SER B 1 336 ? 1.814 -15.891 -4.906 1 98.75 336 SER B N 1
ATOM 5897 C CA . SER B 1 336 ? 2.455 -16.953 -5.688 1 98.75 336 SER B CA 1
ATOM 5898 C C . SER B 1 336 ? 3.879 -16.562 -6.074 1 98.75 336 SER B C 1
ATOM 5900 O O . SER B 1 336 ? 4.715 -17.438 -6.336 1 98.75 336 SER B O 1
ATOM 5902 N N . ASN B 1 337 ? 4.156 -15.25 -6.156 1 98.88 337 ASN B N 1
ATOM 5903 C CA . ASN B 1 337 ? 5.422 -14.766 -6.691 1 98.88 337 ASN B CA 1
ATOM 5904 C C . ASN B 1 337 ? 6.609 -15.281 -5.883 1 98.88 337 ASN B C 1
ATOM 5906 O O . ASN B 1 337 ? 7.426 -16.047 -6.398 1 98.88 337 ASN B O 1
ATOM 5910 N N . LEU B 1 338 ? 6.605 -14.992 -4.629 1 98.94 338 LEU B N 1
ATOM 5911 C CA . LEU B 1 338 ? 7.734 -15.406 -3.799 1 98.94 338 LEU B CA 1
ATOM 5912 C C . LEU B 1 338 ? 7.68 -16.906 -3.512 1 98.94 338 LEU B C 1
ATOM 5914 O O . LEU B 1 338 ? 8.711 -17.531 -3.256 1 98.94 338 LEU B O 1
ATOM 5918 N N . ALA B 1 339 ? 6.457 -17.484 -3.555 1 98.81 339 ALA B N 1
ATOM 5919 C CA . ALA B 1 339 ? 6.336 -18.922 -3.4 1 98.81 339 ALA B CA 1
ATOM 5920 C C . ALA B 1 339 ? 7 -19.656 -4.562 1 98.81 339 ALA B C 1
ATOM 5922 O O . ALA B 1 339 ? 7.672 -20.672 -4.359 1 98.81 339 ALA B O 1
ATOM 5923 N N . LEU B 1 340 ? 6.781 -19.188 -5.773 1 98.56 340 LEU B N 1
ATOM 5924 C CA . LEU B 1 340 ? 7.43 -19.766 -6.941 1 98.56 340 LEU B CA 1
ATOM 5925 C C . LEU B 1 340 ? 8.945 -19.703 -6.816 1 98.56 340 LEU B C 1
ATOM 5927 O O . LEU B 1 340 ? 9.641 -20.656 -7.152 1 98.56 340 LEU B O 1
ATOM 5931 N N . LEU B 1 341 ? 9.383 -18.531 -6.352 1 97.94 341 LEU B N 1
ATOM 5932 C CA . LEU B 1 341 ? 10.82 -18.391 -6.141 1 97.94 341 LEU B CA 1
ATOM 5933 C C . LEU B 1 341 ? 11.328 -19.391 -5.109 1 97.94 341 LEU B C 1
ATOM 5935 O O . LEU B 1 341 ? 12.359 -20.031 -5.316 1 97.94 341 LEU B O 1
ATOM 5939 N N . HIS B 1 342 ? 10.602 -19.516 -4.02 1 97.75 342 HIS B N 1
ATOM 5940 C CA . HIS B 1 342 ? 10.922 -20.484 -2.986 1 97.75 342 HIS B CA 1
ATOM 5941 C C . HIS B 1 342 ? 11.031 -21.891 -3.57 1 97.75 342 HIS B C 1
ATOM 5943 O O . HIS B 1 342 ? 12.023 -22.578 -3.354 1 97.75 342 HIS B O 1
ATOM 5949 N N . ARG B 1 343 ? 10.102 -22.297 -4.309 1 95.94 343 ARG B N 1
ATOM 5950 C CA . ARG B 1 343 ? 10.031 -23.641 -4.867 1 95.94 343 ARG B CA 1
ATOM 5951 C C . ARG B 1 343 ? 11.156 -23.875 -5.871 1 95.94 343 ARG B C 1
ATOM 5953 O O . ARG B 1 343 ? 11.758 -24.953 -5.895 1 95.94 343 ARG B O 1
ATOM 5960 N N . GLU B 1 344 ? 11.328 -22.875 -6.676 1 94.25 344 GLU B N 1
ATOM 5961 C CA . GLU B 1 344 ? 12.383 -23 -7.668 1 94.25 344 GLU B CA 1
ATOM 5962 C C . GLU B 1 344 ? 13.75 -23.125 -7.008 1 94.25 344 GLU B C 1
ATOM 5964 O O . GLU B 1 344 ? 14.594 -23.906 -7.445 1 94.25 344 GLU B O 1
ATOM 5969 N N . LEU B 1 345 ? 13.992 -22.359 -5.969 1 93.19 345 LEU B N 1
ATOM 5970 C CA . LEU B 1 345 ? 15.281 -22.344 -5.285 1 93.19 345 LEU B CA 1
ATOM 5971 C C . LEU B 1 345 ? 15.484 -23.625 -4.484 1 93.19 345 LEU B C 1
ATOM 5973 O O . LEU B 1 345 ? 16.625 -24.047 -4.273 1 93.19 345 LEU B O 1
ATOM 5977 N N . MET B 1 346 ? 14.391 -24.234 -4.062 1 89.56 346 MET B N 1
ATOM 5978 C CA . MET B 1 346 ? 14.484 -25.438 -3.23 1 89.56 346 MET B CA 1
ATOM 5979 C C . MET B 1 346 ? 14.477 -26.688 -4.086 1 89.56 346 MET B C 1
ATOM 5981 O O . MET B 1 346 ? 14.672 -27.797 -3.578 1 89.56 346 MET B O 1
ATOM 5985 N N . ARG B 1 347 ? 14.188 -26.484 -5.277 1 83.31 347 ARG B N 1
ATOM 5986 C CA . ARG B 1 347 ? 14.094 -27.641 -6.152 1 83.31 347 ARG B CA 1
ATOM 5987 C C . ARG B 1 347 ? 15.414 -28.406 -6.199 1 83.31 347 ARG B C 1
ATOM 5989 O O . ARG B 1 347 ? 16.484 -27.797 -6.309 1 83.31 347 ARG B O 1
ATOM 5996 N N . GLU B 1 348 ? 15.297 -29.719 -5.961 1 62.78 348 GLU B N 1
ATOM 5997 C CA . GLU B 1 348 ? 16.453 -30.625 -5.949 1 62.78 348 GLU B CA 1
ATOM 5998 C C . GLU B 1 348 ? 17.219 -30.562 -7.27 1 62.78 348 GLU B C 1
ATOM 6000 O O . GLU B 1 348 ? 16.609 -30.438 -8.336 1 62.78 348 GLU B O 1
ATOM 6005 N N . GLY B 1 349 ? 18.391 -30.531 -7.289 1 55.25 349 GLY B N 1
ATOM 6006 C CA . GLY B 1 349 ? 19.234 -30.562 -8.477 1 55.25 349 GLY B CA 1
ATOM 6007 C C . GLY B 1 349 ? 19.453 -29.203 -9.102 1 55.25 349 GLY B C 1
ATOM 6008 O O . GLY B 1 349 ? 20.156 -29.062 -10.102 1 55.25 349 GLY B O 1
ATOM 6009 N N . SER B 1 350 ? 18.703 -28.234 -8.578 1 52.44 350 SER B N 1
ATOM 6010 C CA . SER B 1 350 ? 18.734 -26.875 -9.133 1 52.44 350 SER B CA 1
ATOM 6011 C C . SER B 1 350 ? 20.094 -26.234 -8.93 1 52.44 350 SER B C 1
ATOM 6013 O O . SER B 1 350 ? 20.547 -25.438 -9.766 1 52.44 350 SER B O 1
ATOM 6015 N N . ALA B 1 351 ? 20.672 -26.406 -7.703 1 48.94 351 ALA B N 1
ATOM 6016 C CA . ALA B 1 351 ? 21.938 -25.734 -7.457 1 48.94 351 ALA B CA 1
ATOM 6017 C C . ALA B 1 351 ? 22.938 -26.031 -8.562 1 48.94 351 ALA B C 1
ATOM 6019 O O . ALA B 1 351 ? 23.859 -25.234 -8.805 1 48.94 351 ALA B O 1
ATOM 6020 N N . ALA B 1 352 ? 22.719 -27.281 -9.086 1 46.66 352 ALA B N 1
ATOM 6021 C CA . ALA B 1 352 ? 23.891 -27.781 -9.805 1 46.66 352 ALA B CA 1
ATOM 6022 C C . ALA B 1 352 ? 23.609 -27.875 -11.297 1 46.66 352 ALA B C 1
ATOM 6024 O O . ALA B 1 352 ? 24.516 -28.156 -12.086 1 46.66 352 ALA B O 1
ATOM 6025 N N . SER B 1 353 ? 22.359 -27.641 -11.695 1 55.72 353 SER B N 1
ATOM 6026 C CA . SER B 1 353 ? 22.266 -27.891 -13.133 1 55.72 353 SER B CA 1
ATOM 6027 C C . SER B 1 353 ? 22.531 -26.609 -13.922 1 55.72 353 SER B C 1
ATOM 6029 O O . SER B 1 353 ? 21.844 -25.594 -13.727 1 55.72 353 SER B O 1
ATOM 6031 N N . PRO B 1 354 ? 23.688 -26.641 -14.562 1 55.41 354 PRO B N 1
ATOM 6032 C CA . PRO B 1 354 ? 24 -25.516 -15.43 1 55.41 354 PRO B CA 1
ATOM 6033 C C . PRO B 1 354 ? 22.797 -25.031 -16.25 1 55.41 354 PRO B C 1
ATOM 6035 O O . PRO B 1 354 ? 22.75 -23.875 -16.656 1 55.41 354 PRO B O 1
ATOM 6038 N N . ARG B 1 355 ? 21.781 -25.891 -16.359 1 59.03 355 ARG B N 1
ATOM 6039 C CA . ARG B 1 355 ? 20.656 -25.578 -17.25 1 59.03 355 ARG B CA 1
ATOM 6040 C C . ARG B 1 355 ? 19.656 -24.656 -16.562 1 59.03 355 ARG B C 1
ATOM 6042 O O . ARG B 1 355 ? 18.844 -24.016 -17.234 1 59.03 355 ARG B O 1
ATOM 6049 N N . THR B 1 356 ? 19.766 -24.531 -15.273 1 71.38 356 THR B N 1
ATOM 6050 C CA . THR B 1 356 ? 18.812 -23.672 -14.57 1 71.38 356 THR B CA 1
ATOM 6051 C C . THR B 1 356 ? 19.547 -22.75 -13.602 1 71.38 356 THR B C 1
ATOM 6053 O O . THR B 1 356 ? 19.094 -22.531 -12.477 1 71.38 356 THR B O 1
ATOM 6056 N N . ARG B 1 357 ? 20.578 -22.234 -14.141 1 82.62 357 ARG B N 1
ATOM 6057 C CA . ARG B 1 357 ? 21.406 -21.328 -13.352 1 82.62 357 ARG B CA 1
ATOM 6058 C C . ARG B 1 357 ? 20.656 -20.031 -13.031 1 82.62 357 ARG B C 1
ATOM 6060 O O . ARG B 1 357 ? 20.688 -19.547 -11.898 1 82.62 357 ARG B O 1
ATOM 6067 N N . ASP B 1 358 ? 19.922 -19.578 -14.07 1 93.12 358 ASP B N 1
ATOM 6068 C CA . ASP B 1 358 ? 19.203 -18.312 -13.898 1 93.12 358 ASP B CA 1
ATOM 6069 C C . ASP B 1 358 ? 17.719 -18.562 -13.672 1 93.12 358 ASP B C 1
ATOM 6071 O O . ASP B 1 358 ? 17.188 -19.594 -14.078 1 93.12 358 ASP B O 1
ATOM 6075 N N . ILE B 1 359 ? 17.109 -17.719 -12.945 1 96.12 359 ILE B N 1
ATOM 6076 C CA . ILE B 1 359 ? 15.672 -17.75 -12.703 1 96.12 359 ILE B CA 1
ATOM 6077 C C . ILE B 1 359 ? 15.039 -16.453 -13.195 1 96.12 359 ILE B C 1
ATOM 6079 O O . ILE B 1 359 ? 15.438 -15.359 -12.773 1 96.12 359 ILE B O 1
ATOM 6083 N N . MET B 1 360 ? 14.109 -16.562 -14.148 1 97.44 360 MET B N 1
ATOM 6084 C CA . MET B 1 360 ? 13.328 -15.438 -14.648 1 97.44 360 MET B CA 1
ATOM 6085 C C . MET B 1 360 ? 11.969 -15.367 -13.961 1 97.44 360 MET B C 1
ATOM 6087 O O . MET B 1 360 ? 11.172 -16.297 -14.055 1 97.44 360 MET B O 1
ATOM 6091 N N . CYS B 1 361 ? 11.742 -14.25 -13.266 1 98.44 361 CYS B N 1
ATOM 6092 C CA . CYS B 1 361 ? 10.477 -14.008 -12.594 1 98.44 361 CYS B CA 1
ATOM 6093 C C . CYS B 1 361 ? 9.617 -13.023 -13.375 1 98.44 361 CYS B C 1
ATOM 6095 O O . CYS B 1 361 ? 10.109 -11.969 -13.797 1 98.44 361 CYS B O 1
ATOM 6097 N N . VAL B 1 362 ? 8.312 -13.352 -13.547 1 98.62 362 VAL B N 1
ATOM 6098 C CA . VAL B 1 362 ? 7.418 -12.43 -14.242 1 98.62 362 VAL B CA 1
ATOM 6099 C C . VAL B 1 362 ? 6.047 -12.445 -13.562 1 98.62 362 VAL B C 1
ATOM 6101 O O . VAL B 1 362 ? 5.422 -13.5 -13.43 1 98.62 362 VAL B O 1
ATOM 6104 N N . GLY B 1 363 ? 5.621 -11.312 -13.062 1 98.44 363 GLY B N 1
ATOM 6105 C CA . GLY B 1 363 ? 4.293 -11.109 -12.508 1 98.44 363 GLY B CA 1
ATOM 6106 C C . GLY B 1 363 ? 3.42 -10.211 -13.359 1 98.44 363 GLY B C 1
ATOM 6107 O O . GLY B 1 363 ? 3.92 -9.516 -14.258 1 98.44 363 GLY B O 1
ATOM 6108 N N . ILE B 1 364 ? 2.074 -10.281 -13.062 1 97.69 364 ILE B N 1
ATOM 6109 C CA . ILE B 1 364 ? 1.09 -9.523 -13.828 1 97.69 364 ILE B CA 1
ATOM 6110 C C . ILE B 1 364 ? 0.12 -8.82 -12.875 1 97.69 364 ILE B C 1
ATOM 6112 O O . ILE B 1 364 ? -0.268 -9.391 -11.852 1 97.69 364 ILE B O 1
ATOM 6116 N N . GLY B 1 365 ? -0.26 -7.57 -13.227 1 94.75 365 GLY B N 1
ATOM 6117 C CA . GLY B 1 365 ? -1.215 -6.875 -12.375 1 94.75 365 GLY B CA 1
ATOM 6118 C C . GLY B 1 365 ? -2.119 -5.93 -13.141 1 94.75 365 GLY B C 1
ATOM 6119 O O . GLY B 1 365 ? -1.897 -5.672 -14.328 1 94.75 365 GLY B O 1
ATOM 6120 N N . PRO B 1 366 ? -3.227 -5.441 -12.414 1 93.94 366 PRO B N 1
ATOM 6121 C CA . PRO B 1 366 ? -4.148 -4.492 -13.039 1 93.94 366 PRO B CA 1
ATOM 6122 C C . PRO B 1 366 ? -3.447 -3.236 -13.555 1 93.94 366 PRO B C 1
ATOM 6124 O O . PRO B 1 366 ? -2.352 -2.906 -13.094 1 93.94 366 PRO B O 1
ATOM 6127 N N . GLY B 1 367 ? -4.43 -2.443 -14.445 1 91.19 367 GLY B N 1
ATOM 6128 C CA . GLY B 1 367 ? -3.52 -1.588 -15.188 1 91.19 367 GLY B CA 1
ATOM 6129 C C . GLY B 1 367 ? -2.35 -2.344 -15.797 1 91.19 367 GLY B C 1
ATOM 6130 O O . GLY B 1 367 ? -1.199 -2.127 -15.406 1 91.19 367 GLY B O 1
ATOM 6131 N N . LEU B 1 368 ? -2.873 -3.164 -16.781 1 94.81 368 LEU B N 1
ATOM 6132 C CA . LEU B 1 368 ? -1.988 -4.297 -17.016 1 94.81 368 LEU B CA 1
ATOM 6133 C C . LEU B 1 368 ? -0.526 -3.863 -16.984 1 94.81 368 LEU B C 1
ATOM 6135 O O . LEU B 1 368 ? -0.136 -2.91 -17.656 1 94.81 368 LEU B O 1
ATOM 6139 N N . ALA B 1 369 ? 0.101 -4.488 -16.094 1 97 369 ALA B N 1
ATOM 6140 C CA . ALA B 1 369 ? 1.525 -4.254 -15.867 1 97 369 ALA B CA 1
ATOM 6141 C C . ALA B 1 369 ? 2.268 -5.566 -15.648 1 97 369 ALA B C 1
ATOM 6143 O O . ALA B 1 369 ? 1.686 -6.547 -15.172 1 97 369 ALA B O 1
ATOM 6144 N N . LEU B 1 370 ? 3.486 -5.578 -16.094 1 98.25 370 LEU B N 1
ATOM 6145 C CA . LEU B 1 370 ? 4.379 -6.699 -15.82 1 98.25 370 LEU B CA 1
ATOM 6146 C C . LEU B 1 370 ? 5.516 -6.281 -14.898 1 98.25 370 LEU B C 1
ATOM 6148 O O . LEU B 1 370 ? 6.008 -5.152 -14.984 1 98.25 370 LEU B O 1
ATOM 6152 N N . GLU B 1 371 ? 5.855 -7.094 -14 1 98.44 371 GLU B N 1
ATOM 6153 C CA . GLU B 1 371 ? 7.055 -6.977 -13.172 1 98.44 371 GLU B CA 1
ATOM 6154 C C . GLU B 1 371 ? 8 -8.156 -13.406 1 98.44 371 GLU B C 1
ATOM 6156 O O . GLU B 1 371 ? 7.574 -9.312 -13.367 1 98.44 371 GLU B O 1
ATOM 6161 N N . GLY B 1 372 ? 9.281 -7.848 -13.672 1 98.06 372 GLY B N 1
ATOM 6162 C CA . GLY B 1 372 ? 10.25 -8.891 -13.953 1 98.06 372 GLY B CA 1
ATOM 6163 C C . GLY B 1 372 ? 11.508 -8.781 -13.109 1 98.06 372 GLY B C 1
ATOM 6164 O O . GLY B 1 372 ? 11.922 -7.68 -12.742 1 98.06 372 GLY B O 1
ATOM 6165 N N . LEU B 1 373 ? 12.047 -9.922 -12.766 1 97.75 373 LEU B N 1
ATOM 6166 C CA . LEU B 1 373 ? 13.367 -10.031 -12.148 1 97.75 373 LEU B CA 1
ATOM 6167 C C . LEU B 1 373 ? 14.164 -11.172 -12.758 1 97.75 373 LEU B C 1
ATOM 6169 O O . LEU B 1 373 ? 13.602 -12.211 -13.109 1 97.75 373 LEU B O 1
ATOM 6173 N N . LEU B 1 374 ? 15.445 -10.977 -12.914 1 96.75 374 LEU B N 1
ATOM 6174 C CA . LEU B 1 374 ? 16.391 -12.031 -13.258 1 96.75 374 LEU B CA 1
ATOM 6175 C C . LEU B 1 374 ? 17.328 -12.328 -12.094 1 96.75 374 LEU B C 1
ATOM 6177 O O . LEU B 1 374 ? 18 -11.422 -11.586 1 96.75 374 LEU B O 1
ATOM 6181 N N . LEU B 1 375 ? 17.281 -13.57 -11.641 1 96.19 375 LEU B N 1
ATOM 6182 C CA . LEU B 1 375 ? 18.156 -14 -10.547 1 96.19 375 LEU B CA 1
ATOM 6183 C C . LEU B 1 375 ? 19.125 -15.07 -11.023 1 96.19 375 LEU B C 1
ATOM 6185 O O . LEU B 1 375 ? 18.891 -15.742 -12.031 1 96.19 375 LEU B O 1
ATOM 6189 N N . ARG B 1 376 ? 20.266 -15.188 -10.297 1 94.19 376 ARG B N 1
ATOM 6190 C CA . ARG B 1 376 ? 21.25 -16.25 -10.516 1 94.19 376 ARG B CA 1
ATOM 6191 C C . ARG B 1 376 ? 21.531 -17.016 -9.227 1 94.19 376 ARG B C 1
ATOM 6193 O O . ARG B 1 376 ? 21.859 -16.422 -8.203 1 94.19 376 ARG B O 1
ATOM 6200 N N . ARG B 1 377 ? 21.359 -18.297 -9.336 1 92.69 377 ARG B N 1
ATOM 6201 C CA . ARG B 1 377 ? 21.656 -19.141 -8.18 1 92.69 377 ARG B CA 1
ATOM 6202 C C . ARG B 1 377 ? 23.094 -19 -7.734 1 92.69 377 ARG B C 1
ATOM 6204 O O . ARG B 1 377 ? 24 -18.844 -8.562 1 92.69 377 ARG B O 1
ATOM 6211 N N . VAL B 1 378 ? 23.156 -18.984 -6.414 1 88.56 378 VAL B N 1
ATOM 6212 C CA . VAL B 1 378 ? 24.5 -18.969 -5.844 1 88.56 378 VAL B CA 1
ATOM 6213 C C . VAL B 1 378 ? 24.891 -20.375 -5.387 1 88.56 378 VAL B C 1
ATOM 6215 O O . VAL B 1 378 ? 24.125 -21.031 -4.68 1 88.56 378 VAL B O 1
ATOM 6218 N N . THR B 1 379 ? 25.844 -20.938 -5.988 1 72.06 379 THR B N 1
ATOM 6219 C CA . THR B 1 379 ? 26.328 -22.25 -5.57 1 72.06 379 THR B CA 1
ATOM 6220 C C . THR B 1 379 ? 27.125 -22.125 -4.273 1 72.06 379 THR B C 1
ATOM 6222 O O . THR B 1 379 ? 28.125 -21.406 -4.211 1 72.06 379 THR B O 1
ATOM 6225 N N . PRO B 1 380 ? 26.438 -22.672 -3.248 1 62.44 380 PRO B N 1
ATOM 6226 C CA . PRO B 1 380 ? 27.203 -22.531 -2.004 1 62.44 380 PRO B CA 1
ATOM 6227 C C . PRO B 1 380 ? 28.594 -23.172 -2.09 1 62.44 380 PRO B C 1
ATOM 6229 O O . PRO B 1 380 ? 28.766 -24.172 -2.789 1 62.44 380 PRO B O 1
ATOM 6232 N N . SER B 1 381 ? 29.5 -22.406 -1.679 1 57.19 381 SER B N 1
ATOM 6233 C CA . SER B 1 381 ? 30.812 -23.031 -1.541 1 57.19 381 SER B CA 1
ATOM 6234 C C . SER B 1 381 ? 30.75 -24.234 -0.603 1 57.19 381 SER B C 1
ATOM 6236 O O . SER B 1 381 ? 29.797 -24.375 0.162 1 57.19 381 SER B O 1
ATOM 6238 N N . LEU B 1 382 ? 31.656 -25.25 -0.77 1 50.78 382 LEU B N 1
ATOM 6239 C CA . LEU B 1 382 ? 31.719 -26.422 0.089 1 50.78 382 LEU B CA 1
ATOM 6240 C C . LEU B 1 382 ? 31.594 -26.031 1.558 1 50.78 382 LEU B C 1
ATOM 6242 O O . LEU B 1 382 ? 30.938 -26.719 2.336 1 50.78 382 LEU B O 1
ATOM 6246 N N . LYS B 1 383 ? 32.188 -25.062 1.882 1 46.78 383 LYS B N 1
ATOM 6247 C CA . LYS B 1 383 ? 32.156 -24.578 3.262 1 46.78 383 LYS B CA 1
ATOM 6248 C C . LYS B 1 383 ? 30.766 -24.125 3.662 1 46.78 383 LYS B C 1
ATOM 6250 O O . LYS B 1 383 ? 30.297 -24.406 4.773 1 46.78 383 LYS B O 1
ATOM 6255 N N . GLN B 1 384 ? 30.109 -23.5 2.822 1 53.72 384 GLN B N 1
ATOM 6256 C CA . GLN B 1 384 ? 28.766 -23.016 3.092 1 53.72 384 GLN B CA 1
ATOM 6257 C C . GLN B 1 384 ? 27.766 -24.172 3.195 1 53.72 384 GLN B C 1
ATOM 6259 O O . GLN B 1 384 ? 26.828 -24.125 3.988 1 53.72 384 GLN B O 1
ATOM 6264 N N . GLN B 1 385 ? 28.062 -25.156 2.393 1 52.06 385 GLN B N 1
ATOM 6265 C CA . GLN B 1 385 ? 27.234 -26.359 2.42 1 52.06 385 GLN B CA 1
ATOM 6266 C C . GLN B 1 385 ? 27.344 -27.062 3.766 1 52.06 385 GLN B C 1
ATOM 6268 O O . GLN B 1 385 ? 26.359 -27.562 4.293 1 52.06 385 GLN B O 1
ATOM 6273 N N . LEU B 1 386 ? 28.484 -27.031 4.246 1 51.31 386 LEU B N 1
ATOM 6274 C CA . LEU B 1 386 ? 28.734 -27.672 5.527 1 51.31 386 LEU B CA 1
ATOM 6275 C C . LEU B 1 386 ? 28.062 -26.906 6.664 1 51.31 386 LEU B C 1
ATOM 6277 O O . LEU B 1 386 ? 27.547 -27.516 7.605 1 51.31 386 LEU B O 1
ATOM 6281 N N . LEU B 1 387 ? 28.031 -25.719 6.512 1 49.75 387 LEU B N 1
ATOM 6282 C CA . LEU B 1 387 ? 27.406 -24.875 7.531 1 49.75 387 LEU B CA 1
ATOM 6283 C C . LEU B 1 387 ? 25.891 -25.062 7.535 1 49.75 387 LEU B C 1
ATOM 6285 O O . LEU B 1 387 ? 25.266 -25.062 8.594 1 49.75 387 LEU B O 1
ATOM 6289 N N . HIS B 1 388 ? 25.344 -25.109 6.391 1 51.66 388 HIS B N 1
ATOM 6290 C CA . HIS B 1 388 ? 23.906 -25.328 6.258 1 51.66 388 HIS B CA 1
ATOM 6291 C C . HIS B 1 388 ? 23.484 -26.656 6.879 1 51.66 388 HIS B C 1
ATOM 6293 O O . HIS B 1 388 ? 22.422 -26.75 7.496 1 51.66 388 HIS B O 1
ATOM 6299 N N . PHE B 1 389 ? 24.328 -27.625 6.672 1 48.16 389 PHE B N 1
ATOM 6300 C CA . PHE B 1 389 ? 24.094 -28.938 7.266 1 48.16 389 PHE B CA 1
ATOM 6301 C C . PHE B 1 389 ? 24.156 -28.859 8.789 1 48.16 389 PHE B C 1
ATOM 6303 O O . PHE B 1 389 ? 23.328 -29.453 9.477 1 48.16 389 PHE B O 1
ATOM 6310 N N . GLU B 1 390 ? 24.969 -28.078 9.203 1 48.66 390 GLU B N 1
ATOM 6311 C CA . GLU B 1 390 ? 25.125 -27.969 10.648 1 48.66 390 GLU B CA 1
ATOM 6312 C C . GLU B 1 390 ? 24 -27.141 11.266 1 48.66 390 GLU B C 1
ATOM 6314 O O . GLU B 1 390 ? 23.484 -27.484 12.328 1 48.66 390 GLU B O 1
ATOM 6319 N N . HIS B 1 391 ? 23.641 -26.109 10.578 1 49.31 391 HIS B N 1
ATOM 6320 C CA . HIS B 1 391 ? 22.578 -25.234 11.062 1 49.31 391 HIS B CA 1
ATOM 6321 C C . HIS B 1 391 ? 21.203 -25.906 10.938 1 49.31 391 HIS B C 1
ATOM 6323 O O . HIS B 1 391 ? 20.344 -25.734 11.805 1 49.31 391 HIS B O 1
ATOM 6329 N N . GLY B 1 392 ? 21 -26.547 9.875 1 46 392 GLY B N 1
ATOM 6330 C CA . GLY B 1 392 ? 19.812 -27.391 9.742 1 46 392 GLY B CA 1
ATOM 6331 C C . GLY B 1 392 ? 19.672 -28.406 10.859 1 46 392 GLY B C 1
ATOM 6332 O O . GLY B 1 392 ? 18.578 -28.594 11.383 1 46 392 GLY B O 1
ATOM 6333 N N . PHE B 1 393 ? 20.781 -28.938 11.266 1 46.5 393 PHE B N 1
ATOM 6334 C CA . PHE B 1 393 ? 20.781 -29.875 12.383 1 46.5 393 PHE B CA 1
ATOM 6335 C C . PHE B 1 393 ? 20.484 -29.156 13.688 1 46.5 393 PHE B C 1
ATOM 6337 O O . PHE B 1 393 ? 19.75 -29.672 14.539 1 46.5 393 PHE B O 1
ATOM 6344 N N . GLU B 1 394 ? 20.984 -27.984 13.797 1 48.47 394 GLU B N 1
ATOM 6345 C CA . GLU B 1 394 ? 20.766 -27.234 15.031 1 48.47 394 GLU B CA 1
ATOM 6346 C C . GLU B 1 394 ? 19.328 -26.719 15.117 1 48.47 394 GLU B C 1
ATOM 6348 O O . GLU B 1 394 ? 18.734 -26.703 16.188 1 48.47 394 GLU B O 1
ATOM 6353 N N . LEU B 1 395 ? 18.734 -26.312 14.078 1 43.31 395 LEU B N 1
ATOM 6354 C CA . LEU B 1 395 ? 17.344 -25.859 14.016 1 43.31 395 LEU B CA 1
ATOM 6355 C C . LEU B 1 395 ? 16.375 -27.016 14.25 1 43.31 395 LEU B C 1
ATOM 6357 O O . LEU B 1 395 ? 15.414 -26.875 15 1 43.31 395 LEU B O 1
ATOM 6361 N N . VAL B 1 396 ? 16.625 -28.172 13.648 1 44.34 396 VAL B N 1
ATOM 6362 C CA . VAL B 1 396 ? 15.859 -29.391 13.945 1 44.34 396 VAL B CA 1
ATOM 6363 C C . VAL B 1 396 ? 16.031 -29.766 15.414 1 44.34 396 VAL B C 1
ATOM 6365 O O . VAL B 1 396 ? 15.055 -30.109 16.094 1 44.34 396 VAL B O 1
ATOM 6368 N N . ALA B 1 397 ? 17.219 -29.531 15.891 1 44.94 397 ALA B N 1
ATOM 6369 C CA . ALA B 1 397 ? 17.469 -29.812 17.297 1 44.94 397 ALA B CA 1
ATOM 6370 C C . ALA B 1 397 ? 16.766 -28.812 18.203 1 44.94 397 ALA B C 1
ATOM 6372 O O . ALA B 1 397 ? 16.172 -29.188 19.219 1 44.94 397 ALA B O 1
ATOM 6373 N N . ARG B 1 398 ? 16.734 -27.562 17.828 1 48.62 398 ARG B N 1
ATOM 6374 C CA . ARG B 1 398 ? 16.078 -26.531 18.625 1 48.62 398 ARG B CA 1
ATOM 6375 C C . ARG B 1 398 ? 14.562 -26.641 18.531 1 48.62 398 ARG B C 1
ATOM 6377 O O . ARG B 1 398 ? 13.867 -26.453 19.531 1 48.62 398 ARG B O 1
ATOM 6384 N N . GLN B 1 399 ? 14 -26.938 17.422 1 43.31 399 GLN B N 1
ATOM 6385 C CA . GLN B 1 399 ? 12.578 -27.203 17.266 1 43.31 399 GLN B CA 1
ATOM 6386 C C . GLN B 1 399 ? 12.164 -28.453 18.031 1 43.31 399 GLN B C 1
ATOM 6388 O O . GLN B 1 399 ? 11.117 -28.484 18.688 1 43.31 399 GLN B O 1
ATOM 6393 N N . LEU B 1 400 ? 12.961 -29.359 18.016 1 46.75 400 LEU B N 1
ATOM 6394 C CA . LEU B 1 400 ? 12.75 -30.578 18.797 1 46.75 400 LEU B CA 1
ATOM 6395 C C . LEU B 1 400 ? 12.812 -30.266 20.297 1 46.75 400 LEU B C 1
ATOM 6397 O O . LEU B 1 400 ? 12.023 -30.797 21.078 1 46.75 400 LEU B O 1
ATOM 6401 N N . ALA B 1 401 ? 13.688 -29.375 20.625 1 49.28 401 ALA B N 1
ATOM 6402 C CA . ALA B 1 401 ? 13.805 -28.969 22.016 1 49.28 401 ALA B CA 1
ATOM 6403 C C . ALA B 1 401 ? 12.586 -28.141 22.453 1 49.28 401 ALA B C 1
ATOM 6405 O O . ALA B 1 401 ? 12.07 -28.328 23.547 1 49.28 401 ALA B O 1
ATOM 6406 N N . ASN B 1 402 ? 12.094 -27.266 21.641 1 46.75 402 ASN B N 1
ATOM 6407 C CA . ASN B 1 402 ? 10.906 -26.484 21.938 1 46.75 402 ASN B CA 1
ATOM 6408 C C . ASN B 1 402 ? 9.656 -27.344 22.016 1 46.75 402 ASN B C 1
ATOM 6410 O O . ASN B 1 402 ? 8.797 -27.141 22.875 1 46.75 402 ASN B O 1
ATOM 6414 N N . VAL B 1 403 ? 9.523 -28.359 21.203 1 46.56 403 VAL B N 1
ATOM 6415 C CA . VAL B 1 403 ? 8.453 -29.344 21.281 1 46.56 403 VAL B CA 1
ATOM 6416 C C . VAL B 1 403 ? 8.586 -30.172 22.562 1 46.56 403 VAL B C 1
ATOM 6418 O O . VAL B 1 403 ? 7.59 -30.438 23.234 1 46.56 403 VAL B O 1
ATOM 6421 N N . GLN B 1 404 ? 9.773 -30.5 22.922 1 46.94 404 GLN B N 1
ATOM 6422 C CA . GLN B 1 404 ? 10.008 -31.25 24.156 1 46.94 404 GLN B CA 1
ATOM 6423 C C . GLN B 1 404 ? 9.695 -30.406 25.375 1 46.94 404 GLN B C 1
ATOM 6425 O O . GLN B 1 404 ? 9.086 -30.875 26.328 1 46.94 404 GLN B O 1
ATOM 6430 N N . GLN B 1 405 ? 10.008 -29.172 25.359 1 49.28 405 GLN B N 1
ATOM 6431 C CA . GLN B 1 405 ? 9.688 -28.266 26.453 1 49.28 405 GLN B CA 1
ATOM 6432 C C . GLN B 1 405 ? 8.188 -28 26.531 1 49.28 405 GLN B C 1
ATOM 6434 O O . GLN B 1 405 ? 7.625 -27.922 27.625 1 49.28 405 GLN B O 1
ATOM 6439 N N . ALA B 1 406 ? 7.594 -27.891 25.469 1 47.28 406 ALA B N 1
ATOM 6440 C CA . ALA B 1 406 ? 6.141 -27.75 25.422 1 47.28 406 ALA B CA 1
ATOM 6441 C C . ALA B 1 406 ? 5.445 -29.016 25.922 1 47.28 406 ALA B C 1
ATOM 6443 O O . ALA B 1 406 ? 4.441 -28.938 26.625 1 47.28 406 ALA B O 1
ATOM 6444 N N . TRP B 1 407 ? 5.945 -30.156 25.562 1 44.44 407 TRP B N 1
ATOM 6445 C CA . TRP B 1 407 ? 5.469 -31.453 26.031 1 44.44 407 TRP B CA 1
ATOM 6446 C C . TRP B 1 407 ? 5.641 -31.562 27.547 1 44.44 407 TRP B C 1
ATOM 6448 O O . TRP B 1 407 ? 4.734 -32.031 28.25 1 44.44 407 TRP B O 1
ATOM 6458 N N . HIS B 1 408 ? 6.637 -31.062 28.109 1 48.91 408 HIS B N 1
ATOM 6459 C CA . HIS B 1 408 ? 6.875 -31.109 29.547 1 48.91 408 HIS B CA 1
ATOM 6460 C C . HIS B 1 408 ? 5.98 -30.125 30.297 1 48.91 408 HIS B C 1
ATOM 6462 O O . HIS B 1 408 ? 5.52 -30.422 31.406 1 48.91 408 HIS B O 1
ATOM 6468 N N . ARG B 1 409 ? 5.754 -28.953 29.672 1 48.31 409 ARG B N 1
ATOM 6469 C CA . ARG B 1 409 ? 4.91 -27.953 30.312 1 48.31 409 ARG B CA 1
ATOM 6470 C C . ARG B 1 409 ? 3.449 -28.391 30.328 1 48.31 409 ARG B C 1
ATOM 6472 O O . ARG B 1 409 ? 2.705 -28.078 31.25 1 48.31 409 ARG B O 1
ATOM 6479 N N . SER B 1 410 ? 2.994 -29.062 29.312 1 40.38 410 SER B N 1
ATOM 6480 C CA . SER B 1 410 ? 1.629 -29.578 29.25 1 40.38 410 SER B CA 1
ATOM 6481 C C . SER B 1 410 ? 1.42 -30.703 30.25 1 40.38 410 SER B C 1
ATOM 6483 O O . SER B 1 410 ? 0.302 -30.922 30.719 1 40.38 410 SER B O 1
ATOM 6485 N N . ARG B 1 411 ? 2.43 -31.484 30.531 1 46.62 411 ARG B N 1
ATOM 6486 C CA . ARG B 1 411 ? 2.281 -32.562 31.516 1 46.62 411 ARG B CA 1
ATOM 6487 C C . ARG B 1 411 ? 2.312 -32 32.938 1 46.62 411 ARG B C 1
ATOM 6489 O O . ARG B 1 411 ? 1.898 -32.688 33.875 1 46.62 411 ARG B O 1
ATOM 6496 N N . GLY B 1 412 ? 2.939 -30.734 33.031 1 43.62 412 GLY B N 1
ATOM 6497 C CA . GLY B 1 412 ? 3.072 -30.281 34.406 1 43.62 412 GLY B CA 1
ATOM 6498 C C . GLY B 1 412 ? 1.776 -29.734 34.969 1 43.62 412 GLY B C 1
ATOM 6499 O O . GLY B 1 412 ? 1.679 -29.5 36.188 1 43.62 412 GLY B O 1
ATOM 6500 N N . SER B 1 413 ? 1.018 -29.188 34.031 1 39.78 413 SER B N 1
ATOM 6501 C CA . SER B 1 413 ? -0.093 -28.5 34.688 1 39.78 413 SER B CA 1
ATOM 6502 C C . SER B 1 413 ? -1.128 -29.5 35.219 1 39.78 413 SER B C 1
ATOM 6504 O O . SER B 1 413 ? -2.119 -29.109 35.844 1 39.78 413 SER B O 1
ATOM 6506 N N . SER B 1 414 ? -1.066 -30.703 34.656 1 36.59 414 SER B N 1
ATOM 6507 C CA . SER B 1 414 ? -2.213 -31.516 35.062 1 36.59 414 SER B CA 1
ATOM 6508 C C . SER B 1 414 ? -2.037 -32.062 36.469 1 36.59 414 SER B C 1
ATOM 6510 O O . SER B 1 414 ? -2.855 -32.844 36.938 1 36.59 414 SER B O 1
ATOM 6512 N N . SER B 1 415 ? -0.822 -31.812 37.031 1 34.22 415 SER B N 1
ATOM 6513 C CA . SER B 1 415 ? -0.631 -32.688 38.156 1 34.22 415 SER B CA 1
ATOM 6514 C C . SER B 1 415 ? -1.495 -32.281 39.344 1 34.22 415 SER B C 1
ATOM 6516 O O . SER B 1 415 ? -1.42 -32.875 40.406 1 34.22 415 SER B O 1
ATOM 6518 N N . SER B 1 416 ? -1.978 -31.062 39.25 1 31.48 416 SER B N 1
ATOM 6519 C CA . SER B 1 416 ? -2.324 -30.812 40.656 1 31.48 416 SER B CA 1
ATOM 6520 C C . SER B 1 416 ? -3.521 -31.656 41.094 1 31.48 416 SER B C 1
ATOM 6522 O O . SER B 1 416 ? -4.117 -31.406 42.125 1 31.48 416 SER B O 1
ATOM 6524 N N . GLY B 1 417 ? -4.082 -32.406 40.062 1 28.02 417 GLY B N 1
ATOM 6525 C CA . GLY B 1 417 ? -5.297 -32.969 40.656 1 28.02 417 GLY B CA 1
ATOM 6526 C C . GLY B 1 417 ? -5.035 -33.969 41.75 1 28.02 417 GLY B C 1
ATOM 6527 O O . GLY B 1 417 ? -3.9 -34.406 41.938 1 28.02 417 GLY B O 1
ATOM 6528 N N . SER B 1 418 ? -6.188 -34.438 42.531 1 28.45 418 SER B N 1
ATOM 6529 C CA . SER B 1 418 ? -6.43 -35.219 43.75 1 28.45 418 SER B CA 1
ATOM 6530 C C . SER B 1 418 ? -5.82 -36.594 43.656 1 28.45 418 SER B C 1
ATOM 6532 O O . SER B 1 418 ? -5.777 -37.188 42.562 1 28.45 418 SER B O 1
ATOM 6534 N N . SER B 1 419 ? -4.906 -36.969 44.594 1 25.05 419 SER B N 1
ATOM 6535 C CA . SER B 1 419 ? -4.074 -38.125 44.938 1 25.05 419 SER B CA 1
ATOM 6536 C C . SER B 1 419 ? -4.891 -39.406 44.969 1 25.05 419 SER B C 1
ATOM 6538 O O . SER B 1 419 ? -4.562 -40.344 45.719 1 25.05 419 SER B O 1
ATOM 6540 N N . ARG B 1 420 ? -6.117 -39.438 44.312 1 23.67 420 ARG B N 1
ATOM 6541 C CA . ARG B 1 420 ? -6.695 -40.719 44.688 1 23.67 420 ARG B CA 1
ATOM 6542 C C . ARG B 1 420 ? -5.77 -41.875 44.312 1 23.67 420 ARG B C 1
ATOM 6544 O O . ARG B 1 420 ? -5.062 -41.812 43.312 1 23.67 420 ARG B O 1
ATOM 6551 N N . ARG B 1 421 ? -5.48 -42.875 45.188 1 22.27 421 ARG B N 1
ATOM 6552 C CA . ARG B 1 421 ? -4.566 -43.969 45.531 1 22.27 421 ARG B CA 1
ATOM 6553 C C . ARG B 1 421 ? -4.559 -45.062 44.469 1 22.27 421 ARG B C 1
ATOM 6555 O O . ARG B 1 421 ? -3.895 -46.062 44.625 1 22.27 421 ARG B O 1
ATOM 6562 N N . ALA B 1 422 ? -5.344 -44.969 43.281 1 22.69 422 ALA B N 1
ATOM 6563 C CA . ALA B 1 422 ? -5.551 -46.344 42.844 1 22.69 422 ALA B CA 1
ATOM 6564 C C . ALA B 1 422 ? -4.254 -46.969 42.344 1 22.69 422 ALA B C 1
ATOM 6566 O O . ALA B 1 422 ? -3.383 -46.25 41.812 1 22.69 422 ALA B O 1
ATOM 6567 N N . GLY B 1 423 ? -3.77 -48.094 42.812 1 22.17 423 GLY B N 1
ATOM 6568 C CA . GLY B 1 423 ? -2.656 -49.031 42.812 1 22.17 423 GLY B CA 1
ATOM 6569 C C . GLY B 1 423 ? -2.234 -49.5 41.438 1 22.17 423 GLY B C 1
ATOM 6570 O O . GLY B 1 423 ? -1.379 -50.375 41.312 1 22.17 423 GLY B O 1
ATOM 6571 N N . LEU B 1 424 ? -2.805 -48.906 40.25 1 21.34 424 LEU B N 1
ATOM 6572 C CA . LEU B 1 424 ? -2.691 -49.906 39.188 1 21.34 424 LEU B CA 1
ATOM 6573 C C . LEU B 1 424 ? -1.24 -50.094 38.75 1 21.34 424 LEU B C 1
ATOM 6575 O O . LEU B 1 424 ? -0.463 -49.125 38.781 1 21.34 424 LEU B O 1
ATOM 6579 N N . ARG B 1 425 ? -0.75 -51.312 38.625 1 22.28 425 ARG B N 1
ATOM 6580 C CA . ARG B 1 425 ? 0.458 -52.094 38.344 1 22.28 425 ARG B CA 1
ATOM 6581 C C . ARG B 1 425 ? 1.005 -51.719 36.969 1 22.28 425 ARG B C 1
ATOM 6583 O O . ARG B 1 425 ? 0.416 -52.094 35.938 1 22.28 425 ARG B O 1
ATOM 6590 N N . ARG B 1 426 ? 1.305 -50.344 36.719 1 22.7 426 ARG B N 1
ATOM 6591 C CA . ARG B 1 426 ? 1.576 -50.062 35.312 1 22.7 426 ARG B CA 1
ATOM 6592 C C . ARG B 1 426 ? 2.861 -50.719 34.844 1 22.7 426 ARG B C 1
ATOM 6594 O O . ARG B 1 426 ? 3.859 -50.75 35.594 1 22.7 426 ARG B O 1
ATOM 6601 N N . SER B 1 427 ? 2.787 -51.656 33.844 1 19.94 427 SER B N 1
ATOM 6602 C CA . SER B 1 427 ? 3.789 -52.438 33.125 1 19.94 427 SER B CA 1
ATOM 6603 C C . SER B 1 427 ? 4.715 -51.531 32.312 1 19.94 427 SER B C 1
ATOM 6605 O O . SER B 1 427 ? 4.258 -50.562 31.688 1 19.94 427 SER B O 1
ATOM 6607 N N . ARG B 1 428 ? 6.016 -51.406 32.688 1 22.64 428 ARG B N 1
ATOM 6608 C CA . ARG B 1 428 ? 7.203 -50.656 32.281 1 22.64 428 ARG B CA 1
ATOM 6609 C C . ARG B 1 428 ? 7.598 -50.969 30.859 1 22.64 428 ARG B C 1
ATOM 6611 O O . ARG B 1 428 ? 8.336 -51.938 30.609 1 22.64 428 ARG B O 1
ATOM 6618 N N . SER B 1 429 ? 6.602 -51.031 29.844 1 19.84 429 SER B N 1
ATOM 6619 C CA . SER B 1 429 ? 7.152 -51.5 28.578 1 19.84 429 SER B CA 1
ATOM 6620 C C . SER B 1 429 ? 8.195 -50.531 28.031 1 19.84 429 SER B C 1
ATOM 6622 O O . SER B 1 429 ? 8.164 -49.344 28.344 1 19.84 429 SER B O 1
ATOM 6624 N N . SER B 1 430 ? 9.336 -51.031 27.422 1 23.47 430 SER B N 1
ATOM 6625 C CA . SER B 1 430 ? 10.688 -50.781 26.938 1 23.47 430 SER B CA 1
ATOM 6626 C C . SER B 1 430 ? 10.68 -49.875 25.703 1 23.47 430 SER B C 1
ATOM 6628 O O . SER B 1 430 ? 11.664 -49.844 24.969 1 23.47 430 SER B O 1
ATOM 6630 N N . SER B 1 431 ? 9.852 -48.844 25.531 1 23.09 431 SER B N 1
ATOM 6631 C CA . SER B 1 431 ? 9.758 -48.25 24.203 1 23.09 431 SER B CA 1
ATOM 6632 C C . SER B 1 431 ? 11.016 -47.438 23.859 1 23.09 431 SER B C 1
ATOM 6634 O O . SER B 1 431 ? 10.953 -46.438 23.156 1 23.09 431 SER B O 1
ATOM 6636 N N . ARG B 1 432 ? 12.258 -47.812 24.312 1 26.19 432 ARG B N 1
ATOM 6637 C CA . ARG B 1 432 ? 13.422 -46.969 24.094 1 26.19 432 ARG B CA 1
ATOM 6638 C C . ARG B 1 432 ? 13.781 -46.875 22.609 1 26.19 432 ARG B C 1
ATOM 6640 O O . ARG B 1 432 ? 14.719 -46.188 22.234 1 26.19 432 ARG B O 1
ATOM 6647 N N . SER B 1 433 ? 13.375 -47.844 21.781 1 24.69 433 SER B N 1
ATOM 6648 C CA . SER B 1 433 ? 14.305 -48.125 20.703 1 24.69 433 SER B CA 1
ATOM 6649 C C . SER B 1 433 ? 14.266 -47.062 19.625 1 24.69 433 SER B C 1
ATOM 6651 O O . SER B 1 433 ? 15.125 -47.031 18.734 1 24.69 433 SER B O 1
ATOM 6653 N N . SER B 1 434 ? 13.172 -46.344 19.344 1 26.02 434 SER B N 1
ATOM 6654 C CA . SER B 1 434 ? 13.008 -45.969 17.938 1 26.02 434 SER B CA 1
ATOM 6655 C C . SER B 1 434 ? 13.789 -44.688 17.609 1 26.02 434 SER B C 1
ATOM 6657 O O . SER B 1 434 ? 13.812 -44.25 16.453 1 26.02 434 SER B O 1
ATOM 6659 N N . SER B 1 435 ? 14.305 -44 18.578 1 29.33 435 SER B N 1
ATOM 6660 C CA . SER B 1 435 ? 14.672 -42.656 18.156 1 29.33 435 SER B CA 1
ATOM 6661 C C . SER B 1 435 ? 15.984 -42.656 17.375 1 29.33 435 SER B C 1
ATOM 6663 O O . SER B 1 435 ? 16.375 -41.625 16.797 1 29.33 435 SER B O 1
ATOM 6665 N N . TRP B 1 436 ? 16.875 -43.688 17.609 1 27.33 436 TRP B N 1
ATOM 6666 C CA . TRP B 1 436 ? 18.25 -43.594 17.141 1 27.33 436 TRP B CA 1
ATOM 6667 C C . TRP B 1 436 ? 18.312 -43.781 15.625 1 27.33 436 TRP B C 1
ATOM 6669 O O . TRP B 1 436 ? 19.375 -43.625 15.023 1 27.33 436 TRP B O 1
ATOM 6679 N N . VAL B 1 437 ? 17.281 -44.375 14.969 1 29.41 437 VAL B N 1
ATOM 6680 C CA . VAL B 1 437 ? 17.484 -44.844 13.602 1 29.41 437 VAL B CA 1
ATOM 6681 C C . VAL B 1 437 ? 17.547 -43.625 12.656 1 29.41 437 VAL B C 1
ATOM 6683 O O . VAL B 1 437 ? 18.203 -43.688 11.617 1 29.41 437 VAL B O 1
ATOM 6686 N N . VAL B 1 438 ? 16.984 -42.531 13.039 1 27.94 438 VAL B N 1
ATOM 6687 C CA . VAL B 1 438 ? 16.828 -41.531 11.977 1 27.94 438 VAL B CA 1
ATOM 6688 C C . VAL B 1 438 ? 18.156 -40.812 11.75 1 27.94 438 VAL B C 1
ATOM 6690 O O . VAL B 1 438 ? 18.453 -40.375 10.633 1 27.94 438 VAL B O 1
ATOM 6693 N N . ALA B 1 439 ? 19.047 -40.75 12.758 1 30.14 439 ALA B N 1
ATOM 6694 C CA . ALA B 1 439 ? 20.25 -39.906 12.547 1 30.14 439 ALA B CA 1
ATOM 6695 C C . ALA B 1 439 ? 21.266 -40.656 11.695 1 30.14 439 ALA B C 1
ATOM 6697 O O . ALA B 1 439 ? 22.094 -40.031 11.023 1 30.14 439 ALA B O 1
ATOM 6698 N N . ARG B 1 440 ? 21.312 -41.969 11.727 1 30.31 440 ARG B N 1
ATOM 6699 C CA . ARG B 1 440 ? 22.375 -42.719 11.07 1 30.31 440 ARG B CA 1
ATOM 6700 C C . ARG B 1 440 ? 22.234 -42.656 9.555 1 30.31 440 ARG B C 1
ATOM 6702 O O . ARG B 1 440 ? 23.219 -42.812 8.82 1 30.31 440 ARG B O 1
ATOM 6709 N N . LEU B 1 441 ? 21.078 -42.562 9.055 1 30.2 441 LEU B N 1
ATOM 6710 C CA . LEU B 1 441 ? 20.953 -42.719 7.605 1 30.2 441 LEU B CA 1
ATOM 6711 C C . LEU B 1 441 ? 21.562 -41.531 6.879 1 30.2 441 LEU B C 1
ATOM 6713 O O . LEU B 1 441 ? 22.031 -41.656 5.742 1 30.2 441 LEU B O 1
ATOM 6717 N N . ALA B 1 442 ? 21.625 -40.375 7.523 1 30.3 442 ALA B N 1
ATOM 6718 C CA . ALA B 1 442 ? 22.109 -39.25 6.73 1 30.3 442 ALA B CA 1
ATOM 6719 C C . ALA B 1 442 ? 23.625 -39.312 6.566 1 30.3 442 ALA B C 1
ATOM 6721 O O . ALA B 1 442 ? 24.172 -38.781 5.594 1 30.3 442 ALA B O 1
ATOM 6722 N N . LEU B 1 443 ? 24.375 -39.906 7.504 1 31.45 443 LEU B N 1
ATOM 6723 C CA . LEU B 1 443 ? 25.828 -39.875 7.402 1 31.45 443 LEU B CA 1
ATOM 6724 C C . LEU B 1 443 ? 26.312 -40.844 6.352 1 31.45 443 LEU B C 1
ATOM 6726 O O . LEU B 1 443 ? 27.422 -40.719 5.832 1 31.45 443 LEU B O 1
ATOM 6730 N N . ASP B 1 444 ? 25.656 -41.969 6.148 1 31.95 444 ASP B N 1
ATOM 6731 C CA . ASP B 1 444 ? 26.25 -43 5.324 1 31.95 444 ASP B CA 1
ATOM 6732 C C . ASP B 1 444 ? 26.297 -42.594 3.857 1 31.95 444 ASP B C 1
ATOM 6734 O O . ASP B 1 444 ? 26.984 -43.219 3.051 1 31.95 444 ASP B O 1
ATOM 6738 N N . THR B 1 445 ? 25.516 -41.688 3.408 1 31.58 445 THR B N 1
ATOM 6739 C CA . THR B 1 445 ? 25.5 -41.5 1.961 1 31.58 445 THR B CA 1
ATOM 6740 C C . THR B 1 445 ? 26.734 -40.75 1.488 1 31.58 445 THR B C 1
ATOM 6742 O O . THR B 1 445 ? 27.016 -40.688 0.29 1 31.58 445 THR B O 1
ATOM 6745 N N . VAL B 1 446 ? 27.5 -40.094 2.35 1 32.62 446 VAL B N 1
ATOM 6746 C CA . VAL B 1 446 ? 28.609 -39.344 1.787 1 32.62 446 VAL B CA 1
ATOM 6747 C C . VAL B 1 446 ? 29.766 -40.281 1.463 1 32.62 446 VAL B C 1
ATOM 6749 O O . VAL B 1 446 ? 30.703 -39.906 0.745 1 32.62 446 VAL B O 1
ATOM 6752 N N . ASP B 1 447 ? 29.828 -41.406 2.078 1 30.27 447 ASP B N 1
ATOM 6753 C CA . ASP B 1 447 ? 31.094 -42.125 1.955 1 30.27 447 ASP B CA 1
ATOM 6754 C C . ASP B 1 447 ? 31.219 -42.781 0.579 1 30.27 447 ASP B C 1
ATOM 6756 O O . ASP B 1 447 ? 32.281 -43.312 0.228 1 30.27 447 ASP B O 1
ATOM 6760 N N . SER B 1 448 ? 30.172 -43.156 -0.054 1 30.59 448 SER B N 1
ATOM 6761 C CA . SER B 1 448 ? 30.406 -44.156 -1.103 1 30.59 448 SER B CA 1
ATOM 6762 C C . SER B 1 448 ? 31.062 -43.531 -2.322 1 30.59 448 SER B C 1
ATOM 6764 O O . SER B 1 448 ? 31.453 -44.219 -3.262 1 30.59 448 SER B O 1
ATOM 6766 N N . ASN B 1 449 ? 30.953 -42.25 -2.553 1 27.22 449 ASN B N 1
ATOM 6767 C CA . ASN B 1 449 ? 31.375 -41.906 -3.908 1 27.22 449 ASN B CA 1
ATOM 6768 C C . ASN B 1 449 ? 32.906 -41.844 -4.023 1 27.22 449 ASN B C 1
ATOM 6770 O O . ASN B 1 449 ? 33.438 -41.25 -4.965 1 27.22 449 ASN B O 1
ATOM 6774 N N . ARG B 1 450 ? 33.656 -42.219 -2.945 1 29.34 450 ARG B N 1
ATOM 6775 C CA . ARG B 1 450 ? 35.094 -42.094 -3.146 1 29.34 450 ARG B CA 1
ATOM 6776 C C . ARG B 1 450 ? 35.594 -43.156 -4.109 1 29.34 450 ARG B C 1
ATOM 6778 O O . ARG B 1 450 ? 36.75 -43.062 -4.586 1 29.34 450 ARG B O 1
ATOM 6785 N N . ASN B 1 451 ? 35 -44.281 -4.008 1 24.86 451 ASN B N 1
ATOM 6786 C CA . ASN B 1 451 ? 35.812 -45.344 -4.57 1 24.86 451 ASN B CA 1
ATOM 6787 C C . ASN B 1 451 ? 35.906 -45.281 -6.094 1 24.86 451 ASN B C 1
ATOM 6789 O O . ASN B 1 451 ? 36.562 -46.062 -6.738 1 24.86 451 ASN B O 1
ATOM 6793 N N . SER B 1 452 ? 34.812 -44.844 -6.816 1 26.19 452 SER B N 1
ATOM 6794 C CA . SER B 1 452 ? 34.875 -45.312 -8.195 1 26.19 452 SER B CA 1
ATOM 6795 C C . SER B 1 452 ? 35.812 -44.438 -9.023 1 26.19 452 SER B C 1
ATOM 6797 O O . SER B 1 452 ? 36 -44.688 -10.227 1 26.19 452 SER B O 1
ATOM 6799 N N . SER B 1 453 ? 36.531 -43.344 -8.531 1 23.08 453 SER B N 1
ATOM 6800 C CA . SER B 1 453 ? 37.625 -43.062 -9.453 1 23.08 453 SER B CA 1
ATOM 6801 C C . SER B 1 453 ? 38.875 -43.875 -9.109 1 23.08 453 SER B C 1
ATOM 6803 O O . SER B 1 453 ? 39.188 -44.062 -7.938 1 23.08 453 SER B O 1
#

Organism: Tetradesmus obliquus (NCBI:txid3088)

Foldseek 3Di:
DDKDFFPVQLFKFFQFKFKFAADDKDFLVLLLVLQCVQWPADPVVNVLLVPQLVQQLAGMAGDNDPSNCQLAADFQVRLQVRCLVRQLVQQLRQLVRRCLSNVDDLQLAQEEEEEEQADDPDPPDSVVVSCVVVVHDPNHHYHYHYNFKQQGQLVSVVVVRVVQSVPQSHKYKYKYWYAQSSLSNAAPQAPDVPNHRIHDSQSSNSSSFEHTMMMMTIMHGNDDPLTWTFKTWGIKDKDFDPPQLPQWDWDADPPRHIDIHGHPCLLVSLLVCLQVRVCVQQPPDPPDDPQLAAEQEQLRGDSNQVSNCVSNVHDCVSVVLSSVCCHHHGHNMNRSQSVSVVCQSPDPPQLPDSSHQKYWYWTFGRSTMIMIIIIGTDNGDPVSVVSSVVSVVVVVVVVVVVVVVVVVVVVPVVPPDDCDPDPDDDPPDDPPPDPPPPPPVVPPPVPPPPPPD/DDKDFQPVQLFKFFQFKFKFAADDKDFLVLLLVLQCVQWPADPVVNVLLVPQLVQQLAGMAGDNDPSNCQLAADFQVRLQVRCLVRQLVQQLRQLVRRCLSNVDDLQLAQEEEEEEQADDPDPPDSVVVSCVVVVHDPNHHYHYHYNFKQQGQLVSVVVVRVVQSVPQSHKYKYKYWYAQSSLSNAAPQAPDVPNHRIHDSQSSNSSSFEHTMMMMTIMHGNDDPLTFTFKTWGIKDKDFDPPQLPQWDWDADPPRHIDIHGHPCLLVSLLVCLLVRVCVQQPPDPPDDPQLAAEAEQLRGDSNQVSNCVSNVHDCVSVVLSSVCCHHHGHNMNRSQSVSVVCQSPDPPQLPDSSHQKYWYWTFGRSTMIMIIIIGTDNGDPVSVVSSVVSVVVVVVVVVVVVVVVVVVVVPVVPVDDCPPDPDPDDPDDPPPDPPPPVPVVPPVVPPPPPPD

Secondary structure (DSSP, 8-state):
----PPPTT--EEEEEEEEE--SEEEEHHHHHHHHHHHS---HHHHHHHHHHHHHT---EEEESS-GGGTT----HHHHHHHHHHHHHHHHHHHHHHHHHHH---GGG--EEEEEES---SEES-HHHHHHHHHT--TT-EEEEEES--TTHHHHHHHHHHHHHHH-TT-EEEEEEEEEGGGGGGSPPP-SSS-TTS-S-HHHHHHHHHB-EEEEEEEEEESPPTT---SEEEEEEEEEE-TT-TTSEEEEE-STT-EEEEE-TTHHHHHHHHHHHHHHHHHTT-TT--GGGEEEEE--S-HHHHHHHHHHTT--GGGGHHHHHHHHHH-B-TTHHHHHHHHHHHHSTTTTT-GGG-EEEEEEEETTTEEEEEEEEE----HHHHHHHHHHHHHHHHHHHHHHHHHHHHHHHGGGGS-------------TTGGGGHHHHHHHGGGGGGGTT-/----PPPTT--EEEEEEEEE--SEEEEHHHHHHHHHHHS---HHHHHHHHHHHHHT---EEEESS-GGGTT----HHHHHHHHHHHHHHHHHHHHHHHHHHH---GGG--EEEEEES---SEES-HHHHHHHHHT--TT-EEEEEES--TTHHHHHHHHHHHHHHH-TT-EEEEEEEEEGGGGGGSPPP-SSS-TTS-S-HHHHHHHHHB-EEEEEEEEEESPPTT---SEEEEEEEEEE-TT-TTSEEEEE-STT-EEEEE-TTHHHHHHHHHHHHHHHHHTT-TT--GGGEEEEE--S-HHHHHHHHHHTT--GGGGHHHHHHHHHH-B-TTHHHHHHHHHHHHSTTTTT-GGGSEEEEEEEETTTEEEEEEEEE----HHHHHHHHHHHHHHHHHHHHHHHHHHHHHHHGGGGS-------------GGGGGGHHHHHHHHTTGGGGTT-

InterPro domains:
  IPR001099 Chalcone/stilbene synthase, N-terminal [PF00195] (83-222)
  IPR011141 Polyketide synthase, type III [PTHR11877] (12-377)
  IPR012328 Chalcone/stilbene synthase, C-terminal [PF02797] (236-378)
  IPR016039 Thiolase-like [G3DSA:3.40.47.10] (5-228)
  IPR016039 Thiolase-like [G3DSA:3.40.47.10] (232-384)
  IPR016039 Thiolase-like [SSF53901] (12-224)
  IPR016039 Thiolase-like [SSF53901] (229-377)

Solvent-accessible surface area (backbone atoms only — not comparable to full-atom values): 45358 Å² total; per-residue (Å²): 114,81,56,69,65,58,53,90,79,29,36,19,24,38,33,16,44,1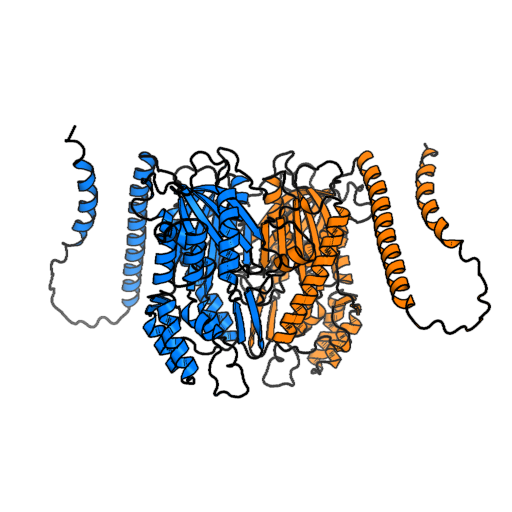3,55,27,58,43,85,37,73,42,41,42,66,54,52,52,51,41,48,52,68,70,47,73,48,34,67,68,52,47,52,45,46,68,51,48,38,62,67,49,57,33,52,24,30,27,34,80,54,56,75,90,49,50,65,44,79,39,55,34,42,55,43,47,51,51,47,52,53,53,39,45,52,25,36,52,49,1,40,50,42,5,48,58,59,29,63,68,61,66,75,52,39,40,31,40,42,30,28,26,54,51,66,65,59,47,34,44,35,62,60,51,53,45,38,62,76,70,65,45,49,45,39,38,40,73,44,45,35,43,40,50,31,27,16,30,26,48,46,53,49,48,52,48,36,50,46,12,41,51,30,58,78,37,24,33,39,37,36,16,27,16,52,45,44,54,49,44,23,16,53,55,74,37,61,61,99,45,79,60,59,22,64,47,70,58,55,49,49,48,62,55,39,37,8,28,27,8,8,8,35,30,35,21,9,56,82,50,92,84,50,58,51,52,24,33,51,55,33,44,46,37,38,47,47,85,94,27,54,80,32,26,38,35,37,48,33,58,91,46,15,41,46,64,46,71,39,90,57,44,43,59,53,50,23,66,49,46,47,58,54,53,50,58,58,39,58,91,42,86,89,56,47,78,86,28,32,34,33,37,43,51,41,79,39,53,59,43,51,52,42,33,28,50,59,61,74,47,56,67,72,45,33,41,58,23,52,52,41,22,22,52,32,27,25,19,51,15,11,42,39,38,30,37,49,33,50,54,70,63,34,82,66,34,80,70,33,77,56,40,38,27,38,39,35,38,21,43,22,42,29,34,26,39,26,35,36,31,31,35,59,41,65,65,50,75,67,49,50,52,47,50,55,50,47,52,50,48,49,54,48,49,52,49,46,53,51,50,50,50,54,52,53,64,61,56,67,61,61,78,64,82,78,77,73,80,76,80,77,76,85,76,76,76,84,72,69,73,74,66,63,71,68,58,64,70,64,62,70,72,64,68,78,66,65,84,114,114,83,55,69,65,58,54,90,79,28,36,18,25,38,33,16,45,13,55,27,58,42,84,37,74,43,42,43,65,54,51,52,50,43,48,53,69,72,47,73,48,38,68,69,52,47,53,47,45,67,51,49,39,62,67,51,55,32,52,25,30,27,34,79,55,54,74,92,51,50,64,44,78,39,55,34,42,55,43,48,52,51,47,53,54,52,38,45,52,25,37,52,50,1,40,49,42,5,49,59,59,29,62,68,61,66,75,52,40,41,31,39,40,30,30,26,54,52,66,64,59,46,33,44,36,62,62,53,52,44,39,62,75,69,65,45,48,45,39,37,40,72,43,45,34,44,41,50,30,28,17,30,26,49,46,52,47,47,51,49,37,50,48,10,41,52,31,59,78,36,25,33,40,36,36,16,28,17,51,45,44,54,49,44,22,16,54,54,75,36,57,60,99,45,80,62,58,21,64,45,69,57,55,50,50,47,63,54,38,38,9,29,27,8,8,8,35,28,36,22,9,55,82,50,93,84,50,59,51,51,25,33,52,54,32,44,46,35,36,46,48,84,93,28,55,79,33,27,38,34,36,46,33,58,91,46,14,41,47,64,48,71,41,88,56,45,43,58,54,49,23,67,50,46,46,59,53,52,50,58,60,38,57,91,42,85,91,56,47,79,87,26,32,34,33,37,44,50,39,79,41,52,61,42,52,52,44,33,28,51,58,60,73,46,56,67,72,44,33,42,60,22,52,52,42,22,22,52,34,28,25,18,51,17,11,42,40,37,29,37,49,32,51,54,72,64,35,83,66,35,80,71,34,76,55,40,38,27,38,39,36,37,23,43,21,43,28,34,28,39,27,35,36,32,30,35,58,40,65,64,49,73,68,49,49,53,46,50,55,50,46,53,50,47,48,54,48,50,53,49,46,53,52,50,50,50,52,52,54,63,60,56,67,62,56,78,61,83,78,77,72,80,75,77,80,76,81,83,75,76,82,71,70,72,73,65,63,70,68,57,63,69,64,60,69,70,63,64,74,64,67,83,114

pLDDT: mean 83.09, std 23.79, range [18.78, 98.94]